Protein AF-0000000085049942 (afdb_homodimer)

Nearest PDB structures (foldseek):
  6frl-assembly1_B  TM=9.026E-01  e=1.831E-40  Brevundimonas sp. BAL3
  6frl-assembly1_A  TM=8.964E-01  e=8.020E-40  Brevundimonas sp. BAL3
  6sls-assembly1_B  TM=8.868E-01  e=2.332E-31  Streptomyces albogriseolus
  5hy5-assembly1_A  TM=8.655E-01  e=4.880E-31  Streptomyces toxytricini
  8fox-assembly3_C  TM=8.756E-01  e=3.773E-30  uncultured bacterium

Secondary structure (DSSP, 8-state):
-PPPPEEEEEE-SSHHHHHHHHHHHHT--TTEEEEEE-----TTGGGGGTTEE-TTHHHHHHHTT--HHHHHHHS--EEESEEEEEEETTTTEEEEEE-BPPPPEETTEEHHHHHHHTT---SGGG-HHHHHHHTTB--PPPS-TTSGGGGB--EEE--HHHHHHHHHHHHHHTTPEEE---EEEEEEETTEEEEEEETTS-EE--SEEEE-SGGG-TTGGGT---EEEEEEEEEEEEEE-S--SS-SSEEEEEETTEEEEEEE-SS-EEEEEEE-TT--S---TTSEEEEEEEEEES-SEETTEEE-GGGTEE--TTSSHHHHHHHHHHHHHHHT--SSS--HHHHHHHHHHHHHHHHHHHHHHHHHHHS---TT-HHHHHHT-SPPPHHHHHHHHHHHHH------TT-SS-HHHHHHHHHHTT---SS--GGGGGS-HHHHHHHHHHHHHHHHHHHHHSPBHHHHHHHHHHHHHHHHHHH-/-PPPPEEEEEE-SSHHHHHHHHHHHHT--TTEEEEEE-----TTGGGGGTTEE-TTHHHHHHHTT--HHHHHHHS--EEESEEEEEEETTTTEEEEEE-BPPPPEETTEEHHHHHHHTT---SGGG-HHHHHHHTTB--PPPS-TTSGGGGB--EEE--HHHHHHHHHHHHHHTTPEEE---EEEEEEETTEEEEEEETTS-EE--SEEEE-SGGG-TTGGGT---EEEEEEEEEEEEEE-S--SS-SSEEEEEETTEEEEEEE-SS-EEEEEEE-TT--S---TTSEEEEEEEEEES-SEETTEEE-GGGTEE--TTSSHHHHHHHHHHHHHHHT--SSS--HHHHHHHHHHHHHHHHHHHHHHHHHHHS---TT-HHHHHHT-SPPPHHHHHHHHHHHHH------TT-SS-HHHHHHHHHHTT---SS--GGGGGS-HHHHHHHHHHHHHHHHHHHHHSPBHHHHHHHHHHHHHHHHHHH-

Foldseek 3Di:
DAFAAFEEEEEAQFLLLLLLLLLQLLLLDPSYAYAYANAQDPVQQNPQLPFWAFLCVQVSCVSSVNHPLNCLQQFLKFKAQFEWEALFFPVGFTATLGAFAQADADPNFGLVQLCVVLVNQFDQLLGLSRLLQVQLFDDDQDPDPVASSVGGGMIMGHDRVRVSVSSNVSSVVSPHHYDHWAFDDFDDDPFATQWTATPVGDIDGGLAYEQAHAQPSVHCCVRFVDKAFFAKKKKWKDKAQDQPSRHRYWYWYDDLFWIKIWDRTLRIIMIMTIGHPPDPPDPPPPIDMDMDTFIATPFQDIHRYGYAQRSGGGDHNPGSLSNLRRSVLSVLCSVLPDSDSDCVVSRVVSRVLSVVARVLSLLLQLLSLPLRQRPDYPRSCVSPVDDRDPVSVVQQCVCQAANFGDDDPSYSDDSVSRSSSCSSSPGHHPHYDPSVVVDDSVVSVVVVVVSSVSSSVVSVPGDRRNVNSVVSNVVSVVVVVVVD/DAFAAFEEEEEEQFLLLLLLLLLQLLLLDPSYAYAYANAQDPVQQNCQLPFWAFLCVQVSCVSSVNHPLNCLQQFLKFKAQFEWEALFFPVGFTFTLGAFAQADADPNFGLVQLCVVLVNQFPQLLGLSRLLQVQLFDDDQDPDPVASSVGGGMIMGHDRVRVSVSSNVSSVVSPHHYDHWAFPDFDDDPFATQWTATPVGDIDGGLAYEQAHAQPSVHCCVRFVDKAFFAKKKKWKDKAQPQPSRHRYWYWYDDLFWIKIWDRTLRIIMIMTIGHPPDPPDPPPPIDMDMDTFIATPFQDIHRYGYAQRSGGGDHNPGSLSNLRRSVLSVLCSVLPDSDSDCVVSRVVSRVLSVVARVLSLLLQLLSLPLRQRPDYPRSCVSPVDDRDPVSVVQQCVCQAANFHDDDPSYSDDS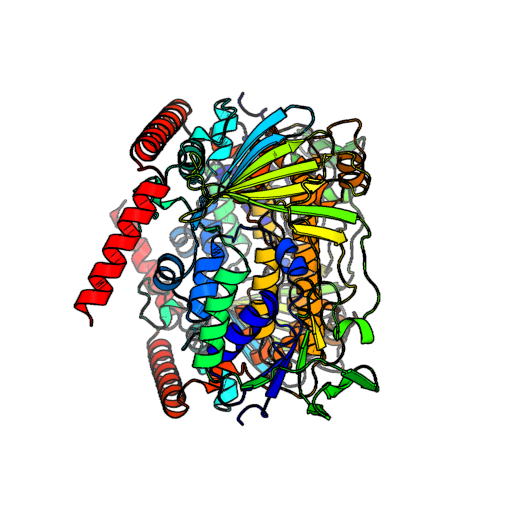VSRSSSCSSSPGHHPHYDPVSVVDDSVVSVVVVVVSSVSSSVVSVPGHRRNVNSVVSNVVSVVVVVVVD

Sequence (968 aa):
MTSANLHVVVCGGGLAGQMAAAALGAYACPTLTVTWLSEGKDPDTDLFYGHLAPPDAYRFNLGCRVAEPDLILHSQTGLSFGTHYRLWGAQGLDWVQAFHQPLPVLEGVPFHHYLTQQRQAALEPYLVSALAARRGAFAHPPEERNHPLSRAEYGYHFEAADYG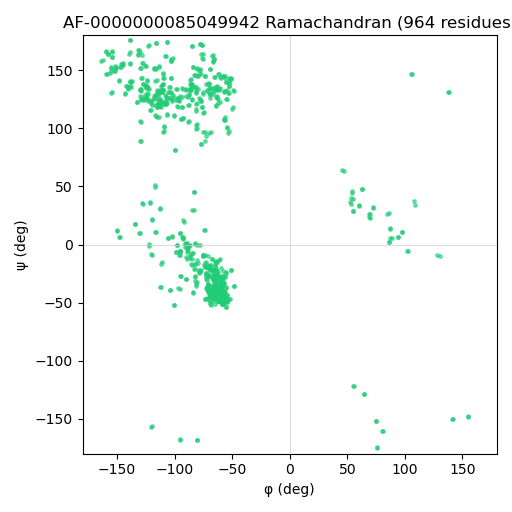QRFERAALSAGVRRIEAFIAAVDVADGHIRAVQLSDGQSLTANLWIDASGPHATLLSHLVPETRGQRRLTVQQTRSDAPPHTGGVTVVTGMSDGWQAQTPLRASLLTLTVTDPDSAATADASARTATLAVWQRRAAWAGNCVGIGQAACVAEPLTPAPMILLQRDIERLLALLPVTPDLSVERREFNRQAEADYAHAGLFMRALFTTAPRDGSAYWQGATAEPEEARLRLKIEQFESRGLPVAFDLEPFSREDWLILHYGMGRRPARYDRTADRADPARVEAYLAAQRRDIDGVARALPPHHQYLDGLTGYLRQQQGQTAMTSANLHVVVCGGGLAGQMAAAALGAYACPTLTVTWLSEGKDPDTDLFYGHLAPPDAYRFNLGCRVAEPDLILHSQTGLSFGTHYRLWGAQGLDWVQAFHQPLPVLEGVPFHHYLTQQRQAALEPYLVSALAARRGAFAHPPEERNHPLSRAEYGYHFEAADYGQRFERAALSAGVRRIEAFIAAVDVADGHIRAVQLSDGQSLTANLWIDASGPHATLLSHLVPETRGQRRLTVQQTRSDAPPHTGGVTVVTGMSDGWQAQTPLRASLLTLTVTDPDSAATADASARTATLAVWQRRAAWAGNCVGIGQAACVAEPLTPAPMILLQRDIERLLALLPVTPDLSVERREFNRQAEADYAHAGLFMRALFTTAPRDGSAYWQGATAEPEEARLRLKIEQFESRGLPVAFDLEPFSREDWLILHYGMGRRPARYDRTADRADPARVEAYLAAQRRDIDGVARALPPHHQYLDGLTGYLRQQQGQTA

Radius of gyration: 30.57 Å; Cα contacts (8 Å, |Δi|>4): 2158; chains: 2; bounding box: 65×88×75 Å

Solvent-accessible surface area (backbone atoms only — not comparable to full-atom values): 48799 Å² total; per-residue (Å²): 115,80,61,64,74,38,38,35,35,34,33,16,36,38,45,53,17,20,46,46,42,7,39,59,23,49,58,57,31,87,46,54,44,51,36,33,30,44,34,72,60,53,76,60,58,47,58,46,40,40,45,40,38,44,49,67,44,58,60,53,34,44,60,27,65,41,48,66,69,54,39,54,72,71,23,52,35,23,56,20,19,37,38,34,37,32,44,35,36,60,77,42,35,70,35,50,52,40,31,52,52,75,71,59,64,55,95,87,32,60,45,68,36,52,31,49,56,67,70,44,88,73,65,55,68,71,32,41,25,32,50,14,25,76,65,8,16,36,73,83,55,54,86,54,78,88,42,69,52,36,42,32,37,47,27,32,19,43,48,52,69,50,53,25,49,52,26,41,52,30,10,50,74,47,65,37,42,74,41,85,44,44,80,65,44,77,44,70,55,97,66,25,67,62,34,38,33,31,66,83,68,50,75,46,72,53,69,33,36,35,19,15,43,30,76,71,10,79,57,41,42,79,72,46,70,54,65,46,68,73,54,59,32,29,38,33,38,46,78,40,74,54,76,51,89,54,16,18,28,31,41,33,36,45,48,78,41,35,36,36,33,41,36,35,33,62,67,25,26,37,35,40,36,40,27,30,69,83,48,78,67,81,76,58,84,85,33,54,69,38,78,44,62,32,29,33,38,78,52,35,42,48,66,39,30,34,32,30,29,37,29,20,40,33,51,71,49,86,49,40,52,34,39,48,49,29,54,47,41,48,50,52,46,66,76,45,55,74,58,53,92,73,45,64,63,47,37,52,52,50,32,55,51,48,52,46,29,54,52,43,47,47,45,57,58,44,54,69,45,68,73,25,60,34,85,87,21,72,32,49,47,60,66,58,61,62,75,79,47,70,68,51,52,48,36,50,50,38,20,37,54,38,54,43,57,64,59,62,77,69,40,80,57,51,39,50,51,46,45,42,45,40,49,44,61,66,49,62,43,74,38,36,56,63,63,56,65,57,51,57,64,69,58,50,52,50,49,53,52,50,48,34,50,52,28,48,51,52,31,69,67,41,43,45,20,64,59,40,51,50,51,50,48,53,52,53,51,51,54,51,56,67,76,96,114,81,61,64,74,39,38,37,36,35,33,14,34,37,44,53,16,20,46,45,42,6,39,58,22,49,58,57,32,86,45,53,44,51,35,32,30,44,34,72,60,53,77,60,58,46,58,45,40,38,45,42,38,44,49,67,44,56,61,52,32,45,59,26,66,41,46,66,70,55,40,54,71,72,25,52,36,23,58,21,19,36,37,33,38,30,43,34,36,60,76,43,36,72,36,50,53,42,32,54,52,73,71,59,63,54,93,86,31,60,45,68,36,53,31,49,56,68,69,43,87,72,64,56,67,71,32,40,25,32,50,14,27,77,67,11,16,37,72,83,55,53,86,53,78,87,43,68,52,35,43,34,37,46,27,32,20,43,46,50,68,49,53,25,48,53,27,41,52,30,10,49,73,47,64,35,42,75,40,87,44,43,80,66,43,78,42,71,55,97,66,26,66,64,34,37,34,30,67,83,69,50,72,46,72,52,69,32,37,34,21,16,43,30,77,70,10,76,56,41,42,80,74,46,70,54,64,47,70,74,53,59,31,29,39,33,38,46,78,40,72,55,78,53,88,54,18,17,30,32,38,32,36,44,48,77,41,35,38,37,34,41,36,33,34,64,69,26,24,37,36,42,37,40,27,30,68,83,48,76,66,80,76,56,84,84,33,52,71,39,79,45,62,33,29,32,39,78,51,34,41,49,66,38,31,34,33,29,31,37,29,20,40,34,49,71,50,88,50,42,54,34,39,48,49,30,52,49,41,46,51,52,46,64,76,45,56,74,60,54,91,74,46,64,64,45,37,53,50,51,32,55,52,48,53,45,30,54,53,41,47,48,45,58,57,44,55,70,42,68,72,24,60,34,86,87,22,71,32,49,48,59,67,58,61,61,74,79,47,70,67,51,53,48,36,50,50,38,20,36,52,38,54,43,58,65,58,62,76,67,40,80,56,51,40,49,51,46,44,42,46,40,48,46,60,67,48,62,43,75,37,36,56,63,64,57,66,58,52,56,65,68,57,50,53,50,49,52,51,49,47,34,50,52,28,49,52,54,33,68,66,42,44,45,21,67,59,40,51,50,51,50,48,52,51,53,51,52,53,52,56,66,76,94

Organism: Asticcacaulis excentricus (strain ATCC 15261 / DSM 4724 / KCTC 12464 / NCIMB 9791 / VKM B-1370 / CB 48) (NCBI:txid573065)

Structure (mmCIF, N/CA/C/O backbone):
data_AF-0000000085049942-model_v1
#
loop_
_entity.id
_entity.type
_entity.pdbx_description
1 polymer 'Tryptophan halogenase'
#
loop_
_atom_site.group_PDB
_atom_site.id
_atom_site.type_symbol
_atom_site.label_atom_id
_atom_site.label_alt_id
_atom_site.label_comp_id
_atom_site.label_asym_id
_atom_site.label_entity_id
_atom_site.label_seq_id
_atom_site.pdbx_PDB_ins_code
_atom_site.Cartn_x
_atom_site.Cartn_y
_atom_site.Cartn_z
_atom_site.occupancy
_atom_site.B_iso_or_equiv
_atom_site.auth_seq_id
_atom_site.auth_comp_id
_atom_site.auth_asym_id
_atom_site.auth_atom_id
_atom_site.pdbx_PDB_model_num
ATOM 1 N N . MET A 1 1 ? -32 -8.172 2.213 1 47.78 1 MET A N 1
ATOM 2 C CA . MET A 1 1 ? -32.281 -8.797 0.927 1 47.78 1 MET A CA 1
ATOM 3 C C . MET A 1 1 ? -31.078 -9.578 0.419 1 47.78 1 MET A C 1
ATOM 5 O O . MET A 1 1 ? -29.969 -9.047 0.374 1 47.78 1 MET A O 1
ATOM 9 N N . THR A 1 2 ? -31.172 -10.852 0.513 1 57.34 2 THR A N 1
ATOM 10 C CA . THR A 1 2 ? -30.141 -11.75 0.021 1 57.34 2 THR A CA 1
ATOM 11 C C . THR A 1 2 ? -29.797 -11.438 -1.433 1 57.34 2 THR A C 1
ATOM 13 O O . THR A 1 2 ? -30.625 -10.906 -2.172 1 57.34 2 THR A O 1
ATOM 16 N N . SER A 1 3 ? -28.531 -11.422 -1.755 1 64.19 3 SER A N 1
ATOM 17 C CA . SER A 1 3 ? -28.078 -11.219 -3.127 1 64.19 3 SER A CA 1
ATOM 18 C C . SER A 1 3 ? -28.75 -12.195 -4.082 1 64.19 3 SER A C 1
ATOM 20 O O . SER A 1 3 ? -29.188 -13.273 -3.674 1 64.19 3 SER A O 1
ATOM 22 N N . ALA A 1 4 ? -29.125 -11.703 -5.242 1 77.56 4 ALA A N 1
ATOM 23 C CA . ALA A 1 4 ? -29.641 -12.578 -6.289 1 77.56 4 ALA A CA 1
ATOM 24 C C . ALA A 1 4 ? -28.703 -13.758 -6.539 1 77.56 4 ALA A C 1
ATOM 26 O O . ALA A 1 4 ? -27.5 -13.641 -6.363 1 77.56 4 ALA A O 1
ATOM 27 N N . ASN A 1 5 ? -29.281 -14.859 -6.785 1 87.44 5 ASN A N 1
ATOM 28 C CA . ASN A 1 5 ? -28.5 -16.047 -7.094 1 87.44 5 ASN A CA 1
ATOM 29 C C . ASN A 1 5 ? -27.531 -15.797 -8.258 1 87.44 5 ASN A C 1
ATOM 31 O O . ASN A 1 5 ? -27.906 -15.148 -9.234 1 87.44 5 ASN A O 1
ATOM 35 N N . LEU A 1 6 ? -26.328 -16.188 -8.094 1 93.06 6 LEU A N 1
ATOM 36 C CA . LEU A 1 6 ? -25.281 -16.047 -9.102 1 93.06 6 LEU A CA 1
ATOM 37 C C . LEU A 1 6 ? -24.812 -17.422 -9.578 1 93.06 6 LEU A C 1
ATOM 39 O O . LEU A 1 6 ? -24.281 -18.219 -8.789 1 93.06 6 LEU A O 1
ATOM 43 N N . HIS A 1 7 ? -25.125 -17.734 -10.75 1 96.12 7 HIS A N 1
ATOM 44 C CA . HIS A 1 7 ? -24.594 -18.953 -11.359 1 96.12 7 HIS A CA 1
ATOM 45 C C . HIS A 1 7 ? -23.328 -18.672 -12.156 1 96.12 7 HIS A C 1
ATOM 47 O O . HIS A 1 7 ? -23.344 -17.906 -13.125 1 96.12 7 HIS A O 1
ATOM 53 N N . VAL A 1 8 ? -22.219 -19.297 -11.742 1 97.44 8 VAL A N 1
ATOM 54 C CA . VAL A 1 8 ? -20.922 -19.109 -12.367 1 97.44 8 VAL A CA 1
ATOM 55 C C . VAL A 1 8 ? -20.5 -20.406 -13.055 1 97.44 8 VAL A C 1
ATOM 57 O O . VAL A 1 8 ? -20.594 -21.484 -12.469 1 97.44 8 VAL A O 1
ATOM 60 N N . VAL A 1 9 ? -20.047 -20.297 -14.258 1 98.12 9 VAL A N 1
ATOM 61 C CA . VAL A 1 9 ? -19.5 -21.453 -14.977 1 98.12 9 VAL A CA 1
ATOM 62 C C . VAL A 1 9 ? -18.016 -21.25 -15.203 1 98.12 9 VAL A C 1
ATOM 64 O O . VAL A 1 9 ? -17.594 -20.25 -15.797 1 98.12 9 VAL A O 1
ATOM 67 N N . VAL A 1 10 ? -17.203 -22.156 -14.719 1 98.19 10 VAL A N 1
ATOM 68 C CA . VAL A 1 10 ? -15.758 -22.156 -14.93 1 98.19 10 VAL A CA 1
ATOM 69 C C . VAL A 1 10 ? -15.414 -23.078 -16.109 1 98.19 10 VAL A C 1
ATOM 71 O O . VAL A 1 10 ? -15.766 -24.25 -16.109 1 98.19 10 VAL A O 1
ATOM 74 N N . CYS A 1 11 ? -14.734 -22.469 -17.047 1 96.88 11 CYS A N 1
ATOM 75 C CA . CYS A 1 11 ? -14.352 -23.234 -18.234 1 96.88 11 CYS A CA 1
ATOM 76 C C . CYS A 1 11 ? -12.852 -23.5 -18.25 1 96.88 11 CYS A C 1
ATOM 78 O O . CYS A 1 11 ? -12.055 -22.562 -18.312 1 96.88 11 CYS A O 1
ATOM 80 N N . GLY A 1 12 ? -12.477 -24.781 -18.281 1 94.94 12 GLY A N 1
ATOM 81 C CA . GLY A 1 12 ? -11.086 -25.188 -18.344 1 94.94 12 GLY A CA 1
ATOM 82 C C . GLY A 1 12 ? -10.758 -26.359 -17.438 1 94.94 12 GLY A C 1
ATOM 83 O O . GLY A 1 12 ? -11.062 -26.312 -16.25 1 94.94 12 GLY A O 1
ATOM 84 N N . GLY A 1 13 ? -10.109 -27.328 -17.953 1 93.19 13 GLY A N 1
ATOM 85 C CA . GLY A 1 13 ? -9.812 -28.516 -17.188 1 93.19 13 GLY A CA 1
ATOM 86 C C . GLY A 1 13 ? -8.406 -28.531 -16.609 1 93.19 13 GLY A C 1
ATOM 87 O O . GLY A 1 13 ? -8.031 -29.438 -15.875 1 93.19 13 GLY A O 1
ATOM 88 N N . GLY A 1 14 ? -7.609 -27.547 -16.969 1 93.06 14 GLY A N 1
ATOM 89 C CA . GLY A 1 14 ? -6.246 -27.453 -16.484 1 93.06 14 GLY A CA 1
ATOM 90 C C . GLY A 1 14 ? -6.152 -26.859 -15.086 1 93.06 14 GLY A C 1
ATOM 91 O O . GLY A 1 14 ? -7.156 -26.75 -14.391 1 93.06 14 GLY A O 1
ATOM 92 N N . LEU A 1 15 ? -4.953 -26.531 -14.711 1 94.38 15 LEU A N 1
ATOM 93 C CA . LEU A 1 15 ? -4.656 -26.062 -13.359 1 94.38 15 LEU A CA 1
ATOM 94 C C . LEU A 1 15 ? -5.5 -24.844 -13.016 1 94.38 15 LEU A C 1
ATOM 96 O O . LEU A 1 15 ? -6.07 -24.766 -11.93 1 94.38 15 LEU A O 1
ATOM 100 N N . ALA A 1 16 ? -5.605 -23.875 -13.93 1 96.06 16 ALA A N 1
ATOM 101 C CA . ALA A 1 16 ? -6.352 -22.641 -13.68 1 96.06 16 ALA A CA 1
ATOM 102 C C . ALA A 1 16 ? -7.82 -22.938 -13.391 1 96.06 16 ALA A C 1
ATOM 104 O O . ALA A 1 16 ? -8.406 -22.359 -12.477 1 96.06 16 ALA A O 1
ATOM 105 N N . GLY A 1 17 ? -8.422 -23.812 -14.203 1 96.38 17 GLY A N 1
ATOM 106 C CA . GLY A 1 17 ? -9.805 -24.203 -13.977 1 96.38 17 GLY A CA 1
ATOM 107 C C . GLY A 1 17 ? -10.016 -24.922 -12.656 1 96.38 17 GLY A C 1
ATOM 108 O O . GLY A 1 17 ? -10.977 -24.641 -11.938 1 96.38 17 GLY A O 1
ATOM 109 N N . GLN A 1 18 ? -9.125 -25.828 -12.375 1 96.69 18 GLN A N 1
ATOM 110 C CA . GLN A 1 18 ? -9.195 -26.562 -11.125 1 96.69 18 GLN A CA 1
ATOM 111 C C . GLN A 1 18 ? -9.102 -25.641 -9.922 1 96.69 18 GLN A C 1
ATOM 113 O O . GLN A 1 18 ? -9.914 -25.734 -8.992 1 96.69 18 GLN A O 1
ATOM 118 N N . MET A 1 19 ? -8.156 -24.734 -9.961 1 97.44 19 MET A N 1
ATOM 119 C CA . MET A 1 19 ? -7.945 -23.812 -8.859 1 97.44 19 MET A CA 1
ATOM 120 C C . MET A 1 19 ? -9.117 -22.828 -8.727 1 97.44 19 MET A C 1
ATOM 122 O O . MET A 1 19 ? -9.57 -22.547 -7.617 1 97.44 19 MET A O 1
ATOM 126 N N . ALA A 1 20 ? -9.609 -22.312 -9.836 1 98.06 20 ALA A N 1
ATOM 127 C CA . ALA A 1 20 ? -10.742 -21.391 -9.812 1 98.06 20 ALA A CA 1
ATOM 128 C C . ALA A 1 20 ? -11.992 -22.078 -9.266 1 98.06 20 ALA A C 1
ATOM 130 O O . ALA A 1 20 ? -12.695 -21.516 -8.422 1 98.06 20 ALA A O 1
ATOM 131 N N . ALA A 1 21 ? -12.25 -23.328 -9.742 1 98.19 21 ALA A N 1
ATOM 132 C CA . ALA A 1 21 ? -13.406 -24.078 -9.266 1 98.19 21 ALA A CA 1
ATOM 133 C C . ALA A 1 21 ? -13.312 -24.344 -7.77 1 98.19 21 ALA A C 1
ATOM 135 O O . ALA A 1 21 ? -14.297 -24.172 -7.043 1 98.19 21 ALA A O 1
ATOM 136 N N . ALA A 1 22 ? -12.141 -24.734 -7.391 1 98.31 22 ALA A N 1
ATOM 137 C CA . ALA A 1 22 ? -11.938 -25.016 -5.973 1 98.31 22 ALA A CA 1
ATOM 138 C C . ALA A 1 22 ? -12.148 -23.766 -5.125 1 98.31 22 ALA A C 1
ATOM 140 O O . ALA A 1 22 ? -12.797 -23.812 -4.078 1 98.31 22 ALA A O 1
ATOM 141 N N . ALA A 1 23 ? -11.578 -22.672 -5.555 1 97.62 23 ALA A N 1
ATOM 142 C CA . ALA A 1 23 ? -11.688 -21.422 -4.812 1 97.62 23 ALA A CA 1
ATOM 143 C C . ALA A 1 23 ? -13.141 -20.969 -4.711 1 97.62 23 ALA A C 1
ATOM 145 O O . ALA A 1 23 ? -13.602 -20.578 -3.639 1 97.62 23 ALA A O 1
ATOM 146 N N . LEU A 1 24 ? -13.859 -21.062 -5.797 1 96.75 24 LEU A N 1
ATOM 147 C CA . LEU A 1 24 ? -15.266 -20.672 -5.816 1 96.75 24 LEU A CA 1
ATOM 148 C C . LEU A 1 24 ? -16.109 -21.609 -4.953 1 96.75 24 LEU A C 1
ATOM 150 O O . LEU A 1 24 ? -17.031 -21.172 -4.27 1 96.75 24 LEU A O 1
ATOM 154 N N . GLY A 1 25 ? -15.766 -22.844 -5.02 1 95.62 25 GLY A N 1
ATOM 155 C CA . GLY A 1 25 ? -16.453 -23.797 -4.164 1 95.62 25 GLY A CA 1
ATOM 156 C C . GLY A 1 25 ? -16.25 -23.531 -2.686 1 95.62 25 GLY A C 1
ATOM 157 O O . GLY A 1 25 ? -17.203 -23.578 -1.903 1 95.62 25 GLY A O 1
ATOM 158 N N . ALA A 1 26 ? -15.023 -23.281 -2.383 1 93.06 26 ALA A N 1
ATOM 159 C CA . ALA A 1 26 ? -14.664 -23.047 -0.986 1 93.06 26 ALA A CA 1
ATOM 160 C C . ALA A 1 26 ? -15.289 -21.75 -0.472 1 93.06 26 ALA A C 1
ATOM 162 O O . ALA A 1 26 ? -15.43 -21.562 0.738 1 93.06 26 ALA A O 1
ATOM 163 N N . TYR A 1 27 ? -15.562 -20.875 -1.386 1 84.56 27 TYR A N 1
ATOM 164 C CA . TYR A 1 27 ? -16.188 -19.609 -1.021 1 84.56 27 TYR A CA 1
ATOM 165 C C . TYR A 1 27 ? -17.484 -19.844 -0.271 1 84.56 27 TYR A C 1
ATOM 167 O O . TYR A 1 27 ? -17.875 -19.031 0.578 1 84.56 27 TYR A O 1
ATOM 175 N N . ALA A 1 28 ? -18.203 -20.875 -0.431 1 73.94 28 ALA A N 1
ATOM 176 C CA . ALA A 1 28 ? -19.312 -21.422 0.34 1 73.94 28 ALA A CA 1
ATOM 177 C C . ALA A 1 28 ? -20.406 -20.375 0.532 1 73.94 28 ALA A C 1
ATOM 179 O O . ALA A 1 28 ? -20.906 -20.188 1.646 1 73.94 28 ALA A O 1
ATOM 180 N N . CYS A 1 29 ? -20.734 -19.734 -0.454 1 82.38 29 CYS A N 1
ATOM 181 C CA . CYS A 1 29 ? -21.828 -18.781 -0.431 1 82.38 29 CYS A CA 1
ATOM 182 C C . CYS A 1 29 ? -23.125 -19.438 -0.914 1 82.38 29 CYS A C 1
ATOM 184 O O . CYS A 1 29 ? -23.141 -20.047 -1.977 1 82.38 29 CYS A O 1
ATOM 186 N N . PRO A 1 30 ? -24.25 -19.328 -0.09 1 83.88 30 PRO A N 1
ATOM 187 C CA . PRO A 1 30 ? -25.484 -20.016 -0.456 1 83.88 30 PRO A CA 1
ATOM 188 C C . PRO A 1 30 ? -26.078 -19.5 -1.762 1 83.88 30 PRO A C 1
ATOM 190 O O . PRO A 1 30 ? -26.828 -20.219 -2.434 1 83.88 30 PRO A O 1
ATOM 193 N N . THR A 1 31 ? -25.734 -18.312 -2.107 1 87.94 31 THR A N 1
ATOM 194 C CA . THR A 1 31 ? -26.328 -17.719 -3.297 1 87.94 31 THR A CA 1
ATOM 195 C C . THR A 1 31 ? -25.438 -17.922 -4.512 1 87.94 31 THR A C 1
ATOM 197 O O . THR A 1 31 ? -25.672 -17.328 -5.57 1 87.94 31 THR A O 1
ATOM 200 N N . LEU A 1 32 ? -24.438 -18.734 -4.363 1 92.31 32 LEU A N 1
ATOM 201 C CA . LEU A 1 32 ? -23.5 -19 -5.441 1 92.31 32 LEU A CA 1
ATOM 202 C C . LEU A 1 32 ? -23.578 -20.453 -5.898 1 92.31 32 LEU A C 1
ATOM 204 O O . LEU A 1 32 ? -23.484 -21.359 -5.078 1 92.31 32 LEU A O 1
ATOM 208 N N . THR A 1 33 ? -23.906 -20.594 -7.105 1 94.75 33 THR A N 1
ATOM 209 C CA . THR A 1 33 ? -23.828 -21.922 -7.727 1 94.75 33 THR A CA 1
ATOM 210 C C . THR A 1 33 ? -22.703 -21.969 -8.75 1 94.75 33 THR A C 1
ATOM 212 O O . THR A 1 33 ? -22.562 -21.078 -9.594 1 94.75 33 THR A O 1
ATOM 215 N N . VAL A 1 34 ? -21.875 -23.062 -8.68 1 97.44 34 VAL A N 1
ATOM 216 C CA . VAL A 1 34 ? -20.703 -23.156 -9.531 1 97.44 34 VAL A CA 1
ATOM 217 C C . VAL A 1 34 ? -20.781 -24.438 -10.375 1 97.44 34 VAL A C 1
ATOM 219 O O . VAL A 1 34 ? -20.984 -25.531 -9.836 1 97.44 34 VAL A O 1
ATOM 222 N N . THR A 1 35 ? -20.703 -24.281 -11.633 1 98 35 THR A N 1
ATOM 223 C CA . THR A 1 35 ? -20.531 -25.375 -12.586 1 98 35 THR A CA 1
ATOM 224 C C . THR A 1 35 ? -19.141 -25.328 -13.227 1 98 35 THR A C 1
ATOM 226 O O . THR A 1 35 ? -18.672 -24.25 -13.633 1 98 35 THR A O 1
ATOM 229 N N . TRP A 1 36 ? -18.469 -26.484 -13.273 1 98 36 TRP A N 1
ATOM 230 C CA . TRP A 1 36 ? -17.109 -26.562 -13.805 1 98 36 TRP A CA 1
ATOM 231 C C . TRP A 1 36 ? -17.062 -27.453 -15.047 1 98 36 TRP A C 1
ATOM 233 O O . TRP A 1 36 ? -17.344 -28.656 -14.969 1 98 36 TRP A O 1
ATOM 243 N N . LEU A 1 37 ? -16.812 -26.812 -16.188 1 97 37 LEU A N 1
ATOM 244 C CA . LEU A 1 37 ? -16.547 -27.547 -17.422 1 97 37 LEU A CA 1
ATOM 245 C C . LEU A 1 37 ? -15.086 -28 -17.469 1 97 37 LEU A C 1
ATOM 247 O O . LEU A 1 37 ? -14.195 -27.219 -17.797 1 97 37 LEU A O 1
ATOM 251 N N . SER A 1 38 ? -14.875 -29.234 -17.203 1 91.5 38 SER A N 1
ATOM 252 C CA . SER A 1 38 ? -13.523 -29.719 -16.922 1 91.5 38 SER A CA 1
ATOM 253 C C . SER A 1 38 ? -12.859 -30.297 -18.172 1 91.5 38 SER A C 1
ATOM 255 O O . SER A 1 38 ? -11.695 -30.688 -18.141 1 91.5 38 SER A O 1
ATOM 257 N N . GLU A 1 39 ? -13.734 -30.422 -19.234 1 75.62 39 GLU A N 1
ATOM 258 C CA . GLU A 1 39 ? -13.141 -31.016 -20.422 1 75.62 39 GLU A CA 1
ATOM 259 C C . GLU A 1 39 ? -12.273 -30.016 -21.188 1 75.62 39 GLU A C 1
ATOM 261 O O . GLU A 1 39 ? -12.477 -28.812 -21.062 1 75.62 39 GLU A O 1
ATOM 266 N N . GLY A 1 40 ? -11.164 -30.516 -21.844 1 63.94 40 GLY A N 1
ATOM 267 C CA . GLY A 1 40 ? -10.297 -29.688 -22.656 1 63.94 40 GLY A CA 1
ATOM 268 C C . GLY A 1 40 ? -8.945 -29.438 -22 1 63.94 40 GLY A C 1
ATOM 269 O O . GLY A 1 40 ? -8.367 -28.359 -22.172 1 63.94 40 GLY A O 1
ATOM 270 N N . LYS A 1 41 ? -8.492 -30.484 -21.344 1 63.69 41 LYS A N 1
ATOM 271 C CA . LYS A 1 41 ? -7.145 -30.375 -20.797 1 63.69 41 LYS A CA 1
ATOM 272 C C . LYS A 1 41 ? -6.086 -30.516 -21.875 1 63.69 41 LYS A C 1
ATOM 274 O O . LYS A 1 41 ? -6.043 -31.531 -22.578 1 63.69 41 LYS A O 1
ATOM 279 N N . ASP A 1 42 ? -5.648 -29.359 -22.312 1 66.19 42 ASP A N 1
ATOM 280 C CA . ASP A 1 42 ? -4.43 -29.422 -23.125 1 66.19 42 ASP A CA 1
ATOM 281 C C . ASP A 1 42 ? -3.191 -29.531 -22.234 1 66.19 42 ASP A C 1
ATOM 283 O O . ASP A 1 42 ? -2.799 -28.547 -21.594 1 66.19 42 ASP A O 1
ATOM 287 N N . PRO A 1 43 ? -2.715 -30.797 -22.141 1 63.69 43 PRO A N 1
ATOM 288 C CA . PRO A 1 43 ? -1.576 -31.016 -21.25 1 63.69 43 PRO A CA 1
ATOM 289 C C . PRO A 1 43 ? -0.428 -30.047 -21.516 1 63.69 43 PRO A C 1
ATOM 291 O O . PRO A 1 43 ? 0.357 -29.75 -20.609 1 63.69 43 PRO A O 1
ATOM 294 N N . ASP A 1 44 ? -0.43 -29.547 -22.641 1 70.56 44 ASP A N 1
ATOM 295 C CA . ASP A 1 44 ? 0.713 -28.719 -23 1 70.56 44 ASP A CA 1
ATOM 296 C C . ASP A 1 44 ? 0.602 -27.328 -22.359 1 70.56 44 ASP A C 1
ATOM 298 O O . ASP A 1 44 ? 1.614 -26.719 -22.016 1 70.56 44 ASP A O 1
ATOM 302 N N . THR A 1 45 ? -0.549 -27.016 -22.062 1 70.5 45 THR A N 1
ATOM 303 C CA . THR A 1 45 ? -0.694 -25.625 -21.625 1 70.5 45 THR A CA 1
ATOM 304 C C . THR A 1 45 ? -0.389 -25.5 -20.125 1 70.5 45 THR A C 1
ATOM 306 O O . THR A 1 45 ? -0.025 -24.422 -19.656 1 70.5 45 THR A O 1
ATOM 309 N N . ASP A 1 46 ? -0.397 -26.531 -19.422 1 79.5 46 ASP A N 1
ATOM 310 C CA . ASP A 1 46 ? -0.065 -26.469 -18 1 79.5 46 ASP A CA 1
ATOM 311 C C . ASP A 1 46 ? 1.432 -26.25 -17.797 1 79.5 46 ASP A C 1
ATOM 313 O O . ASP A 1 46 ? 1.859 -25.812 -16.734 1 79.5 46 ASP A O 1
ATOM 317 N N . LEU A 1 47 ? 2.168 -26.469 -18.875 1 79.5 47 LEU A N 1
ATOM 318 C CA . LEU A 1 47 ? 3.615 -26.297 -18.844 1 79.5 47 LEU A CA 1
ATOM 319 C C . LEU A 1 47 ? 3.973 -24.828 -18.609 1 79.5 47 LEU A C 1
ATOM 321 O O . LEU A 1 47 ? 5.031 -24.531 -18.062 1 79.5 47 LEU A O 1
ATOM 325 N N . PHE A 1 48 ? 3.059 -24.016 -18.922 1 85.69 48 PHE A N 1
ATOM 326 C CA . PHE A 1 48 ? 3.387 -22.594 -18.953 1 85.69 48 PHE A CA 1
ATOM 327 C C . PHE A 1 48 ? 3.291 -21.969 -17.578 1 85.69 48 PHE A C 1
ATOM 329 O O . PHE A 1 48 ? 3.76 -20.844 -17.359 1 85.69 48 PHE A O 1
ATOM 336 N N . TYR A 1 49 ? 2.797 -22.734 -16.609 1 88.06 49 TYR A N 1
ATOM 337 C CA . TYR A 1 49 ? 2.781 -22.234 -15.242 1 88.06 49 TYR A CA 1
ATOM 338 C C . TYR A 1 49 ? 4.102 -22.531 -14.539 1 88.06 49 TYR A C 1
ATOM 340 O O . TYR A 1 49 ? 4.344 -22.047 -13.43 1 88.06 49 TYR A O 1
ATOM 348 N N . GLY A 1 50 ? 4.934 -23.312 -15.156 1 89.94 50 GLY A N 1
ATOM 349 C CA . GLY A 1 50 ? 6.195 -23.703 -14.531 1 89.94 50 GLY A CA 1
ATOM 350 C C . GLY A 1 50 ? 6.031 -24.734 -13.438 1 89.94 50 GLY A C 1
ATOM 351 O O . GLY A 1 50 ? 5.195 -25.625 -13.539 1 89.94 50 GLY A O 1
ATOM 352 N N . HIS A 1 51 ? 7.055 -24.641 -12.469 1 92.88 51 HIS A N 1
ATOM 353 C CA . HIS A 1 51 ? 7.07 -25.656 -11.422 1 92.88 51 HIS A CA 1
ATOM 354 C C . HIS A 1 51 ? 7.277 -25.031 -10.047 1 92.88 51 HIS A C 1
ATOM 356 O O . HIS A 1 51 ? 7.699 -25.719 -9.109 1 92.88 51 HIS A O 1
ATOM 362 N N . LEU A 1 52 ? 7.031 -23.734 -9.992 1 96 52 LEU A N 1
ATOM 363 C CA . LEU A 1 52 ? 7.309 -23.047 -8.734 1 96 52 LEU A CA 1
ATOM 364 C C . LEU A 1 52 ? 6.137 -22.156 -8.336 1 96 52 LEU A C 1
ATOM 366 O O . LEU A 1 52 ? 5.723 -21.281 -9.109 1 96 52 LEU A O 1
ATOM 370 N N . ALA A 1 53 ? 5.605 -22.406 -7.141 1 96.75 53 ALA A N 1
ATOM 371 C CA . ALA A 1 53 ? 4.582 -21.547 -6.551 1 96.75 53 ALA A CA 1
ATOM 372 C C . ALA A 1 53 ? 5.18 -20.656 -5.469 1 96.75 53 ALA A C 1
ATOM 374 O O . ALA A 1 53 ? 6.039 -21.078 -4.695 1 96.75 53 ALA A O 1
ATOM 375 N N . PRO A 1 54 ? 4.699 -19.453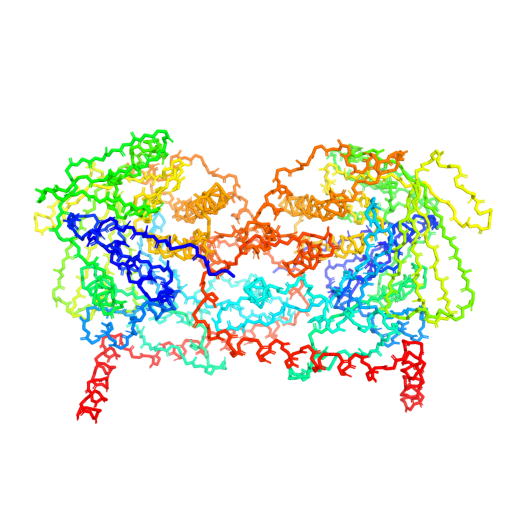 -5.391 1 97.12 54 PRO A N 1
ATOM 376 C CA . PRO A 1 54 ? 5.258 -18.484 -4.445 1 97.12 54 PRO A CA 1
ATOM 377 C C . PRO A 1 54 ? 4.824 -18.734 -3.006 1 97.12 54 PRO A C 1
ATOM 379 O O . PRO A 1 54 ? 3.961 -19.578 -2.762 1 97.12 54 PRO A O 1
ATOM 382 N N . PRO A 1 55 ? 5.406 -18.031 -2.055 1 97.25 55 PRO A N 1
ATOM 383 C CA . PRO A 1 55 ? 5.062 -18.219 -0.642 1 97.25 55 PRO A CA 1
ATOM 384 C C . PRO A 1 55 ? 3.576 -18.016 -0.364 1 97.25 55 PRO A C 1
ATOM 386 O O . PRO A 1 55 ? 2.994 -18.734 0.453 1 97.25 55 PRO A O 1
ATOM 389 N N . ASP A 1 56 ? 2.926 -17.156 -1.056 1 96.62 56 ASP A N 1
ATOM 390 C CA . ASP A 1 56 ? 1.513 -16.875 -0.833 1 96.62 56 ASP A CA 1
ATOM 391 C C . ASP A 1 56 ? 0.644 -18.078 -1.216 1 96.62 56 ASP A C 1
ATOM 393 O O . ASP A 1 56 ? -0.542 -18.109 -0.885 1 96.62 56 ASP A O 1
ATOM 397 N N . ALA A 1 57 ? 1.219 -19.016 -1.888 1 97.75 57 ALA A N 1
ATOM 398 C CA . ALA A 1 57 ? 0.472 -20.219 -2.279 1 97.75 57 ALA A CA 1
ATOM 399 C C . ALA A 1 57 ? -0.058 -20.953 -1.057 1 97.75 57 ALA A C 1
ATOM 401 O O . ALA A 1 57 ? -1.123 -21.578 -1.112 1 97.75 57 ALA A O 1
ATOM 402 N N . TYR A 1 58 ? 0.662 -20.891 0.004 1 97.06 58 TYR A N 1
ATOM 403 C CA . TYR A 1 58 ? 0.221 -21.562 1.221 1 97.06 58 TYR A CA 1
ATOM 404 C C . TYR A 1 58 ? -1.175 -21.094 1.623 1 97.06 58 TYR A C 1
ATOM 406 O O . TYR A 1 58 ? -2.082 -21.906 1.793 1 97.06 58 TYR A O 1
ATOM 414 N N . ARG A 1 59 ? -1.333 -19.828 1.74 1 95.94 59 ARG A N 1
ATOM 415 C CA . ARG A 1 59 ? -2.613 -19.281 2.162 1 95.94 59 ARG A CA 1
ATOM 416 C C . ARG A 1 59 ? -3.691 -19.531 1.113 1 95.94 59 ARG A C 1
ATOM 418 O O . ARG A 1 59 ? -4.844 -19.797 1.454 1 95.94 59 ARG A O 1
ATOM 425 N N . PHE A 1 60 ? -3.369 -19.359 -0.058 1 97.44 60 PHE A N 1
ATOM 426 C CA . PHE A 1 60 ? -4.332 -19.625 -1.124 1 97.44 60 PHE A CA 1
ATOM 427 C C . PHE A 1 60 ? -4.832 -21.062 -1.075 1 97.44 60 PHE A C 1
ATOM 429 O O . PHE A 1 60 ? -6.039 -21.297 -1.129 1 97.44 60 PHE A O 1
ATOM 436 N N . ASN A 1 61 ? -3.791 -21.969 -1.02 1 97.94 61 ASN A N 1
ATOM 437 C CA . ASN A 1 61 ? -4.137 -23.391 -0.941 1 97.94 61 ASN A CA 1
ATOM 438 C C . ASN A 1 61 ? -5.082 -23.672 0.224 1 97.94 61 ASN A C 1
ATOM 440 O O . ASN A 1 61 ? -6.105 -24.328 0.054 1 97.94 61 ASN A O 1
ATOM 444 N N . LEU A 1 62 ? -4.73 -23.188 1.312 1 96.06 62 LEU A N 1
ATOM 445 C CA . LEU A 1 62 ? -5.555 -23.391 2.498 1 96.06 62 LEU A CA 1
ATOM 446 C C . LEU A 1 62 ? -6.957 -22.828 2.289 1 96.06 62 LEU A C 1
ATOM 448 O O . LEU A 1 62 ? -7.941 -23.438 2.723 1 96.06 62 LEU A O 1
ATOM 452 N N . GLY A 1 63 ? -7.035 -21.703 1.649 1 94.31 63 GLY A N 1
ATOM 453 C CA . GLY A 1 63 ? -8.328 -21.109 1.334 1 94.31 63 GLY A CA 1
ATOM 454 C C . GLY A 1 63 ? -9.188 -21.984 0.443 1 94.31 63 GLY A C 1
ATOM 455 O O . GLY A 1 63 ? -10.414 -21.922 0.504 1 94.31 63 GLY A O 1
ATOM 456 N N . CYS A 1 64 ? -8.586 -22.797 -0.336 1 96.94 64 CYS A N 1
ATOM 457 C CA . CYS A 1 64 ? -9.281 -23.719 -1.225 1 96.94 64 CYS A CA 1
ATOM 458 C C . CYS A 1 64 ? -9.516 -25.062 -0.543 1 96.94 64 CYS A C 1
ATOM 460 O O . CYS A 1 64 ? -9.977 -26.016 -1.176 1 96.94 64 CYS A O 1
ATOM 462 N N . ARG A 1 65 ? -9.055 -25.141 0.717 1 95.62 65 ARG A N 1
ATOM 463 C CA . ARG A 1 65 ? -9.156 -26.359 1.512 1 95.62 65 ARG A CA 1
ATOM 464 C C . ARG A 1 65 ? -8.188 -27.422 1.012 1 95.62 65 ARG A C 1
ATOM 466 O O . ARG A 1 65 ? -8.516 -28.609 1 1 95.62 65 ARG A O 1
ATOM 473 N N . VAL A 1 66 ? -7.117 -26.969 0.541 1 97.31 66 VAL A N 1
ATOM 474 C CA . VAL A 1 66 ? -5.996 -27.844 0.193 1 97.31 66 VAL A CA 1
ATOM 475 C C . VAL A 1 66 ? -4.848 -27.625 1.175 1 97.31 66 VAL A C 1
ATOM 477 O O . VAL A 1 66 ? -4.012 -26.734 0.97 1 97.31 66 VAL A O 1
ATOM 480 N N . ALA A 1 67 ? -4.793 -28.453 2.121 1 96.12 67 ALA A N 1
ATOM 481 C CA . ALA A 1 67 ? -3.797 -28.297 3.18 1 96.12 67 ALA A CA 1
ATOM 482 C C . ALA A 1 67 ? -2.438 -28.828 2.738 1 96.12 67 ALA A C 1
ATOM 484 O O . ALA A 1 67 ? -2.359 -29.766 1.936 1 96.12 67 ALA A O 1
ATOM 485 N N . GLU A 1 68 ? -1.407 -28.266 3.285 1 95.81 68 GLU A N 1
ATOM 486 C CA . GLU A 1 68 ? -0.047 -28.641 2.912 1 95.81 68 GLU A CA 1
ATOM 487 C C . GLU A 1 68 ? 0.21 -30.125 3.188 1 95.81 68 GLU A C 1
ATOM 489 O O . GLU A 1 68 ? 0.815 -30.812 2.367 1 95.81 68 GLU A O 1
ATOM 494 N N . PRO A 1 69 ? -0.214 -30.672 4.312 1 94.56 69 PRO A N 1
ATOM 495 C CA . PRO A 1 69 ? -0.003 -32.125 4.523 1 94.56 69 PRO A CA 1
ATOM 496 C C . PRO A 1 69 ? -0.596 -32.969 3.404 1 94.56 69 PRO A C 1
ATOM 498 O O . PRO A 1 69 ? -0.004 -33.969 3.016 1 94.56 69 PRO A O 1
ATOM 501 N N . ASP A 1 70 ? -1.726 -32.531 2.91 1 93.75 70 ASP A N 1
ATOM 502 C CA . ASP A 1 70 ? -2.355 -33.25 1.806 1 93.75 70 ASP A CA 1
ATOM 503 C C . ASP A 1 70 ? -1.502 -33.188 0.542 1 93.75 70 ASP A C 1
ATOM 505 O O . ASP A 1 70 ? -1.376 -34.156 -0.19 1 93.75 70 ASP A O 1
ATOM 509 N N . LEU A 1 71 ? -0.949 -32.062 0.279 1 94.06 71 LEU A N 1
ATOM 510 C CA . LEU A 1 71 ? -0.07 -31.906 -0.873 1 94.06 71 LEU A CA 1
ATOM 511 C C . LEU A 1 71 ? 1.17 -32.781 -0.749 1 94.06 71 LEU A C 1
ATOM 513 O O . LEU A 1 71 ? 1.542 -33.469 -1.698 1 94.06 71 LEU A O 1
ATOM 517 N N . ILE A 1 72 ? 1.758 -32.781 0.403 1 91.62 72 ILE A N 1
ATOM 518 C CA . ILE A 1 72 ? 2.998 -33.5 0.648 1 91.62 72 ILE A CA 1
ATOM 519 C C . ILE A 1 72 ? 2.742 -35 0.534 1 91.62 72 ILE A C 1
ATOM 521 O O . ILE A 1 72 ? 3.551 -35.75 -0.046 1 91.62 72 ILE A O 1
ATOM 525 N N . LEU A 1 73 ? 1.621 -35.438 1.003 1 92.31 73 LEU A N 1
ATOM 526 C CA . LEU A 1 73 ? 1.328 -36.875 1.071 1 92.31 73 LEU A CA 1
ATOM 527 C C . LEU A 1 73 ? 0.83 -37.375 -0.274 1 92.31 73 LEU A C 1
ATOM 529 O O . LEU A 1 73 ? 1.087 -38.531 -0.635 1 92.31 73 LEU A O 1
ATOM 533 N N . HIS A 1 74 ? 0.146 -36.5 -0.991 1 92.25 74 HIS A N 1
ATOM 534 C CA . HIS A 1 74 ? -0.626 -37.062 -2.096 1 92.25 74 HIS A CA 1
ATOM 535 C C . HIS A 1 74 ? -0.225 -36.438 -3.424 1 92.25 74 HIS A C 1
ATOM 537 O O . HIS A 1 74 ? -0.799 -36.75 -4.469 1 92.25 74 HIS A O 1
ATOM 543 N N . SER A 1 75 ? 0.625 -35.594 -3.352 1 90.06 75 SER A N 1
ATOM 544 C CA . SER A 1 75 ? 1.171 -35 -4.57 1 90.06 75 SER A CA 1
ATOM 545 C C . SER A 1 75 ? 2.695 -35.062 -4.57 1 90.06 75 SER A C 1
ATOM 547 O O . SER A 1 75 ? 3.311 -35.438 -3.574 1 90.06 75 SER A O 1
ATOM 549 N N . GLN A 1 76 ? 3.402 -34.906 -5.617 1 86.06 76 GLN A N 1
ATOM 550 C CA . GLN A 1 76 ? 4.859 -34.906 -5.719 1 86.06 76 GLN A CA 1
ATOM 551 C C . GLN A 1 76 ? 5.422 -33.531 -5.363 1 86.06 76 GLN A C 1
ATOM 553 O O . GLN A 1 76 ? 6.484 -33.125 -5.852 1 86.06 76 GLN A O 1
ATOM 558 N N . THR A 1 77 ? 4.668 -32.875 -4.488 1 91.81 77 THR A N 1
ATOM 559 C CA . THR A 1 77 ? 4.992 -31.484 -4.176 1 91.81 77 THR A CA 1
ATOM 560 C C . THR A 1 77 ? 6.258 -31.391 -3.326 1 91.81 77 THR A C 1
ATOM 562 O O . THR A 1 77 ? 6.445 -32.188 -2.406 1 91.81 77 THR A O 1
ATOM 565 N N . GLY A 1 78 ? 7.152 -30.547 -3.672 1 92.75 78 GLY A N 1
ATOM 566 C CA . GLY A 1 78 ? 8.312 -30.172 -2.873 1 92.75 78 GLY A CA 1
ATOM 567 C C . GLY A 1 78 ? 8.203 -28.797 -2.262 1 92.75 78 GLY A C 1
ATOM 568 O O . GLY A 1 78 ? 7.207 -28.094 -2.465 1 92.75 78 GLY A O 1
ATOM 569 N N . LEU A 1 79 ? 9.203 -28.484 -1.418 1 95.62 79 LEU A N 1
ATOM 570 C CA . LEU A 1 79 ? 9.281 -27.172 -0.768 1 95.62 79 LEU A CA 1
ATOM 571 C C . LEU A 1 79 ? 10.438 -26.359 -1.324 1 95.62 79 LEU A C 1
ATOM 573 O O . LEU A 1 79 ? 11.461 -26.922 -1.725 1 95.62 79 LEU A O 1
ATOM 577 N N . SER A 1 80 ? 10.242 -25.062 -1.366 1 96.56 80 SER A N 1
ATOM 578 C CA . SER A 1 80 ? 11.242 -24.266 -2.068 1 96.56 80 SER A CA 1
ATOM 579 C C . SER A 1 80 ? 11.547 -22.969 -1.313 1 96.56 80 SER A C 1
ATOM 581 O O . SER A 1 80 ? 10.641 -22.328 -0.782 1 96.56 80 SER A O 1
ATOM 583 N N . PHE A 1 81 ? 12.836 -22.609 -1.295 1 97.75 81 PHE A N 1
ATOM 584 C CA . PHE A 1 81 ? 13.266 -21.328 -0.764 1 97.75 81 PHE A CA 1
ATOM 585 C C . PHE A 1 81 ? 13.461 -20.312 -1.888 1 97.75 81 PHE A C 1
ATOM 587 O O . PHE A 1 81 ? 13.836 -19.156 -1.639 1 97.75 81 PHE A O 1
ATOM 594 N N . GLY A 1 82 ? 13.242 -20.719 -3.111 1 96.75 82 GLY A N 1
ATOM 595 C CA . GLY A 1 82 ? 13.336 -19.734 -4.188 1 96.75 82 GLY A CA 1
ATOM 596 C C . GLY A 1 82 ? 13.977 -20.297 -5.441 1 96.75 82 GLY A C 1
ATOM 597 O O . GLY A 1 82 ? 13.773 -21.469 -5.781 1 96.75 82 GLY A O 1
ATOM 598 N N . THR A 1 83 ? 14.664 -19.438 -6.207 1 96.94 83 THR A N 1
ATOM 599 C CA . THR A 1 83 ? 15.289 -19.781 -7.477 1 96.94 83 THR A CA 1
ATOM 600 C C . THR A 1 83 ? 16.781 -19.453 -7.457 1 96.94 83 THR A C 1
ATOM 602 O O . THR A 1 83 ? 17.172 -18.344 -7.051 1 96.94 83 THR A O 1
ATOM 605 N N . HIS A 1 84 ? 17.594 -20.375 -7.836 1 96.44 84 HIS A N 1
ATOM 606 C CA . HIS A 1 84 ? 19.031 -20.188 -8 1 96.44 84 HIS A CA 1
ATOM 607 C C . HIS A 1 84 ? 19.406 -20 -9.469 1 96.44 84 HIS A C 1
ATOM 609 O O . HIS A 1 84 ? 19.297 -20.922 -10.266 1 96.44 84 HIS A O 1
ATOM 615 N N . TYR A 1 85 ? 19.828 -18.781 -9.836 1 95.25 85 TYR A N 1
ATOM 616 C CA . TYR A 1 85 ? 20.281 -18.484 -11.188 1 95.25 85 TYR A CA 1
ATOM 617 C C . TYR A 1 85 ? 21.766 -18.75 -11.336 1 95.25 85 TYR A C 1
ATOM 619 O O . TYR A 1 85 ? 22.578 -18.234 -10.555 1 95.25 85 TYR A O 1
ATOM 627 N N . ARG A 1 86 ? 22.062 -19.531 -12.336 1 94.06 86 ARG A N 1
ATOM 628 C CA . ARG A 1 86 ? 23.453 -19.859 -12.656 1 94.06 86 ARG A CA 1
ATOM 629 C C . ARG A 1 86 ? 23.781 -19.5 -14.102 1 94.06 86 ARG A C 1
ATOM 631 O O . ARG A 1 86 ? 22.953 -19.688 -15 1 94.06 86 ARG A O 1
ATOM 638 N N . LEU A 1 87 ? 25 -18.969 -14.297 1 92.19 87 LEU A N 1
ATOM 639 C CA . LEU A 1 87 ? 25.5 -18.609 -15.625 1 92.19 87 LEU A CA 1
ATOM 640 C C . LEU A 1 87 ? 24.531 -17.656 -16.328 1 92.19 87 LEU A C 1
ATOM 642 O O . LEU A 1 87 ? 24.234 -17.844 -17.516 1 92.19 87 LEU A O 1
ATOM 646 N N . TRP A 1 88 ? 24.031 -16.797 -15.508 1 91.38 88 TRP A N 1
ATOM 647 C CA . TRP A 1 88 ? 23 -15.945 -16.078 1 91.38 88 TRP A CA 1
ATOM 648 C C . TRP A 1 88 ? 23.609 -14.719 -16.734 1 91.38 88 TRP A C 1
ATOM 650 O O . TRP A 1 88 ? 24.406 -14 -16.125 1 91.38 88 TRP A O 1
ATOM 660 N N . GLY A 1 89 ? 23.219 -14.5 -17.891 1 78.06 89 GLY A N 1
ATOM 661 C CA . GLY A 1 89 ? 23.688 -13.336 -18.625 1 78.06 89 GLY A CA 1
ATOM 662 C C . GLY A 1 89 ? 25.094 -13.477 -19.141 1 78.06 89 GLY A C 1
ATOM 663 O O . GLY A 1 89 ? 25.688 -14.562 -19.078 1 78.06 89 GLY A O 1
ATOM 664 N N . ALA A 1 90 ? 25.562 -12.422 -19.703 1 71.44 90 ALA A N 1
ATOM 665 C CA . ALA A 1 90 ? 26.891 -12.43 -20.297 1 71.44 90 ALA A CA 1
ATOM 666 C C . ALA A 1 90 ? 27.984 -12.531 -19.219 1 71.44 90 ALA A C 1
ATOM 668 O O . ALA A 1 90 ? 29.047 -13.086 -19.453 1 71.44 90 ALA A O 1
ATOM 669 N N . GLN A 1 91 ? 27.594 -12.227 -18.109 1 75.69 91 GLN A N 1
ATOM 670 C CA . GLN A 1 91 ? 28.562 -12.18 -17.031 1 75.69 91 GLN A CA 1
ATOM 671 C C . GLN A 1 91 ? 28.594 -13.5 -16.25 1 75.69 91 GLN A C 1
ATOM 673 O O . GLN A 1 91 ? 29.453 -13.703 -15.398 1 75.69 91 GLN A O 1
ATOM 678 N N . GLY A 1 92 ? 27.656 -14.328 -16.641 1 85.88 92 GLY A N 1
ATOM 679 C CA . GLY A 1 92 ? 27.609 -15.594 -15.922 1 85.88 92 GLY A CA 1
ATOM 680 C C . GLY A 1 92 ? 27.297 -15.43 -14.445 1 85.88 92 GLY A C 1
ATOM 681 O O . GLY A 1 92 ? 27.969 -15.992 -13.586 1 85.88 92 GLY A O 1
ATOM 682 N N . LEU A 1 93 ? 26.312 -14.664 -14.148 1 89.19 93 LEU A N 1
ATOM 683 C CA . LEU A 1 93 ? 25.938 -14.352 -12.773 1 89.19 93 LEU A CA 1
ATOM 684 C C . LEU A 1 93 ? 25.453 -15.594 -12.039 1 89.19 93 LEU A C 1
ATOM 686 O O . LEU A 1 93 ? 24.891 -16.5 -12.648 1 89.19 93 LEU A O 1
ATOM 690 N N . ASP A 1 94 ? 25.766 -15.68 -10.789 1 94.81 94 ASP A N 1
ATOM 691 C CA . ASP A 1 94 ? 25.391 -16.734 -9.859 1 94.81 94 ASP A CA 1
ATOM 692 C C . ASP A 1 94 ? 24.797 -16.172 -8.578 1 94.81 94 ASP A C 1
ATOM 694 O O . ASP A 1 94 ? 25.516 -15.609 -7.746 1 94.81 94 ASP A O 1
ATOM 698 N N . TRP A 1 95 ? 23.453 -16.312 -8.477 1 94.62 95 TRP A N 1
ATOM 699 C CA . TRP A 1 95 ? 22.797 -15.703 -7.32 1 94.62 95 TRP A CA 1
ATOM 700 C C . TRP A 1 95 ? 21.453 -16.375 -7.043 1 94.62 95 TRP A C 1
ATOM 702 O O . TRP A 1 95 ? 20.953 -17.141 -7.871 1 94.62 95 TRP A O 1
ATOM 712 N N . VAL A 1 96 ? 20.906 -16.172 -5.863 1 96.88 96 VAL A N 1
ATOM 713 C CA . VAL A 1 96 ? 19.656 -16.797 -5.449 1 96.88 96 VAL A CA 1
ATOM 714 C C . VAL A 1 96 ? 18.594 -15.734 -5.242 1 96.88 96 VAL A C 1
ATOM 716 O O . VAL A 1 96 ? 18.781 -14.797 -4.461 1 96.88 96 VAL A O 1
ATOM 719 N N . GLN A 1 97 ? 17.547 -15.805 -6 1 97.38 97 GLN A N 1
ATOM 720 C CA . GLN A 1 97 ? 16.328 -15.078 -5.691 1 97.38 97 GLN A CA 1
ATOM 721 C C . GLN A 1 97 ? 15.547 -15.758 -4.574 1 97.38 97 GLN A C 1
ATOM 723 O O . GLN A 1 97 ? 14.594 -16.5 -4.836 1 97.38 97 GLN A O 1
ATOM 728 N N . ALA A 1 98 ? 15.867 -15.438 -3.361 1 97.81 98 ALA A N 1
ATOM 729 C CA . ALA A 1 98 ? 15.328 -16.141 -2.199 1 97.81 98 ALA A CA 1
ATOM 730 C C . ALA A 1 98 ? 13.992 -15.547 -1.771 1 97.81 98 ALA A C 1
ATOM 732 O O . ALA A 1 98 ? 13.773 -14.336 -1.876 1 97.81 98 ALA A O 1
ATOM 733 N N . PHE A 1 99 ? 13.109 -16.422 -1.365 1 97.94 99 PHE A N 1
ATOM 734 C CA . PHE A 1 99 ? 11.938 -15.961 -0.635 1 97.94 99 PHE A CA 1
ATOM 735 C C . PHE A 1 99 ? 12.305 -15.578 0.795 1 97.94 99 PHE A C 1
ATOM 737 O O . PHE A 1 99 ? 12.695 -16.438 1.588 1 97.94 99 PHE A O 1
ATOM 744 N N . HIS A 1 100 ? 12.188 -14.383 1.07 1 97.19 100 HIS A N 1
ATOM 745 C CA . HIS A 1 100 ? 12.68 -13.891 2.352 1 97.19 100 HIS A CA 1
ATOM 746 C C . HIS A 1 100 ? 11.836 -12.719 2.852 1 97.19 100 HIS A C 1
ATOM 748 O O . HIS A 1 100 ? 11.422 -11.867 2.062 1 97.19 100 HIS A O 1
ATOM 754 N N . GLN A 1 101 ? 11.602 -12.703 4.125 1 95.12 101 GLN A N 1
ATOM 755 C CA . GLN A 1 101 ? 10.953 -11.555 4.75 1 95.12 101 GLN A CA 1
ATOM 756 C C . GLN A 1 101 ? 11.844 -10.32 4.703 1 95.12 101 GLN A C 1
ATOM 758 O O . GLN A 1 101 ? 13.055 -10.438 4.48 1 95.12 101 GLN A O 1
ATOM 763 N N . PRO A 1 102 ? 11.273 -9.164 4.91 1 92.5 102 PRO A N 1
ATOM 764 C CA . PRO A 1 102 ? 12.109 -7.961 4.934 1 92.5 102 PRO A CA 1
ATOM 765 C C . PRO A 1 102 ? 13.242 -8.047 5.949 1 92.5 102 PRO A C 1
ATOM 767 O O . PRO A 1 102 ? 13.055 -8.578 7.051 1 92.5 102 PRO A O 1
ATOM 770 N N . LEU A 1 103 ? 14.312 -7.574 5.551 1 93 103 LEU A N 1
ATOM 771 C CA . LEU A 1 103 ? 15.477 -7.539 6.43 1 93 103 LEU A CA 1
ATOM 772 C C . LEU A 1 103 ? 15.234 -6.605 7.613 1 93 103 LEU A C 1
ATOM 774 O O . LEU A 1 103 ? 14.344 -5.754 7.562 1 93 103 LEU A O 1
ATOM 778 N N . PRO A 1 104 ? 15.992 -6.801 8.641 1 89.81 104 PRO A N 1
ATOM 779 C CA . PRO A 1 104 ? 15.758 -5.988 9.836 1 89.81 104 PRO A CA 1
ATOM 780 C C . PRO A 1 104 ? 16.078 -4.516 9.625 1 89.81 104 PRO A C 1
ATOM 782 O O . PRO A 1 104 ? 16.797 -4.168 8.68 1 89.81 104 PRO A O 1
ATOM 785 N N . VAL A 1 105 ? 15.484 -3.756 10.438 1 89.56 105 VAL A N 1
ATOM 786 C CA . VAL A 1 105 ? 15.789 -2.332 10.531 1 89.56 105 VAL A CA 1
ATOM 787 C C . VAL A 1 105 ? 16.672 -2.068 11.75 1 89.56 105 VAL A C 1
ATOM 789 O O . VAL A 1 105 ? 16.391 -2.57 12.844 1 89.56 105 VAL A O 1
ATOM 792 N N . LEU A 1 106 ? 17.75 -1.485 11.539 1 87.81 106 LEU A N 1
ATOM 793 C CA . LEU A 1 106 ? 18.656 -1.108 12.625 1 87.81 106 LEU A CA 1
ATOM 794 C C . LEU A 1 106 ? 18.656 0.403 12.828 1 87.81 106 LEU A C 1
ATOM 796 O O . LEU A 1 106 ? 18.938 1.16 11.898 1 87.81 106 LEU A O 1
ATOM 800 N N . GLU A 1 107 ? 18.297 0.795 14.008 1 80.69 107 GLU A N 1
ATOM 801 C CA . GLU A 1 107 ? 18.25 2.213 14.359 1 80.69 107 GLU A CA 1
ATOM 802 C C . GLU A 1 107 ? 17.406 2.998 13.352 1 80.69 107 GLU A C 1
ATOM 804 O O . GLU A 1 107 ? 17.844 4.047 12.867 1 80.69 107 GLU A O 1
ATOM 809 N N . GLY A 1 108 ? 16.359 2.369 12.859 1 82 108 GLY A N 1
ATOM 810 C CA . GLY A 1 108 ? 15.391 3.023 11.992 1 82 108 GLY A CA 1
ATOM 811 C C . GLY A 1 108 ? 15.789 2.996 10.523 1 82 108 GLY A C 1
ATOM 812 O O . GLY A 1 108 ? 15.117 3.584 9.68 1 82 108 GLY A O 1
ATOM 813 N N . VAL A 1 109 ? 16.906 2.355 10.242 1 88.75 109 VAL A N 1
ATOM 814 C CA . VAL A 1 109 ? 17.406 2.307 8.875 1 88.75 109 VAL A CA 1
ATOM 815 C C . VAL A 1 109 ? 17.391 0.866 8.367 1 88.75 109 VAL A C 1
ATOM 817 O O . VAL A 1 109 ? 17.844 -0.049 9.062 1 88.75 109 VAL A O 1
ATOM 820 N N . PRO A 1 110 ? 16.859 0.706 7.145 1 91.56 110 PRO A N 1
ATOM 821 C CA . PRO A 1 110 ? 16.875 -0.647 6.582 1 91.56 110 PRO A CA 1
ATOM 822 C C . PRO A 1 110 ? 18.281 -1.233 6.516 1 91.56 110 PRO A C 1
ATOM 824 O O . PRO A 1 110 ? 19.25 -0.521 6.191 1 91.56 110 PRO A O 1
ATOM 827 N N . PHE A 1 111 ? 18.406 -2.42 6.73 1 92.75 111 PHE A N 1
ATOM 828 C CA . PHE A 1 111 ? 19.609 -3.207 6.938 1 92.75 111 PHE A CA 1
ATOM 829 C C . PHE A 1 111 ? 20.594 -3.012 5.785 1 92.75 111 PHE A C 1
ATOM 831 O O . PHE A 1 111 ? 21.781 -2.834 6.008 1 92.75 111 PHE A O 1
ATOM 838 N N . HIS A 1 112 ? 20.156 -3.006 4.578 1 94.31 112 HIS A N 1
ATOM 839 C CA . HIS A 1 112 ? 21.031 -3.064 3.414 1 94.31 112 HIS A CA 1
ATOM 840 C C . HIS A 1 112 ? 21.797 -1.763 3.24 1 94.31 112 HIS A C 1
ATOM 842 O O . HIS A 1 112 ? 22.844 -1.738 2.582 1 94.31 112 HIS A O 1
ATOM 848 N N . HIS A 1 113 ? 21.344 -0.701 3.809 1 93.25 113 HIS A N 1
ATOM 849 C CA . HIS A 1 113 ? 22.094 0.545 3.771 1 93.25 113 HIS A CA 1
ATOM 850 C C . HIS A 1 113 ? 23.422 0.409 4.52 1 93.25 113 HIS A C 1
ATOM 852 O O . HIS A 1 113 ? 24.422 1.004 4.125 1 93.25 113 HIS A O 1
ATOM 858 N N . TYR A 1 114 ? 23.422 -0.358 5.539 1 94 114 TYR A N 1
ATOM 859 C CA . TYR A 1 114 ? 24.641 -0.571 6.328 1 94 114 TYR A CA 1
ATOM 860 C C . TYR A 1 114 ? 25.641 -1.438 5.578 1 94 114 TYR A C 1
ATOM 862 O O . TYR A 1 114 ? 26.844 -1.337 5.797 1 94 114 TYR A O 1
ATOM 870 N N . LEU A 1 115 ? 25.156 -2.26 4.703 1 94.81 115 LEU A N 1
ATOM 871 C CA . LEU A 1 115 ? 26.078 -3.006 3.842 1 94.81 115 LEU A CA 1
ATOM 872 C C . LEU A 1 115 ? 26.891 -2.062 2.961 1 94.81 115 LEU A C 1
ATOM 874 O O . LEU A 1 115 ? 28.094 -2.227 2.82 1 94.81 115 LEU A O 1
ATOM 878 N N . THR A 1 116 ? 26.141 -1.171 2.404 1 92.44 116 THR A N 1
ATOM 879 C CA . THR A 1 116 ? 26.812 -0.18 1.571 1 92.44 116 THR A CA 1
ATOM 880 C C . THR A 1 116 ? 27.75 0.682 2.408 1 92.44 116 THR A C 1
ATOM 882 O O . THR A 1 116 ? 28.875 0.972 1.99 1 92.44 116 THR A O 1
ATOM 885 N N . GLN A 1 117 ? 27.297 1.018 3.568 1 90.12 117 GLN A N 1
ATOM 886 C CA . GLN A 1 117 ? 28.109 1.838 4.469 1 90.12 117 GLN A CA 1
ATOM 887 C C . GLN A 1 117 ? 29.391 1.125 4.852 1 90.12 117 GLN A C 1
ATOM 889 O O . GLN A 1 117 ? 30.453 1.751 4.93 1 90.12 117 GLN A O 1
ATOM 894 N N . GLN A 1 118 ? 29.312 -0.149 5.059 1 92.06 118 GLN A N 1
ATOM 895 C CA . GLN A 1 118 ? 30.453 -0.956 5.492 1 92.06 118 GLN A CA 1
ATOM 896 C C . GLN A 1 118 ? 31.188 -1.557 4.301 1 92.06 118 GLN A C 1
ATOM 898 O O . GLN A 1 118 ? 32.062 -2.426 4.465 1 92.06 118 GLN A O 1
ATOM 903 N N . ARG A 1 119 ? 30.797 -1.167 3.109 1 89.56 119 ARG A N 1
ATOM 904 C CA . ARG A 1 119 ? 31.438 -1.594 1.868 1 89.56 119 ARG A CA 1
ATOM 905 C C . ARG A 1 119 ? 31.359 -3.109 1.712 1 89.56 119 ARG A C 1
ATOM 907 O O . ARG A 1 119 ? 32.344 -3.742 1.328 1 89.56 119 ARG A O 1
ATOM 914 N N . GLN A 1 120 ? 30.25 -3.531 2.24 1 84.81 120 GLN A N 1
ATOM 915 C CA . GLN A 1 120 ? 29.953 -4.938 1.979 1 84.81 120 GLN A CA 1
ATOM 916 C C . GLN A 1 120 ? 29.234 -5.113 0.643 1 84.81 120 GLN A C 1
ATOM 918 O O . GLN A 1 120 ? 28.203 -4.484 0.399 1 84.81 120 GLN A O 1
ATOM 923 N N . ALA A 1 121 ? 29.656 -6 -0.097 1 78.75 121 ALA A N 1
ATOM 924 C CA . ALA A 1 121 ? 29.188 -6.082 -1.477 1 78.75 121 ALA A CA 1
ATOM 925 C C . ALA A 1 121 ? 28.031 -7.066 -1.6 1 78.75 121 ALA A C 1
ATOM 927 O O . ALA A 1 121 ? 27.156 -6.906 -2.463 1 78.75 121 ALA A O 1
ATOM 928 N N . ALA A 1 122 ? 28 -8.016 -0.714 1 91.69 122 ALA A N 1
ATOM 929 C CA . ALA A 1 122 ? 27.047 -9.086 -0.965 1 91.69 122 ALA A CA 1
ATOM 930 C C . ALA A 1 122 ? 25.906 -9.047 0.039 1 91.69 122 ALA A C 1
ATOM 932 O O . ALA A 1 122 ? 26.109 -8.773 1.223 1 91.69 122 ALA A O 1
ATOM 933 N N . LEU A 1 123 ? 24.719 -9.258 -0.423 1 96.62 123 LEU A N 1
ATOM 934 C CA . LEU A 1 123 ? 23.516 -9.359 0.4 1 96.62 123 LEU A CA 1
ATOM 935 C C . LEU A 1 123 ? 23.266 -10.805 0.826 1 96.62 123 LEU A C 1
ATOM 937 O O . LEU A 1 123 ? 22.75 -11.055 1.916 1 96.62 123 LEU A O 1
ATOM 941 N N . GLU A 1 124 ? 23.672 -11.758 0.037 1 96.25 124 GLU A N 1
ATOM 942 C CA . GLU A 1 124 ? 23.266 -13.156 0.124 1 96.25 124 GLU A CA 1
ATOM 943 C C . GLU A 1 124 ? 23.656 -13.758 1.47 1 96.25 124 GLU A C 1
ATOM 945 O O . GLU A 1 124 ? 22.891 -14.523 2.059 1 96.25 124 GLU A O 1
ATOM 950 N N . PRO A 1 125 ? 24.844 -13.406 2.035 1 96.44 125 PRO A N 1
ATOM 951 C CA . PRO A 1 125 ? 25.219 -13.984 3.324 1 96.44 125 PRO A CA 1
ATOM 952 C C . PRO A 1 125 ? 24.234 -13.641 4.441 1 96.44 125 PRO A C 1
ATOM 954 O O . PRO A 1 125 ? 24.297 -14.234 5.52 1 96.44 125 PRO A O 1
ATOM 957 N N . TYR A 1 126 ? 23.391 -12.727 4.188 1 96.56 126 TYR A N 1
ATOM 958 C CA . TYR A 1 126 ? 22.469 -12.281 5.219 1 96.56 126 TYR A CA 1
ATOM 959 C C . TYR A 1 126 ? 21.062 -12.805 4.949 1 96.56 126 TYR A C 1
ATOM 961 O O . TYR A 1 126 ? 20.109 -12.414 5.629 1 96.56 126 TYR A O 1
ATOM 969 N N . LEU A 1 127 ? 20.875 -13.617 3.986 1 97.62 127 LEU A N 1
ATOM 970 C CA . LEU A 1 127 ? 19.625 -14.258 3.635 1 97.62 127 LEU A CA 1
ATOM 971 C C . LEU A 1 127 ? 19.656 -15.75 3.963 1 97.62 127 LEU A C 1
ATOM 973 O O . LEU A 1 127 ? 20.172 -16.547 3.172 1 97.62 127 LEU A O 1
ATOM 977 N N . VAL A 1 128 ? 19.062 -16.094 5.02 1 97.56 128 VAL A N 1
ATOM 978 C CA . VAL A 1 128 ? 19.156 -17.469 5.492 1 97.56 128 VAL A CA 1
ATOM 979 C C . VAL A 1 128 ? 18.531 -18.406 4.453 1 97.56 128 VAL A C 1
ATOM 981 O O . VAL A 1 128 ? 19.031 -19.516 4.234 1 97.56 128 VAL A O 1
ATOM 984 N N . SER A 1 129 ? 17.469 -17.984 3.826 1 97.38 129 SER A N 1
ATOM 985 C CA . SER A 1 129 ? 16.828 -18.812 2.803 1 97.38 129 SER A CA 1
ATOM 986 C C . SER A 1 129 ? 17.75 -19.016 1.605 1 97.38 129 SER A C 1
ATOM 988 O O . SER A 1 129 ? 17.781 -20.094 1.013 1 97.38 129 SER A O 1
ATOM 990 N N . ALA A 1 130 ? 18.531 -18 1.253 1 97.69 130 ALA A N 1
ATOM 991 C CA . ALA A 1 130 ? 19.453 -18.125 0.132 1 97.69 130 ALA A CA 1
ATOM 992 C C . ALA A 1 130 ? 20.578 -19.094 0.453 1 97.69 130 ALA A C 1
ATOM 994 O O . ALA A 1 130 ? 20.953 -19.922 -0.384 1 97.69 130 ALA A O 1
ATOM 995 N N . LEU A 1 131 ? 21.109 -19 1.612 1 97.19 131 LEU A N 1
ATOM 996 C CA . LEU A 1 131 ? 22.188 -19.891 2.01 1 97.19 131 LEU A CA 1
ATOM 997 C C . LEU A 1 131 ? 21.703 -21.328 2.102 1 97.19 131 LEU A C 1
ATOM 999 O O . LEU A 1 131 ? 22.406 -22.25 1.68 1 97.19 131 LEU A O 1
ATOM 1003 N N . ALA A 1 132 ? 20.562 -21.469 2.65 1 96.25 132 ALA A N 1
ATOM 1004 C CA . ALA A 1 132 ? 19.969 -22.797 2.713 1 96.25 132 ALA A CA 1
ATOM 1005 C C . ALA A 1 132 ? 19.734 -23.359 1.312 1 96.25 132 ALA A C 1
ATOM 1007 O O . ALA A 1 132 ? 20.031 -24.531 1.047 1 96.25 132 ALA A O 1
ATOM 1008 N N . ALA A 1 133 ? 19.234 -22.531 0.484 1 94.88 133 ALA A N 1
ATOM 1009 C CA . ALA A 1 133 ? 18.953 -22.938 -0.894 1 94.88 133 ALA A CA 1
ATOM 1010 C C . ALA A 1 133 ? 20.234 -23.391 -1.6 1 94.88 133 ALA A C 1
ATOM 1012 O O . ALA A 1 133 ? 20.219 -24.406 -2.301 1 94.88 133 ALA A O 1
ATOM 1013 N N . ARG A 1 134 ? 21.297 -22.703 -1.425 1 93.44 134 ARG A N 1
ATOM 1014 C CA . ARG A 1 134 ? 22.578 -23.062 -2.039 1 93.44 134 ARG A CA 1
ATOM 1015 C C . ARG A 1 134 ? 23.031 -24.438 -1.592 1 93.44 134 ARG A C 1
ATOM 1017 O O . ARG A 1 134 ? 23.672 -25.172 -2.359 1 93.44 134 ARG A O 1
ATOM 1024 N N . ARG A 1 135 ? 22.625 -24.781 -0.47 1 92.5 135 ARG A N 1
ATOM 1025 C CA . ARG A 1 135 ? 23.078 -26.031 0.115 1 92.5 135 ARG A CA 1
ATOM 1026 C C . ARG A 1 135 ? 22.078 -27.156 -0.165 1 92.5 135 ARG A C 1
ATOM 1028 O O . ARG A 1 135 ? 22.281 -28.297 0.238 1 92.5 135 ARG A O 1
ATOM 1035 N N . GLY A 1 136 ? 20.984 -26.812 -0.754 1 92 136 GLY A N 1
ATOM 1036 C CA . GLY A 1 136 ? 19.938 -27.797 -0.986 1 92 136 GLY A CA 1
ATOM 1037 C C . GLY A 1 136 ? 19.266 -28.25 0.289 1 92 136 GLY A C 1
ATOM 1038 O O . GLY A 1 136 ? 18.844 -29.406 0.395 1 92 136 GLY A O 1
ATOM 1039 N N . ALA A 1 137 ? 19.297 -27.391 1.242 1 94.06 137 ALA A N 1
ATOM 1040 C CA . ALA A 1 137 ? 18.75 -27.719 2.559 1 94.06 137 ALA A CA 1
ATOM 1041 C C . ALA A 1 137 ? 17.391 -27.062 2.775 1 94.06 137 ALA A C 1
ATOM 1043 O O . ALA A 1 137 ? 17.031 -26.109 2.086 1 94.06 137 ALA A O 1
ATOM 1044 N N . PHE A 1 138 ? 16.656 -27.688 3.732 1 95.81 138 PHE A N 1
ATOM 1045 C CA . PHE A 1 138 ? 15.344 -27.094 4 1 95.81 138 PHE A CA 1
ATOM 1046 C C . PHE A 1 138 ? 14.836 -27.516 5.375 1 95.81 138 PHE A C 1
ATOM 1048 O O . PHE A 1 138 ? 15.094 -28.641 5.82 1 95.81 138 PHE A O 1
ATOM 1055 N N . ALA A 1 139 ? 14.156 -26.656 5.945 1 96.38 139 ALA A N 1
ATOM 1056 C CA . ALA A 1 139 ? 13.234 -26.875 7.059 1 96.38 139 ALA A CA 1
ATOM 1057 C C . ALA A 1 139 ? 12.164 -25.781 7.109 1 96.38 139 ALA A C 1
ATOM 1059 O O . ALA A 1 139 ? 12.391 -24.672 6.637 1 96.38 139 ALA A O 1
ATOM 1060 N N . HIS A 1 140 ? 11.031 -26.156 7.645 1 96.69 140 HIS A N 1
ATOM 1061 C CA . HIS A 1 140 ? 10.008 -25.125 7.812 1 96.69 140 HIS A CA 1
ATOM 1062 C C . HIS A 1 140 ? 10.492 -24.016 8.75 1 96.69 140 HIS A C 1
ATOM 1064 O O . HIS A 1 140 ? 11.047 -24.297 9.812 1 96.69 140 HIS A O 1
ATOM 1070 N N . PRO A 1 141 ? 10.281 -22.75 8.32 1 96.12 141 PRO A N 1
ATOM 1071 C CA . PRO A 1 141 ? 10.602 -21.672 9.258 1 96.12 141 PRO A CA 1
ATOM 1072 C C . PRO A 1 141 ? 9.781 -21.734 10.539 1 96.12 141 PRO A C 1
ATOM 1074 O O . PRO A 1 141 ? 8.562 -21.938 10.492 1 96.12 141 PRO A O 1
ATOM 1077 N N . PRO A 1 142 ? 10.43 -21.578 11.656 1 93.88 142 PRO A N 1
ATOM 1078 C CA . PRO A 1 142 ? 9.703 -21.609 12.93 1 93.88 142 PRO A CA 1
ATOM 1079 C C . PRO A 1 142 ? 8.922 -20.328 13.195 1 93.88 142 PRO A C 1
ATOM 1081 O O . PRO A 1 142 ? 9.195 -19.297 12.578 1 93.88 142 PRO A O 1
ATOM 1084 N N . GLU A 1 143 ? 7.98 -20.375 14.141 1 87.38 143 GLU A N 1
ATOM 1085 C CA . GLU A 1 143 ? 7.176 -19.219 14.516 1 87.38 143 GLU A CA 1
ATOM 1086 C C . GLU A 1 143 ? 7.957 -18.281 15.422 1 87.38 143 GLU A C 1
ATOM 1088 O O . GLU A 1 143 ? 7.676 -17.078 15.461 1 87.38 143 GLU A O 1
ATOM 1093 N N . GLU A 1 144 ? 8.852 -18.75 16.047 1 84.75 144 GLU A N 1
ATOM 1094 C CA . GLU A 1 144 ? 9.648 -17.953 16.969 1 84.75 144 GLU A CA 1
ATOM 1095 C C . GLU A 1 144 ? 10.406 -16.844 16.234 1 84.75 144 GLU A C 1
ATOM 1097 O O . GLU A 1 144 ? 11.289 -17.125 15.43 1 84.75 144 GLU A O 1
ATOM 1102 N N . ARG A 1 145 ? 10.281 -15.719 16.641 1 78.31 145 ARG A N 1
ATOM 1103 C CA . ARG A 1 145 ? 10.766 -14.555 15.906 1 78.31 145 ARG A CA 1
ATOM 1104 C C . ARG A 1 145 ? 12.273 -14.383 16.078 1 78.31 145 ARG A C 1
ATOM 1106 O O . ARG A 1 145 ? 12.945 -13.805 15.227 1 78.31 145 ARG A O 1
ATOM 1113 N N . ASN A 1 146 ? 12.844 -14.891 17.094 1 83.88 146 ASN A N 1
ATOM 1114 C CA . ASN A 1 146 ? 14.25 -14.625 17.359 1 83.88 146 ASN A CA 1
ATOM 1115 C C . ASN A 1 146 ? 15.156 -15.641 16.656 1 83.88 146 ASN A C 1
ATOM 1117 O O . ASN A 1 146 ? 16.375 -15.484 16.656 1 83.88 146 ASN A O 1
ATOM 1121 N N . HIS A 1 147 ? 14.602 -16.562 16.016 1 89.38 147 HIS A N 1
ATOM 1122 C CA . HIS A 1 147 ? 15.367 -17.531 15.25 1 89.38 147 HIS A CA 1
ATOM 1123 C C . HIS A 1 147 ? 15.656 -17.016 13.844 1 89.38 147 HIS A C 1
ATOM 1125 O O . HIS A 1 147 ? 14.758 -16.531 13.156 1 89.38 147 HIS A O 1
ATOM 1131 N N . PRO A 1 148 ? 16.891 -17.156 13.367 1 91.56 148 PRO A N 1
ATOM 1132 C CA . PRO A 1 148 ? 17.234 -16.594 12.047 1 91.56 148 PRO A CA 1
ATOM 1133 C C . PRO A 1 148 ? 16.391 -17.203 10.922 1 91.56 148 PRO A C 1
ATOM 1135 O O . PRO A 1 148 ? 16.047 -16.5 9.961 1 91.56 148 PRO A O 1
ATOM 1138 N N . LEU A 1 149 ? 16.031 -18.438 11.023 1 95.12 149 LEU A N 1
ATOM 1139 C CA . LEU A 1 149 ? 15.289 -19.109 9.969 1 95.12 149 LEU A CA 1
ATOM 1140 C C . LEU A 1 149 ? 13.867 -18.562 9.875 1 95.12 149 LEU A C 1
ATOM 1142 O O . LEU A 1 149 ? 13.172 -18.797 8.875 1 95.12 149 LEU A O 1
ATOM 1146 N N . SER A 1 150 ? 13.398 -17.875 10.93 1 94.94 150 SER A N 1
ATOM 1147 C CA . SER A 1 150 ? 12.039 -17.344 10.945 1 94.94 150 SER A CA 1
ATOM 1148 C C . SER A 1 150 ? 11.828 -16.297 9.859 1 94.94 150 SER A C 1
ATOM 1150 O O . SER A 1 150 ? 10.695 -15.984 9.5 1 94.94 150 SER A O 1
ATOM 1152 N N . ARG A 1 151 ? 12.859 -15.797 9.289 1 94.12 151 ARG A N 1
ATOM 1153 C CA . ARG A 1 151 ? 12.75 -14.766 8.258 1 94.12 151 ARG A CA 1
ATOM 1154 C C . ARG A 1 151 ? 12.648 -15.391 6.871 1 94.12 151 ARG A C 1
ATOM 1156 O O . ARG A 1 151 ? 12.352 -14.695 5.895 1 94.12 151 ARG A O 1
ATOM 1163 N N . ALA A 1 152 ? 12.891 -16.656 6.82 1 96.94 152 ALA A N 1
ATOM 1164 C CA . ALA A 1 152 ? 12.719 -17.344 5.543 1 96.94 152 ALA A CA 1
ATOM 1165 C C . ALA A 1 152 ? 11.242 -17.5 5.199 1 96.94 152 ALA A C 1
ATOM 1167 O O . ALA A 1 152 ? 10.414 -17.734 6.078 1 96.94 152 ALA A O 1
ATOM 1168 N N . GLU A 1 153 ? 10.953 -17.281 3.996 1 97.19 153 GLU A N 1
ATOM 1169 C CA . GLU A 1 153 ? 9.68 -17.703 3.412 1 97.19 153 GLU A CA 1
ATOM 1170 C C . GLU A 1 153 ? 9.875 -18.875 2.459 1 97.19 153 GLU A C 1
ATOM 1172 O O . GLU A 1 153 ? 11 -19.188 2.072 1 97.19 153 GLU A O 1
ATOM 1177 N N . TYR A 1 154 ? 8.797 -19.5 2.209 1 97.62 154 TYR A N 1
ATOM 1178 C CA . TYR A 1 154 ? 8.953 -20.641 1.312 1 97.62 154 TYR A CA 1
ATOM 1179 C C . TYR A 1 154 ? 7.715 -20.828 0.44 1 97.62 154 TYR A C 1
ATOM 1181 O O . TYR A 1 154 ? 6.633 -20.328 0.777 1 97.62 154 TYR A O 1
ATOM 1189 N N . GLY A 1 155 ? 7.938 -21.406 -0.735 1 97.69 155 GLY A N 1
ATOM 1190 C CA . GLY A 1 155 ? 6.887 -21.812 -1.657 1 97.69 155 GLY A CA 1
ATOM 1191 C C . GLY A 1 155 ? 6.887 -23.297 -1.951 1 97.69 155 GLY A C 1
ATOM 1192 O O . GLY A 1 155 ? 7.367 -24.094 -1.146 1 97.69 155 GLY A O 1
ATOM 1193 N N . TYR A 1 156 ? 6.305 -23.656 -3.121 1 97.19 156 TYR A N 1
ATOM 1194 C CA . TYR A 1 156 ? 6.148 -25.062 -3.445 1 97.19 156 TYR A CA 1
ATOM 1195 C C . TYR A 1 156 ? 6.723 -25.375 -4.824 1 97.19 156 TYR A C 1
ATOM 1197 O O . TYR A 1 156 ? 6.562 -24.594 -5.762 1 97.19 156 TYR A O 1
ATOM 1205 N N . HIS A 1 157 ? 7.395 -26.484 -4.895 1 95.19 157 HIS A N 1
ATOM 1206 C CA . HIS A 1 157 ? 7.621 -27.141 -6.176 1 95.19 157 HIS A CA 1
ATOM 1207 C C . HIS A 1 157 ? 6.461 -28.062 -6.543 1 95.19 157 HIS A C 1
ATOM 1209 O O . HIS A 1 157 ? 5.969 -28.812 -5.699 1 95.19 157 HIS A O 1
ATOM 1215 N N . PHE A 1 158 ? 6.039 -27.922 -7.789 1 93.25 158 PHE A N 1
ATOM 1216 C CA . PHE A 1 158 ? 4.867 -28.719 -8.125 1 93.25 158 PHE A CA 1
ATOM 1217 C C . PHE A 1 158 ? 4.926 -29.188 -9.578 1 93.25 158 PHE A C 1
ATOM 1219 O O . PHE A 1 158 ? 5.664 -28.625 -10.391 1 93.25 158 PHE A O 1
ATOM 1226 N N . GLU A 1 159 ? 4.266 -30.219 -9.812 1 90.31 159 GLU A N 1
ATOM 1227 C CA . GLU A 1 159 ? 3.842 -30.609 -11.156 1 90.31 159 GLU A CA 1
ATOM 1228 C C . GLU A 1 159 ? 2.35 -30.359 -11.359 1 90.31 159 GLU A C 1
ATOM 1230 O O . GLU A 1 159 ? 1.53 -30.75 -10.523 1 90.31 159 GLU A O 1
ATOM 1235 N N . ALA A 1 160 ? 2.004 -29.734 -12.422 1 90.5 160 ALA A N 1
ATOM 1236 C CA . ALA A 1 160 ? 0.667 -29.172 -12.602 1 90.5 160 ALA A CA 1
ATOM 1237 C C . ALA A 1 160 ? -0.405 -30.25 -12.453 1 90.5 160 ALA A C 1
ATOM 1239 O O . ALA A 1 160 ? -1.441 -30.016 -11.82 1 90.5 160 ALA A O 1
ATOM 1240 N N . ALA A 1 161 ? -0.159 -31.406 -12.984 1 88.12 161 ALA A N 1
ATOM 1241 C CA . ALA A 1 161 ? -1.174 -32.469 -12.969 1 88.12 161 ALA A CA 1
ATOM 1242 C C . ALA A 1 161 ? -1.462 -32.906 -11.547 1 88.12 161 ALA A C 1
ATOM 1244 O O . ALA A 1 161 ? -2.621 -33 -11.133 1 88.12 161 ALA A O 1
ATOM 1245 N N . ASP A 1 162 ? -0.384 -33.219 -10.836 1 90.25 162 ASP A N 1
ATOM 1246 C CA . ASP A 1 162 ? -0.539 -33.688 -9.469 1 90.25 162 ASP A CA 1
ATOM 1247 C C . ASP A 1 162 ? -1.072 -32.594 -8.555 1 90.25 162 ASP A C 1
ATOM 1249 O O . ASP A 1 162 ? -1.923 -32.875 -7.699 1 90.25 162 ASP A O 1
ATOM 1253 N N . TYR A 1 163 ? -0.538 -31.5 -8.688 1 93.81 163 TYR A N 1
ATOM 1254 C CA . TYR A 1 163 ? -0.968 -30.344 -7.918 1 93.81 163 TYR A CA 1
ATOM 1255 C C . TYR A 1 163 ? -2.436 -30.016 -8.18 1 93.81 163 TYR A C 1
ATOM 1257 O O . TYR A 1 163 ? -3.211 -29.828 -7.242 1 93.81 163 TYR A O 1
ATOM 1265 N N . GLY A 1 164 ? -2.863 -30 -9.414 1 94 164 GLY A N 1
ATOM 1266 C CA . GLY A 1 164 ? -4.227 -29.703 -9.828 1 94 164 GLY A CA 1
ATOM 1267 C C . GLY A 1 164 ? -5.238 -30.719 -9.32 1 94 164 GLY A C 1
ATOM 1268 O O . GLY A 1 164 ? -6.371 -30.359 -8.992 1 94 164 GLY A O 1
ATOM 1269 N N . GLN A 1 165 ? -4.844 -31.938 -9.242 1 94.69 165 GLN A N 1
ATOM 1270 C CA . GLN A 1 165 ? -5.734 -33 -8.773 1 94.69 165 GLN A CA 1
ATOM 1271 C C . GLN A 1 165 ? -6.23 -32.719 -7.359 1 94.69 165 GLN A C 1
ATOM 1273 O O . GLN A 1 165 ? -7.367 -33.031 -7.016 1 94.69 165 GLN A O 1
ATOM 1278 N N . ARG A 1 166 ? -5.355 -32.094 -6.578 1 96.88 166 ARG A N 1
ATOM 1279 C CA . ARG A 1 166 ? -5.773 -31.766 -5.223 1 96.88 166 ARG A CA 1
ATOM 1280 C C . ARG A 1 166 ? -6.871 -30.703 -5.238 1 96.88 166 ARG A C 1
ATOM 1282 O O . ARG A 1 166 ? -7.805 -30.766 -4.438 1 96.88 166 ARG A O 1
ATOM 1289 N N . PHE A 1 167 ? -6.746 -29.797 -6.133 1 97.12 167 PHE A N 1
ATOM 1290 C CA . PHE A 1 167 ? -7.754 -28.766 -6.254 1 97.12 167 PHE A CA 1
ATOM 1291 C C . PHE A 1 167 ? -9.047 -29.312 -6.836 1 97.12 167 PHE A C 1
ATOM 1293 O O . PHE A 1 167 ? -10.141 -28.906 -6.441 1 97.12 167 PHE A O 1
ATOM 1300 N N . GLU A 1 168 ? -8.914 -30.219 -7.77 1 96.44 168 GLU A N 1
ATOM 1301 C CA . GLU A 1 168 ? -10.094 -30.891 -8.32 1 96.44 168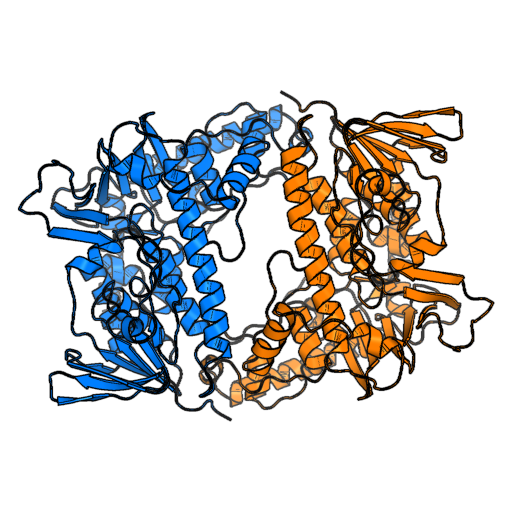 GLU A CA 1
ATOM 1302 C C . GLU A 1 168 ? -10.898 -31.578 -7.219 1 96.44 168 GLU A C 1
ATOM 1304 O O . GLU A 1 168 ? -12.117 -31.422 -7.137 1 96.44 168 GLU A O 1
ATOM 1309 N N . ARG A 1 169 ? -10.234 -32.312 -6.418 1 97.31 169 ARG A N 1
ATOM 1310 C CA . ARG A 1 169 ? -10.898 -33 -5.32 1 97.31 169 ARG A CA 1
ATOM 1311 C C . ARG A 1 169 ? -11.586 -32 -4.383 1 97.31 169 ARG A C 1
ATOM 1313 O O . ARG A 1 169 ? -12.711 -32.25 -3.938 1 97.31 169 ARG A O 1
ATOM 1320 N N . ALA A 1 170 ? -10.859 -30.969 -4.109 1 97.75 170 ALA A N 1
ATOM 1321 C CA . ALA A 1 170 ? -11.414 -29.938 -3.236 1 97.75 170 ALA A CA 1
ATOM 1322 C C . ALA A 1 170 ? -12.672 -29.328 -3.842 1 97.75 170 ALA A C 1
ATOM 1324 O O . ALA A 1 170 ? -13.664 -29.109 -3.141 1 97.75 170 ALA A O 1
ATOM 1325 N N . ALA A 1 171 ? -12.656 -29.031 -5.094 1 97.94 171 ALA A N 1
ATOM 1326 C CA . ALA A 1 171 ? -13.805 -28.453 -5.785 1 97.94 171 ALA A CA 1
ATOM 1327 C C . ALA A 1 171 ? -15.016 -29.375 -5.695 1 97.94 171 ALA A C 1
ATOM 1329 O O . ALA A 1 171 ? -16.109 -28.922 -5.348 1 97.94 171 ALA A O 1
ATOM 1330 N N . LEU A 1 172 ? -14.82 -30.625 -5.953 1 97.62 172 LEU A N 1
ATOM 1331 C CA . LEU A 1 172 ? -15.914 -31.609 -5.941 1 97.62 172 LEU A CA 1
ATOM 1332 C C . LEU A 1 172 ? -16.453 -31.797 -4.531 1 97.62 172 LEU A C 1
ATOM 1334 O O . LEU A 1 172 ? -17.672 -31.859 -4.336 1 97.62 172 LEU A O 1
ATOM 1338 N N . SER A 1 173 ? -15.547 -31.812 -3.611 1 96.88 173 SER A N 1
ATOM 1339 C CA . SER A 1 173 ? -15.953 -31.953 -2.219 1 96.88 173 SER A CA 1
ATOM 1340 C C . SER A 1 173 ? -16.766 -30.75 -1.751 1 96.88 173 SER A C 1
ATOM 1342 O O . SER A 1 173 ? -17.578 -30.875 -0.836 1 96.88 173 SER A O 1
ATOM 1344 N N . ALA A 1 174 ? -16.547 -29.641 -2.375 1 95.75 174 ALA A N 1
ATOM 1345 C CA . ALA A 1 174 ? -17.219 -28.406 -1.981 1 95.75 174 ALA A CA 1
ATOM 1346 C C . ALA A 1 174 ? -18.562 -28.266 -2.684 1 95.75 174 ALA A C 1
ATOM 1348 O O . ALA A 1 174 ? -19.281 -27.281 -2.494 1 95.75 174 ALA A O 1
ATOM 1349 N N . GLY A 1 175 ? -18.906 -29.219 -3.535 1 95.56 175 GLY A N 1
ATOM 1350 C CA . GLY A 1 175 ? -20.234 -29.25 -4.141 1 95.56 175 GLY A CA 1
ATOM 1351 C C . GLY A 1 175 ? -20.266 -28.641 -5.531 1 95.56 175 GLY A C 1
ATOM 1352 O O . GLY A 1 175 ? -21.344 -28.422 -6.09 1 95.56 175 GLY A O 1
ATOM 1353 N N . VAL A 1 176 ? -19.125 -28.359 -6.137 1 97.81 176 VAL A N 1
ATOM 1354 C CA . VAL A 1 176 ? -19.078 -27.859 -7.508 1 97.81 176 VAL A CA 1
ATOM 1355 C C . VAL A 1 176 ? -19.562 -28.938 -8.469 1 97.81 176 VAL A C 1
ATOM 1357 O O . VAL A 1 176 ? -19.141 -30.094 -8.383 1 97.81 176 VAL A O 1
ATOM 1360 N N . ARG A 1 177 ? -20.453 -28.516 -9.32 1 97.5 177 ARG A N 1
ATOM 1361 C CA . ARG A 1 177 ? -20.953 -29.453 -10.328 1 97.5 177 ARG A CA 1
ATOM 1362 C C . ARG A 1 177 ? -19.984 -29.562 -11.5 1 97.5 177 ARG A C 1
ATOM 1364 O O . ARG A 1 177 ? -19.672 -28.562 -12.148 1 97.5 177 ARG A O 1
ATOM 1371 N N . ARG A 1 178 ? -19.516 -30.75 -11.75 1 97.56 178 ARG A N 1
ATOM 1372 C CA . ARG A 1 178 ? -18.594 -30.969 -12.852 1 97.56 178 ARG A CA 1
ATOM 1373 C C . ARG A 1 178 ? -19.328 -31.5 -14.078 1 97.56 178 ARG A C 1
ATOM 1375 O O . ARG A 1 178 ? -20.203 -32.344 -13.961 1 97.56 178 ARG A O 1
ATOM 1382 N N . ILE A 1 179 ? -19.031 -30.922 -15.211 1 97.06 179 ILE A N 1
ATOM 1383 C CA . ILE A 1 179 ? -19.516 -31.422 -16.5 1 97.06 179 ILE A CA 1
ATOM 1384 C C . ILE A 1 179 ? -18.312 -31.766 -17.391 1 97.06 179 ILE A C 1
ATOM 1386 O O . ILE A 1 179 ? -17.422 -30.938 -17.578 1 97.06 179 ILE A O 1
ATOM 1390 N N . GLU A 1 180 ? -18.281 -32.969 -17.828 1 94.44 180 GLU A N 1
ATOM 1391 C CA . GLU A 1 180 ? -17.219 -33.406 -18.734 1 94.44 180 GLU A CA 1
ATOM 1392 C C . GLU A 1 180 ? -17.688 -33.406 -20.188 1 94.44 180 GLU A C 1
ATOM 1394 O O . GLU A 1 180 ? -18.094 -34.438 -20.703 1 94.44 180 GLU A O 1
ATOM 1399 N N . ALA A 1 181 ? -17.656 -32.25 -20.781 1 92.75 181 ALA A N 1
ATOM 1400 C CA . ALA A 1 181 ? -18.016 -32.062 -22.172 1 92.75 181 ALA A CA 1
ATOM 1401 C C . ALA A 1 181 ? -17.266 -30.875 -22.781 1 92.75 181 ALA A C 1
ATOM 1403 O O . ALA A 1 181 ? -16.891 -29.938 -22.062 1 92.75 181 ALA A O 1
ATOM 1404 N N . PHE A 1 182 ? -17.031 -30.953 -24.062 1 92 182 PHE A N 1
ATOM 1405 C CA . PHE A 1 182 ? -16.344 -29.875 -24.766 1 92 182 PHE A CA 1
ATOM 1406 C C . PHE A 1 182 ? -17.312 -28.781 -25.172 1 92 182 PHE A C 1
ATOM 1408 O O . PHE A 1 182 ? -18.516 -29.047 -25.344 1 92 182 PHE A O 1
ATOM 1415 N N . ILE A 1 183 ? -16.781 -27.641 -25.281 1 93.94 183 ILE A N 1
ATOM 1416 C CA . ILE A 1 183 ? -17.578 -26.547 -25.812 1 93.94 183 ILE A CA 1
ATOM 1417 C C . ILE A 1 183 ? -17.688 -26.672 -27.328 1 93.94 183 ILE A C 1
ATOM 1419 O O . ILE A 1 183 ? -16.672 -26.703 -28.031 1 93.94 183 ILE A O 1
ATOM 1423 N N . ALA A 1 184 ? -18.844 -26.719 -27.828 1 94.88 184 ALA A N 1
ATOM 1424 C CA . ALA A 1 184 ? -19.078 -26.859 -29.25 1 94.88 184 ALA A CA 1
ATOM 1425 C C . ALA A 1 184 ? -19.297 -25.516 -29.922 1 94.88 184 ALA A C 1
ATOM 1427 O O . ALA A 1 184 ? -18.875 -25.297 -31.062 1 94.88 184 ALA A O 1
ATOM 1428 N N . ALA A 1 185 ? -20 -24.656 -29.219 1 96.25 185 ALA A N 1
ATOM 1429 C CA . ALA A 1 185 ? -20.281 -23.328 -29.766 1 96.25 185 ALA A CA 1
ATOM 1430 C C . ALA A 1 185 ? -20.547 -22.328 -28.641 1 96.25 185 ALA A C 1
ATOM 1432 O O . ALA A 1 185 ? -21.016 -22.703 -27.562 1 96.25 185 ALA A O 1
ATOM 1433 N N . VAL A 1 186 ? -20.172 -21.094 -28.953 1 97.69 186 VAL A N 1
ATOM 1434 C CA . VAL A 1 186 ? -20.406 -19.984 -28.016 1 97.69 186 VAL A CA 1
ATOM 1435 C C . VAL A 1 186 ? -21.359 -18.969 -28.641 1 97.69 186 VAL A C 1
ATOM 1437 O O . VAL A 1 186 ? -21.078 -18.453 -29.719 1 97.69 186 VAL A O 1
ATOM 1440 N N . ASP A 1 187 ? -22.484 -18.719 -28.031 1 97.88 187 ASP A N 1
ATOM 1441 C CA . ASP A 1 187 ? -23.453 -17.734 -28.484 1 97.88 187 ASP A CA 1
ATOM 1442 C C . ASP A 1 187 ? -23.219 -16.375 -27.828 1 97.88 187 ASP A C 1
ATOM 1444 O O . ASP A 1 187 ? -23.453 -16.219 -26.625 1 97.88 187 ASP A O 1
ATOM 1448 N N . VAL A 1 188 ? -22.75 -15.422 -28.609 1 97.69 188 VAL A N 1
ATOM 1449 C CA . VAL A 1 188 ? -22.469 -14.086 -28.109 1 97.69 188 VAL A CA 1
ATOM 1450 C C . VAL A 1 188 ? -23.469 -13.086 -28.688 1 97.69 188 VAL A C 1
ATOM 1452 O O . VAL A 1 188 ? -23.781 -13.133 -29.875 1 97.69 188 VAL A O 1
ATOM 1455 N N . ALA A 1 189 ? -24.062 -12.266 -27.828 1 95.44 189 ALA A N 1
ATOM 1456 C CA . ALA A 1 189 ? -24.953 -11.188 -28.25 1 95.44 189 ALA A CA 1
ATOM 1457 C C . ALA A 1 189 ? -24.766 -9.953 -27.375 1 95.44 189 ALA A C 1
ATOM 1459 O O . ALA A 1 189 ? -24.703 -10.055 -26.141 1 95.44 189 ALA A O 1
ATOM 1460 N N . ASP A 1 190 ? -24.719 -8.789 -27.953 1 94.38 190 ASP A N 1
ATOM 1461 C CA . ASP A 1 190 ? -24.641 -7.496 -27.266 1 94.38 190 ASP A CA 1
ATOM 1462 C C . ASP A 1 190 ? -23.453 -7.461 -26.312 1 94.38 190 ASP A C 1
ATOM 1464 O O . ASP A 1 190 ? -23.594 -7.016 -25.172 1 94.38 190 ASP A O 1
ATOM 1468 N N . GLY A 1 191 ? -22.391 -8.227 -26.641 1 94.88 191 GLY A N 1
ATOM 1469 C CA . GLY A 1 191 ? -21.156 -8.156 -25.875 1 94.88 191 GLY A CA 1
ATOM 1470 C C . GLY A 1 191 ? -21.156 -9.094 -24.672 1 94.88 191 GLY A C 1
ATOM 1471 O O . GLY A 1 191 ? -20.328 -8.961 -23.781 1 94.88 191 GLY A O 1
ATOM 1472 N N . HIS A 1 192 ? -22.141 -10.016 -24.672 1 97.25 192 HIS A N 1
ATOM 1473 C CA . HIS A 1 192 ? -22.234 -10.992 -23.594 1 97.25 192 HIS A CA 1
ATOM 1474 C C . HIS A 1 192 ? -22.359 -12.414 -24.156 1 97.25 192 HIS A C 1
ATOM 1476 O O . HIS A 1 192 ? -22.828 -12.609 -25.266 1 97.25 192 HIS A O 1
ATOM 1482 N N . ILE A 1 193 ? -21.891 -13.312 -23.375 1 98.19 193 ILE A N 1
ATOM 1483 C CA . ILE A 1 193 ? -22.141 -14.711 -23.703 1 98.19 193 ILE A CA 1
ATOM 1484 C C . ILE A 1 193 ? -23.531 -15.117 -23.234 1 98.19 193 ILE A C 1
ATOM 1486 O O . ILE A 1 193 ? -23.812 -15.156 -22.031 1 98.19 193 ILE A O 1
ATOM 1490 N N . ARG A 1 194 ? -24.375 -15.461 -24.172 1 97.88 194 ARG A N 1
ATOM 1491 C CA . ARG A 1 194 ? -25.766 -15.812 -23.875 1 97.88 194 ARG A CA 1
ATOM 1492 C C . ARG A 1 194 ? -25.875 -17.281 -23.469 1 97.88 194 ARG A C 1
ATOM 1494 O O . ARG A 1 194 ? -26.625 -17.625 -22.562 1 97.88 194 ARG A O 1
ATOM 1501 N N . ALA A 1 195 ? -25.141 -18.062 -24.188 1 98.12 195 ALA A N 1
ATOM 1502 C CA . ALA A 1 195 ? -25.156 -19.5 -23.922 1 98.12 195 ALA A CA 1
ATOM 1503 C C . ALA A 1 195 ? -23.953 -20.203 -24.547 1 98.12 195 ALA A C 1
ATOM 1505 O O . ALA A 1 195 ? -23.328 -19.656 -25.469 1 98.12 195 ALA A O 1
ATOM 1506 N N . VAL A 1 196 ? -23.641 -21.375 -24.016 1 97.75 196 VAL A N 1
ATOM 1507 C CA . VAL A 1 196 ? -22.594 -22.234 -24.547 1 97.75 196 VAL A CA 1
ATOM 1508 C C . VAL A 1 196 ? -23.172 -23.625 -24.859 1 97.75 196 VAL A C 1
ATOM 1510 O O . VAL A 1 196 ? -23.828 -24.219 -24 1 97.75 196 VAL A O 1
ATOM 1513 N N . GLN A 1 197 ? -22.969 -24 -26.062 1 97.56 197 GLN A N 1
ATOM 1514 C CA . GLN A 1 197 ? -23.391 -25.344 -26.469 1 97.56 197 GLN A CA 1
ATOM 1515 C C . GLN A 1 197 ? -22.266 -26.359 -26.25 1 97.56 197 GLN A C 1
ATOM 1517 O O . GLN A 1 197 ? -21.109 -26.094 -26.594 1 97.56 197 GLN A O 1
ATOM 1522 N N . LEU A 1 198 ? -22.625 -27.484 -25.672 1 96.5 198 LEU A N 1
ATOM 1523 C CA . LEU A 1 198 ? -21.641 -28.516 -25.375 1 96.5 198 LEU A CA 1
ATOM 1524 C C . LEU A 1 198 ? -21.719 -29.656 -26.375 1 96.5 198 LEU A C 1
ATOM 1526 O O . LEU A 1 198 ? -22.719 -29.797 -27.094 1 96.5 198 LEU A O 1
ATOM 1530 N N . SER A 1 199 ? -20.688 -30.406 -26.469 1 94.06 199 SER A N 1
ATOM 1531 C CA . SER A 1 199 ? -20.562 -31.5 -27.438 1 94.06 199 SER A CA 1
ATOM 1532 C C . SER A 1 199 ? -21.562 -32.625 -27.141 1 94.06 199 SER A C 1
ATOM 1534 O O . SER A 1 199 ? -21.906 -33.406 -28.031 1 94.06 199 SER A O 1
ATOM 1536 N N . ASP A 1 200 ? -22.047 -32.719 -25.922 1 94.31 200 ASP A N 1
ATOM 1537 C CA . ASP A 1 200 ? -22.984 -33.75 -25.562 1 94.31 200 ASP A CA 1
ATOM 1538 C C . ASP A 1 200 ? -24.438 -33.312 -25.797 1 94.31 200 ASP A C 1
ATOM 1540 O O . ASP A 1 200 ? -25.375 -34.031 -25.406 1 94.31 200 ASP A O 1
ATOM 1544 N N . GLY A 1 201 ? -24.594 -32.188 -26.266 1 94.44 201 GLY A N 1
ATOM 1545 C CA . GLY A 1 201 ? -25.906 -31.703 -26.641 1 94.44 201 GLY A CA 1
ATOM 1546 C C . GLY A 1 201 ? -26.516 -30.734 -25.641 1 94.44 201 GLY A C 1
ATOM 1547 O O . GLY A 1 201 ? -27.516 -30.078 -25.938 1 94.44 201 GLY A O 1
ATOM 1548 N N . GLN A 1 202 ? -25.906 -30.516 -24.531 1 96 202 GLN A N 1
ATOM 1549 C CA . GLN A 1 202 ? -26.422 -29.609 -23.516 1 96 202 GLN A CA 1
ATOM 1550 C C . GLN A 1 202 ? -26.156 -28.156 -23.875 1 96 202 GLN A C 1
ATOM 1552 O O . GLN A 1 202 ? -25.203 -27.859 -24.609 1 96 202 GLN A O 1
ATOM 1557 N N . SER A 1 203 ? -27.016 -27.312 -23.422 1 97.19 203 SER A N 1
ATOM 1558 C CA . SER A 1 203 ? -26.828 -25.859 -23.484 1 97.19 203 SER A CA 1
ATOM 1559 C C . SER A 1 203 ? -26.766 -25.25 -22.094 1 97.19 203 SER A C 1
ATOM 1561 O O . SER A 1 203 ? -27.625 -25.5 -21.25 1 97.19 203 SER A O 1
ATOM 1563 N N . LEU A 1 204 ? -25.688 -24.484 -21.859 1 97.31 204 LEU A N 1
ATOM 1564 C CA . LEU A 1 204 ? -25.5 -23.891 -20.547 1 97.31 204 LEU A CA 1
ATOM 1565 C C . LEU A 1 204 ? -25.672 -22.375 -20.609 1 97.31 204 LEU A C 1
ATOM 1567 O O . LEU A 1 204 ? -25.234 -21.734 -21.562 1 97.31 204 LEU A O 1
ATOM 1571 N N . THR A 1 205 ? -26.375 -21.828 -19.625 1 97.44 205 THR A N 1
ATOM 1572 C CA . THR A 1 205 ? -26.422 -20.391 -19.359 1 97.44 205 THR A CA 1
ATOM 1573 C C . THR A 1 205 ? -25.828 -20.062 -18 1 97.44 205 THR A C 1
ATOM 1575 O O . THR A 1 205 ? -25.766 -20.922 -17.125 1 97.44 205 THR A O 1
ATOM 1578 N N . ALA A 1 206 ? -25.281 -18.891 -17.891 1 97.19 206 ALA A N 1
ATOM 1579 C CA . ALA A 1 206 ? -24.688 -18.453 -16.625 1 97.19 206 ALA A CA 1
ATOM 1580 C C . ALA A 1 206 ? -24.766 -16.938 -16.469 1 97.19 206 ALA A C 1
ATOM 1582 O O . ALA A 1 206 ? -24.953 -16.219 -17.438 1 97.19 206 ALA A O 1
ATOM 1583 N N . ASN A 1 207 ? -24.797 -16.516 -15.211 1 96.38 207 ASN A N 1
ATOM 1584 C CA . ASN A 1 207 ? -24.688 -15.086 -14.938 1 96.38 207 ASN A CA 1
ATOM 1585 C C . ASN A 1 207 ? -23.266 -14.57 -15.219 1 96.38 207 ASN A C 1
ATOM 1587 O O . ASN A 1 207 ? -23.094 -13.453 -15.703 1 96.38 207 ASN A O 1
ATOM 1591 N N . LEU A 1 208 ? -22.25 -15.398 -14.953 1 97.56 208 LEU A N 1
ATOM 1592 C CA . LEU A 1 208 ? -20.844 -15.07 -15.125 1 97.56 208 LEU A CA 1
ATOM 1593 C C . LEU A 1 208 ? -20.047 -16.281 -15.633 1 97.56 208 LEU A C 1
ATOM 1595 O O . LEU A 1 208 ? -20.203 -17.391 -15.109 1 97.56 208 LEU A O 1
ATOM 1599 N N . TRP A 1 209 ? -19.297 -16.016 -16.656 1 98.38 209 TRP A N 1
ATOM 1600 C CA . TRP A 1 209 ? -18.422 -17.031 -17.234 1 98.38 209 TRP A CA 1
ATOM 1601 C C . TRP A 1 209 ? -16.969 -16.781 -16.812 1 98.38 209 TRP A C 1
ATOM 1603 O O . TRP A 1 209 ? -16.469 -15.664 -16.953 1 98.38 209 TRP A O 1
ATOM 1613 N N . ILE A 1 210 ? -16.312 -17.812 -16.328 1 98.44 210 ILE A N 1
ATOM 1614 C CA . ILE A 1 210 ? -14.875 -17.766 -16.047 1 98.44 210 ILE A CA 1
ATOM 1615 C C . ILE A 1 210 ? -14.109 -18.562 -17.094 1 98.44 210 ILE A C 1
ATOM 1617 O O . ILE A 1 210 ? -14.258 -19.781 -17.188 1 98.44 210 ILE A O 1
ATOM 1621 N N . ASP A 1 211 ? -13.383 -17.859 -17.844 1 98 211 ASP A N 1
ATOM 1622 C CA . ASP A 1 211 ? -12.547 -18.516 -18.844 1 98 211 ASP A CA 1
ATOM 1623 C C . ASP A 1 211 ? -11.18 -18.891 -18.266 1 98 211 ASP A C 1
ATOM 1625 O O . ASP A 1 211 ? -10.328 -18.016 -18.078 1 98 211 ASP A O 1
ATOM 1629 N N . ALA A 1 212 ? -10.961 -20.094 -18 1 96.5 212 ALA A N 1
ATOM 1630 C CA . ALA A 1 212 ? -9.695 -20.641 -17.547 1 96.5 212 ALA A CA 1
ATOM 1631 C C . ALA A 1 212 ? -9.188 -21.719 -18.5 1 96.5 212 ALA A C 1
ATOM 1633 O O . ALA A 1 212 ? -8.617 -22.734 -18.078 1 96.5 212 ALA A O 1
ATOM 1634 N N . SER A 1 213 ? -9.43 -21.5 -19.75 1 93.81 213 SER A N 1
ATOM 1635 C CA . SER A 1 213 ? -9.164 -22.516 -20.766 1 93.81 213 SER A CA 1
ATOM 1636 C C . SER A 1 213 ? -7.766 -22.344 -21.359 1 93.81 213 SER A C 1
ATOM 1638 O O . SER A 1 213 ? -7.52 -22.734 -22.5 1 93.81 213 SER A O 1
ATOM 1640 N N . GLY A 1 214 ? -6.883 -21.672 -20.641 1 92.38 214 GLY A N 1
ATOM 1641 C CA . GLY A 1 214 ? -5.512 -21.531 -21.094 1 92.38 214 GLY A CA 1
ATOM 1642 C C . GLY A 1 214 ? -5.336 -20.453 -22.141 1 92.38 214 GLY A C 1
ATOM 1643 O O . GLY A 1 214 ? -6.172 -19.547 -22.266 1 92.38 214 GLY A O 1
ATOM 1644 N N . PRO A 1 215 ? -4.242 -20.516 -22.891 1 90.5 215 PRO A N 1
ATOM 1645 C CA . PRO A 1 215 ? -3.912 -19.469 -23.859 1 90.5 215 PRO A CA 1
ATOM 1646 C C . PRO A 1 215 ? -4.938 -19.375 -24.984 1 90.5 215 PRO A C 1
ATOM 1648 O O . PRO A 1 215 ? -5.008 -18.344 -25.672 1 90.5 215 PRO A O 1
ATOM 1651 N N . HIS A 1 216 ? -5.656 -20.391 -25.219 1 88.88 216 HIS A N 1
ATOM 1652 C CA . HIS A 1 216 ? -6.676 -20.344 -26.25 1 88.88 216 HIS A CA 1
ATOM 1653 C C . HIS A 1 216 ? -7.809 -19.406 -25.875 1 88.88 216 HIS A C 1
ATOM 1655 O O . HIS A 1 216 ? -8.477 -18.844 -26.75 1 88.88 216 HIS A O 1
ATOM 1661 N N . ALA A 1 217 ? -8.055 -19.25 -24.562 1 93.19 217 ALA A N 1
ATOM 1662 C CA . ALA A 1 217 ? -9.125 -18.391 -24.078 1 93.19 217 ALA A CA 1
ATOM 1663 C C . ALA A 1 217 ? -10.422 -18.641 -24.828 1 93.19 217 ALA A C 1
ATOM 1665 O O . ALA A 1 217 ? -11.023 -17.703 -25.375 1 93.19 217 ALA A O 1
ATOM 1666 N N . THR A 1 218 ? -10.914 -19.781 -24.703 1 94.19 218 THR A N 1
ATOM 1667 C CA . THR A 1 218 ? -11.984 -20.312 -25.562 1 94.19 218 THR A CA 1
ATOM 1668 C C . THR A 1 218 ? -13.219 -19.438 -25.5 1 94.19 218 THR A C 1
ATOM 1670 O O . THR A 1 218 ? -13.945 -19.297 -26.484 1 94.19 218 THR A O 1
ATOM 1673 N N . LEU A 1 219 ? -13.461 -18.766 -24.391 1 97.38 219 LEU A N 1
ATOM 1674 C CA . LEU A 1 219 ? -14.633 -17.922 -24.234 1 97.38 219 LEU A CA 1
ATOM 1675 C C . LEU A 1 219 ? -14.273 -16.453 -24.438 1 97.38 219 LEU A C 1
ATOM 1677 O O . LEU A 1 219 ? -14.836 -15.789 -25.312 1 97.38 219 LEU A O 1
ATOM 1681 N N . LEU A 1 220 ? -13.281 -15.992 -23.75 1 97.62 220 LEU A N 1
ATOM 1682 C CA . LEU A 1 220 ? -12.969 -14.57 -23.688 1 97.62 220 LEU A CA 1
ATOM 1683 C C . LEU A 1 220 ? -12.5 -14.055 -25.047 1 97.62 220 LEU A C 1
ATOM 1685 O O . LEU A 1 220 ? -12.695 -12.883 -25.375 1 97.62 220 LEU A O 1
ATOM 1689 N N . SER A 1 221 ? -11.922 -14.906 -25.875 1 96.12 221 SER A N 1
ATOM 1690 C CA . SER A 1 221 ? -11.422 -14.492 -27.188 1 96.12 221 SER A CA 1
ATOM 1691 C C . SER A 1 221 ? -12.562 -14.023 -28.094 1 96.12 221 SER A C 1
ATOM 1693 O O . SER A 1 221 ? -12.336 -13.266 -29.031 1 96.12 221 SER A O 1
ATOM 1695 N N . HIS A 1 222 ? -13.82 -14.453 -27.812 1 96.88 222 HIS A N 1
ATOM 1696 C CA . HIS A 1 222 ? -14.984 -14.016 -28.578 1 96.88 222 HIS A CA 1
ATOM 1697 C C . HIS A 1 222 ? -15.344 -12.57 -28.266 1 96.88 222 HIS A C 1
ATOM 1699 O O . HIS A 1 222 ? -16 -11.898 -29.062 1 96.88 222 HIS A O 1
ATOM 1705 N N . LEU A 1 223 ? -14.945 -12.156 -27.109 1 97.5 223 LEU A N 1
ATOM 1706 C CA . LEU A 1 223 ? -15.32 -10.82 -26.641 1 97.5 223 LEU A CA 1
ATOM 1707 C C . LEU A 1 223 ? -14.141 -9.859 -26.766 1 97.5 223 LEU A C 1
ATOM 1709 O O . LEU A 1 223 ? -14.336 -8.672 -27.047 1 97.5 223 LEU A O 1
ATOM 1713 N N . VAL A 1 224 ? -12.922 -10.383 -26.453 1 96.88 224 VAL A N 1
ATOM 1714 C CA . VAL A 1 224 ? -11.703 -9.586 -26.5 1 96.88 224 VAL A CA 1
ATOM 1715 C C . VAL A 1 224 ? -10.641 -10.336 -27.297 1 96.88 224 VAL A C 1
ATOM 1717 O O . VAL A 1 224 ? -9.734 -10.945 -26.734 1 96.88 224 VAL A O 1
ATOM 1720 N N . PRO A 1 225 ? -10.586 -10.148 -28.562 1 92.19 225 PRO A N 1
ATOM 1721 C CA . PRO A 1 225 ? -9.602 -10.867 -29.375 1 92.19 225 PRO A CA 1
ATOM 1722 C C . PRO A 1 225 ? -8.227 -10.211 -29.359 1 92.19 225 PRO A C 1
ATOM 1724 O O . PRO A 1 225 ? -7.223 -10.867 -29.656 1 92.19 225 PRO A O 1
ATOM 1727 N N . GLU A 1 226 ? -8.102 -9.031 -28.969 1 92.38 226 GLU A N 1
ATOM 1728 C CA . GLU A 1 226 ? -6.863 -8.266 -29.062 1 92.38 226 GLU A CA 1
ATOM 1729 C C . GLU A 1 226 ? -5.918 -8.609 -27.906 1 92.38 226 GLU A C 1
ATOM 1731 O O . GLU A 1 226 ? -6.344 -8.695 -26.766 1 92.38 226 GLU A O 1
ATOM 1736 N N . THR A 1 227 ? -4.656 -8.906 -28.266 1 91.44 227 THR A N 1
ATOM 1737 C CA . THR A 1 227 ? -3.605 -9.164 -27.297 1 91.44 227 THR A CA 1
ATOM 1738 C C . THR A 1 227 ? -2.41 -8.25 -27.531 1 91.44 227 THR A C 1
ATOM 1740 O O . THR A 1 227 ? -2.256 -7.691 -28.625 1 91.44 227 THR A O 1
ATOM 1743 N N . ARG A 1 228 ? -1.72 -8.016 -26.5 1 89.44 228 ARG A N 1
ATOM 1744 C CA . ARG A 1 228 ? -0.45 -7.301 -26.578 1 89.44 228 ARG A CA 1
ATOM 1745 C C . ARG A 1 228 ? 0.718 -8.219 -26.234 1 89.44 228 ARG A C 1
ATOM 1747 O O . ARG A 1 228 ? 0.683 -8.938 -25.234 1 89.44 228 ARG A O 1
ATOM 1754 N N . GLY A 1 229 ? 1.748 -8.18 -27.125 1 85.62 229 GLY A N 1
ATOM 1755 C CA . GLY A 1 229 ? 2.895 -9.07 -27 1 85.62 229 GLY A CA 1
ATOM 1756 C C . GLY A 1 229 ? 2.902 -10.18 -28.031 1 85.62 229 GLY A C 1
ATOM 1757 O O . GLY A 1 229 ? 1.843 -10.641 -28.453 1 85.62 229 GLY A O 1
ATOM 1758 N N . GLN A 1 230 ? 4.129 -10.578 -28.469 1 79.38 230 GLN A N 1
ATOM 1759 C CA . GLN A 1 230 ? 4.164 -11.57 -29.547 1 79.38 230 GLN A CA 1
ATOM 1760 C C . GLN A 1 230 ? 5.41 -12.445 -29.438 1 79.38 230 GLN A C 1
ATOM 1762 O O . GLN A 1 230 ? 5.695 -13.242 -30.344 1 79.38 230 GLN A O 1
ATOM 1767 N N . ARG A 1 231 ? 6.012 -12.32 -28.391 1 88.31 231 ARG A N 1
ATOM 1768 C CA . ARG A 1 231 ? 7.223 -13.125 -28.297 1 88.31 231 ARG A CA 1
ATOM 1769 C C . ARG A 1 231 ? 6.887 -14.609 -28.188 1 88.31 231 ARG A C 1
ATOM 1771 O O . ARG A 1 231 ? 6.09 -15.016 -27.344 1 88.31 231 ARG A O 1
ATOM 1778 N N . ARG A 1 232 ? 7.535 -15.383 -29.031 1 91.88 232 ARG A N 1
ATOM 1779 C CA . ARG A 1 232 ? 7.297 -16.828 -29.047 1 91.88 232 ARG A CA 1
ATOM 1780 C C . ARG A 1 232 ? 8.5 -17.578 -28.516 1 91.88 232 ARG A C 1
ATOM 1782 O O . ARG A 1 232 ? 9.648 -17.219 -28.797 1 91.88 232 ARG A O 1
ATOM 1789 N N . LEU A 1 233 ? 8.227 -18.656 -27.797 1 93.06 233 LEU A N 1
ATOM 1790 C CA . LEU A 1 233 ? 9.258 -19.5 -27.203 1 93.06 233 LEU A CA 1
ATOM 1791 C C . LEU A 1 233 ? 8.906 -20.969 -27.344 1 93.06 233 LEU A C 1
ATOM 1793 O O . LEU A 1 233 ? 7.738 -21.312 -27.547 1 93.06 233 LEU A O 1
ATOM 1797 N N . THR A 1 234 ? 9.883 -21.781 -27.312 1 92.19 234 THR A N 1
ATOM 1798 C CA . THR A 1 234 ? 9.695 -23.219 -27.203 1 92.19 234 THR A CA 1
ATOM 1799 C C . THR A 1 234 ? 9.938 -23.688 -25.766 1 92.19 234 THR A C 1
ATOM 1801 O O . THR A 1 234 ? 10.969 -23.359 -25.172 1 92.19 234 THR A O 1
ATOM 1804 N N . VAL A 1 235 ? 9 -24.422 -25.25 1 92.25 235 VAL A N 1
ATOM 1805 C CA . VAL A 1 235 ? 9.109 -24.953 -23.891 1 92.25 235 VAL A CA 1
ATOM 1806 C C . VAL A 1 235 ? 9.141 -26.469 -23.938 1 92.25 235 VAL A C 1
ATOM 1808 O O . VAL A 1 235 ? 8.273 -27.109 -24.531 1 92.25 235 VAL A O 1
ATOM 1811 N N . GLN A 1 236 ? 10.148 -27.109 -23.281 1 91.31 236 GLN A N 1
ATOM 1812 C CA . GLN A 1 236 ? 10.281 -28.547 -23.188 1 91.31 236 GLN A CA 1
ATOM 1813 C C . GLN A 1 236 ? 10.383 -29 -21.734 1 91.31 236 GLN A C 1
ATOM 1815 O O . GLN A 1 236 ? 11.102 -28.391 -20.938 1 91.31 236 GLN A O 1
ATOM 1820 N N . GLN A 1 237 ? 9.641 -30.031 -21.438 1 92 237 GLN A N 1
ATOM 1821 C CA . GLN A 1 237 ? 9.688 -30.578 -20.078 1 92 237 GLN A CA 1
ATOM 1822 C C . GLN A 1 237 ? 10.086 -32.031 -20.078 1 92 237 GLN A C 1
ATOM 1824 O O . GLN A 1 237 ? 9.609 -32.812 -20.906 1 92 237 GLN A O 1
ATOM 1829 N N . THR A 1 238 ? 10.984 -32.375 -19.219 1 90.19 238 THR A N 1
ATOM 1830 C CA . THR A 1 238 ? 11.328 -33.781 -18.938 1 90.19 238 THR A CA 1
ATOM 1831 C C . THR A 1 238 ? 11.258 -34.062 -17.438 1 90.19 238 THR A C 1
ATOM 1833 O O . THR A 1 238 ? 11.281 -33.156 -16.625 1 90.19 238 THR A O 1
ATOM 1836 N N . ARG A 1 239 ? 11.062 -35.344 -17.156 1 88.81 239 ARG A N 1
ATOM 1837 C CA . ARG A 1 239 ? 11.039 -35.812 -15.773 1 88.81 239 ARG A CA 1
ATOM 1838 C C . ARG A 1 239 ? 12.016 -36.969 -15.578 1 88.81 239 ARG A C 1
ATOM 1840 O O . ARG A 1 239 ? 12.047 -37.906 -16.375 1 88.81 239 ARG A O 1
ATOM 1847 N N . SER A 1 240 ? 12.898 -36.75 -14.609 1 86.88 240 SER A N 1
ATOM 1848 C CA . SER A 1 240 ? 13.836 -37.812 -14.289 1 86.88 240 SER A CA 1
ATOM 1849 C C . SER A 1 240 ? 13.609 -38.344 -12.875 1 86.88 240 SER A C 1
ATOM 1851 O O . SER A 1 240 ? 13.203 -37.625 -11.984 1 86.88 240 SER A O 1
ATOM 1853 N N . ASP A 1 241 ? 13.742 -39.75 -12.672 1 75.81 241 ASP A N 1
ATOM 1854 C CA . ASP A 1 241 ? 13.57 -40.406 -11.375 1 75.81 241 ASP A CA 1
ATOM 1855 C C . ASP A 1 241 ? 14.82 -40.219 -10.508 1 75.81 241 ASP A C 1
ATOM 1857 O O . ASP A 1 241 ? 14.875 -40.719 -9.383 1 75.81 241 ASP A O 1
ATOM 1861 N N . ALA A 1 242 ? 15.852 -39.562 -10.938 1 63.12 242 ALA A N 1
ATOM 1862 C CA . ALA A 1 242 ? 17.062 -39.406 -10.148 1 63.12 242 ALA A CA 1
ATOM 1863 C C . ALA A 1 242 ? 16.828 -38.5 -8.953 1 63.12 242 ALA A C 1
ATOM 1865 O O . ALA A 1 242 ? 16.125 -37.469 -9.062 1 63.12 242 ALA A O 1
ATOM 1866 N N . PRO A 1 243 ? 17.219 -39.125 -7.707 1 57.44 243 PRO A N 1
ATOM 1867 C CA . PRO A 1 243 ? 17.078 -38.25 -6.539 1 57.44 243 PRO A CA 1
ATOM 1868 C C . PRO A 1 243 ? 17.734 -36.875 -6.738 1 57.44 243 PRO A C 1
ATOM 1870 O O . PRO A 1 243 ? 18.875 -36.812 -7.207 1 57.44 243 PRO A O 1
ATOM 1873 N N . PRO A 1 244 ? 16.938 -35.812 -6.727 1 58.47 244 PRO A N 1
ATOM 1874 C CA . PRO A 1 244 ? 17.578 -34.5 -6.949 1 58.47 244 PRO A CA 1
ATOM 1875 C C . PRO A 1 244 ? 18.688 -34.219 -5.957 1 58.47 244 PRO A C 1
ATOM 1877 O O . PRO A 1 244 ? 18.578 -34.531 -4.77 1 58.47 244 PRO A O 1
ATOM 1880 N N . HIS A 1 245 ? 20.047 -34.219 -6.383 1 55.53 245 HIS A N 1
ATOM 1881 C CA . HIS A 1 245 ? 21.125 -33.75 -5.516 1 55.53 245 HIS A CA 1
ATOM 1882 C C . HIS A 1 245 ? 20.859 -32.344 -5.027 1 55.53 245 HIS A C 1
ATOM 1884 O O . HIS A 1 245 ? 21.516 -31.859 -4.09 1 55.53 245 HIS A O 1
ATOM 1890 N N . THR A 1 246 ? 20.031 -31.641 -5.824 1 62.06 246 THR A N 1
ATOM 1891 C CA . THR A 1 246 ? 19.672 -30.266 -5.465 1 62.06 246 THR A CA 1
ATOM 1892 C C . THR A 1 246 ? 18.328 -30.234 -4.754 1 62.06 246 THR A C 1
ATOM 1894 O O . THR A 1 246 ? 17.516 -31.156 -4.902 1 62.06 246 THR A O 1
ATOM 1897 N N . GLY A 1 247 ? 18.266 -29.641 -3.473 1 78.25 247 GLY A N 1
ATOM 1898 C CA . GLY A 1 247 ? 16.984 -29.594 -2.777 1 78.25 247 GLY A CA 1
ATOM 1899 C C . GLY A 1 247 ? 16.625 -28.219 -2.262 1 78.25 247 GLY A C 1
ATOM 1900 O O . GLY A 1 247 ? 17.5 -27.359 -2.135 1 78.25 247 GLY A O 1
ATOM 1901 N N . GLY A 1 248 ? 15.398 -27.891 -2.312 1 89.69 248 GLY A N 1
ATOM 1902 C CA . GLY A 1 248 ? 14.805 -26.734 -1.667 1 89.69 248 GLY A CA 1
ATOM 1903 C C . GLY A 1 248 ? 14.836 -25.484 -2.531 1 89.69 248 GLY A C 1
ATOM 1904 O O . GLY A 1 248 ? 14.703 -24.375 -2.023 1 89.69 248 GLY A O 1
ATOM 1905 N N . VAL A 1 249 ? 15.312 -25.656 -3.848 1 94.5 249 VAL A N 1
ATOM 1906 C CA . VAL A 1 249 ? 15.398 -24.5 -4.738 1 94.5 249 VAL A CA 1
ATOM 1907 C C . VAL A 1 249 ? 15.258 -24.953 -6.191 1 94.5 249 VAL A C 1
ATOM 1909 O O . VAL A 1 249 ? 15.586 -26.109 -6.52 1 94.5 249 VAL A O 1
ATOM 1912 N N . THR A 1 250 ? 14.719 -24.141 -7.039 1 95.31 250 THR A N 1
ATOM 1913 C CA . THR A 1 250 ? 14.797 -24.328 -8.484 1 95.31 250 THR A CA 1
ATOM 1914 C C . THR A 1 250 ? 16.094 -23.75 -9.039 1 95.31 250 THR A C 1
ATOM 1916 O O . THR A 1 250 ? 16.391 -22.578 -8.82 1 95.31 250 THR A O 1
ATOM 1919 N N . VAL A 1 251 ? 16.875 -24.547 -9.734 1 95.12 251 VAL A N 1
ATOM 1920 C CA . VAL A 1 251 ? 18.109 -24.047 -10.328 1 95.12 251 VAL A CA 1
ATOM 1921 C C . VAL A 1 251 ? 17.875 -23.688 -11.789 1 95.12 251 VAL A C 1
ATOM 1923 O O . VAL A 1 251 ? 17.484 -24.531 -12.594 1 95.12 251 VAL A O 1
ATOM 1926 N N . VAL A 1 252 ? 18.062 -22.469 -12.102 1 95.5 252 VAL A N 1
ATOM 1927 C CA . VAL A 1 252 ? 17.922 -21.969 -13.461 1 95.5 252 VAL A CA 1
ATOM 1928 C C . VAL A 1 252 ? 19.297 -21.672 -14.055 1 95.5 252 VAL A C 1
ATOM 1930 O O . VAL A 1 252 ? 20.047 -20.859 -13.523 1 95.5 252 VAL A O 1
ATOM 1933 N N . THR A 1 253 ? 19.609 -22.281 -15.125 1 94.75 253 THR A N 1
ATOM 1934 C CA . THR A 1 253 ? 20.906 -22.094 -15.781 1 94.75 253 THR A CA 1
ATOM 1935 C C . THR A 1 253 ? 20.734 -21.391 -17.125 1 94.75 253 THR A C 1
ATOM 1937 O O . THR A 1 253 ? 19.984 -21.844 -17.984 1 94.75 253 THR A O 1
ATOM 1940 N N . GLY A 1 254 ? 21.453 -20.281 -17.281 1 92.5 254 GLY A N 1
ATOM 1941 C CA . GLY A 1 254 ? 21.453 -19.594 -18.562 1 92.5 254 GLY A CA 1
ATOM 1942 C C . GLY A 1 254 ? 22.188 -20.359 -19.656 1 92.5 254 GLY A C 1
ATOM 1943 O O . GLY A 1 254 ? 23.219 -20.969 -19.391 1 92.5 254 GLY A O 1
ATOM 1944 N N . MET A 1 255 ? 21.531 -20.391 -20.766 1 90.5 255 MET A N 1
ATOM 1945 C CA . MET A 1 255 ? 22.125 -21 -21.953 1 90.5 255 MET A CA 1
ATOM 1946 C C . MET A 1 255 ? 22.328 -19.953 -23.047 1 90.5 255 MET A C 1
ATOM 1948 O O . MET A 1 255 ? 21.938 -18.797 -22.891 1 90.5 255 MET A O 1
ATOM 1952 N N . SER A 1 256 ? 22.969 -20.312 -24.141 1 85.81 256 SER A N 1
ATOM 1953 C CA . SER A 1 256 ? 23.219 -19.375 -25.234 1 85.81 256 SER A CA 1
ATOM 1954 C C . SER A 1 256 ? 21.906 -18.906 -25.859 1 85.81 256 SER A C 1
ATOM 1956 O O . SER A 1 256 ? 21.781 -17.734 -26.219 1 85.81 256 SER A O 1
ATOM 1958 N N . ASP A 1 257 ? 20.922 -19.812 -25.953 1 89.31 257 ASP A N 1
ATOM 1959 C CA . ASP A 1 257 ? 19.688 -19.453 -26.641 1 89.31 257 ASP A CA 1
ATOM 1960 C C . ASP A 1 257 ? 18.469 -19.734 -25.766 1 89.31 257 ASP A C 1
ATOM 1962 O O . ASP A 1 257 ? 17.453 -20.25 -26.25 1 89.31 257 ASP A O 1
ATOM 1966 N N . GLY A 1 258 ? 18.625 -19.547 -24.484 1 91.88 258 GLY A N 1
ATOM 1967 C CA . GLY A 1 258 ? 17.531 -19.781 -23.562 1 91.88 258 GLY A CA 1
ATOM 1968 C C . GLY A 1 258 ? 17.984 -20.109 -22.156 1 91.88 258 GLY A C 1
ATOM 1969 O O . GLY A 1 258 ? 19 -19.562 -21.688 1 91.88 258 GLY A O 1
ATOM 1970 N N . TRP A 1 259 ? 17.234 -20.906 -21.484 1 93 259 TRP A N 1
ATOM 1971 C CA . TRP A 1 259 ? 17.562 -21.312 -20.125 1 93 259 TRP A CA 1
ATOM 1972 C C . TRP A 1 259 ? 16.938 -22.656 -19.797 1 93 259 TRP A C 1
ATOM 1974 O O . TRP A 1 259 ? 16.047 -23.125 -20.5 1 93 259 TRP A O 1
ATOM 1984 N N . GLN A 1 260 ? 17.453 -23.297 -18.781 1 94.31 260 GLN A N 1
ATOM 1985 C CA . GLN A 1 260 ? 16.938 -24.562 -18.281 1 94.31 260 GLN A CA 1
ATOM 1986 C C . GLN A 1 260 ? 16.734 -24.516 -16.766 1 94.31 260 GLN A C 1
ATOM 1988 O O . GLN A 1 260 ? 17.609 -24.031 -16.031 1 94.31 260 GLN A O 1
ATOM 1993 N N . ALA A 1 261 ? 15.586 -24.984 -16.375 1 94.81 261 ALA A N 1
ATOM 1994 C CA . ALA A 1 261 ? 15.281 -25.031 -14.945 1 94.81 261 ALA A CA 1
ATOM 1995 C C . ALA A 1 261 ? 15.172 -26.469 -14.453 1 94.81 261 ALA A C 1
ATOM 1997 O O . ALA A 1 261 ? 14.523 -27.297 -15.094 1 94.81 261 ALA A O 1
ATOM 1998 N N . GLN A 1 262 ? 15.812 -26.75 -13.383 1 93.38 262 GLN A N 1
ATOM 1999 C CA . GLN A 1 262 ? 15.695 -28.016 -12.695 1 93.38 262 GLN A CA 1
ATOM 2000 C C . GLN A 1 262 ? 15.016 -27.844 -11.336 1 93.38 262 GLN A C 1
ATOM 2002 O O . GLN A 1 262 ? 15.516 -27.125 -10.477 1 93.38 262 GLN A O 1
ATOM 2007 N N . THR A 1 263 ? 13.914 -28.484 -11.188 1 93.62 263 THR A N 1
ATOM 2008 C CA . THR A 1 263 ? 13.07 -28.344 -10.008 1 93.62 263 THR A CA 1
ATOM 2009 C C . THR A 1 263 ? 12.875 -29.688 -9.32 1 93.62 263 THR A C 1
ATOM 2011 O O . THR A 1 263 ? 12.242 -30.594 -9.875 1 93.62 263 THR A O 1
ATOM 2014 N N . PRO A 1 264 ? 13.383 -29.797 -8.094 1 92.25 264 PRO A N 1
ATOM 2015 C CA . PRO A 1 264 ? 13.211 -31.062 -7.383 1 92.25 264 PRO A CA 1
ATOM 2016 C C . PRO A 1 264 ? 11.812 -31.219 -6.793 1 92.25 264 PRO A C 1
ATOM 2018 O O . PRO A 1 264 ? 11.344 -30.359 -6.055 1 92.25 264 PRO A O 1
ATOM 2021 N N . LEU A 1 265 ? 11.18 -32.312 -7.141 1 90.12 265 LEU A N 1
ATOM 2022 C CA . LEU A 1 265 ? 9.938 -32.719 -6.484 1 90.12 265 LEU A CA 1
ATOM 2023 C C . LEU A 1 265 ? 10.219 -33.719 -5.367 1 90.12 265 LEU A C 1
ATOM 2025 O O . LEU A 1 265 ? 11.352 -33.812 -4.879 1 90.12 265 LEU A O 1
ATOM 2029 N N . ARG A 1 266 ? 9.273 -34.344 -4.875 1 83.62 266 ARG A N 1
ATOM 2030 C CA . ARG A 1 266 ? 9.453 -35.281 -3.783 1 83.62 266 ARG A CA 1
ATOM 2031 C C . ARG A 1 266 ? 10.289 -36.469 -4.23 1 83.62 266 ARG A C 1
ATOM 2033 O O . ARG A 1 266 ? 11.211 -36.906 -3.531 1 83.62 266 ARG A O 1
ATOM 2040 N N . ALA A 1 267 ? 9.953 -36.969 -5.414 1 80.81 267 ALA A N 1
ATOM 2041 C CA . ALA A 1 267 ? 10.586 -38.219 -5.832 1 80.81 267 ALA A CA 1
ATOM 2042 C C . ALA A 1 267 ? 11.164 -38.094 -7.238 1 80.81 267 ALA A C 1
ATOM 2044 O O . ALA A 1 267 ? 11.531 -39.125 -7.855 1 80.81 267 ALA A O 1
ATOM 2045 N N . SER A 1 268 ? 11.203 -36.938 -7.746 1 87.56 268 SER A N 1
ATOM 2046 C CA . SER A 1 268 ? 11.656 -36.75 -9.125 1 87.56 268 SER A CA 1
ATOM 2047 C C . SER A 1 268 ? 12.203 -35.375 -9.352 1 87.56 268 SER A C 1
ATOM 2049 O O . SER A 1 268 ? 12.109 -34.5 -8.477 1 87.56 268 SER A O 1
ATOM 2051 N N . LEU A 1 269 ? 12.891 -35.281 -10.484 1 90.62 269 LEU A N 1
ATOM 2052 C CA . LEU A 1 269 ? 13.406 -33.969 -10.938 1 90.62 269 LEU A CA 1
ATOM 2053 C C . LEU A 1 269 ? 12.719 -33.531 -12.227 1 90.62 269 LEU A C 1
ATOM 2055 O O . LEU A 1 269 ? 12.711 -34.281 -13.211 1 90.62 269 LEU A O 1
ATOM 2059 N N . LEU A 1 270 ? 12.125 -32.406 -12.141 1 91.5 270 LEU A N 1
ATOM 2060 C CA . LEU A 1 270 ? 11.547 -31.828 -13.344 1 91.5 270 LEU A CA 1
ATOM 2061 C C . LEU A 1 270 ? 12.539 -30.875 -14.016 1 91.5 270 LEU A C 1
ATOM 2063 O O . LEU A 1 270 ? 13.203 -30.094 -13.336 1 91.5 270 LEU A O 1
ATOM 2067 N N . THR A 1 271 ? 12.664 -31 -15.305 1 92.12 271 THR A N 1
ATOM 2068 C CA . THR A 1 271 ? 13.508 -30.094 -16.078 1 92.12 271 THR A CA 1
ATOM 2069 C C . THR A 1 271 ? 12.688 -29.359 -17.125 1 92.12 271 THR A C 1
ATOM 2071 O O . THR A 1 271 ? 11.992 -29.984 -17.922 1 92.12 271 THR A O 1
ATOM 2074 N N . LEU A 1 272 ? 12.68 -28.109 -17.078 1 93.56 272 LEU A N 1
ATOM 2075 C CA . LEU A 1 272 ? 12.039 -27.25 -18.047 1 93.56 272 LEU A CA 1
ATOM 2076 C C . LEU A 1 272 ? 13.078 -26.484 -18.859 1 93.56 272 LEU A C 1
ATOM 2078 O O . LEU A 1 272 ? 13.945 -25.812 -18.297 1 93.56 272 LEU A O 1
ATOM 2082 N N . THR A 1 273 ? 13.047 -26.625 -20.156 1 93.44 273 THR A N 1
ATOM 2083 C CA . THR A 1 273 ? 13.945 -25.891 -21.062 1 93.44 273 THR A CA 1
ATOM 2084 C C . THR A 1 273 ? 13.156 -24.938 -21.938 1 93.44 273 THR A C 1
ATOM 2086 O O . THR A 1 273 ? 12.211 -25.328 -22.609 1 93.44 273 THR A O 1
ATOM 2089 N N . VAL A 1 274 ? 13.516 -23.672 -21.906 1 93.94 274 VAL A N 1
ATOM 2090 C CA . VAL A 1 274 ? 12.867 -22.641 -22.719 1 93.94 274 VAL A CA 1
ATOM 2091 C C . VAL A 1 274 ? 13.875 -22.031 -23.672 1 93.94 274 VAL A C 1
ATOM 2093 O O . VAL A 1 274 ? 14.945 -21.578 -23.266 1 93.94 274 VAL A O 1
ATOM 2096 N N . THR A 1 275 ? 13.594 -22.016 -24.953 1 92.81 275 THR A N 1
ATOM 2097 C CA . THR A 1 275 ? 14.492 -21.516 -25.984 1 92.81 275 THR A CA 1
ATOM 2098 C C . THR A 1 275 ? 13.727 -20.719 -27.031 1 92.81 275 THR A C 1
ATOM 2100 O O . THR A 1 275 ? 12.492 -20.719 -27.047 1 92.81 275 THR A O 1
ATOM 2103 N N . ASP A 1 276 ? 14.523 -20.016 -27.734 1 91.06 276 ASP A N 1
ATOM 2104 C CA . ASP A 1 276 ? 13.945 -19.438 -28.953 1 91.06 276 ASP A CA 1
ATOM 2105 C C . ASP A 1 276 ? 13.414 -20.531 -29.891 1 91.06 276 ASP A C 1
ATOM 2107 O O . ASP A 1 276 ? 14.023 -21.594 -30 1 91.06 276 ASP A O 1
ATOM 2111 N N . PRO A 1 277 ? 12.266 -20.203 -30.562 1 87.25 277 PRO A N 1
ATOM 2112 C CA . PRO A 1 277 ? 11.695 -21.234 -31.422 1 87.25 277 PRO A CA 1
ATOM 2113 C C . PRO A 1 277 ? 12.664 -21.703 -32.5 1 87.25 277 PRO A C 1
ATOM 2115 O O . PRO A 1 277 ? 12.578 -22.859 -32.969 1 87.25 277 PRO A O 1
ATOM 2118 N N . ASP A 1 278 ? 13.539 -20.891 -32.875 1 80.88 278 ASP A N 1
ATOM 2119 C CA . ASP A 1 278 ? 14.461 -21.219 -33.969 1 80.88 278 ASP A CA 1
ATOM 2120 C C . ASP A 1 278 ? 15.75 -21.844 -33.438 1 80.88 278 ASP A C 1
ATOM 2122 O O . ASP A 1 278 ? 16.688 -22.094 -34.188 1 80.88 278 ASP A O 1
ATOM 2126 N N . SER A 1 279 ? 15.719 -22.047 -32.156 1 79.94 279 SER A N 1
ATOM 2127 C CA . SER A 1 279 ? 16.938 -22.562 -31.547 1 79.94 279 SER A CA 1
ATOM 2128 C C . SER A 1 279 ? 17.219 -24 -32 1 79.94 279 SER A C 1
ATOM 2130 O O . SER A 1 279 ? 16.297 -24.797 -32.188 1 79.94 279 SER A O 1
ATOM 2132 N N . ALA A 1 280 ? 18.516 -24.234 -32.375 1 64.06 280 ALA A N 1
ATOM 2133 C CA . ALA A 1 280 ? 19 -25.562 -32.781 1 64.06 280 ALA A CA 1
ATOM 2134 C C . ALA A 1 280 ? 19.094 -26.516 -31.609 1 64.06 280 ALA A C 1
ATOM 2136 O O . ALA A 1 280 ? 19.391 -27.688 -31.766 1 64.06 280 ALA A O 1
ATOM 2137 N N . ALA A 1 281 ? 18.922 -25.906 -30.531 1 61.19 281 ALA A N 1
ATOM 2138 C CA . ALA A 1 281 ? 19.094 -26.781 -29.375 1 61.19 281 ALA A CA 1
ATOM 2139 C C . ALA A 1 281 ? 18.297 -28.078 -29.531 1 61.19 281 ALA A C 1
ATOM 2141 O O . ALA A 1 281 ? 17.234 -28.078 -30.156 1 61.19 281 ALA A O 1
ATOM 2142 N N . THR A 1 282 ? 18.984 -29.219 -29.25 1 58.38 282 THR A N 1
ATOM 2143 C CA . THR A 1 282 ? 18.578 -30.609 -29.438 1 58.38 282 THR A CA 1
ATOM 2144 C C . THR A 1 282 ? 17.234 -30.875 -28.766 1 58.38 282 THR A C 1
ATOM 2146 O O . THR A 1 282 ? 17.062 -30.594 -27.578 1 58.38 282 THR A O 1
ATOM 2149 N N . ALA A 1 283 ? 16.203 -30.781 -29.641 1 63.06 283 ALA A N 1
ATOM 2150 C CA . ALA A 1 283 ? 14.891 -31.219 -29.188 1 63.06 283 ALA A CA 1
ATOM 2151 C C . ALA A 1 283 ? 14.922 -32.656 -28.656 1 63.06 283 ALA A C 1
ATOM 2153 O O . ALA A 1 283 ? 15.484 -33.531 -29.312 1 63.06 283 ALA A O 1
ATOM 2154 N N . ASP A 1 284 ? 14.969 -32.781 -27.328 1 70.31 284 ASP A N 1
ATOM 2155 C CA . ASP A 1 284 ? 14.742 -34.094 -26.75 1 70.31 284 ASP A CA 1
ATOM 2156 C C . ASP A 1 284 ? 13.398 -34.656 -27.203 1 70.31 284 ASP A C 1
ATOM 2158 O O . ASP A 1 284 ? 12.344 -34.156 -26.797 1 70.31 284 ASP A O 1
ATOM 2162 N N . ALA A 1 285 ? 13.461 -35.594 -28.031 1 69.94 285 ALA A N 1
ATOM 2163 C CA . ALA A 1 285 ? 12.258 -36.188 -28.594 1 69.94 285 ALA A CA 1
ATOM 2164 C C . ALA A 1 285 ? 11.367 -36.781 -27.5 1 69.94 285 ALA A C 1
ATOM 2166 O O . ALA A 1 285 ? 10.148 -36.906 -27.672 1 69.94 285 ALA A O 1
ATOM 2167 N N . SER A 1 286 ? 11.945 -37.031 -26.391 1 77.94 286 SER A N 1
ATOM 2168 C CA . SER A 1 286 ? 11.164 -37.625 -25.297 1 77.94 286 SER A CA 1
ATOM 2169 C C . SER A 1 286 ? 10.531 -36.562 -24.438 1 77.94 286 SER A C 1
ATOM 2171 O O . SER A 1 286 ? 9.656 -36.844 -23.609 1 77.94 286 SER A O 1
ATOM 2173 N N . ALA A 1 287 ? 10.898 -35.406 -24.75 1 86 287 ALA A N 1
ATOM 2174 C CA . ALA A 1 287 ? 10.398 -34.312 -23.938 1 86 287 ALA A CA 1
ATOM 2175 C C . ALA A 1 287 ? 9.023 -33.844 -24.406 1 86 287 ALA A C 1
ATOM 2177 O O . ALA A 1 287 ? 8.742 -33.812 -25.594 1 86 287 ALA A O 1
ATOM 2178 N N . ARG A 1 288 ? 8.172 -33.594 -23.438 1 88.12 288 ARG A N 1
ATOM 2179 C CA . ARG A 1 288 ? 6.961 -32.875 -23.781 1 88.12 288 ARG A CA 1
ATOM 2180 C C . ARG A 1 288 ? 7.301 -31.469 -24.281 1 88.12 288 ARG A C 1
ATOM 2182 O O . ARG A 1 288 ? 8.008 -30.703 -23.609 1 88.12 288 ARG A O 1
ATOM 2189 N N . THR A 1 289 ? 6.82 -31.078 -25.5 1 88.12 289 THR A N 1
ATOM 2190 C CA . THR A 1 289 ? 7.211 -29.812 -26.125 1 88.12 289 THR A CA 1
ATOM 2191 C C . THR A 1 289 ? 5.977 -29 -26.484 1 88.12 289 THR A C 1
ATOM 2193 O O . THR A 1 289 ? 4.977 -29.531 -26.969 1 88.12 289 THR A O 1
ATOM 2196 N N . ALA A 1 290 ? 6.059 -27.719 -26.203 1 89.19 290 ALA A N 1
ATOM 2197 C CA . ALA A 1 290 ? 4.988 -26.781 -26.578 1 89.19 290 ALA A CA 1
ATOM 2198 C C . ALA A 1 290 ? 5.551 -25.422 -26.969 1 89.19 290 ALA A C 1
ATOM 2200 O O . ALA A 1 290 ? 6.664 -25.062 -26.578 1 89.19 290 ALA A O 1
ATOM 2201 N N . THR A 1 291 ? 4.773 -24.734 -27.781 1 89.5 291 THR A N 1
ATOM 2202 C CA . THR A 1 291 ? 5.125 -23.359 -28.141 1 89.5 291 THR A CA 1
ATOM 2203 C C . THR A 1 291 ? 4.367 -22.375 -27.266 1 89.5 291 THR A C 1
ATOM 2205 O O . THR A 1 291 ? 3.139 -22.422 -27.188 1 89.5 291 THR A O 1
ATOM 2208 N N . LEU A 1 292 ? 5.102 -21.531 -26.672 1 90.5 292 LEU A N 1
ATOM 2209 C CA . LEU A 1 292 ? 4.547 -20.516 -25.797 1 90.5 292 LEU A CA 1
ATOM 2210 C C . LEU A 1 292 ? 4.605 -19.141 -26.453 1 90.5 292 LEU A C 1
ATOM 2212 O O . LEU A 1 292 ? 5.656 -18.734 -26.953 1 90.5 292 LEU A O 1
ATOM 2216 N N . ALA A 1 293 ? 3.527 -18.469 -26.547 1 90.88 293 ALA A N 1
ATOM 2217 C CA . ALA A 1 293 ? 3.496 -17.062 -26.891 1 90.88 293 ALA A CA 1
ATOM 2218 C C . ALA A 1 293 ? 3.227 -16.203 -25.656 1 90.88 293 ALA A C 1
ATOM 2220 O O . ALA A 1 293 ? 2.262 -16.438 -24.922 1 90.88 293 ALA A O 1
ATOM 2221 N N . VAL A 1 294 ? 4.094 -15.242 -25.422 1 91.94 294 VAL A N 1
ATOM 2222 C CA . VAL A 1 294 ? 3.928 -14.344 -24.281 1 91.94 294 VAL A CA 1
ATOM 2223 C C . VAL A 1 294 ? 3.055 -13.156 -24.688 1 91.94 294 VAL A C 1
ATOM 2225 O O . VAL A 1 294 ? 3.385 -12.422 -25.609 1 91.94 294 VAL A O 1
ATOM 2228 N N . TRP A 1 295 ? 1.916 -13 -23.984 1 92.75 295 TRP A N 1
ATOM 2229 C CA . TRP A 1 295 ? 1.021 -11.898 -24.328 1 92.75 295 TRP A CA 1
ATOM 2230 C C . TRP A 1 295 ? 0.082 -11.578 -23.172 1 92.75 295 TRP A C 1
ATOM 2232 O O . TRP A 1 295 ? -0.022 -12.352 -22.203 1 92.75 295 TRP A O 1
ATOM 2242 N N . GLN A 1 296 ? -0.558 -10.469 -23.25 1 93.44 296 GLN A N 1
ATOM 2243 C CA . GLN A 1 296 ? -1.619 -10.023 -22.344 1 93.44 296 GLN A CA 1
ATOM 2244 C C . GLN A 1 296 ? -2.844 -9.562 -23.125 1 93.44 296 GLN A C 1
ATOM 2246 O O . GLN A 1 296 ? -2.717 -8.883 -24.156 1 93.44 296 GLN A O 1
ATOM 2251 N N . ARG A 1 297 ? -3.994 -10.023 -22.688 1 94.56 297 ARG A N 1
ATOM 2252 C CA . ARG A 1 297 ? -5.223 -9.57 -23.328 1 94.56 297 ARG A CA 1
ATOM 2253 C C . ARG A 1 297 ? -5.5 -8.102 -23.016 1 94.56 297 ARG A C 1
ATOM 2255 O O . ARG A 1 297 ? -5.137 -7.613 -21.938 1 94.56 297 ARG A O 1
ATOM 2262 N N . ARG A 1 298 ? -6.145 -7.469 -23.922 1 95.12 298 ARG A N 1
ATOM 2263 C CA . ARG A 1 298 ? -6.441 -6.051 -23.734 1 95.12 298 ARG A CA 1
ATOM 2264 C C . ARG A 1 298 ? -7.309 -5.832 -22.5 1 95.12 298 ARG A C 1
ATOM 2266 O O . ARG A 1 298 ? -7.195 -4.805 -21.828 1 95.12 298 ARG A O 1
ATOM 2273 N N . ALA A 1 299 ? -8.203 -6.77 -22.312 1 97.25 299 ALA A N 1
ATOM 2274 C CA . ALA A 1 299 ? -9.039 -6.762 -21.125 1 97.25 299 ALA A CA 1
ATOM 2275 C C . ALA A 1 299 ? -9.234 -8.172 -20.578 1 97.25 299 ALA A C 1
ATOM 2277 O O . ALA A 1 299 ? -9.523 -9.102 -21.328 1 97.25 299 ALA A O 1
ATOM 2278 N N . ALA A 1 300 ? -9.078 -8.297 -19.281 1 98.19 300 ALA A N 1
ATOM 2279 C CA . ALA A 1 300 ? -9.203 -9.609 -18.656 1 98.19 300 ALA A CA 1
ATOM 2280 C C . ALA A 1 300 ? -10.664 -9.945 -18.391 1 98.19 300 ALA A C 1
ATOM 2282 O O . ALA A 1 300 ? -11.008 -11.109 -18.156 1 98.19 300 ALA A O 1
ATOM 2283 N N . TRP A 1 301 ? -11.484 -8.938 -18.344 1 98.5 301 TRP A N 1
ATOM 2284 C CA . TRP A 1 301 ? -12.922 -9.102 -18.156 1 98.5 301 TRP A CA 1
ATOM 2285 C C . TRP A 1 301 ? -13.695 -8.328 -19.203 1 98.5 301 TRP A C 1
ATOM 2287 O O . TRP A 1 301 ? -13.469 -7.133 -19.406 1 98.5 301 TRP A O 1
ATOM 2297 N N . ALA A 1 302 ? -14.578 -8.961 -19.953 1 98.31 302 ALA A N 1
ATOM 2298 C CA . ALA A 1 302 ? -15.484 -8.344 -20.922 1 98.31 302 ALA A CA 1
ATOM 2299 C C . ALA A 1 302 ? -16.875 -8.961 -20.844 1 98.31 302 ALA A C 1
ATOM 2301 O O . ALA A 1 302 ? -17.016 -10.188 -20.766 1 98.31 302 ALA A O 1
ATOM 2302 N N . GLY A 1 303 ? -17.938 -8.062 -20.891 1 97.56 303 GLY A N 1
ATOM 2303 C CA . GLY A 1 303 ? -19.281 -8.57 -20.719 1 97.56 303 GLY A CA 1
ATOM 2304 C C . GLY A 1 303 ? -19.469 -9.359 -19.438 1 97.56 303 GLY A C 1
ATOM 2305 O O . GLY A 1 303 ? -19.219 -8.852 -18.344 1 97.56 303 GLY A O 1
ATOM 2306 N N . ASN A 1 304 ? -19.875 -10.586 -19.609 1 98 304 ASN A N 1
ATOM 2307 C CA . ASN A 1 304 ? -20.047 -11.461 -18.453 1 98 304 ASN A CA 1
ATOM 2308 C C . ASN A 1 304 ? -19.031 -12.594 -18.438 1 98 304 ASN A C 1
ATOM 2310 O O . ASN A 1 304 ? -19.312 -13.688 -17.938 1 98 304 ASN A O 1
ATOM 2314 N N . CYS A 1 305 ? -17.828 -12.273 -19 1 98.62 305 CYS A N 1
ATOM 2315 C CA . CYS A 1 305 ? -16.766 -13.273 -19.062 1 98.62 305 CYS A CA 1
ATOM 2316 C C . CYS A 1 305 ? -15.461 -12.734 -18.5 1 98.62 305 CYS A C 1
ATOM 2318 O O . CYS A 1 305 ? -14.992 -11.68 -18.922 1 98.62 305 CYS A O 1
ATOM 2320 N N . VAL A 1 306 ? -14.883 -13.438 -17.578 1 98.62 306 VAL A N 1
ATOM 2321 C CA . VAL A 1 306 ? -13.617 -13.086 -16.969 1 98.62 306 VAL A CA 1
ATOM 2322 C C . VAL A 1 306 ? -12.562 -14.125 -17.312 1 98.62 306 VAL A C 1
ATOM 2324 O O . VAL A 1 306 ? -12.789 -15.328 -17.156 1 98.62 306 VAL A O 1
ATOM 2327 N N . GLY A 1 307 ? -11.453 -13.617 -17.781 1 98.19 307 GLY A N 1
ATOM 2328 C CA . GLY A 1 307 ? -10.312 -14.5 -18 1 98.19 307 GLY A CA 1
ATOM 2329 C C . GLY A 1 307 ? -9.461 -14.672 -16.75 1 98.19 307 GLY A C 1
ATOM 2330 O O . GLY A 1 307 ? -9.148 -13.703 -16.062 1 98.19 307 GLY A O 1
ATOM 2331 N N . ILE A 1 308 ? -9.039 -15.906 -16.516 1 97.19 308 ILE A N 1
ATOM 2332 C CA . ILE A 1 308 ? -8.203 -16.266 -15.383 1 97.19 308 ILE A CA 1
ATOM 2333 C C . ILE A 1 308 ? -6.934 -16.953 -15.883 1 97.19 308 ILE A C 1
ATOM 2335 O O . ILE A 1 308 ? -6.996 -17.844 -16.734 1 97.19 308 ILE A O 1
ATOM 2339 N N . GLY A 1 309 ? -5.848 -16.531 -15.289 1 94.81 309 GLY A N 1
ATOM 2340 C CA . GLY A 1 309 ? -4.59 -17.141 -15.68 1 94.81 309 GLY A CA 1
ATOM 2341 C C . GLY A 1 309 ? -4.219 -16.859 -17.125 1 94.81 309 GLY A C 1
ATOM 2342 O O . GLY A 1 309 ? -4.234 -15.703 -17.562 1 94.81 309 GLY A O 1
ATOM 2343 N N . GLN A 1 310 ? -3.918 -17.906 -17.828 1 94.69 310 GLN A N 1
ATOM 2344 C CA . GLN A 1 310 ? -3.355 -17.781 -19.172 1 94.69 310 GLN A CA 1
ATOM 2345 C C . GLN A 1 310 ? -4.426 -17.375 -20.188 1 94.69 310 GLN A C 1
ATOM 2347 O O . GLN A 1 310 ? -4.109 -17.016 -21.312 1 94.69 310 GLN A O 1
ATOM 2352 N N . ALA A 1 311 ? -5.664 -17.375 -19.781 1 95.56 311 ALA A N 1
ATOM 2353 C CA . ALA A 1 311 ? -6.719 -16.844 -20.641 1 95.56 311 ALA A CA 1
ATOM 2354 C C . ALA A 1 311 ? -6.664 -15.328 -20.719 1 95.56 311 ALA A C 1
ATOM 2356 O O . ALA A 1 311 ? -7.223 -14.727 -21.641 1 95.56 311 ALA A O 1
ATOM 2357 N N . ALA A 1 312 ? -5.992 -14.773 -19.734 1 96.38 312 ALA A N 1
ATOM 2358 C CA . ALA A 1 312 ? -5.918 -13.32 -19.656 1 96.38 312 ALA A CA 1
ATOM 2359 C C . ALA A 1 312 ? -4.496 -12.828 -19.922 1 96.38 312 ALA A C 1
ATOM 2361 O O . ALA A 1 312 ? -4.297 -11.758 -20.5 1 96.38 312 ALA A O 1
ATOM 2362 N N . CYS A 1 313 ? -3.561 -13.578 -19.453 1 95.31 313 CYS A N 1
ATOM 2363 C CA . CYS A 1 313 ? -2.166 -13.164 -19.547 1 95.31 313 CYS A CA 1
ATOM 2364 C C . CYS A 1 313 ? -1.236 -14.375 -19.516 1 95.31 313 CYS A C 1
ATOM 2366 O O . CYS A 1 313 ? -1.342 -15.227 -18.641 1 95.31 313 CYS A O 1
ATOM 2368 N N . VAL A 1 314 ? -0.335 -14.406 -20.469 1 94.12 314 VAL A N 1
ATOM 2369 C CA . VAL A 1 314 ? 0.652 -15.477 -20.547 1 94.12 314 VAL A CA 1
ATOM 2370 C C . VAL A 1 314 ? 2.047 -14.914 -20.281 1 94.12 314 VAL A C 1
ATOM 2372 O O . VAL A 1 314 ? 2.506 -14.023 -21 1 94.12 314 VAL A O 1
ATOM 2375 N N . ALA A 1 315 ? 2.684 -15.438 -19.281 1 92.69 315 ALA A N 1
ATOM 2376 C CA . ALA A 1 315 ? 4.039 -15.008 -18.938 1 92.69 315 ALA A CA 1
ATOM 2377 C C . ALA A 1 315 ? 5.027 -16.156 -19.062 1 92.69 315 ALA A C 1
ATOM 2379 O O . ALA A 1 315 ? 4.645 -17.328 -18.938 1 92.69 315 ALA A O 1
ATOM 2380 N N . GLU A 1 316 ? 6.285 -15.805 -19.359 1 93 316 GLU A N 1
ATOM 2381 C CA . GLU A 1 316 ? 7.355 -16.797 -19.359 1 93 316 GLU A CA 1
ATOM 2382 C C . GLU A 1 316 ? 7.574 -17.391 -17.969 1 93 316 GLU A C 1
ATOM 2384 O O . GLU A 1 316 ? 7.617 -16.656 -16.984 1 93 316 GLU A O 1
ATOM 2389 N N . PRO A 1 317 ? 7.668 -18.656 -17.844 1 94.12 317 PRO A N 1
ATOM 2390 C CA . PRO A 1 317 ? 7.766 -19.281 -16.531 1 94.12 317 PRO A CA 1
ATOM 2391 C C . PRO A 1 317 ? 9.188 -19.297 -15.977 1 94.12 317 PRO A C 1
ATOM 2393 O O . PRO A 1 317 ? 9.656 -20.312 -15.469 1 94.12 317 PRO A O 1
ATOM 2396 N N . LEU A 1 318 ? 9.875 -18.172 -16.078 1 93.31 318 LEU A N 1
ATOM 2397 C CA . LEU A 1 318 ? 11.211 -17.969 -15.531 1 93.31 318 LEU A CA 1
ATOM 2398 C C . LEU A 1 318 ? 11.141 -17.609 -14.047 1 93.31 318 LEU A C 1
ATOM 2400 O O . LEU A 1 318 ? 12.086 -17.891 -13.297 1 93.31 318 LEU A O 1
ATOM 2404 N N . THR A 1 319 ? 10.07 -17.031 -13.633 1 89.62 319 THR A N 1
ATOM 2405 C CA . THR A 1 319 ? 9.742 -16.656 -12.266 1 89.62 319 THR A CA 1
ATOM 2406 C C . THR A 1 319 ? 8.43 -17.297 -11.836 1 89.62 319 THR A C 1
ATOM 2408 O O . THR A 1 319 ? 7.742 -17.922 -12.641 1 89.62 319 THR A O 1
ATOM 2411 N N . PRO A 1 320 ? 8.156 -17.156 -10.547 1 94.19 320 PRO A N 1
ATOM 2412 C CA . PRO A 1 320 ? 6.852 -17.672 -10.125 1 94.19 320 PRO A CA 1
ATOM 2413 C C . PRO A 1 320 ? 5.691 -16.797 -10.562 1 94.19 320 PRO A C 1
ATOM 2415 O O . PRO A 1 320 ? 4.566 -16.953 -10.094 1 94.19 320 PRO A O 1
ATOM 2418 N N . ALA A 1 321 ? 5.922 -15.859 -11.445 1 93.81 321 ALA A N 1
ATOM 2419 C CA . ALA A 1 321 ? 4.949 -14.852 -11.852 1 93.81 321 ALA A CA 1
ATOM 2420 C C . ALA A 1 321 ? 3.686 -15.508 -12.406 1 93.81 321 ALA A C 1
ATOM 2422 O O . ALA A 1 321 ? 2.57 -15.094 -12.078 1 93.81 321 ALA A O 1
ATOM 2423 N N . PRO A 1 322 ? 3.793 -16.562 -13.273 1 95.19 322 PRO A N 1
ATOM 2424 C CA . PRO A 1 322 ? 2.551 -17.141 -13.789 1 95.19 322 PRO A CA 1
ATOM 2425 C C . PRO A 1 322 ? 1.621 -17.625 -12.68 1 95.19 322 PRO A C 1
ATOM 2427 O O . PRO A 1 322 ? 0.414 -17.375 -12.727 1 95.19 322 PRO A O 1
ATOM 2430 N N . MET A 1 323 ? 2.197 -18.25 -11.695 1 96.38 323 MET A N 1
ATOM 2431 C CA . MET A 1 323 ? 1.388 -18.75 -10.586 1 96.38 323 MET A CA 1
ATOM 2432 C C . MET A 1 323 ? 0.872 -17.609 -9.727 1 96.38 323 MET A C 1
ATOM 2434 O O . MET A 1 323 ? -0.258 -17.641 -9.242 1 96.38 323 MET A O 1
ATOM 2438 N N . ILE A 1 324 ? 1.708 -16.641 -9.539 1 96.94 324 ILE A N 1
ATOM 2439 C CA . ILE A 1 324 ? 1.296 -15.469 -8.773 1 96.94 324 ILE A CA 1
ATOM 2440 C C . ILE A 1 324 ? 0.095 -14.812 -9.453 1 96.94 324 ILE A C 1
ATOM 2442 O O . ILE A 1 324 ? -0.91 -14.523 -8.797 1 96.94 324 ILE A O 1
ATOM 2446 N N . LEU A 1 325 ? 0.188 -14.609 -10.719 1 96.62 325 LEU A N 1
ATOM 2447 C CA . LEU A 1 325 ? -0.868 -13.938 -11.469 1 96.62 325 LEU A CA 1
ATOM 2448 C C . LEU A 1 325 ? -2.15 -14.766 -11.461 1 96.62 325 LEU A C 1
ATOM 2450 O O . LEU A 1 325 ? -3.246 -14.219 -11.312 1 96.62 325 LEU A O 1
ATOM 2454 N N . LEU A 1 326 ? -2.02 -16.047 -11.602 1 97.12 326 LEU A N 1
ATOM 2455 C CA . LEU A 1 326 ? -3.178 -16.938 -11.555 1 97.12 326 LEU A CA 1
ATOM 2456 C C . LEU A 1 326 ? -3.91 -16.797 -10.227 1 97.12 326 LEU A C 1
ATOM 2458 O O . LEU A 1 326 ? -5.121 -16.562 -10.195 1 97.12 326 LEU A O 1
ATOM 2462 N N . GLN A 1 327 ? -3.16 -16.906 -9.188 1 97.69 327 GLN A N 1
ATOM 2463 C CA . GLN A 1 327 ? -3.75 -16.812 -7.855 1 97.69 327 GLN A CA 1
ATOM 2464 C C . GLN A 1 327 ? -4.398 -15.453 -7.637 1 97.69 327 GLN A C 1
ATOM 2466 O O . GLN A 1 327 ? -5.516 -15.367 -7.129 1 97.69 327 GLN A O 1
ATOM 2471 N N . ARG A 1 328 ? -3.732 -14.477 -8.055 1 97.38 328 ARG A N 1
ATOM 2472 C CA . ARG A 1 328 ? -4.234 -13.117 -7.859 1 97.38 328 ARG A CA 1
ATOM 2473 C C . ARG A 1 328 ? -5.484 -12.867 -8.695 1 97.38 328 ARG A C 1
ATOM 2475 O O . ARG A 1 328 ? -6.391 -12.148 -8.266 1 97.38 328 ARG A O 1
ATOM 2482 N N . ASP A 1 329 ? -5.52 -13.375 -9.867 1 98.12 329 ASP A N 1
ATOM 2483 C CA . ASP A 1 329 ? -6.73 -13.281 -10.672 1 98.12 329 ASP A CA 1
ATOM 2484 C C . ASP A 1 329 ? -7.934 -13.859 -9.93 1 98.12 329 ASP A C 1
ATOM 2486 O O . ASP A 1 329 ? -9 -13.25 -9.898 1 98.12 329 ASP A O 1
ATOM 2490 N N . ILE A 1 330 ? -7.723 -15 -9.383 1 98.19 330 ILE A N 1
ATOM 2491 C CA . ILE A 1 330 ? -8.805 -15.695 -8.695 1 98.19 330 ILE A CA 1
ATOM 2492 C C . ILE A 1 330 ? -9.219 -14.906 -7.457 1 98.19 330 ILE A C 1
ATOM 2494 O O . ILE A 1 330 ? -10.414 -14.711 -7.215 1 98.19 330 ILE A O 1
ATOM 2498 N N . GLU A 1 331 ? -8.266 -14.477 -6.742 1 95.75 331 GLU A N 1
ATOM 2499 C CA . GLU A 1 331 ? -8.57 -13.703 -5.543 1 95.75 331 GLU A CA 1
ATOM 2500 C C . GLU A 1 331 ? -9.312 -12.414 -5.887 1 95.75 331 GLU A C 1
ATOM 2502 O O . GLU A 1 331 ? -10.25 -12.023 -5.191 1 95.75 331 GLU A O 1
ATOM 2507 N N . ARG A 1 332 ? -8.836 -11.758 -6.867 1 95 332 ARG A N 1
ATOM 2508 C CA . ARG A 1 332 ? -9.492 -10.547 -7.34 1 95 332 ARG A CA 1
ATOM 2509 C C . ARG A 1 332 ? -10.938 -10.82 -7.738 1 95 332 ARG A C 1
ATOM 2511 O O . ARG A 1 332 ? -11.836 -10.031 -7.426 1 95 332 ARG A O 1
ATOM 2518 N N . LEU A 1 333 ? -11.133 -11.891 -8.422 1 96.25 333 LEU A N 1
ATOM 2519 C CA . LEU A 1 333 ? -12.484 -12.289 -8.812 1 96.25 333 LEU A CA 1
ATOM 2520 C C . LEU A 1 333 ? -13.367 -12.5 -7.59 1 96.25 333 LEU A C 1
ATOM 2522 O O . LEU A 1 333 ? -14.484 -11.984 -7.535 1 96.25 333 LEU A O 1
ATOM 2526 N N . LEU A 1 334 ? -12.867 -13.234 -6.645 1 92.81 334 LEU A N 1
ATOM 2527 C CA . LEU A 1 334 ? -13.641 -13.523 -5.445 1 92.81 334 LEU A CA 1
ATOM 2528 C C . LEU A 1 334 ? -14 -12.234 -4.711 1 92.81 334 LEU A C 1
ATOM 2530 O O . LEU A 1 334 ? -15.125 -12.086 -4.219 1 92.81 334 LEU A O 1
ATOM 2534 N N . ALA A 1 335 ? -13.094 -11.336 -4.699 1 87.56 335 ALA A N 1
ATOM 2535 C CA . ALA A 1 335 ? -13.32 -10.07 -4.004 1 87.56 335 ALA A CA 1
ATOM 2536 C C . ALA A 1 335 ? -14.367 -9.227 -4.727 1 87.56 335 ALA A C 1
ATOM 2538 O O . ALA A 1 335 ? -15.023 -8.383 -4.113 1 87.56 335 ALA A O 1
ATOM 2539 N N . LEU A 1 336 ? -14.562 -9.508 -6.02 1 89.81 336 LEU A N 1
ATOM 2540 C CA . LEU A 1 336 ? -15.438 -8.672 -6.836 1 89.81 336 LEU A CA 1
ATOM 2541 C C . LEU A 1 336 ? -16.594 -9.484 -7.395 1 89.81 336 LEU A C 1
ATOM 2543 O O . LEU A 1 336 ? -17.156 -9.148 -8.445 1 89.81 336 LEU A O 1
ATOM 2547 N N . LEU A 1 337 ? -16.891 -10.562 -6.785 1 91.12 337 LEU A N 1
ATOM 2548 C CA . LEU A 1 337 ? -18.031 -11.336 -7.258 1 91.12 337 LEU A CA 1
ATOM 2549 C C . LEU A 1 337 ? -19.281 -10.461 -7.34 1 91.12 337 LEU A C 1
ATOM 2551 O O . LEU A 1 337 ? -19.609 -9.758 -6.383 1 91.12 337 LEU A O 1
ATOM 2555 N N . PRO A 1 338 ? -19.891 -10.539 -8.422 1 87.56 338 PRO A N 1
ATOM 2556 C CA . PRO A 1 338 ? -21.031 -9.648 -8.641 1 87.56 338 PRO A CA 1
ATOM 2557 C C . PRO A 1 338 ? -22.156 -9.867 -7.629 1 87.56 338 PRO A C 1
ATOM 2559 O O . PRO A 1 338 ? -22.422 -11 -7.242 1 87.56 338 PRO A O 1
ATOM 2562 N N . VAL A 1 339 ? -22.766 -8.812 -7.344 1 83.06 339 VAL A N 1
ATOM 2563 C CA . VAL A 1 339 ? -23.891 -8.852 -6.414 1 83.06 339 VAL A CA 1
ATOM 2564 C C . VAL A 1 339 ? -25.141 -8.352 -7.109 1 83.06 339 VAL A C 1
ATOM 2566 O O . VAL A 1 339 ? -26.25 -8.477 -6.566 1 83.06 339 VAL A O 1
ATOM 2569 N N . THR A 1 340 ? -24.922 -7.797 -8.336 1 82.38 340 THR A N 1
ATOM 2570 C CA . THR A 1 340 ? -26.031 -7.34 -9.172 1 82.38 340 THR A CA 1
ATOM 2571 C C . THR A 1 340 ? -25.875 -7.859 -10.602 1 82.38 340 THR A C 1
ATOM 2573 O O . THR A 1 340 ? -24.812 -8.344 -10.977 1 82.38 340 THR A O 1
ATOM 2576 N N . PRO A 1 341 ? -26.938 -7.793 -11.328 1 84.31 341 PRO A N 1
ATOM 2577 C CA . PRO A 1 341 ? -26.828 -8.203 -12.734 1 84.31 341 PRO A CA 1
ATOM 2578 C C . PRO A 1 341 ? -25.938 -7.277 -13.555 1 84.31 341 PRO A C 1
ATOM 2580 O O . PRO A 1 341 ? -25.344 -7.711 -14.539 1 84.31 341 PRO A O 1
ATOM 2583 N N . ASP A 1 342 ? -25.938 -6.043 -13.156 1 87.44 342 ASP A N 1
ATOM 2584 C CA . ASP A 1 342 ? -25.016 -5.121 -13.812 1 87.44 342 ASP A CA 1
ATOM 2585 C C . ASP A 1 342 ? -23.594 -5.328 -13.328 1 87.44 342 ASP A C 1
ATOM 2587 O O . ASP A 1 342 ? -23.281 -5.09 -12.156 1 87.44 342 ASP A O 1
ATOM 2591 N N . LEU A 1 343 ? -22.719 -5.691 -14.258 1 90.69 343 LEU A N 1
ATOM 2592 C CA . LEU A 1 343 ? -21.359 -6.105 -13.922 1 90.69 343 LEU A CA 1
ATOM 2593 C C . LEU A 1 343 ? -20.375 -4.984 -14.203 1 90.69 343 LEU A C 1
ATOM 2595 O O . LEU A 1 343 ? -19.156 -5.176 -14.078 1 90.69 343 LEU A O 1
ATOM 2599 N N . SER A 1 344 ? -20.828 -3.812 -14.547 1 91 344 SER A N 1
ATOM 2600 C CA . SER A 1 344 ? -19.969 -2.77 -15.109 1 91 344 SER A CA 1
ATOM 2601 C C . SER A 1 344 ? -18.953 -2.275 -14.086 1 91 344 SER A C 1
ATOM 2603 O O . SER A 1 344 ? -17.781 -2.045 -14.422 1 91 344 SER A O 1
ATOM 2605 N N . VAL A 1 345 ? -19.391 -2.178 -12.875 1 88.69 345 VAL A N 1
ATOM 2606 C CA . VAL A 1 345 ? -18.5 -1.633 -11.844 1 88.69 345 VAL A CA 1
ATOM 2607 C C . VAL A 1 345 ? -17.406 -2.641 -11.516 1 88.69 345 VAL A C 1
ATOM 2609 O O . VAL A 1 345 ? -16.219 -2.299 -11.516 1 88.69 345 VAL A O 1
ATOM 2612 N N . GLU A 1 346 ? -17.781 -3.883 -11.328 1 91.19 346 GLU A N 1
ATOM 2613 C CA . GLU A 1 346 ? -16.812 -4.938 -11.016 1 91.19 346 GLU A CA 1
ATOM 2614 C C . GLU A 1 346 ? -15.852 -5.172 -12.172 1 91.19 346 GLU A C 1
ATOM 2616 O O . GLU A 1 346 ? -14.648 -5.363 -11.953 1 91.19 346 GLU A O 1
ATOM 2621 N N . ARG A 1 347 ? -16.406 -5.094 -13.32 1 94.56 347 ARG A N 1
ATOM 2622 C CA . ARG A 1 347 ? -15.594 -5.297 -14.523 1 94.56 347 ARG A CA 1
ATOM 2623 C C . ARG A 1 347 ? -14.523 -4.223 -14.648 1 94.56 347 ARG A C 1
ATOM 2625 O O . ARG A 1 347 ? -13.352 -4.527 -14.906 1 94.56 347 ARG A O 1
ATOM 2632 N N . ARG A 1 348 ? -14.891 -3.053 -14.484 1 91.75 348 ARG A N 1
ATOM 2633 C CA . ARG A 1 348 ? -13.945 -1.949 -14.586 1 91.75 348 ARG A CA 1
ATOM 2634 C C . ARG A 1 348 ? -12.852 -2.066 -13.531 1 91.75 348 ARG A C 1
ATOM 2636 O O . ARG A 1 348 ? -11.672 -1.863 -13.828 1 91.75 348 ARG A O 1
ATOM 2643 N N . GLU A 1 349 ? -13.258 -2.416 -12.367 1 90.25 349 GLU A N 1
ATOM 2644 C CA . GLU A 1 349 ? -12.289 -2.531 -11.281 1 90.25 349 GLU A CA 1
ATOM 2645 C C . GLU A 1 349 ? -11.367 -3.727 -11.492 1 90.25 349 GLU A C 1
ATOM 2647 O O . GLU A 1 349 ? -10.148 -3.625 -11.289 1 90.25 349 GLU A O 1
ATOM 2652 N N . PHE A 1 350 ? -11.93 -4.805 -11.891 1 95.25 350 PHE A N 1
ATOM 2653 C CA . PHE A 1 350 ? -11.125 -5.984 -12.18 1 95.25 350 PHE A CA 1
ATOM 2654 C C . PHE A 1 350 ? -10.07 -5.672 -13.242 1 95.25 350 PHE A C 1
ATOM 2656 O O . PHE A 1 350 ? -8.891 -5.984 -13.062 1 95.25 350 PHE A O 1
ATOM 2663 N N . ASN A 1 351 ? -10.508 -5.043 -14.266 1 96.25 351 ASN A N 1
ATOM 2664 C CA . ASN A 1 351 ? -9.609 -4.738 -15.367 1 96.25 351 ASN A CA 1
ATOM 2665 C C . ASN A 1 351 ? -8.523 -3.752 -14.945 1 96.25 351 ASN A C 1
ATOM 2667 O O . ASN A 1 351 ? -7.359 -3.895 -15.336 1 96.25 351 ASN A O 1
ATOM 2671 N N . ARG A 1 352 ? -8.867 -2.791 -14.211 1 91.06 352 ARG A N 1
ATOM 2672 C CA . ARG A 1 352 ? -7.875 -1.838 -13.719 1 91.06 352 ARG A CA 1
ATOM 2673 C C . ARG A 1 352 ? -6.789 -2.541 -12.914 1 91.06 352 ARG A C 1
ATOM 2675 O O . ARG A 1 352 ? -5.598 -2.324 -13.148 1 91.06 352 ARG A O 1
ATOM 2682 N N . GLN A 1 353 ? -7.176 -3.357 -12.055 1 93.25 353 GLN A N 1
ATOM 2683 C CA . GLN A 1 353 ? -6.23 -4.059 -11.195 1 93.25 353 GLN A CA 1
ATOM 2684 C C . GLN A 1 353 ? -5.406 -5.07 -11.992 1 93.25 353 GLN A C 1
ATOM 2686 O O . GLN A 1 353 ? -4.195 -5.176 -11.805 1 93.25 353 GLN A O 1
ATOM 2691 N N . ALA A 1 354 ? -6.078 -5.773 -12.836 1 95.88 354 ALA A N 1
ATOM 2692 C CA . ALA A 1 354 ? -5.398 -6.789 -13.633 1 95.88 354 ALA A CA 1
ATOM 2693 C C . ALA A 1 354 ? -4.332 -6.164 -14.531 1 95.88 354 ALA A C 1
ATOM 2695 O O . ALA A 1 354 ? -3.217 -6.68 -14.633 1 95.88 354 ALA A O 1
ATOM 2696 N N . GLU A 1 355 ? -4.715 -5.141 -15.125 1 93.5 355 GLU A N 1
ATOM 2697 C CA . GLU A 1 355 ? -3.768 -4.457 -16 1 93.5 355 GLU A CA 1
ATOM 2698 C C . GLU A 1 355 ? -2.51 -4.051 -15.234 1 93.5 355 GLU A C 1
ATOM 2700 O O . GLU A 1 355 ? -1.394 -4.25 -15.719 1 93.5 355 GLU A O 1
ATOM 2705 N N . ALA A 1 356 ? -2.682 -3.486 -14.102 1 91.25 356 ALA A N 1
ATOM 2706 C CA . ALA A 1 356 ? -1.545 -3.078 -13.281 1 91.25 356 ALA A CA 1
ATOM 2707 C C . ALA A 1 356 ? -0.725 -4.289 -12.836 1 91.25 356 ALA A C 1
ATOM 2709 O O . ALA A 1 356 ? 0.506 -4.266 -12.898 1 91.25 356 ALA A O 1
ATOM 2710 N N . ASP A 1 357 ? -1.365 -5.285 -12.508 1 93.69 357 ASP A N 1
ATOM 2711 C CA . ASP A 1 357 ? -0.732 -6.512 -12.039 1 93.69 357 ASP A CA 1
ATOM 2712 C C . ASP A 1 357 ? 0.161 -7.117 -13.117 1 93.69 357 ASP A C 1
ATOM 2714 O O . ASP A 1 357 ? 1.315 -7.461 -12.859 1 93.69 357 ASP A O 1
ATOM 2718 N N . TYR A 1 358 ? -0.388 -7.215 -14.266 1 93.75 358 TYR A N 1
ATOM 2719 C CA . TYR A 1 358 ? 0.336 -7.809 -15.383 1 93.75 358 TYR A CA 1
ATOM 2720 C C . TYR A 1 358 ? 1.531 -6.949 -15.773 1 93.75 358 TYR A C 1
ATOM 2722 O O . TYR A 1 358 ? 2.625 -7.469 -16.016 1 93.75 358 TYR A O 1
ATOM 2730 N N . ALA A 1 359 ? 1.324 -5.703 -15.742 1 91.06 359 ALA A N 1
ATOM 2731 C CA . ALA A 1 359 ? 2.396 -4.777 -16.109 1 91.06 359 ALA A CA 1
ATOM 2732 C C . ALA A 1 359 ? 3.559 -4.875 -15.125 1 91.06 359 ALA A C 1
ATOM 2734 O O . ALA A 1 359 ? 4.723 -4.914 -15.531 1 91.06 359 ALA A O 1
ATOM 2735 N N . HIS A 1 360 ? 3.242 -4.945 -13.914 1 92.69 360 HIS A N 1
ATOM 2736 C CA . HIS A 1 360 ? 4.281 -4.977 -12.891 1 92.69 360 HIS A CA 1
ATOM 2737 C C . HIS A 1 360 ? 5.016 -6.312 -12.891 1 92.69 360 HIS A C 1
ATOM 2739 O O . HIS A 1 360 ? 6.219 -6.363 -12.625 1 92.69 360 HIS A O 1
ATOM 2745 N N . ALA A 1 361 ? 4.312 -7.359 -13.133 1 92.56 361 ALA A N 1
ATOM 2746 C CA . ALA A 1 361 ? 4.977 -8.648 -13.289 1 92.56 361 ALA A CA 1
ATOM 2747 C C . ALA A 1 361 ? 5.969 -8.617 -14.453 1 92.56 361 ALA A C 1
ATOM 2749 O O . ALA A 1 361 ? 7.059 -9.188 -14.359 1 92.56 361 ALA A O 1
ATOM 2750 N N . GLY A 1 362 ? 5.578 -7.938 -15.445 1 91.12 362 GLY A N 1
ATOM 2751 C CA . GLY A 1 362 ? 6.453 -7.781 -16.594 1 91.12 362 GLY A CA 1
ATOM 2752 C C . GLY A 1 362 ? 7.719 -7.004 -16.297 1 91.12 362 GLY A C 1
ATOM 2753 O O . GLY A 1 362 ? 8.781 -7.289 -16.844 1 91.12 362 GLY A O 1
ATOM 2754 N N . LEU A 1 363 ? 7.645 -6.008 -15.422 1 91.31 363 LEU A N 1
ATOM 2755 C CA . LEU A 1 363 ? 8.82 -5.234 -15.039 1 91.31 363 LEU A CA 1
ATOM 2756 C C . LEU A 1 363 ? 9.859 -6.121 -14.352 1 91.31 363 LEU A C 1
ATOM 2758 O O . LEU A 1 363 ? 11.055 -5.988 -14.609 1 91.31 363 LEU A O 1
ATOM 2762 N N . PHE A 1 364 ? 9.43 -6.961 -13.531 1 92.94 364 PHE A N 1
ATOM 2763 C CA . PHE A 1 364 ? 10.336 -7.848 -12.812 1 92.94 364 PHE A CA 1
ATOM 2764 C C . PHE A 1 364 ? 11.047 -8.789 -13.773 1 92.94 364 PHE A C 1
ATOM 2766 O O . PHE A 1 364 ? 12.258 -8.984 -13.68 1 92.94 364 PHE A O 1
ATOM 2773 N N . MET A 1 365 ? 10.266 -9.297 -14.672 1 91.12 365 MET A N 1
ATOM 2774 C CA . MET A 1 365 ? 10.836 -10.18 -15.688 1 91.12 365 MET A CA 1
ATOM 2775 C C . MET A 1 365 ? 11.875 -9.453 -16.531 1 91.12 365 MET A C 1
ATOM 2777 O O . MET A 1 365 ? 12.961 -9.984 -16.766 1 91.12 365 MET A O 1
ATOM 2781 N N . ARG A 1 366 ? 11.57 -8.32 -16.938 1 90.5 366 ARG A N 1
ATOM 2782 C CA . ARG A 1 366 ? 12.484 -7.539 -17.766 1 90.5 366 ARG A CA 1
ATOM 2783 C C . ARG A 1 366 ? 13.766 -7.211 -17.016 1 90.5 366 ARG A C 1
ATOM 2785 O O . ARG A 1 366 ? 14.844 -7.164 -17.609 1 90.5 366 ARG A O 1
ATOM 2792 N N . ALA A 1 367 ? 13.602 -6.98 -15.789 1 91.81 367 ALA A N 1
ATOM 2793 C CA . ALA A 1 367 ? 14.758 -6.629 -14.969 1 91.81 367 ALA A CA 1
ATOM 2794 C C . ALA A 1 367 ? 15.789 -7.754 -14.961 1 91.81 367 ALA A C 1
ATOM 2796 O O . ALA A 1 367 ? 16.984 -7.504 -14.852 1 91.81 367 ALA A O 1
ATOM 2797 N N . LEU A 1 368 ? 15.367 -8.945 -15.07 1 91.19 368 LEU A N 1
ATOM 2798 C CA . LEU A 1 368 ? 16.25 -10.109 -15.07 1 91.19 368 LEU A CA 1
ATOM 2799 C C . LEU A 1 368 ? 17.172 -10.094 -16.281 1 91.19 368 LEU A C 1
ATOM 2801 O O . LEU A 1 368 ? 18.188 -10.781 -16.297 1 91.19 368 LEU A O 1
ATOM 2805 N N . PHE A 1 369 ? 16.797 -9.25 -17.25 1 87.88 369 PHE A N 1
ATOM 2806 C CA . PHE A 1 369 ? 17.562 -9.281 -18.5 1 87.88 369 PHE A CA 1
ATOM 2807 C C . PHE A 1 369 ? 18.375 -8.008 -18.672 1 87.88 369 PHE A C 1
ATOM 2809 O O . PHE A 1 369 ? 19.203 -7.914 -19.578 1 87.88 369 PHE A O 1
ATOM 2816 N N . THR A 1 370 ? 18.125 -6.98 -17.953 1 78.19 370 THR A N 1
ATOM 2817 C CA . THR A 1 370 ? 18.75 -5.684 -18.172 1 78.19 370 THR A CA 1
ATOM 2818 C C . THR A 1 370 ? 20.25 -5.77 -17.938 1 78.19 370 THR A C 1
ATOM 2820 O O . THR A 1 370 ? 21.047 -5.156 -18.656 1 78.19 370 THR A O 1
ATOM 2823 N N . THR A 1 371 ? 20.672 -6.363 -16.891 1 65.56 371 THR A N 1
ATOM 2824 C CA . THR A 1 371 ? 22.109 -6.414 -16.594 1 65.56 371 THR A CA 1
ATOM 2825 C C . THR A 1 371 ? 22.75 -7.641 -17.234 1 65.56 371 THR A C 1
ATOM 2827 O O . THR A 1 371 ? 23.969 -7.832 -17.125 1 65.56 371 THR A O 1
ATOM 2830 N N . ALA A 1 372 ? 21.953 -8.398 -17.859 1 61.75 372 ALA A N 1
ATOM 2831 C CA . ALA A 1 372 ? 22.484 -9.68 -18.344 1 61.75 372 ALA A CA 1
ATOM 2832 C C . ALA A 1 372 ? 22.422 -9.742 -19.859 1 61.75 372 ALA A C 1
ATOM 2834 O O . ALA A 1 372 ? 21.844 -10.672 -20.438 1 61.75 372 ALA A O 1
ATOM 2835 N N . PRO A 1 373 ? 22.969 -8.68 -20.438 1 62.19 373 PRO A N 1
ATOM 2836 C CA . PRO A 1 373 ? 22.797 -8.828 -21.891 1 62.19 373 PRO A CA 1
ATOM 2837 C C . PRO A 1 373 ? 23.719 -9.891 -22.484 1 62.19 373 PRO A C 1
ATOM 2839 O O . PRO A 1 373 ? 24.922 -9.898 -22.203 1 62.19 373 PRO A O 1
ATOM 2842 N N . ARG A 1 374 ? 23.359 -11.172 -22.562 1 66.19 374 ARG A N 1
ATOM 2843 C CA . ARG A 1 374 ? 24.141 -12.117 -23.359 1 66.19 374 ARG A CA 1
ATOM 2844 C C . ARG A 1 374 ? 24.016 -11.805 -24.844 1 66.19 374 ARG A C 1
ATOM 2846 O O . ARG A 1 374 ? 22.922 -11.766 -25.391 1 66.19 374 ARG A O 1
ATOM 2853 N N . ASP A 1 375 ? 25.016 -11.07 -25.312 1 63.28 375 ASP A N 1
ATOM 2854 C CA . ASP A 1 375 ? 25.062 -10.688 -26.719 1 63.28 375 ASP A CA 1
ATOM 2855 C C . ASP A 1 375 ? 25.125 -11.922 -27.625 1 63.28 375 ASP A C 1
ATOM 2857 O O . ASP A 1 375 ? 25.703 -12.938 -27.266 1 63.28 375 ASP A O 1
ATOM 2861 N N . GLY A 1 376 ? 24.125 -12.055 -28.562 1 63.91 376 GLY A N 1
ATOM 2862 C CA . GLY A 1 376 ? 24.344 -12.883 -29.734 1 63.91 376 GLY A CA 1
ATOM 2863 C C . GLY A 1 376 ? 23.25 -13.914 -29.953 1 63.91 376 GLY A C 1
ATOM 2864 O O . GLY A 1 376 ? 23.359 -14.758 -30.844 1 63.91 376 GLY A O 1
ATOM 2865 N N . SER A 1 377 ? 22.359 -14.016 -28.922 1 78.31 377 SER A N 1
ATOM 2866 C CA . SER A 1 377 ? 21.344 -14.984 -29.297 1 78.31 377 SER A CA 1
ATOM 2867 C C . SER A 1 377 ? 19.984 -14.32 -29.469 1 78.31 377 SER A C 1
ATOM 2869 O O . SER A 1 377 ? 19.75 -13.234 -28.938 1 78.31 377 SER A O 1
ATOM 2871 N N . ALA A 1 378 ? 19.219 -14.969 -30.312 1 82.69 378 ALA A N 1
ATOM 2872 C CA . ALA A 1 378 ? 17.875 -14.469 -30.609 1 82.69 378 ALA A CA 1
ATOM 2873 C C . ALA A 1 378 ? 17.016 -14.391 -29.344 1 82.69 378 ALA A C 1
ATOM 2875 O O . ALA A 1 378 ? 16.219 -13.469 -29.188 1 82.69 378 ALA A O 1
ATOM 2876 N N . TYR A 1 379 ? 17.281 -15.258 -28.438 1 89.06 379 TYR A N 1
ATOM 2877 C CA . TYR A 1 379 ? 16.5 -15.297 -27.203 1 89.06 379 TYR A CA 1
ATOM 2878 C C . TYR A 1 379 ? 16.766 -14.062 -26.359 1 89.06 379 TYR A C 1
ATOM 2880 O O . TYR A 1 379 ? 15.844 -13.344 -25.969 1 89.06 379 TYR A O 1
ATOM 2888 N N . TRP A 1 380 ? 17.984 -13.812 -26.125 1 87.25 380 TRP A N 1
ATOM 2889 C CA . TRP A 1 380 ? 18.375 -12.742 -25.219 1 87.25 380 TRP A CA 1
ATOM 2890 C C . TRP A 1 380 ? 18.125 -11.375 -25.844 1 87.25 380 TRP A C 1
ATOM 2892 O O . TRP A 1 380 ? 17.734 -10.43 -25.156 1 87.25 380 TRP A O 1
ATOM 2902 N N . GLN A 1 381 ? 18.219 -11.297 -27.125 1 82.56 381 GLN A N 1
ATOM 2903 C CA . GLN A 1 381 ? 17.922 -10.055 -27.812 1 82.56 381 GLN A CA 1
ATOM 2904 C C . GLN A 1 381 ? 16.422 -9.758 -27.781 1 82.56 381 GLN A C 1
ATOM 2906 O O . GLN A 1 381 ? 16.016 -8.609 -27.609 1 82.56 381 GLN A O 1
ATOM 2911 N N . GLY A 1 382 ? 15.664 -10.805 -27.969 1 81.44 382 GLY A N 1
ATOM 2912 C CA . GLY A 1 382 ? 14.219 -10.641 -27.922 1 81.44 382 GLY A CA 1
ATOM 2913 C C . GLY A 1 382 ? 13.703 -10.227 -26.562 1 81.44 382 GLY A C 1
ATOM 2914 O O . GLY A 1 382 ? 12.734 -9.477 -26.453 1 81.44 382 GLY A O 1
ATOM 2915 N N . ALA A 1 383 ? 14.367 -10.641 -25.594 1 81.38 383 ALA A N 1
ATOM 2916 C CA . ALA A 1 383 ? 13.922 -10.367 -24.234 1 81.38 383 ALA A CA 1
ATOM 2917 C C . ALA A 1 383 ? 14.18 -8.914 -23.859 1 81.38 383 ALA A C 1
ATOM 2919 O O . ALA A 1 383 ? 13.547 -8.383 -22.938 1 81.38 383 ALA A O 1
ATOM 2920 N N . THR A 1 384 ? 15.031 -8.227 -24.578 1 74 384 THR A N 1
ATOM 2921 C CA . THR A 1 384 ? 15.391 -6.852 -24.25 1 74 384 THR A CA 1
ATOM 2922 C C . THR A 1 384 ? 14.961 -5.91 -25.375 1 74 384 THR A C 1
ATOM 2924 O O . THR A 1 384 ? 15.406 -4.762 -25.438 1 74 384 THR A O 1
ATOM 2927 N N . ALA A 1 385 ? 14.188 -6.453 -26.25 1 70.12 385 ALA A N 1
ATOM 2928 C CA .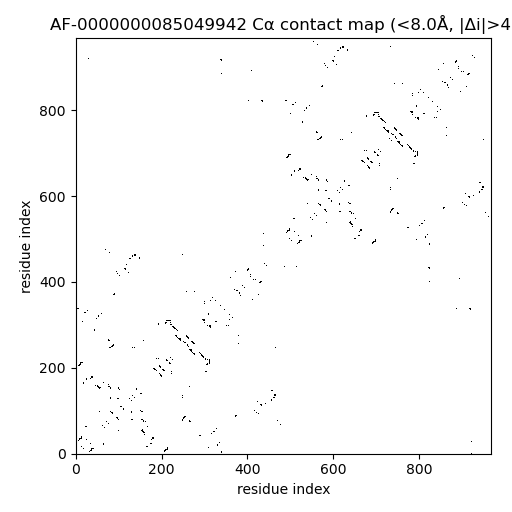 ALA A 1 385 ? 13.883 -5.715 -27.469 1 70.12 385 ALA A CA 1
ATOM 2929 C C . ALA A 1 385 ? 13.031 -4.48 -27.172 1 70.12 385 ALA A C 1
ATOM 2931 O O . ALA A 1 385 ? 13.18 -3.443 -27.812 1 70.12 385 ALA A O 1
ATOM 2932 N N . GLU A 1 386 ? 12.18 -4.578 -26.266 1 68.56 386 GLU A N 1
ATOM 2933 C CA . GLU A 1 386 ? 11.344 -3.426 -25.922 1 68.56 386 GLU A CA 1
ATOM 2934 C C . GLU A 1 386 ? 12.102 -2.445 -25.031 1 68.56 386 GLU A C 1
ATOM 2936 O O . GLU A 1 386 ? 12.859 -2.857 -24.156 1 68.56 386 GLU A O 1
ATOM 2941 N N . PRO A 1 387 ? 11.938 -1.213 -25.469 1 62.66 387 PRO A N 1
ATOM 2942 C CA . PRO A 1 387 ? 12.602 -0.22 -24.625 1 62.66 387 PRO A CA 1
ATOM 2943 C C . PRO A 1 387 ? 12.219 -0.352 -23.156 1 62.66 387 PRO A C 1
ATOM 2945 O O . PRO A 1 387 ? 11.094 -0.75 -22.844 1 62.66 387 PRO A O 1
ATOM 2948 N N . GLU A 1 388 ? 13.281 -0.088 -22.469 1 67.06 388 GLU A N 1
ATOM 2949 C CA . GLU A 1 388 ? 13.055 -0.14 -21.031 1 67.06 388 GLU A CA 1
ATOM 2950 C C . GLU A 1 388 ? 11.914 0.788 -20.609 1 67.06 388 GLU A C 1
ATOM 2952 O O . GLU A 1 388 ? 11.945 1.985 -20.906 1 67.06 388 GLU A O 1
ATOM 2957 N N . GLU A 1 389 ? 11.086 0.231 -20 1 81.06 389 GLU A N 1
ATOM 2958 C CA . GLU A 1 389 ? 9.938 0.968 -19.5 1 81.06 389 GLU A CA 1
ATOM 2959 C C . GLU A 1 389 ? 10.352 1.998 -18.453 1 81.06 389 GLU A C 1
ATOM 2961 O O . GLU A 1 389 ? 11.289 1.766 -17.688 1 81.06 389 GLU A O 1
ATOM 2966 N N . ALA A 1 390 ? 9.836 3.152 -18.547 1 83.94 390 ALA A N 1
ATOM 2967 C CA . ALA A 1 390 ? 10.156 4.262 -17.656 1 83.94 390 ALA A CA 1
ATOM 2968 C C . ALA A 1 390 ? 10.086 3.834 -16.188 1 83.94 390 ALA A C 1
ATOM 2970 O O . ALA A 1 390 ? 10.914 4.238 -15.367 1 83.94 390 ALA A O 1
ATOM 2971 N N . ARG A 1 391 ? 9.211 3.01 -15.844 1 88.44 391 ARG A N 1
ATOM 2972 C CA . ARG A 1 391 ? 9.047 2.545 -14.469 1 88.44 391 ARG A CA 1
ATOM 2973 C C . ARG A 1 391 ? 10.219 1.663 -14.047 1 88.44 391 ARG A C 1
ATOM 2975 O O . ARG A 1 391 ? 10.656 1.716 -12.891 1 88.44 391 ARG A O 1
ATOM 2982 N N . LEU A 1 392 ? 10.672 0.831 -14.961 1 91.81 392 LEU A N 1
ATOM 2983 C CA . LEU A 1 392 ? 11.812 -0.019 -14.633 1 91.81 392 LEU A CA 1
ATOM 2984 C C . LEU A 1 392 ? 13.078 0.812 -14.453 1 91.81 392 LEU A C 1
ATOM 2986 O O . LEU A 1 392 ? 13.844 0.591 -13.516 1 91.81 392 LEU A O 1
ATOM 2990 N N . ARG A 1 393 ? 13.266 1.752 -15.359 1 90.44 393 ARG A N 1
ATOM 2991 C CA . ARG A 1 393 ? 14.414 2.648 -15.234 1 90.44 393 ARG A CA 1
ATOM 2992 C C . ARG A 1 393 ? 14.406 3.373 -13.891 1 90.44 393 ARG A C 1
ATOM 2994 O O . ARG A 1 393 ? 15.445 3.52 -13.25 1 90.44 393 ARG A O 1
ATOM 3001 N N . LEU A 1 394 ? 13.242 3.75 -13.523 1 88.38 394 LEU A N 1
ATOM 3002 C CA . LEU A 1 394 ? 13.094 4.43 -12.242 1 88.38 394 LEU A CA 1
ATOM 3003 C C . LEU A 1 394 ? 13.516 3.52 -11.094 1 88.38 394 LEU A C 1
ATOM 3005 O O . LEU A 1 394 ? 14.25 3.941 -10.195 1 88.38 394 LEU A O 1
ATOM 3009 N N . LYS A 1 395 ? 13.109 2.355 -11.094 1 92.25 395 LYS A N 1
ATOM 3010 C CA . LYS A 1 395 ? 13.453 1.404 -10.039 1 92.25 395 LYS A CA 1
ATOM 3011 C C . LYS A 1 395 ? 14.961 1.193 -9.961 1 92.25 395 LYS A C 1
ATOM 3013 O O . LYS A 1 395 ? 15.539 1.188 -8.875 1 92.25 395 LYS A O 1
ATOM 3018 N N . ILE A 1 396 ? 15.539 1.064 -11.117 1 93.06 396 ILE A N 1
ATOM 3019 C CA . ILE A 1 396 ? 16.969 0.783 -11.188 1 93.06 396 ILE A CA 1
ATOM 3020 C C . ILE A 1 396 ? 17.75 2.002 -10.711 1 93.06 396 ILE A C 1
ATOM 3022 O O . ILE A 1 396 ? 18.656 1.881 -9.875 1 93.06 396 ILE A O 1
ATOM 3026 N N . GLU A 1 397 ? 17.375 3.131 -11.164 1 90.62 397 GLU A N 1
ATOM 3027 C CA . GLU A 1 397 ? 18.078 4.359 -10.82 1 90.62 397 GLU A CA 1
ATOM 3028 C C . GLU A 1 397 ? 17.969 4.66 -9.328 1 90.62 397 GLU A C 1
ATOM 3030 O O . GLU A 1 397 ? 18.953 5.066 -8.703 1 90.62 397 GLU A O 1
ATOM 3035 N N . GLN A 1 398 ? 16.828 4.453 -8.844 1 90.56 398 GLN A N 1
ATOM 3036 C CA . GLN A 1 398 ? 16.625 4.711 -7.418 1 90.56 398 GLN A CA 1
ATOM 3037 C C . GLN A 1 398 ? 17.484 3.777 -6.57 1 90.56 398 GLN A C 1
ATOM 3039 O O . GLN A 1 398 ? 18.062 4.199 -5.562 1 90.56 398 GLN A O 1
ATOM 3044 N N . PHE A 1 399 ? 17.578 2.621 -6.918 1 94.06 399 PHE A N 1
ATOM 3045 C CA . PHE A 1 399 ? 18.391 1.674 -6.16 1 94.06 399 PHE A CA 1
ATOM 3046 C C . PHE A 1 399 ? 19.875 1.993 -6.305 1 94.06 399 PHE A C 1
ATOM 3048 O O . PHE A 1 399 ? 20.609 2.039 -5.312 1 94.06 399 PHE A O 1
ATOM 3055 N N . GLU A 1 400 ? 20.281 2.186 -7.535 1 92 400 GL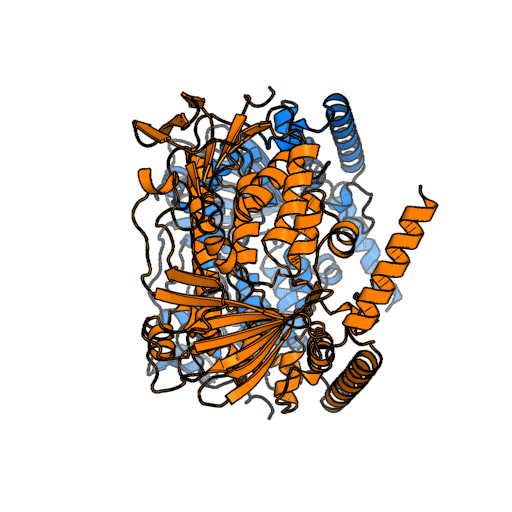U A N 1
ATOM 3056 C CA . GLU A 1 400 ? 21.703 2.404 -7.793 1 92 400 GLU A CA 1
ATOM 3057 C C . GLU A 1 400 ? 22.188 3.705 -7.156 1 92 400 GLU A C 1
ATOM 3059 O O . GLU A 1 400 ? 23.344 3.809 -6.742 1 92 400 GLU A O 1
ATOM 3064 N N . SER A 1 401 ? 21.344 4.621 -7.062 1 88.5 401 SER A N 1
ATOM 3065 C CA . SER A 1 401 ? 21.719 5.914 -6.5 1 88.5 401 SER A CA 1
ATOM 3066 C C . SER A 1 4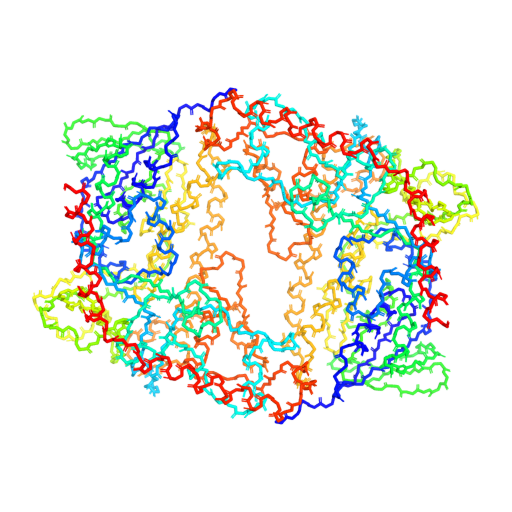01 ? 21.891 5.828 -4.984 1 88.5 401 SER A C 1
ATOM 3068 O O . SER A 1 401 ? 22.906 6.258 -4.445 1 88.5 401 SER A O 1
ATOM 3070 N N . ARG A 1 402 ? 20.875 5.168 -4.27 1 88.69 402 ARG A N 1
ATOM 3071 C CA . ARG A 1 402 ? 20.938 5.277 -2.814 1 88.69 402 ARG A CA 1
ATOM 3072 C C . ARG A 1 402 ? 20.391 4.012 -2.152 1 88.69 402 ARG A C 1
ATOM 3074 O O . ARG A 1 402 ? 20.109 4.004 -0.953 1 88.69 402 ARG A O 1
ATOM 3081 N N . GLY A 1 403 ? 20.109 3.066 -2.898 1 91 403 GLY A N 1
ATOM 3082 C CA . GLY A 1 403 ? 19.703 1.794 -2.324 1 91 403 GLY A CA 1
ATOM 3083 C C . GLY A 1 403 ? 18.219 1.733 -1.992 1 91 403 GLY A C 1
ATOM 3084 O O . GLY A 1 403 ? 17.812 1.011 -1.081 1 91 403 GLY A O 1
ATOM 3085 N N . LEU A 1 404 ? 17.406 2.492 -2.68 1 88.94 404 LEU A N 1
ATOM 3086 C CA . LEU A 1 404 ? 15.977 2.477 -2.414 1 88.94 404 LEU A CA 1
ATOM 3087 C C . LEU A 1 404 ? 15.258 1.504 -3.344 1 88.94 404 LEU A C 1
ATOM 3089 O O . LEU A 1 404 ? 15.094 1.785 -4.531 1 88.94 404 LEU A O 1
ATOM 3093 N N . PRO A 1 405 ? 14.82 0.407 -2.828 1 91.25 405 PRO A N 1
ATOM 3094 C CA . PRO A 1 405 ? 13.961 -0.456 -3.646 1 91.25 405 PRO A CA 1
ATOM 3095 C C . PRO A 1 405 ? 12.539 0.085 -3.789 1 91.25 405 PRO A C 1
ATOM 3097 O O . PRO A 1 405 ? 11.922 0.467 -2.793 1 91.25 405 PRO A O 1
ATOM 3100 N N . VAL A 1 406 ? 12.062 0.129 -5 1 88.06 406 VAL A N 1
ATOM 3101 C CA . VAL A 1 406 ? 10.742 0.677 -5.273 1 88.06 406 VAL A CA 1
ATOM 3102 C C . VAL A 1 406 ? 9.781 -0.452 -5.637 1 88.06 406 VAL A C 1
ATOM 3104 O O . VAL A 1 406 ? 10.117 -1.33 -6.434 1 88.06 406 VAL A O 1
ATOM 3107 N N . ALA A 1 407 ? 8.664 -0.492 -4.996 1 85.81 407 ALA A N 1
ATOM 3108 C CA . ALA A 1 407 ? 7.539 -1.337 -5.383 1 85.81 407 ALA A CA 1
ATOM 3109 C C . ALA A 1 407 ? 6.27 -0.511 -5.547 1 85.81 407 ALA A C 1
ATOM 3111 O O . ALA A 1 407 ? 5.887 0.243 -4.648 1 85.81 407 ALA A O 1
ATOM 3112 N N . PHE A 1 408 ? 5.609 -0.646 -6.645 1 85 408 PHE A N 1
ATOM 3113 C CA . PHE A 1 408 ? 4.398 0.11 -6.945 1 85 408 PHE A CA 1
ATOM 3114 C C . PHE A 1 408 ? 3.174 -0.574 -6.352 1 85 408 PHE A C 1
ATOM 3116 O O . PHE A 1 408 ? 3.25 -1.723 -5.91 1 85 408 PHE A O 1
ATOM 3123 N N . ASP A 1 409 ? 2.08 0.142 -6.414 1 81.38 409 ASP A N 1
ATOM 3124 C CA . ASP A 1 409 ? 0.803 -0.409 -5.973 1 81.38 409 ASP A CA 1
ATOM 3125 C C . ASP A 1 409 ? 0.392 -1.601 -6.836 1 81.38 409 ASP A C 1
ATOM 3127 O O . ASP A 1 409 ? 0.559 -1.576 -8.055 1 81.38 409 ASP A O 1
ATOM 3131 N N . LEU A 1 410 ? -0.075 -2.623 -6.191 1 81.62 410 LEU A N 1
ATOM 3132 C CA . LEU A 1 410 ? -0.601 -3.824 -6.832 1 81.62 410 LEU A CA 1
ATOM 3133 C C . LEU A 1 410 ? 0.518 -4.617 -7.496 1 81.62 410 LEU A C 1
ATOM 3135 O O . LEU A 1 410 ? 0.268 -5.391 -8.43 1 81.62 410 LEU A O 1
ATOM 3139 N N . GLU A 1 411 ? 1.716 -4.352 -6.961 1 89.12 411 GLU A N 1
ATOM 3140 C CA . GLU A 1 411 ? 2.832 -5.113 -7.512 1 89.12 411 GLU A CA 1
ATOM 3141 C C . GLU A 1 411 ? 2.912 -6.504 -6.879 1 89.12 411 GLU A C 1
ATOM 3143 O O . GLU A 1 411 ? 2.824 -6.641 -5.656 1 89.12 411 GLU A O 1
ATOM 3148 N N . PRO A 1 412 ? 3.117 -7.457 -7.773 1 91.81 412 PRO A N 1
ATOM 3149 C CA . PRO A 1 412 ? 3.193 -8.828 -7.258 1 91.81 412 PRO A CA 1
ATOM 3150 C C . PRO A 1 412 ? 4.477 -9.094 -6.473 1 91.81 412 PRO A C 1
ATOM 3152 O O . PRO A 1 412 ? 4.5 -9.961 -5.598 1 91.81 412 PRO A O 1
ATOM 3155 N N . PHE A 1 413 ? 5.539 -8.367 -6.754 1 95.06 413 PHE A N 1
ATOM 3156 C CA . PHE A 1 413 ? 6.824 -8.57 -6.098 1 95.06 413 PHE A CA 1
ATOM 3157 C C . PHE A 1 413 ? 7.086 -7.469 -5.074 1 95.06 413 PHE A C 1
ATOM 3159 O O . PHE A 1 413 ? 6.875 -6.289 -5.359 1 95.06 413 PHE A O 1
ATOM 3166 N N . SER A 1 414 ? 7.547 -7.895 -3.918 1 94.19 414 SER A N 1
ATOM 3167 C CA . SER A 1 414 ? 7.758 -6.98 -2.799 1 94.19 414 SER A CA 1
ATOM 3168 C C . SER A 1 414 ? 9.039 -6.168 -2.98 1 94.19 414 SER A C 1
ATOM 3170 O O . SER A 1 414 ? 9.82 -6.434 -3.898 1 94.19 414 SER A O 1
ATOM 3172 N N . ARG A 1 415 ? 9.234 -5.215 -2.105 1 94.19 415 ARG A N 1
ATOM 3173 C CA . ARG A 1 415 ? 10.477 -4.445 -2.084 1 94.19 415 ARG A CA 1
ATOM 3174 C C . ARG A 1 415 ? 11.672 -5.352 -1.808 1 94.19 415 ARG A C 1
ATOM 3176 O O . ARG A 1 415 ? 12.766 -5.121 -2.334 1 94.19 415 ARG A O 1
ATOM 3183 N N . GLU A 1 416 ? 11.445 -6.301 -0.972 1 95.5 416 GLU A N 1
ATOM 3184 C CA . GLU A 1 416 ? 12.516 -7.246 -0.663 1 95.5 416 GLU A CA 1
ATOM 3185 C C . GLU A 1 416 ? 12.883 -8.078 -1.887 1 95.5 416 GLU A C 1
ATOM 3187 O O . GLU A 1 416 ? 14.062 -8.352 -2.125 1 95.5 416 GLU A O 1
ATOM 3192 N N . ASP A 1 417 ? 11.891 -8.492 -2.635 1 96.38 417 ASP A N 1
ATOM 3193 C CA . ASP A 1 417 ? 12.164 -9.211 -3.875 1 96.38 417 ASP A CA 1
ATOM 3194 C C . ASP A 1 417 ? 13.039 -8.383 -4.812 1 96.38 417 ASP A C 1
ATOM 3196 O O . ASP A 1 417 ? 13.992 -8.898 -5.395 1 96.38 417 ASP A O 1
ATOM 3200 N N . TRP A 1 418 ? 12.695 -7.133 -4.926 1 96.56 418 TRP A N 1
ATOM 3201 C CA . TRP A 1 418 ? 13.445 -6.238 -5.801 1 96.56 418 TRP A CA 1
ATOM 3202 C C . TRP A 1 418 ? 14.859 -6.02 -5.27 1 96.56 418 TRP A C 1
ATOM 3204 O O . TRP A 1 418 ? 15.82 -5.98 -6.039 1 96.56 418 TRP A O 1
ATOM 3214 N N . LEU A 1 419 ? 14.969 -5.844 -3.951 1 96.88 419 LEU A N 1
ATOM 3215 C CA . LEU A 1 419 ? 16.281 -5.68 -3.338 1 96.88 419 LEU A CA 1
ATOM 3216 C C . LEU A 1 419 ? 17.188 -6.859 -3.678 1 96.88 419 LEU A C 1
ATOM 3218 O O . LEU A 1 419 ? 18.328 -6.668 -4.133 1 96.88 419 LEU A O 1
ATOM 3222 N N . ILE A 1 420 ? 16.719 -8.023 -3.521 1 97.12 420 ILE A N 1
ATOM 3223 C CA . ILE A 1 420 ? 17.484 -9.242 -3.777 1 97.12 420 ILE A CA 1
ATOM 3224 C C . ILE A 1 420 ? 17.828 -9.328 -5.262 1 97.12 420 ILE A C 1
ATOM 3226 O O . ILE A 1 420 ? 18.953 -9.68 -5.621 1 97.12 420 ILE A O 1
ATOM 3230 N N . LEU A 1 421 ? 16.875 -8.969 -6.102 1 96 421 LEU A N 1
ATOM 3231 C CA . LEU A 1 421 ? 17.109 -8.984 -7.543 1 96 421 LEU A CA 1
ATOM 3232 C C . LEU A 1 421 ? 18.219 -8.016 -7.918 1 96 421 LEU A C 1
ATOM 3234 O O . LEU A 1 421 ? 19.109 -8.359 -8.695 1 96 421 LEU A O 1
ATOM 3238 N N . HIS A 1 422 ? 18.172 -6.789 -7.391 1 95.38 422 HIS A N 1
ATOM 3239 C CA . HIS A 1 422 ? 19.203 -5.805 -7.715 1 95.38 422 HIS A CA 1
ATOM 3240 C C . HIS A 1 422 ? 20.594 -6.312 -7.336 1 95.38 422 HIS A C 1
ATOM 3242 O O . HIS A 1 422 ? 21.5 -6.297 -8.164 1 95.38 422 HIS A O 1
ATOM 3248 N N . TYR A 1 423 ? 20.734 -6.812 -6.168 1 94.94 423 TYR A N 1
ATOM 3249 C CA . TYR A 1 423 ? 22.016 -7.34 -5.727 1 94.94 423 TYR A CA 1
ATOM 3250 C C . TYR A 1 423 ? 22.438 -8.547 -6.566 1 94.94 423 TYR A C 1
ATOM 3252 O O . TYR A 1 423 ? 23.594 -8.672 -6.953 1 94.94 423 TYR A O 1
ATOM 3260 N N . GLY A 1 424 ? 21.453 -9.414 -6.797 1 93.5 424 GLY A N 1
ATOM 3261 C CA . GLY A 1 424 ? 21.719 -10.609 -7.578 1 93.5 424 GLY A CA 1
ATOM 3262 C C . GLY A 1 424 ? 22.203 -10.297 -8.984 1 93.5 424 GLY A C 1
ATOM 3263 O O . GLY A 1 424 ? 23.047 -11.008 -9.531 1 93.5 424 GLY A O 1
ATOM 3264 N N . MET A 1 425 ? 21.656 -9.25 -9.539 1 91.62 425 MET A N 1
ATOM 3265 C CA . MET A 1 425 ? 21.984 -8.867 -10.906 1 91.62 425 MET A CA 1
ATOM 3266 C C . MET A 1 425 ? 23.281 -8.062 -10.945 1 91.62 425 MET A C 1
ATOM 3268 O O . MET A 1 425 ? 23.656 -7.551 -12 1 91.62 425 MET A O 1
ATOM 3272 N N . GLY A 1 426 ? 23.844 -7.895 -9.812 1 90.12 426 GLY A N 1
ATOM 3273 C CA . GLY A 1 426 ? 25.156 -7.273 -9.75 1 90.12 426 GLY A CA 1
ATOM 3274 C C . GLY A 1 426 ? 25.094 -5.773 -9.523 1 90.12 426 GLY A C 1
ATOM 3275 O O . GLY A 1 426 ? 26.125 -5.094 -9.562 1 90.12 426 GLY A O 1
ATOM 3276 N N . ARG A 1 427 ? 23.938 -5.297 -9.297 1 91.81 427 ARG A N 1
ATOM 3277 C CA . ARG A 1 427 ? 23.812 -3.867 -9.023 1 91.81 427 ARG A CA 1
ATOM 3278 C C . ARG A 1 427 ? 24.125 -3.555 -7.566 1 91.81 427 ARG A C 1
ATOM 3280 O O . ARG A 1 427 ? 23.922 -4.391 -6.684 1 91.81 427 ARG A O 1
ATOM 3287 N N . ARG A 1 428 ? 24.703 -2.412 -7.379 1 93.19 428 ARG A N 1
ATOM 3288 C CA . ARG A 1 428 ? 25.031 -1.924 -6.043 1 93.19 428 ARG A CA 1
ATOM 3289 C C . ARG A 1 428 ? 24.703 -0.442 -5.906 1 93.19 428 ARG A C 1
ATOM 3291 O O . ARG A 1 428 ? 24.922 0.338 -6.832 1 93.19 428 ARG A O 1
ATOM 3298 N N . PRO A 1 429 ? 24.188 -0.124 -4.781 1 92.75 429 PRO A N 1
ATOM 3299 C CA . PRO A 1 429 ? 23.953 1.311 -4.59 1 92.75 429 PRO A CA 1
ATOM 3300 C C . PRO A 1 429 ? 25.25 2.098 -4.441 1 92.75 429 PRO A C 1
ATOM 3302 O O . PRO A 1 429 ? 26.203 1.615 -3.822 1 92.75 429 PRO A O 1
ATOM 3305 N N . ALA A 1 430 ? 25.25 3.209 -5.059 1 89 430 ALA A N 1
ATOM 3306 C CA . ALA A 1 430 ? 26.422 4.078 -4.969 1 89 430 ALA A CA 1
ATOM 3307 C C . ALA A 1 430 ? 26.547 4.699 -3.578 1 89 430 ALA A C 1
ATOM 3309 O O . ALA A 1 430 ? 27.656 4.961 -3.102 1 89 430 ALA A O 1
ATOM 3310 N N . ARG A 1 431 ? 25.469 4.957 -3.021 1 89.5 431 ARG A N 1
ATOM 3311 C CA . ARG A 1 431 ? 25.406 5.57 -1.697 1 89.5 431 ARG A CA 1
ATOM 3312 C C . ARG A 1 431 ? 24.312 4.926 -0.847 1 89.5 431 ARG A C 1
ATOM 3314 O O . ARG A 1 431 ? 23.766 3.883 -1.215 1 89.5 431 ARG A O 1
ATOM 3321 N N . TYR A 1 432 ? 24.234 5.352 0.385 1 90.12 432 TYR A N 1
ATOM 3322 C CA . TYR A 1 432 ? 23.266 4.828 1.339 1 90.12 432 TYR A CA 1
ATOM 3323 C C . TYR A 1 432 ? 22.531 5.961 2.049 1 90.12 432 TYR A C 1
ATOM 3325 O O . TYR A 1 432 ? 22.844 7.137 1.843 1 90.12 432 TYR A O 1
ATOM 3333 N N . ASP A 1 433 ? 21.516 5.605 2.703 1 86.25 433 ASP A N 1
ATOM 3334 C CA . ASP A 1 433 ? 20.75 6.566 3.502 1 86.25 433 ASP A CA 1
ATOM 3335 C C . ASP A 1 433 ? 21.656 7.254 4.531 1 86.25 433 ASP A C 1
ATOM 3337 O O . ASP A 1 433 ? 22.312 6.586 5.332 1 86.25 433 ASP A O 1
ATOM 3341 N N . ARG A 1 434 ? 21.594 8.516 4.602 1 84.81 434 ARG A N 1
ATOM 3342 C CA . ARG A 1 434 ? 22.438 9.32 5.469 1 84.81 434 ARG A CA 1
ATOM 3343 C C . ARG A 1 434 ? 22.188 8.992 6.938 1 84.81 434 ARG A C 1
ATOM 3345 O O . ARG A 1 434 ? 23.078 9.148 7.777 1 84.81 434 ARG A O 1
ATOM 3352 N N . THR A 1 435 ? 21.031 8.539 7.211 1 83.5 435 THR A N 1
ATOM 3353 C CA . THR A 1 435 ? 20.656 8.234 8.586 1 83.5 435 THR A CA 1
ATOM 3354 C C . THR A 1 435 ? 21.5 7.09 9.141 1 83.5 435 THR A C 1
ATOM 3356 O O . THR A 1 435 ? 21.641 6.953 10.352 1 83.5 435 THR A O 1
ATOM 3359 N N . ALA A 1 436 ? 22.094 6.367 8.258 1 88.38 436 ALA A N 1
ATOM 3360 C CA . ALA A 1 436 ? 22.922 5.242 8.68 1 88.38 436 ALA A CA 1
ATOM 3361 C C . ALA A 1 436 ? 24.188 5.727 9.367 1 88.38 436 ALA A C 1
ATOM 3363 O O . ALA A 1 436 ? 24.812 4.98 10.125 1 88.38 436 ALA A O 1
ATOM 3364 N N . ASP A 1 437 ? 24.531 6.945 9.125 1 86.56 437 ASP A N 1
ATOM 3365 C CA . ASP A 1 437 ? 25.766 7.492 9.68 1 86.56 437 ASP A CA 1
ATOM 3366 C C . ASP A 1 437 ? 25.609 7.797 11.172 1 86.56 437 ASP A C 1
ATOM 3368 O O . ASP A 1 437 ? 26.609 8.039 11.867 1 86.56 437 ASP A O 1
ATOM 3372 N N . ARG A 1 438 ? 24.391 7.719 11.641 1 84.38 438 ARG A N 1
ATOM 3373 C CA . ARG A 1 438 ? 24.141 7.961 13.062 1 84.38 438 ARG A CA 1
ATOM 3374 C C . ARG A 1 438 ? 24.672 6.809 13.914 1 84.38 438 ARG A C 1
ATOM 3376 O O . ARG A 1 438 ? 25 7 15.086 1 84.38 438 ARG A O 1
ATOM 3383 N N . ALA A 1 439 ? 24.703 5.68 13.328 1 87.25 439 ALA A N 1
ATOM 3384 C CA . ALA A 1 439 ? 25.109 4.492 14.07 1 87.25 439 ALA A CA 1
ATOM 3385 C C . ALA A 1 439 ? 26.641 4.414 14.188 1 87.25 439 ALA A C 1
ATOM 3387 O O . ALA A 1 439 ? 27.359 4.836 13.281 1 87.25 439 ALA A O 1
ATOM 3388 N N . ASP A 1 440 ? 27.078 3.92 15.281 1 88.62 440 ASP A N 1
ATOM 3389 C CA . ASP A 1 440 ? 28.5 3.641 15.461 1 88.62 440 ASP A CA 1
ATOM 3390 C C . ASP A 1 440 ? 28.984 2.566 14.484 1 88.62 440 ASP A C 1
ATOM 3392 O O . ASP A 1 440 ? 28.516 1.423 14.539 1 88.62 440 ASP A O 1
ATOM 3396 N N . PRO A 1 441 ? 29.922 2.961 13.664 1 87.25 441 PRO A N 1
ATOM 3397 C CA . PRO A 1 441 ? 30.359 2.014 12.641 1 87.25 441 PRO A CA 1
ATOM 3398 C C . PRO A 1 441 ? 30.875 0.704 13.234 1 87.25 441 PRO A C 1
ATOM 3400 O O . PRO A 1 441 ? 30.688 -0.36 12.633 1 87.25 441 PRO A O 1
ATOM 3403 N N . ALA A 1 442 ? 31.516 0.797 14.367 1 93.31 442 ALA A N 1
ATOM 3404 C CA . ALA A 1 442 ? 32.062 -0.41 14.984 1 93.31 442 ALA A CA 1
ATOM 3405 C C . ALA A 1 442 ? 30.938 -1.338 15.453 1 93.31 442 ALA A C 1
ATOM 3407 O O . ALA A 1 442 ? 31.047 -2.561 15.328 1 93.31 442 ALA A O 1
ATOM 3408 N N . ARG A 1 443 ? 29.953 -0.716 15.945 1 93.38 443 ARG A N 1
ATOM 3409 C CA . ARG A 1 443 ? 28.797 -1.495 16.391 1 93.38 443 ARG A CA 1
ATOM 3410 C C . ARG A 1 443 ? 28.078 -2.139 15.203 1 93.38 443 ARG A C 1
ATOM 3412 O O . ARG A 1 443 ? 27.641 -3.283 15.289 1 93.38 443 ARG A O 1
ATOM 3419 N N . VAL A 1 444 ? 28 -1.423 14.164 1 93.94 444 VAL A N 1
ATOM 3420 C CA . VAL A 1 444 ? 27.375 -1.929 12.953 1 93.94 444 VAL A CA 1
ATOM 3421 C C . VAL A 1 444 ? 28.172 -3.111 12.406 1 93.94 444 VAL A C 1
ATOM 3423 O O . VAL A 1 444 ? 27.594 -4.145 12.047 1 93.94 444 VAL A O 1
ATOM 3426 N N . GLU A 1 445 ? 29.438 -2.932 12.352 1 94.81 445 GLU A N 1
ATOM 3427 C CA . GLU A 1 445 ? 30.312 -3.994 11.859 1 94.81 445 GLU A CA 1
ATOM 3428 C C . GLU A 1 445 ? 30.156 -5.266 12.688 1 94.81 445 GLU A C 1
ATOM 3430 O O . GLU A 1 445 ? 30.047 -6.363 12.133 1 94.81 445 GLU A O 1
ATOM 3435 N N . ALA A 1 446 ? 30.109 -5.059 13.992 1 95.94 446 ALA A N 1
ATOM 3436 C CA . ALA A 1 446 ? 29.953 -6.199 14.891 1 95.94 446 ALA A CA 1
ATOM 3437 C C . ALA A 1 446 ? 28.609 -6.875 14.688 1 95.94 446 ALA A C 1
ATOM 3439 O O . ALA A 1 446 ? 28.5 -8.109 14.703 1 95.94 446 ALA A O 1
ATOM 3440 N N . TYR A 1 447 ? 27.641 -6.059 14.562 1 94.75 447 TYR A N 1
ATOM 3441 C CA . TYR A 1 447 ? 26.297 -6.57 14.344 1 94.75 447 TYR A CA 1
ATOM 3442 C C . TYR A 1 447 ? 26.219 -7.379 13.055 1 94.75 447 TYR A C 1
ATOM 3444 O O . TYR A 1 447 ? 25.672 -8.484 13.047 1 94.75 447 TYR A O 1
ATOM 3452 N N . LEU A 1 448 ? 26.75 -6.875 11.969 1 94.81 448 LEU A N 1
ATOM 3453 C CA . LEU A 1 448 ? 26.719 -7.555 10.68 1 94.81 448 LEU A CA 1
ATOM 3454 C C . LEU A 1 448 ? 27.484 -8.875 10.75 1 94.81 448 LEU A C 1
ATOM 3456 O O . LEU A 1 448 ? 27.047 -9.883 10.203 1 94.81 448 LEU A O 1
ATOM 3460 N N . ALA A 1 449 ? 28.594 -8.828 11.43 1 96.25 449 ALA A N 1
ATOM 3461 C CA . ALA A 1 449 ? 29.391 -10.039 11.57 1 96.25 449 ALA A CA 1
ATOM 3462 C C . ALA A 1 449 ? 28.641 -11.109 12.359 1 96.25 449 ALA A C 1
ATOM 3464 O O . ALA A 1 449 ? 28.688 -12.289 12 1 96.25 449 ALA A O 1
ATOM 3465 N N . ALA A 1 450 ? 28.031 -10.656 13.391 1 95.94 450 ALA A N 1
ATOM 3466 C CA . ALA A 1 450 ? 27.25 -11.586 14.203 1 95.94 450 ALA A CA 1
ATOM 3467 C C . ALA A 1 450 ? 26.094 -12.188 13.406 1 95.94 450 ALA A C 1
ATOM 3469 O O . ALA A 1 450 ? 25.844 -13.391 13.477 1 95.94 450 ALA A O 1
ATOM 3470 N N . GLN A 1 451 ? 25.406 -11.336 12.688 1 94.56 451 GLN A N 1
ATOM 3471 C CA . GLN A 1 451 ? 24.297 -11.797 11.852 1 94.56 451 GLN A CA 1
ATOM 3472 C C . GLN A 1 451 ? 24.781 -12.828 10.836 1 94.56 451 GLN A C 1
ATOM 3474 O O . GLN A 1 451 ? 24.141 -13.867 10.656 1 94.56 451 GLN A O 1
ATOM 3479 N N . ARG A 1 452 ? 25.859 -12.516 10.195 1 95.94 452 ARG A N 1
ATOM 3480 C CA . ARG A 1 452 ? 26.422 -13.406 9.188 1 95.94 452 ARG A CA 1
ATOM 3481 C C . ARG A 1 452 ? 26.766 -14.766 9.789 1 95.94 452 ARG A C 1
ATOM 3483 O O . ARG A 1 452 ? 26.453 -15.805 9.211 1 95.94 452 ARG A O 1
ATOM 3490 N N . ARG A 1 453 ? 27.344 -14.727 10.938 1 96.88 453 ARG A N 1
ATOM 3491 C CA . ARG A 1 453 ? 27.734 -15.953 11.617 1 96.88 453 ARG A CA 1
ATOM 3492 C C . ARG A 1 453 ? 26.516 -16.781 12.016 1 96.88 453 ARG A C 1
ATOM 3494 O O . ARG A 1 453 ? 26.484 -18 11.789 1 96.88 453 ARG A O 1
ATOM 3501 N N . ASP A 1 454 ? 25.562 -16.156 12.578 1 96.62 454 ASP A N 1
ATOM 3502 C CA . ASP A 1 454 ? 24.359 -16.844 13.039 1 96.62 454 ASP A CA 1
ATOM 3503 C C . ASP A 1 454 ? 23.594 -17.453 11.867 1 96.62 454 ASP A C 1
ATOM 3505 O O . ASP A 1 454 ? 23.156 -18.609 11.945 1 96.62 454 ASP A O 1
ATOM 3509 N N . ILE A 1 455 ? 23.453 -16.703 10.875 1 97.06 455 ILE A N 1
ATOM 3510 C CA . ILE A 1 455 ? 22.703 -17.141 9.703 1 97.06 455 ILE A CA 1
ATOM 3511 C C . ILE A 1 455 ? 23.422 -18.312 9.047 1 97.06 455 ILE A C 1
ATOM 3513 O O . ILE A 1 455 ? 22.797 -19.312 8.688 1 97.06 455 ILE A O 1
ATOM 3517 N N . ASP A 1 456 ? 24.719 -18.188 8.891 1 97.5 456 ASP A N 1
ATOM 3518 C CA . ASP A 1 456 ? 25.516 -19.266 8.32 1 97.5 456 ASP A CA 1
ATOM 3519 C C . ASP A 1 456 ? 25.406 -20.531 9.172 1 97.5 456 ASP A C 1
ATOM 3521 O O . ASP A 1 456 ? 25.281 -21.641 8.633 1 97.5 456 ASP A O 1
ATOM 3525 N N . GLY A 1 457 ? 25.484 -20.312 10.469 1 97.69 457 GLY A N 1
ATOM 3526 C CA . GLY A 1 457 ? 25.344 -21.453 11.367 1 97.69 457 GLY A CA 1
ATOM 3527 C C . GLY A 1 457 ? 24.031 -22.172 11.219 1 97.69 457 GLY A C 1
ATOM 3528 O O . GLY A 1 457 ? 23.984 -23.406 11.148 1 97.69 457 GLY A O 1
ATOM 3529 N N . VAL A 1 458 ? 22.984 -21.484 11.125 1 97.19 458 VAL A N 1
ATOM 3530 C CA . VAL A 1 458 ? 21.656 -22.062 10.984 1 97.19 458 VAL A CA 1
ATOM 3531 C C . VAL A 1 458 ? 21.531 -22.781 9.641 1 97.19 458 VAL A C 1
ATOM 3533 O O . VAL A 1 458 ? 21.016 -23.906 9.57 1 97.19 458 VAL A O 1
ATOM 3536 N N . ALA A 1 459 ? 21.969 -22.141 8.602 1 96.69 459 ALA A N 1
ATOM 3537 C CA . ALA A 1 459 ? 21.891 -22.734 7.266 1 96.69 459 ALA A CA 1
ATOM 3538 C C . ALA A 1 459 ? 22.656 -24.047 7.191 1 96.69 459 ALA A C 1
ATOM 3540 O O . ALA A 1 459 ? 22.203 -25 6.57 1 96.69 459 ALA A O 1
ATOM 3541 N N . ARG A 1 460 ? 23.781 -24.109 7.848 1 96.38 460 ARG A N 1
ATOM 3542 C CA . ARG A 1 460 ? 24.625 -25.297 7.836 1 96.38 460 ARG A CA 1
ATOM 3543 C C . ARG A 1 460 ? 23.969 -26.438 8.625 1 96.38 460 ARG A C 1
ATOM 3545 O O . ARG A 1 460 ? 24.219 -27.609 8.336 1 96.38 460 ARG A O 1
ATOM 3552 N N . ALA A 1 461 ? 23.188 -26.078 9.516 1 96.81 461 ALA A N 1
ATOM 3553 C CA . ALA A 1 461 ? 22.594 -27.062 10.406 1 96.81 461 ALA A CA 1
ATOM 3554 C C . ALA A 1 461 ? 21.344 -27.688 9.805 1 96.81 461 ALA A C 1
ATOM 3556 O O . ALA A 1 461 ? 20.844 -28.719 10.273 1 96.81 461 ALA A O 1
ATOM 3557 N N . LEU A 1 462 ? 20.797 -27.172 8.758 1 96.19 462 LEU A N 1
ATOM 3558 C CA . LEU A 1 462 ? 19.578 -27.672 8.156 1 96.19 462 LEU A CA 1
ATOM 3559 C C . LEU A 1 462 ? 19.828 -28.984 7.422 1 96.19 462 LEU A C 1
ATOM 3561 O O . LEU A 1 462 ? 20.875 -29.156 6.801 1 96.19 462 LEU A O 1
ATOM 3565 N N . PRO A 1 463 ? 18.891 -29.828 7.453 1 95.12 463 PRO A N 1
ATOM 3566 C CA . PRO A 1 463 ? 19.047 -31.078 6.699 1 95.12 463 PRO A CA 1
ATOM 3567 C C . PRO A 1 463 ? 18.844 -30.875 5.195 1 95.12 463 PRO A C 1
ATOM 3569 O O . PRO A 1 463 ? 18.219 -29.906 4.77 1 95.12 463 PRO A O 1
ATOM 3572 N N . PRO A 1 464 ? 19.359 -31.828 4.43 1 92.12 464 PRO A N 1
ATOM 3573 C CA . PRO A 1 464 ? 19.016 -31.812 3.006 1 92.12 464 PRO A CA 1
ATOM 3574 C C . PRO A 1 464 ? 17.516 -31.891 2.76 1 92.12 464 PRO A C 1
ATOM 3576 O O . PRO A 1 464 ? 16.797 -32.594 3.49 1 92.12 464 PRO A O 1
ATOM 3579 N N . HIS A 1 465 ? 17.078 -31.25 1.782 1 92.94 465 HIS A N 1
ATOM 3580 C CA . HIS A 1 465 ? 15.672 -31.125 1.454 1 92.94 465 HIS A CA 1
ATOM 3581 C C . HIS A 1 465 ? 14.992 -32.469 1.381 1 92.94 465 HIS A C 1
ATOM 3583 O O . HIS A 1 465 ? 13.922 -32.688 1.96 1 92.94 465 HIS A O 1
ATOM 3589 N N . HIS A 1 466 ? 15.578 -33.438 0.703 1 88.38 466 HIS A N 1
ATOM 3590 C CA . HIS A 1 466 ? 14.953 -34.75 0.518 1 88.38 466 HIS A CA 1
ATOM 3591 C C . HIS A 1 466 ? 14.789 -35.469 1.85 1 88.38 466 HIS A C 1
ATOM 3593 O O . HIS A 1 466 ? 13.781 -36.156 2.072 1 88.38 466 HIS A O 1
ATOM 3599 N N . GLN A 1 467 ? 15.781 -35.344 2.68 1 90.81 467 GLN A N 1
ATOM 3600 C CA . GLN A 1 467 ? 15.703 -35.969 3.994 1 90.81 467 GLN A CA 1
ATOM 3601 C C . GLN A 1 467 ? 14.617 -35.344 4.848 1 90.81 467 GLN A C 1
ATOM 3603 O O . GLN A 1 467 ? 13.891 -36.031 5.559 1 90.81 467 GLN A O 1
ATOM 3608 N N . TYR A 1 468 ? 14.617 -34.094 4.734 1 93.25 468 TYR A N 1
ATOM 3609 C CA . TYR A 1 468 ? 13.578 -33.406 5.477 1 93.25 468 TYR A CA 1
ATOM 3610 C C . TYR A 1 468 ? 12.188 -33.844 5.016 1 93.25 468 TYR A C 1
ATOM 3612 O O . TYR A 1 468 ? 11.312 -34.094 5.84 1 93.25 468 TYR A O 1
ATOM 3620 N N . LEU A 1 469 ? 11.93 -33.875 3.742 1 91.31 469 LEU A N 1
ATOM 3621 C CA . LEU A 1 469 ? 10.641 -34.219 3.18 1 91.31 469 LEU A CA 1
ATOM 3622 C C . LEU A 1 469 ? 10.281 -35.688 3.539 1 91.31 469 LEU A C 1
ATOM 3624 O O . LEU A 1 469 ? 9.117 -36 3.797 1 91.31 469 LEU A O 1
ATOM 3628 N N . ASP A 1 470 ? 11.266 -36.5 3.539 1 89.62 470 ASP A N 1
ATOM 3629 C CA . ASP A 1 470 ? 11.047 -37.875 3.93 1 89.62 470 ASP A CA 1
ATOM 3630 C C . ASP A 1 470 ? 10.578 -37.969 5.383 1 89.62 470 ASP A C 1
ATOM 3632 O O . ASP A 1 470 ? 9.641 -38.719 5.691 1 89.62 470 ASP A O 1
ATOM 3636 N N . GLY A 1 471 ? 11.297 -37.281 6.18 1 91.81 471 GLY A N 1
ATOM 3637 C CA . GLY A 1 471 ? 10.906 -37.25 7.578 1 91.81 471 GLY A CA 1
ATOM 3638 C C . GLY A 1 471 ? 9.508 -36.719 7.793 1 91.81 471 GLY A C 1
ATOM 3639 O O . GLY A 1 471 ? 8.734 -37.281 8.578 1 91.81 471 GLY A O 1
ATOM 3640 N N . LEU A 1 472 ? 9.242 -35.688 7.117 1 92.69 472 LEU A N 1
ATOM 3641 C CA . LEU A 1 472 ? 7.922 -35.062 7.211 1 92.69 472 LEU A CA 1
ATOM 3642 C C . LEU A 1 472 ? 6.84 -36.031 6.719 1 92.69 472 LEU A C 1
ATOM 3644 O O . LEU A 1 472 ? 5.773 -36.125 7.332 1 92.69 472 LEU A O 1
ATOM 3648 N N . THR A 1 473 ? 7.066 -36.656 5.656 1 91.31 473 THR A N 1
ATOM 3649 C CA . THR A 1 473 ? 6.121 -37.625 5.105 1 91.31 473 THR A CA 1
ATOM 3650 C C . THR A 1 473 ? 5.871 -38.75 6.09 1 91.31 473 THR A C 1
ATOM 3652 O O . THR A 1 473 ? 4.727 -39.156 6.301 1 91.31 473 THR A O 1
ATOM 3655 N N . GLY A 1 474 ? 6.922 -39.25 6.645 1 92.5 474 GLY A N 1
ATOM 3656 C CA . GLY A 1 474 ? 6.785 -40.281 7.656 1 92.5 474 GLY A CA 1
ATOM 3657 C C . GLY A 1 474 ? 5.965 -39.844 8.852 1 92.5 474 GLY A C 1
ATOM 3658 O O . GLY A 1 474 ? 5.09 -40.562 9.32 1 92.5 474 GLY A O 1
ATOM 3659 N N . TYR A 1 475 ? 6.25 -38.719 9.25 1 94.25 475 TYR A N 1
ATOM 3660 C CA . TYR A 1 475 ? 5.531 -38.156 10.391 1 94.25 475 TYR A CA 1
ATOM 3661 C C . TYR A 1 475 ? 4.047 -38.031 10.086 1 94.25 475 TYR A C 1
ATOM 3663 O O . TYR A 1 475 ? 3.199 -38.406 10.898 1 94.25 475 TYR A O 1
ATOM 3671 N N . LEU A 1 476 ? 3.701 -37.469 8.93 1 93.81 476 LEU A N 1
ATOM 3672 C CA . LEU A 1 476 ? 2.314 -37.219 8.547 1 93.81 476 LEU A CA 1
ATOM 3673 C C . LEU A 1 476 ? 1.561 -38.531 8.375 1 93.81 476 LEU A C 1
ATOM 3675 O O . LEU A 1 476 ? 0.385 -38.625 8.734 1 93.81 476 LEU A O 1
ATOM 3679 N N . ARG A 1 477 ? 2.184 -39.531 7.91 1 93.31 477 ARG A N 1
ATOM 3680 C CA . ARG A 1 477 ? 1.564 -40.844 7.762 1 93.31 477 ARG A CA 1
ATOM 3681 C C . ARG A 1 477 ? 1.261 -41.469 9.117 1 93.31 477 ARG A C 1
ATOM 3683 O O . ARG A 1 477 ? 0.222 -42.094 9.297 1 93.31 477 ARG A O 1
ATOM 3690 N N . GLN A 1 478 ? 2.154 -41.25 10.008 1 92.25 478 GLN A N 1
ATOM 3691 C CA . GLN A 1 478 ? 1.943 -41.75 11.359 1 92.25 478 GLN A CA 1
ATOM 3692 C C . GLN A 1 478 ? 0.757 -41.062 12.023 1 92.25 478 GLN A C 1
ATOM 3694 O O . GLN A 1 478 ? -0.023 -41.688 12.734 1 92.25 478 GLN A O 1
ATOM 3699 N N . GLN A 1 479 ? 0.64 -39.812 11.805 1 89.44 479 GLN A N 1
ATOM 3700 C CA . GLN A 1 479 ? -0.469 -39.031 12.375 1 89.44 479 GLN A CA 1
ATOM 3701 C C . GLN A 1 479 ? -1.803 -39.5 11.781 1 89.44 479 GLN A C 1
ATOM 3703 O O . GLN A 1 479 ? -2.82 -39.5 12.477 1 89.44 479 GLN A O 1
ATOM 3708 N N . GLN A 1 480 ? -1.817 -39.75 10.508 1 83.5 480 GLN A N 1
ATOM 3709 C CA . GLN A 1 480 ? -3.037 -40.219 9.867 1 83.5 480 GLN A CA 1
ATOM 3710 C C . GLN A 1 480 ? -3.4 -41.625 10.344 1 83.5 480 GLN A C 1
ATOM 3712 O O . GLN A 1 480 ? -4.582 -41.938 10.469 1 83.5 480 GLN A O 1
ATOM 3717 N N . GLY A 1 481 ? -2.383 -42.469 10.508 1 73.88 481 GLY A N 1
ATOM 3718 C CA . GLY A 1 481 ? -2.623 -43.812 11.016 1 73.88 481 GLY A CA 1
ATOM 3719 C C . GLY A 1 481 ? -3.152 -43.812 12.438 1 73.88 481 GLY A C 1
ATOM 3720 O O . GLY A 1 481 ? -3.941 -44.688 12.805 1 73.88 481 GLY A O 1
ATOM 3721 N N . GLN A 1 482 ? -2.818 -42.812 13.18 1 69.12 482 GLN A N 1
ATOM 3722 C CA . GLN A 1 482 ? -3.291 -42.75 14.562 1 69.12 482 GLN A CA 1
ATOM 3723 C C . GLN A 1 482 ? -4.727 -42.219 14.625 1 69.12 482 GLN A C 1
ATOM 3725 O O . GLN A 1 482 ? -5.469 -42.562 15.547 1 69.12 482 GLN A O 1
ATOM 3730 N N . THR A 1 483 ? -5.012 -41.344 13.75 1 57.75 483 THR A N 1
ATOM 3731 C CA . THR A 1 483 ? -6.375 -40.844 13.742 1 57.75 483 THR A CA 1
ATOM 3732 C C . THR A 1 483 ? -7.32 -41.781 13.031 1 57.75 483 THR A C 1
ATOM 3734 O O . THR A 1 483 ? -8.539 -41.688 13.18 1 57.75 483 THR A O 1
ATOM 3737 N N . ALA A 1 484 ? -6.801 -42.812 12.25 1 46.28 484 ALA A N 1
ATOM 3738 C CA . ALA A 1 484 ? -7.641 -43.844 11.664 1 46.28 484 ALA A CA 1
ATOM 3739 C C . ALA A 1 484 ? -7.867 -44.969 12.664 1 46.28 484 ALA A C 1
ATOM 3741 O O . ALA A 1 484 ? -6.957 -45.344 13.398 1 46.28 484 ALA A O 1
ATOM 3742 N N . MET B 1 1 ? 32.688 5.105 3.072 1 47.44 1 MET B N 1
ATOM 3743 C CA . MET B 1 1 ? 32.844 6.508 2.688 1 47.44 1 MET B CA 1
ATOM 3744 C C . MET B 1 1 ? 31.625 7.316 3.139 1 47.44 1 MET B C 1
ATOM 3746 O O . MET B 1 1 ? 30.484 6.941 2.861 1 47.44 1 MET B O 1
ATOM 3750 N N . THR B 1 2 ? 31.812 8.055 4.164 1 57.31 2 THR B N 1
ATOM 3751 C CA . THR B 1 2 ? 30.781 8.945 4.691 1 57.31 2 THR B CA 1
ATOM 3752 C C . THR B 1 2 ? 30.234 9.844 3.586 1 57.31 2 THR B C 1
ATOM 3754 O O . THR B 1 2 ? 30.922 10.133 2.607 1 57.31 2 THR B O 1
ATOM 3757 N N . SER B 1 3 ? 28.938 10.008 3.537 1 63.94 3 SER B N 1
ATOM 3758 C CA . SER B 1 3 ? 28.297 10.898 2.582 1 63.94 3 SER B CA 1
ATOM 3759 C C . SER B 1 3 ? 28.891 12.297 2.635 1 63.94 3 SER B C 1
ATOM 3761 O O . SER B 1 3 ? 29.438 12.703 3.658 1 63.94 3 SER B O 1
ATOM 3763 N N . ALA B 1 4 ? 29.062 12.898 1.487 1 76.94 4 ALA B N 1
ATOM 3764 C CA . ALA B 1 4 ? 29.469 14.297 1.431 1 76.94 4 ALA B CA 1
ATOM 3765 C C . ALA B 1 4 ? 28.578 15.172 2.303 1 76.94 4 ALA B C 1
ATOM 3767 O O . ALA B 1 4 ? 27.391 14.875 2.486 1 76.94 4 ALA B O 1
ATOM 3768 N N . ASN B 1 5 ? 29.172 16.109 2.898 1 87.19 5 ASN B N 1
ATOM 3769 C CA . ASN B 1 5 ? 28.422 17.047 3.725 1 87.19 5 ASN B CA 1
ATOM 3770 C C . ASN B 1 5 ? 27.297 17.719 2.934 1 87.19 5 ASN B C 1
ATOM 3772 O O . ASN B 1 5 ? 27.484 18.078 1.774 1 87.19 5 ASN B O 1
ATOM 3776 N N . LEU B 1 6 ? 26.156 17.75 3.48 1 92.94 6 LEU B N 1
ATOM 3777 C CA . LEU B 1 6 ? 24.969 18.359 2.895 1 92.94 6 LEU B CA 1
ATOM 3778 C C . LEU B 1 6 ? 24.531 19.578 3.713 1 92.94 6 LEU B C 1
ATOM 3780 O O . LEU B 1 6 ? 24.156 19.438 4.883 1 92.94 6 LEU B O 1
ATOM 3784 N N . HIS B 1 7 ? 24.703 20.703 3.166 1 96.12 7 HIS B N 1
ATOM 3785 C CA . HIS B 1 7 ? 24.172 21.922 3.791 1 96.12 7 HIS B CA 1
ATOM 3786 C C . HIS B 1 7 ? 22.797 22.266 3.252 1 96.12 7 HIS B C 1
ATOM 3788 O O . HIS B 1 7 ? 22.641 22.531 2.061 1 96.12 7 HIS B O 1
ATOM 3794 N N . VAL B 1 8 ? 21.797 22.266 4.137 1 97.38 8 VAL B N 1
ATOM 3795 C CA . VAL B 1 8 ? 20.406 22.547 3.789 1 97.38 8 VAL B CA 1
ATOM 3796 C C . VAL B 1 8 ? 19.984 23.875 4.41 1 97.38 8 VAL B C 1
ATOM 3798 O O . VAL B 1 8 ? 20.234 24.125 5.594 1 97.38 8 VAL B O 1
ATOM 3801 N N . VAL B 1 9 ? 19.375 24.719 3.637 1 98.12 9 VAL B N 1
ATOM 3802 C CA . VAL B 1 9 ? 18.812 25.953 4.148 1 98.12 9 VAL B CA 1
ATOM 3803 C C . VAL B 1 9 ? 17.297 25.906 4.059 1 98.12 9 VAL B C 1
ATOM 3805 O O . VAL B 1 9 ? 16.734 25.703 2.977 1 98.12 9 VAL B O 1
ATOM 3808 N N . VAL B 1 10 ? 16.625 26.062 5.164 1 98.19 10 VAL B N 1
ATOM 3809 C CA . VAL B 1 10 ? 15.164 26.141 5.234 1 98.19 10 VAL B CA 1
ATOM 3810 C C . VAL B 1 10 ? 14.727 27.609 5.25 1 98.19 10 VAL B C 1
ATOM 3812 O O . VAL B 1 10 ? 15.148 28.375 6.109 1 98.19 10 VAL B O 1
ATOM 3815 N N . CYS B 1 11 ? 13.883 27.906 4.281 1 96.88 11 CYS B N 1
ATOM 3816 C CA . CYS B 1 11 ? 13.406 29.281 4.188 1 96.88 11 CYS B CA 1
ATOM 3817 C C . CYS B 1 11 ? 11.938 29.375 4.582 1 96.88 11 CYS B C 1
ATOM 3819 O O . CYS B 1 11 ? 11.078 28.75 3.945 1 96.88 11 CYS B O 1
ATOM 3821 N N . GLY B 1 12 ? 11.648 30.172 5.582 1 94.88 12 GLY B N 1
ATOM 3822 C CA . GLY B 1 12 ? 10.289 30.391 6.051 1 94.88 12 GLY B CA 1
ATOM 3823 C C . GLY B 1 12 ? 10.172 30.406 7.562 1 94.88 12 GLY B C 1
ATOM 3824 O O . GLY B 1 12 ? 10.625 29.484 8.234 1 94.88 12 GLY B O 1
ATOM 3825 N N . GLY B 1 13 ? 9.516 31.391 8.078 1 93.19 13 GLY B N 1
ATOM 3826 C CA . GLY B 1 13 ? 9.414 31.547 9.523 1 93.19 13 GLY B CA 1
ATOM 3827 C C . GLY B 1 13 ? 8.102 31.016 10.078 1 93.19 13 GLY B C 1
ATOM 3828 O O . GLY B 1 13 ? 7.902 31 11.297 1 93.19 13 GLY B O 1
ATOM 3829 N N . GLY B 1 14 ? 7.191 30.625 9.211 1 93.19 14 GLY B N 1
ATOM 3830 C CA . GLY B 1 14 ? 5.906 30.109 9.641 1 93.19 14 GLY B CA 1
ATOM 3831 C C . GLY B 1 14 ? 5.965 28.656 10.07 1 93.19 14 GLY B C 1
ATOM 3832 O O . GLY B 1 14 ? 7.047 28.094 10.273 1 93.19 14 GLY B O 1
ATOM 3833 N N . LEU B 1 15 ? 4.809 28.078 10.227 1 94.44 15 LEU B N 1
ATOM 3834 C CA . LEU B 1 15 ? 4.668 26.719 10.742 1 94.44 15 LEU B CA 1
ATOM 3835 C C . LEU B 1 15 ? 5.469 25.734 9.906 1 94.44 15 LEU B C 1
ATOM 3837 O O . LEU B 1 15 ? 6.176 24.891 10.445 1 94.44 15 LEU B O 1
ATOM 3841 N N . ALA B 1 16 ? 5.383 25.812 8.57 1 96.12 16 ALA B N 1
ATOM 3842 C CA . ALA B 1 16 ? 6.07 24.891 7.68 1 96.12 16 ALA B CA 1
ATOM 3843 C C . ALA B 1 16 ? 7.582 24.953 7.883 1 96.12 16 ALA B C 1
ATOM 3845 O O . ALA B 1 16 ? 8.25 23.906 7.926 1 96.12 16 ALA B O 1
ATOM 3846 N N . GLY B 1 17 ? 8.125 26.172 7.965 1 96.38 17 GLY B N 1
ATOM 3847 C CA . GLY B 1 17 ? 9.547 26.328 8.211 1 96.38 17 GLY B CA 1
ATOM 3848 C C . GLY B 1 17 ? 9.984 25.797 9.555 1 96.38 17 GLY B C 1
ATOM 3849 O O . GLY B 1 17 ? 11.016 25.125 9.656 1 96.38 17 GLY B O 1
ATOM 3850 N N . GLN B 1 18 ? 9.195 26.094 10.555 1 96.69 18 GLN B N 1
ATOM 3851 C CA . GLN B 1 18 ? 9.484 25.609 11.898 1 96.69 18 GLN B CA 1
ATOM 3852 C C . GLN B 1 18 ? 9.5 24.078 11.945 1 96.69 18 GLN B C 1
ATOM 3854 O O . GLN B 1 18 ? 10.438 23.484 12.492 1 96.69 18 GLN B O 1
ATOM 3859 N N . MET B 1 19 ? 8.508 23.484 11.359 1 97.44 19 MET B N 1
ATOM 3860 C CA . MET B 1 19 ? 8.391 22.031 11.367 1 97.44 19 MET B CA 1
ATOM 3861 C C . MET B 1 19 ? 9.5 21.391 10.539 1 97.44 19 MET B C 1
ATOM 3863 O O . MET B 1 19 ? 10.078 20.375 10.945 1 97.44 19 MET B O 1
ATOM 3867 N N . ALA B 1 20 ? 9.797 21.938 9.367 1 98 20 ALA B N 1
ATOM 3868 C CA . ALA B 1 20 ? 10.859 21.406 8.523 1 98 20 ALA B CA 1
ATOM 3869 C C . ALA B 1 20 ? 12.219 21.5 9.219 1 98 20 ALA B C 1
ATOM 3871 O O . ALA B 1 20 ? 12.992 20.547 9.227 1 98 20 ALA B O 1
ATOM 3872 N N . ALA B 1 21 ? 12.484 22.688 9.844 1 98.19 21 ALA B N 1
ATOM 3873 C CA . ALA B 1 21 ? 13.742 22.875 10.562 1 98.19 21 ALA B CA 1
ATOM 3874 C C . ALA B 1 21 ? 13.875 21.875 11.711 1 98.19 21 ALA B C 1
ATOM 3876 O O . ALA B 1 21 ? 14.938 21.281 11.906 1 98.19 21 ALA B O 1
ATOM 3877 N N . ALA B 1 22 ? 12.789 21.75 12.414 1 98.25 22 ALA B N 1
ATOM 3878 C CA . ALA B 1 22 ? 12.812 20.828 13.547 1 98.25 22 ALA B CA 1
ATOM 3879 C C . ALA B 1 22 ? 13.047 19.391 13.086 1 98.25 22 ALA B C 1
ATOM 3881 O O . ALA B 1 22 ? 13.836 18.672 13.695 1 98.25 22 ALA B O 1
ATOM 3882 N N . ALA B 1 23 ? 12.352 19 12.062 1 97.62 23 ALA B N 1
ATOM 3883 C CA . ALA B 1 23 ? 12.484 17.641 11.547 1 97.62 23 ALA B CA 1
ATOM 3884 C C . ALA B 1 23 ? 13.906 17.375 11.062 1 97.62 23 ALA B C 1
ATOM 3886 O O . ALA B 1 23 ? 14.484 16.328 11.359 1 97.62 23 ALA B O 1
ATOM 3887 N N . LEU B 1 24 ? 14.469 18.312 10.352 1 96.69 24 LEU B N 1
ATOM 3888 C CA . LEU B 1 24 ? 15.828 18.172 9.844 1 96.69 24 LEU B CA 1
ATOM 3889 C C . LEU B 1 24 ? 16.844 18.156 10.984 1 96.69 24 LEU B C 1
ATOM 3891 O O . LEU B 1 24 ? 17.828 17.406 10.945 1 96.69 24 LEU B O 1
ATOM 3895 N N . GLY B 1 25 ? 16.578 18.969 11.938 1 95.56 25 GLY B N 1
ATOM 3896 C CA . GLY B 1 25 ? 17.438 18.969 13.117 1 95.56 25 GLY B CA 1
ATOM 3897 C C . GLY B 1 25 ? 17.422 17.641 13.859 1 95.56 25 GLY B C 1
ATOM 3898 O O . GLY B 1 25 ? 18.469 17.141 14.258 1 95.56 25 GLY B O 1
ATOM 3899 N N . ALA B 1 26 ? 16.234 17.172 14.031 1 93.06 26 ALA B N 1
ATOM 3900 C CA . ALA B 1 26 ? 16.047 15.93 14.773 1 93.06 26 ALA B CA 1
ATOM 3901 C C . ALA B 1 26 ? 16.656 14.75 14.016 1 93.06 26 ALA B C 1
ATOM 3903 O O . ALA B 1 26 ? 16.953 13.711 14.609 1 93.06 26 ALA B O 1
ATOM 3904 N N . TYR B 1 27 ? 16.75 14.906 12.75 1 84.44 27 TYR B N 1
ATOM 3905 C CA . TYR B 1 27 ? 17.328 13.859 11.922 1 84.44 27 TYR B CA 1
ATOM 3906 C C . TYR B 1 27 ? 18.734 13.516 12.391 1 84.44 27 TYR B C 1
ATOM 3908 O O . TYR B 1 27 ? 19.172 12.367 12.258 1 84.44 27 TYR B O 1
ATOM 3916 N N . ALA B 1 28 ? 19.484 14.344 12.992 1 73.62 28 ALA B N 1
ATOM 3917 C CA . ALA B 1 28 ? 20.719 14.172 13.75 1 73.62 28 ALA B CA 1
ATOM 3918 C C . ALA B 1 28 ? 21.766 13.43 12.922 1 73.62 28 ALA B C 1
ATOM 3920 O O . ALA B 1 28 ? 22.391 12.484 13.406 1 73.62 28 ALA B O 1
ATOM 3921 N N . CYS B 1 29 ? 21.891 13.789 11.766 1 82.12 29 CYS B N 1
ATOM 3922 C CA . CYS B 1 29 ? 22.922 13.234 10.898 1 82.12 29 CYS B CA 1
ATOM 3923 C C . CYS B 1 29 ? 24.188 14.102 10.914 1 82.12 29 CYS B C 1
ATOM 3925 O O . CYS B 1 29 ? 24.094 15.32 10.719 1 82.12 29 CYS B O 1
ATOM 3927 N N . PRO B 1 30 ? 25.391 13.492 11.203 1 83.69 30 PRO B N 1
ATOM 3928 C CA . PRO B 1 30 ? 26.625 14.289 11.32 1 83.69 30 PRO B CA 1
ATOM 3929 C C . PRO B 1 30 ? 27 14.992 10.023 1 83.69 30 PRO B C 1
ATOM 3931 O O . PRO B 1 30 ? 27.688 16.016 10.047 1 83.69 30 PRO B O 1
ATOM 3934 N N . THR B 1 31 ? 26.531 14.469 8.945 1 87.88 31 THR B N 1
ATOM 3935 C CA . THR B 1 31 ? 26.922 15.031 7.652 1 87.88 31 THR B CA 1
ATOM 3936 C C . THR B 1 31 ? 25.875 16.031 7.168 1 87.88 31 THR B C 1
ATOM 3938 O O . THR B 1 31 ? 25.906 16.469 6.012 1 87.88 31 THR B O 1
ATOM 3941 N N . LEU B 1 32 ? 24.953 16.375 8.023 1 92.19 32 LEU B N 1
ATOM 3942 C CA . LEU B 1 32 ? 23.891 17.312 7.68 1 92.19 32 LEU B CA 1
ATOM 3943 C C . LEU B 1 32 ? 24.016 18.594 8.5 1 92.19 32 LEU B C 1
ATOM 3945 O O . LEU B 1 32 ? 24.094 18.547 9.727 1 92.19 32 LEU B O 1
ATOM 3949 N N . THR B 1 33 ? 24.172 19.641 7.805 1 94.69 33 THR B N 1
ATOM 3950 C CA . THR B 1 33 ? 24.109 20.953 8.438 1 94.69 33 THR B CA 1
ATOM 3951 C C . THR B 1 33 ? 22.859 21.703 8 1 94.69 33 THR B C 1
ATOM 3953 O O . THR B 1 33 ? 22.562 21.781 6.812 1 94.69 33 THR B O 1
ATOM 3956 N N . VAL B 1 34 ? 22.125 22.297 9 1 97.38 34 VAL B N 1
ATOM 3957 C CA . VAL B 1 34 ? 20.844 22.938 8.703 1 97.38 34 VAL B CA 1
ATOM 3958 C C . VAL B 1 34 ? 20.891 24.391 9.148 1 97.38 34 VAL B C 1
ATOM 3960 O O . VAL B 1 34 ? 21.25 24.688 10.289 1 97.38 34 VAL B O 1
ATOM 3963 N N . THR B 1 35 ? 20.641 25.281 8.25 1 97.94 35 THR B N 1
ATOM 3964 C CA . THR B 1 35 ? 20.422 26.688 8.516 1 97.94 35 THR B CA 1
ATOM 3965 C C . THR B 1 35 ? 18.953 27.062 8.266 1 97.94 35 THR B C 1
ATOM 3967 O O . THR B 1 35 ? 18.375 26.656 7.25 1 97.94 35 THR B O 1
ATOM 3970 N N . TRP B 1 36 ? 18.359 27.781 9.211 1 98 36 TRP B N 1
ATOM 3971 C CA . TRP B 1 36 ? 16.953 28.172 9.125 1 98 36 TRP B CA 1
ATOM 3972 C C . TRP B 1 36 ? 16.797 29.672 9.039 1 98 36 TRP B C 1
ATOM 3974 O O . TRP B 1 36 ? 17.156 30.406 9.977 1 98 36 TRP B O 1
ATOM 3984 N N . LEU B 1 37 ? 16.359 30.141 7.863 1 96.94 37 LEU B N 1
ATOM 3985 C CA . LEU B 1 37 ? 15.961 31.531 7.703 1 96.94 37 LEU B CA 1
ATOM 3986 C C . LEU B 1 37 ? 14.547 31.766 8.227 1 96.94 37 LEU B C 1
ATOM 3988 O O . LEU B 1 37 ? 13.57 31.469 7.531 1 96.94 37 LEU B O 1
ATOM 3992 N N . SER B 1 38 ? 14.453 32.344 9.367 1 91.38 38 SER B N 1
ATOM 3993 C CA . SER B 1 38 ? 13.188 32.344 10.086 1 91.38 38 SER B CA 1
ATOM 3994 C C . SER B 1 38 ? 12.398 33.625 9.828 1 91.38 38 SER B C 1
ATOM 3996 O O . SER B 1 38 ? 11.273 33.781 10.305 1 91.38 38 SER B O 1
ATOM 3998 N N . GLU B 1 39 ? 13.125 34.562 9.148 1 75.25 39 GLU B N 1
ATOM 3999 C CA . GLU B 1 39 ? 12.406 35.812 8.945 1 75.25 39 GLU B CA 1
ATOM 4000 C C . GLU B 1 39 ? 11.398 35.719 7.801 1 75.25 39 GLU B C 1
ATOM 4002 O O . GLU B 1 39 ? 11.531 34.844 6.938 1 75.25 39 GLU B O 1
ATOM 4007 N N . GLY B 1 40 ? 10.234 36.469 7.898 1 63.88 40 GLY B N 1
ATOM 4008 C CA . GLY B 1 40 ? 9.203 36.469 6.875 1 63.88 40 GLY B CA 1
ATOM 4009 C C . GLY B 1 40 ? 7.941 35.75 7.281 1 63.88 40 GLY B C 1
ATOM 4010 O O . GLY B 1 40 ? 7.277 35.125 6.441 1 63.88 40 GLY B O 1
ATOM 4011 N N . LYS B 1 41 ? 7.68 35.875 8.586 1 63.5 41 LYS B N 1
ATOM 4012 C CA . LYS B 1 41 ? 6.418 35.312 9.039 1 63.5 41 LYS B CA 1
ATOM 4013 C C . LYS B 1 41 ? 5.234 36.156 8.617 1 63.5 41 LYS B C 1
ATOM 4015 O O . LYS B 1 41 ? 5.176 37.375 8.945 1 63.5 41 LYS B O 1
ATOM 4020 N N . ASP B 1 42 ? 4.66 35.719 7.52 1 65.62 42 ASP B N 1
ATOM 4021 C CA . ASP B 1 42 ? 3.354 36.312 7.246 1 65.62 42 ASP B CA 1
ATOM 4022 C C . ASP B 1 42 ? 2.258 35.625 8.047 1 65.62 42 ASP B C 1
ATOM 4024 O O . ASP B 1 42 ? 1.886 34.5 7.742 1 65.62 42 ASP B O 1
ATOM 4028 N N . PRO B 1 43 ? 1.903 36.312 9.164 1 63.12 43 PRO B N 1
ATOM 4029 C CA . PRO B 1 43 ? 0.92 35.688 10.047 1 63.12 43 PRO B CA 1
ATOM 4030 C C . PRO B 1 43 ? -0.322 35.219 9.305 1 63.12 43 PRO B C 1
ATOM 4032 O O . PRO B 1 43 ? -0.993 34.281 9.75 1 63.12 43 PRO B O 1
ATOM 4035 N N . ASP B 1 44 ? -0.521 35.781 8.219 1 70.56 44 ASP B N 1
ATOM 4036 C CA . ASP B 1 44 ? -1.763 35.469 7.527 1 70.56 44 ASP B CA 1
ATOM 4037 C C . ASP B 1 44 ? -1.668 34.094 6.836 1 70.56 44 ASP B C 1
ATOM 4039 O O . ASP B 1 44 ? -2.666 33.375 6.719 1 70.56 44 ASP B O 1
ATOM 4043 N N . THR B 1 45 ? -0.506 33.719 6.617 1 71.12 45 THR B N 1
ATOM 4044 C CA . THR B 1 45 ? -0.407 32.531 5.797 1 71.12 45 THR B CA 1
ATOM 4045 C C . THR B 1 45 ? -0.507 31.266 6.664 1 71.12 45 THR B C 1
ATOM 4047 O O . THR B 1 45 ? -0.877 30.203 6.176 1 71.12 45 THR B O 1
ATOM 4050 N N . ASP B 1 46 ? -0.334 31.375 7.898 1 80.19 46 ASP B N 1
ATOM 4051 C CA . ASP B 1 46 ? -0.468 30.219 8.781 1 80.19 46 ASP B CA 1
ATOM 4052 C C . ASP B 1 46 ? -1.933 29.828 8.953 1 80.19 46 ASP B C 1
ATOM 4054 O O . ASP B 1 46 ? -2.236 28.703 9.336 1 80.19 46 ASP B O 1
ATOM 4058 N N . LEU B 1 47 ? -2.791 30.766 8.57 1 80.12 47 LEU B N 1
ATOM 4059 C CA . LEU B 1 47 ? -4.227 30.531 8.648 1 80.12 47 LEU B CA 1
ATOM 4060 C C . LEU B 1 47 ? -4.648 29.406 7.715 1 80.12 47 LEU B C 1
ATOM 4062 O O . LEU B 1 47 ? -5.645 28.719 7.969 1 80.12 47 LEU B O 1
ATOM 4066 N N . PHE B 1 48 ? -3.846 29.172 6.773 1 86.31 48 PHE B N 1
ATOM 4067 C CA . PHE B 1 48 ? -4.27 28.281 5.699 1 86.31 48 PHE B CA 1
ATOM 4068 C C . PHE B 1 48 ? -4.027 26.828 6.074 1 86.31 48 PHE B C 1
ATOM 4070 O O . PHE B 1 48 ? -4.535 25.922 5.414 1 86.31 48 PHE B O 1
ATOM 4077 N N . TYR B 1 49 ? -3.354 26.609 7.191 1 88.62 49 TYR B N 1
ATOM 4078 C CA . TYR B 1 49 ? -3.182 25.234 7.664 1 88.62 49 TYR B CA 1
ATOM 4079 C C . TYR B 1 49 ? -4.371 24.797 8.516 1 88.62 49 TYR B C 1
ATOM 4081 O O . TYR B 1 49 ? -4.484 23.625 8.875 1 88.62 49 TYR B O 1
ATOM 4089 N N . GLY B 1 50 ? -5.234 25.734 8.852 1 90.31 50 GLY B N 1
ATOM 4090 C CA . GLY B 1 50 ? -6.371 25.422 9.703 1 90.31 50 GLY B CA 1
ATOM 4091 C C . GLY B 1 50 ? -5.992 25.234 11.156 1 90.31 50 GLY B C 1
ATOM 4092 O O . GLY B 1 50 ? -5.125 25.953 11.672 1 90.31 50 GLY B O 1
ATOM 4093 N N . HIS B 1 51 ? -6.879 24.359 11.828 1 93.06 51 HIS B N 1
ATOM 4094 C CA . HIS B 1 51 ? -6.691 24.219 13.273 1 93.06 51 HIS B CA 1
ATOM 4095 C C . HIS B 1 51 ? -6.742 22.75 13.68 1 93.06 51 HIS B C 1
ATOM 4097 O O . HIS B 1 51 ? -6.973 22.438 14.852 1 93.06 51 HIS B O 1
ATOM 4103 N N . LEU B 1 52 ? -6.578 21.891 12.68 1 96.12 52 LEU B N 1
ATOM 4104 C CA . LEU B 1 52 ? -6.723 20.469 12.969 1 96.12 52 LEU B CA 1
ATOM 4105 C C . LEU B 1 52 ? -5.57 19.672 12.367 1 96.12 52 LEU B C 1
ATOM 4107 O O . LEU B 1 52 ? -5.324 19.75 11.164 1 96.12 52 LEU B O 1
ATOM 4111 N N . ALA B 1 53 ? -4.859 18.938 13.242 1 96.81 53 ALA B N 1
ATOM 4112 C CA . ALA B 1 53 ? -3.822 18.016 12.805 1 96.81 53 ALA B CA 1
ATOM 4113 C C . ALA B 1 53 ? -4.32 16.562 12.867 1 96.81 53 ALA B C 1
ATOM 4115 O O . ALA B 1 53 ? -5.031 16.188 13.805 1 96.81 53 ALA B O 1
ATOM 4116 N N . PRO B 1 54 ? -3.912 15.773 11.93 1 97.12 54 PRO B N 1
ATOM 4117 C CA . PRO B 1 54 ? -4.395 14.398 11.852 1 97.12 54 PRO B CA 1
ATOM 4118 C C . PRO B 1 54 ? -3.748 13.484 12.891 1 97.12 54 PRO B C 1
ATOM 4120 O O . PRO B 1 54 ? -2.807 13.891 13.57 1 97.12 54 PRO B O 1
ATOM 4123 N N . PRO B 1 55 ? -4.238 12.266 13.023 1 97.25 55 PRO B N 1
ATOM 4124 C CA . PRO B 1 55 ? -3.695 11.32 14 1 97.25 55 PRO B CA 1
ATOM 4125 C C . PRO B 1 55 ? -2.199 11.078 13.812 1 97.25 55 PRO B C 1
ATOM 4127 O O . PRO B 1 55 ? -1.465 10.945 14.797 1 97.25 55 PRO B O 1
ATOM 4130 N N . ASP B 1 56 ? -1.706 11.109 12.633 1 96.62 56 ASP B N 1
ATOM 4131 C CA . ASP B 1 56 ? -0.296 10.852 12.359 1 96.62 56 ASP B CA 1
ATOM 4132 C C . ASP B 1 56 ? 0.587 11.961 12.922 1 96.62 56 ASP B C 1
ATOM 4134 O O . ASP B 1 56 ? 1.809 11.812 12.992 1 96.62 56 ASP B O 1
ATOM 4138 N N . ALA B 1 57 ? -0.015 13.039 13.312 1 97.75 57 ALA B N 1
ATOM 4139 C CA . ALA B 1 57 ? 0.745 14.148 13.883 1 97.75 57 ALA B CA 1
ATOM 4140 C C . ALA B 1 57 ? 1.487 13.719 15.141 1 97.75 57 ALA B C 1
ATOM 4142 O O . ALA B 1 57 ? 2.572 14.227 15.438 1 97.75 57 ALA B O 1
ATOM 4143 N N . TYR B 1 58 ? 0.919 12.812 15.852 1 97.12 58 TYR B N 1
ATOM 4144 C CA . TYR B 1 58 ? 1.567 12.328 17.062 1 97.12 58 TYR B CA 1
ATOM 4145 C C . TYR B 1 58 ? 2.971 11.82 16.766 1 97.12 58 TYR B C 1
ATOM 4147 O O . TYR B 1 58 ? 3.945 12.266 17.375 1 97.12 58 TYR B O 1
ATOM 4155 N N . ARG B 1 59 ? 3.059 10.938 15.852 1 95.94 59 ARG B N 1
ATOM 4156 C CA . ARG B 1 59 ? 4.344 10.336 15.5 1 95.94 59 ARG B CA 1
ATOM 4157 C C . ARG B 1 59 ? 5.281 11.375 14.891 1 95.94 59 ARG B C 1
ATOM 4159 O O . ARG B 1 59 ? 6.488 11.359 15.156 1 95.94 59 ARG B O 1
ATOM 4166 N N . PHE B 1 60 ? 4.789 12.148 14.094 1 97.44 60 PHE B N 1
ATOM 4167 C CA . PHE B 1 60 ? 5.609 13.195 13.484 1 97.44 60 PHE B CA 1
ATOM 4168 C C . PHE B 1 60 ? 6.203 14.102 14.555 1 97.44 60 PHE B C 1
ATOM 4170 O O . PHE B 1 60 ? 7.402 14.383 14.539 1 97.44 60 PHE B O 1
ATOM 4177 N N . ASN B 1 61 ? 5.246 14.57 15.43 1 98 61 ASN B N 1
ATOM 4178 C CA . ASN B 1 61 ? 5.695 15.43 16.516 1 98 61 ASN B CA 1
ATOM 4179 C C . ASN B 1 61 ? 6.809 14.773 17.328 1 98 61 ASN B C 1
ATOM 4181 O O . ASN B 1 61 ? 7.84 15.398 17.594 1 98 61 ASN B O 1
ATOM 4185 N N . LEU B 1 62 ? 6.578 13.609 17.688 1 96.06 62 LEU B N 1
ATOM 4186 C CA . LEU B 1 62 ? 7.57 12.883 18.469 1 96.06 62 LEU B CA 1
ATOM 4187 C C . LEU B 1 62 ? 8.891 12.773 17.719 1 96.06 62 LEU B C 1
ATOM 4189 O O . LEU B 1 62 ? 9.961 12.883 18.312 1 96.06 62 LEU B O 1
ATOM 4193 N N . GLY B 1 63 ? 8.805 12.555 16.438 1 94.38 63 GLY B N 1
ATOM 4194 C CA . GLY B 1 63 ? 9.992 12.5 15.602 1 94.38 63 GLY B CA 1
ATOM 4195 C C . GLY B 1 63 ? 10.781 13.797 15.602 1 94.38 63 GLY B C 1
ATOM 4196 O O . GLY B 1 63 ? 12 13.789 15.422 1 94.38 63 GLY B O 1
ATOM 4197 N N . CYS B 1 64 ? 10.133 14.875 15.82 1 96.94 64 CYS B N 1
ATOM 4198 C CA . CYS B 1 64 ? 10.758 16.188 15.883 1 96.94 64 CYS B CA 1
ATOM 4199 C C . CYS B 1 64 ? 11.172 16.531 17.312 1 96.94 64 CYS B C 1
ATOM 4201 O O . CYS B 1 64 ? 11.602 17.656 17.578 1 96.94 64 CYS B O 1
ATOM 4203 N N . ARG B 1 65 ? 10.898 15.586 18.219 1 95.62 65 ARG B N 1
ATOM 4204 C CA . ARG B 1 65 ? 11.195 15.758 19.641 1 95.62 65 ARG B CA 1
ATOM 4205 C C . ARG B 1 65 ? 10.234 16.75 20.281 1 95.62 65 ARG B C 1
ATOM 4207 O O . ARG B 1 65 ? 10.633 17.531 21.141 1 95.62 65 ARG B O 1
ATOM 4214 N N . VAL B 1 66 ? 9.078 16.766 19.781 1 97.31 66 VAL B N 1
ATOM 4215 C CA . VAL B 1 66 ? 7.98 17.5 20.391 1 97.31 66 VAL B CA 1
ATOM 4216 C C . VAL B 1 66 ? 6.969 16.531 21 1 97.31 66 VAL B C 1
ATOM 4218 O O . VAL B 1 66 ? 6.051 16.078 20.312 1 97.31 66 VAL B O 1
ATOM 4221 N N . ALA B 1 67 ? 7.109 16.344 22.234 1 96.19 67 ALA B N 1
ATOM 4222 C CA . ALA B 1 67 ? 6.262 15.367 22.922 1 96.19 67 ALA B CA 1
ATOM 4223 C C . ALA B 1 67 ? 4.891 15.961 23.234 1 96.19 67 ALA B C 1
ATOM 4225 O O . ALA B 1 67 ? 4.766 17.172 23.469 1 96.19 67 ALA B O 1
ATOM 4226 N N . GLU B 1 68 ? 3.9 15.117 23.297 1 95.88 68 GLU B N 1
ATOM 4227 C CA . GLU B 1 68 ? 2.531 15.562 23.531 1 95.88 68 GLU B CA 1
ATOM 4228 C C . GLU B 1 68 ? 2.41 16.281 24.875 1 95.88 68 GLU B C 1
ATOM 4230 O O . GLU B 1 68 ? 1.744 17.312 24.984 1 95.88 68 GLU B O 1
ATOM 4235 N N . PRO B 1 69 ? 3.021 15.789 25.953 1 94.62 69 PRO B N 1
ATOM 4236 C CA . PRO B 1 69 ? 2.938 16.531 27.219 1 94.62 69 PRO B CA 1
ATOM 4237 C C . PRO B 1 69 ? 3.428 17.969 27.078 1 94.62 69 PRO B C 1
ATOM 4239 O O . PRO B 1 69 ? 2.857 18.875 27.703 1 94.62 69 PRO B O 1
ATOM 4242 N N . ASP B 1 70 ? 4.449 18.156 26.297 1 93.81 70 ASP B N 1
ATOM 4243 C CA . ASP B 1 70 ? 4.969 19.5 26.062 1 93.81 70 ASP B CA 1
ATOM 4244 C C . ASP B 1 70 ? 3.947 20.359 25.328 1 93.81 70 ASP B C 1
ATOM 4246 O O . ASP B 1 70 ? 3.791 21.547 25.641 1 93.81 70 ASP B O 1
ATOM 4250 N N . LEU B 1 71 ? 3.291 19.812 24.391 1 94.12 71 LEU B N 1
ATOM 4251 C CA . LEU B 1 71 ? 2.254 20.531 23.656 1 94.12 71 LEU B CA 1
ATOM 4252 C C . LEU B 1 71 ? 1.104 20.922 24.578 1 94.12 71 LEU B C 1
ATOM 4254 O O . LEU B 1 71 ? 0.651 22.062 24.578 1 94.12 71 LEU B O 1
ATOM 4258 N N . ILE B 1 72 ? 0.68 20 25.391 1 91.62 72 ILE B N 1
ATOM 4259 C CA . ILE B 1 72 ? -0.462 20.203 26.266 1 91.62 72 ILE B CA 1
ATOM 4260 C C . ILE B 1 72 ? -0.124 21.266 27.312 1 91.62 72 ILE B C 1
ATOM 4262 O O . ILE B 1 72 ? -0.951 22.125 27.625 1 91.62 72 ILE B O 1
ATOM 4266 N N . LEU B 1 73 ? 1.078 21.234 27.797 1 92.38 73 LEU B N 1
ATOM 4267 C CA . LEU B 1 73 ? 1.475 22.109 28.891 1 92.38 73 LEU B CA 1
ATOM 4268 C C . LEU B 1 73 ? 1.817 23.5 28.375 1 92.38 73 LEU B C 1
ATOM 4270 O O . LEU B 1 73 ? 1.59 24.5 29.078 1 92.38 73 LEU B O 1
ATOM 4274 N N . HIS B 1 74 ? 2.342 23.562 27.172 1 92.31 74 HIS B N 1
ATOM 4275 C CA . HIS B 1 74 ? 2.988 24.812 26.797 1 92.31 74 HIS B CA 1
ATOM 4276 C C . HIS B 1 74 ? 2.365 25.406 25.531 1 92.31 74 HIS B C 1
ATOM 4278 O O . HIS B 1 74 ? 2.82 26.438 25.047 1 92.31 74 HIS B O 1
ATOM 4284 N N . SER B 1 75 ? 1.455 24.766 25.062 1 90.19 75 SER B N 1
ATOM 4285 C CA . SER B 1 75 ? 0.701 25.297 23.938 1 90.19 75 SER B CA 1
ATOM 4286 C C . SER B 1 75 ? -0.801 25.219 24.188 1 90.19 75 SER B C 1
ATOM 4288 O O . SER B 1 75 ? -1.239 24.656 25.188 1 90.19 75 SER B O 1
ATOM 4290 N N . GLN B 1 76 ? -1.644 25.875 23.453 1 86.19 76 GLN B N 1
ATOM 4291 C CA . GLN B 1 76 ? -3.096 25.844 23.594 1 86.19 76 GLN B CA 1
ATOM 4292 C C . GLN B 1 76 ? -3.691 24.656 22.844 1 86.19 76 GLN B C 1
ATOM 4294 O O . GLN B 1 76 ? -4.844 24.703 22.422 1 86.19 76 GLN B O 1
ATOM 4299 N N . THR B 1 77 ? -2.865 23.625 22.781 1 91.88 77 THR B N 1
ATOM 4300 C CA . THR B 1 77 ? -3.23 22.469 21.969 1 91.88 77 THR B CA 1
ATOM 4301 C C . THR B 1 77 ? -4.363 21.672 22.609 1 91.88 77 THR B C 1
ATOM 4303 O O . THR B 1 77 ? -4.359 21.453 23.828 1 91.88 77 THR B O 1
ATOM 4306 N N . GLY B 1 78 ? -5.352 21.344 21.875 1 92.81 78 GLY B N 1
ATOM 4307 C CA . GLY B 1 78 ? -6.41 20.422 22.25 1 92.81 78 GLY B CA 1
ATOM 4308 C C . GLY B 1 78 ? -6.312 19.078 21.547 1 92.81 78 GLY B C 1
ATOM 4309 O O . GLY B 1 78 ? -5.398 18.859 20.75 1 92.81 78 GLY B O 1
ATOM 4310 N N . LEU B 1 79 ? -7.211 18.172 21.984 1 95.69 79 LEU B N 1
ATOM 4311 C CA . LEU B 1 79 ? -7.285 16.828 21.391 1 95.69 79 LEU B CA 1
ATOM 4312 C C . LEU B 1 79 ? -8.562 16.656 20.578 1 95.69 79 LEU B C 1
ATOM 4314 O O . LEU B 1 79 ? -9.594 17.25 20.906 1 95.69 79 LEU B O 1
ATOM 4318 N N . SER B 1 80 ? -8.453 15.891 19.531 1 96.56 80 SER B N 1
ATOM 4319 C CA . SER B 1 80 ? -9.594 15.859 18.625 1 96.56 80 SER B CA 1
ATOM 4320 C C . SER B 1 80 ? -9.875 14.438 18.141 1 96.56 80 SER B C 1
ATOM 4322 O O . SER B 1 80 ? -8.945 13.68 17.844 1 96.56 80 SER B O 1
ATOM 4324 N N . PHE B 1 81 ? -11.172 14.117 18.047 1 97.75 81 PHE B N 1
ATOM 4325 C CA . PHE B 1 81 ? -11.609 12.859 17.453 1 97.75 81 PHE B CA 1
ATOM 4326 C C . PHE B 1 81 ? -12.023 13.07 16 1 97.75 81 PHE B C 1
ATOM 4328 O O . PHE B 1 81 ? -12.43 12.125 15.32 1 97.75 81 PHE B O 1
ATOM 4335 N N . GLY B 1 82 ? -11.945 14.281 15.516 1 96.69 82 GLY B N 1
ATOM 4336 C CA . GLY B 1 82 ? -12.258 14.484 14.109 1 96.69 82 GLY B CA 1
ATOM 4337 C C . GLY B 1 82 ? -13.031 15.758 13.844 1 96.69 82 GLY B C 1
ATOM 4338 O O . GLY B 1 82 ? -12.812 16.781 14.508 1 96.69 82 GLY B O 1
ATOM 4339 N N . THR B 1 83 ? -13.867 15.758 12.797 1 96.88 83 THR B N 1
ATOM 4340 C CA . THR B 1 83 ? -14.641 16.906 12.352 1 96.88 83 THR B CA 1
ATOM 4341 C C . THR B 1 83 ? -16.125 16.594 12.312 1 96.88 83 THR B C 1
ATOM 4343 O O . THR B 1 83 ? -16.531 15.555 11.773 1 96.88 83 THR B O 1
ATOM 4346 N N . HIS B 1 84 ? -16.922 17.422 12.906 1 96.44 84 HIS B N 1
ATOM 4347 C CA . HIS B 1 84 ? -18.375 17.328 12.859 1 96.44 84 HIS B CA 1
ATOM 4348 C C . HIS B 1 84 ? -18.953 18.312 11.844 1 96.44 84 HIS B C 1
ATOM 4350 O O . HIS B 1 84 ? -18.906 19.531 12.039 1 96.44 84 HIS B O 1
ATOM 4356 N N . TYR B 1 85 ? -19.516 17.797 10.75 1 95.38 85 TYR B N 1
ATOM 4357 C CA . TYR B 1 85 ? -20.172 18.625 9.742 1 95.38 85 TYR B CA 1
ATOM 4358 C C . TYR B 1 85 ? -21.641 18.797 10.055 1 95.38 85 TYR B C 1
ATOM 4360 O O . TYR B 1 85 ? -22.375 17.828 10.266 1 95.38 85 TYR B O 1
ATOM 4368 N N . ARG B 1 86 ? -22.031 20.047 10.07 1 94.06 86 ARG B N 1
ATOM 4369 C CA . ARG B 1 86 ? -23.422 20.406 10.312 1 94.06 86 ARG B CA 1
ATOM 4370 C C . ARG B 1 86 ? -23.969 21.266 9.172 1 94.06 86 ARG B C 1
ATOM 4372 O O . ARG B 1 86 ? -23.266 22.125 8.641 1 94.06 86 ARG B O 1
ATOM 4379 N N . LEU B 1 87 ? -25.25 21 8.82 1 92.38 87 LEU B N 1
ATOM 4380 C CA . LEU B 1 87 ? -25.938 21.75 7.785 1 92.38 87 LEU B CA 1
ATOM 4381 C C . LEU B 1 87 ? -25.141 21.766 6.484 1 92.38 87 LEU B C 1
ATOM 4383 O O . LEU B 1 87 ? -25 22.797 5.836 1 92.38 87 LEU B O 1
ATOM 4387 N N . TRP B 1 88 ? -24.594 20.609 6.266 1 91.56 88 TRP B N 1
ATOM 4388 C CA . TRP B 1 88 ? -23.703 20.578 5.113 1 91.56 88 TRP B CA 1
ATOM 4389 C C . TRP B 1 88 ? -24.469 20.266 3.836 1 91.56 88 TRP B C 1
ATOM 4391 O O . TRP B 1 88 ? -25.219 19.297 3.775 1 91.56 88 TRP B O 1
ATOM 4401 N N . GLY B 1 89 ? -24.266 21.047 2.908 1 78.69 89 GLY B N 1
ATOM 4402 C CA . GLY B 1 89 ? -24.906 20.844 1.614 1 78.69 89 GLY B CA 1
ATOM 4403 C C . GLY B 1 89 ? -26.359 21.234 1.595 1 78.69 89 GLY B C 1
ATOM 4404 O O . GLY B 1 89 ? -26.859 21.828 2.551 1 78.69 89 GLY B O 1
ATOM 4405 N N . ALA B 1 90 ? -26.969 20.953 0.502 1 72.5 90 ALA B N 1
ATOM 4406 C CA . ALA B 1 90 ? -28.359 21.328 0.316 1 72.5 90 ALA B CA 1
ATOM 4407 C C . ALA B 1 90 ? -29.281 20.484 1.215 1 72.5 90 ALA B C 1
ATOM 4409 O O . ALA B 1 90 ? -30.328 20.953 1.642 1 72.5 90 ALA B O 1
ATOM 4410 N N . GLN B 1 91 ? -28.766 19.469 1.615 1 76.5 91 GLN B N 1
ATOM 4411 C CA . GLN B 1 91 ? -29.578 18.547 2.393 1 76.5 91 GLN B CA 1
ATOM 4412 C C . GLN B 1 91 ? -29.406 18.781 3.891 1 76.5 91 GLN B C 1
ATOM 4414 O O . GLN B 1 91 ? -30.109 18.188 4.703 1 76.5 91 GLN B O 1
ATOM 4419 N N . GLY B 1 92 ? -28.484 19.672 4.172 1 86.25 92 GLY B N 1
ATOM 4420 C CA . GLY B 1 92 ? -28.25 19.922 5.586 1 86.25 92 GLY B CA 1
ATOM 4421 C C . GLY B 1 92 ? -27.75 18.703 6.332 1 86.25 92 GLY B C 1
ATOM 4422 O O . GLY B 1 92 ? -28.266 18.359 7.395 1 86.25 92 GLY B O 1
ATOM 4423 N N . LEU B 1 93 ? -26.781 18.062 5.789 1 89.62 93 LEU B N 1
ATOM 4424 C CA . LEU B 1 93 ? -26.25 16.828 6.352 1 89.62 93 LEU B CA 1
ATOM 4425 C C . LEU B 1 93 ? -25.594 17.078 7.703 1 89.62 93 LEU B C 1
ATOM 4427 O O . LEU B 1 93 ? -25.047 18.172 7.938 1 89.62 93 LEU B O 1
ATOM 4431 N N . ASP B 1 94 ? -25.719 16.156 8.586 1 94.94 94 ASP B N 1
ATOM 4432 C CA . ASP B 1 94 ? -25.141 16.141 9.93 1 94.94 94 ASP B CA 1
ATOM 4433 C C . ASP B 1 94 ? -24.422 14.828 10.211 1 94.94 94 ASP B C 1
ATOM 4435 O O . ASP B 1 94 ? -25.062 13.789 10.406 1 94.94 94 ASP B O 1
ATOM 4439 N N . TRP B 1 95 ? -23.062 14.922 10.203 1 94.75 95 TRP B N 1
ATOM 4440 C CA . TRP B 1 95 ? -22.297 13.695 10.367 1 94.75 95 TRP B CA 1
ATOM 4441 C C . TRP B 1 95 ? -20.891 14 10.875 1 94.75 95 TRP B C 1
ATOM 4443 O O . TRP B 1 95 ? -20.453 15.156 10.867 1 94.75 95 TRP B O 1
ATOM 4453 N N . VAL B 1 96 ? -20.203 13 11.375 1 96.94 96 VAL B N 1
ATOM 4454 C CA . VAL B 1 96 ? -18.859 13.164 11.945 1 96.94 96 VAL B CA 1
ATOM 4455 C C . VAL B 1 96 ? -17.844 12.398 11.102 1 96.94 96 VAL B C 1
ATOM 4457 O O . VAL B 1 96 ? -17.984 11.188 10.898 1 96.94 96 VAL B O 1
ATOM 4460 N N . GLN B 1 97 ? -16.922 13.094 10.539 1 97.38 97 GLN B N 1
ATOM 4461 C CA . GLN B 1 97 ? -15.719 12.469 10 1 97.38 97 GLN B CA 1
ATOM 4462 C C . GLN B 1 97 ? -14.742 12.094 11.109 1 97.38 97 GLN B C 1
ATOM 4464 O O . GLN B 1 97 ? -13.789 12.82 11.375 1 97.38 97 GLN B O 1
ATOM 4469 N N . ALA B 1 98 ? -14.922 10.945 11.664 1 97.75 98 ALA B N 1
ATOM 4470 C CA . ALA B 1 98 ? -14.18 10.531 12.852 1 97.75 98 ALA B CA 1
ATOM 4471 C C . ALA B 1 98 ? -12.836 9.914 12.484 1 97.75 98 ALA B C 1
ATOM 4473 O O . ALA B 1 98 ? -12.719 9.242 11.453 1 97.75 98 ALA B O 1
ATOM 4474 N N . PHE B 1 99 ? -11.859 10.211 13.289 1 97.88 99 PHE B N 1
ATOM 4475 C CA . PHE B 1 99 ? -10.625 9.43 13.227 1 97.88 99 PHE B CA 1
ATOM 4476 C C . PHE B 1 99 ? -10.812 8.07 13.883 1 97.88 99 PHE B C 1
ATOM 4478 O O . PHE B 1 99 ? -11.031 7.98 15.094 1 97.88 99 PHE B O 1
ATOM 4485 N N . HIS B 1 100 ? -10.75 7.109 13.117 1 97.19 100 HIS B N 1
ATOM 4486 C CA . HIS B 1 100 ? -11.086 5.777 13.602 1 97.19 100 HIS B CA 1
ATOM 4487 C C . HIS B 1 100 ? -10.266 4.707 12.891 1 97.19 100 HIS B C 1
ATOM 4489 O O . HIS B 1 100 ? -10.023 4.801 11.688 1 97.19 100 HIS B O 1
ATOM 4495 N N . GLN B 1 101 ? -9.859 3.713 13.633 1 95.06 101 GLN B N 1
ATOM 4496 C CA . GLN B 1 101 ? -9.203 2.547 13.047 1 95.06 101 GLN B CA 1
ATOM 4497 C C . GLN B 1 101 ? -10.172 1.742 12.195 1 95.06 101 GLN B C 1
ATOM 4499 O O . GLN B 1 101 ? -11.391 1.9 12.312 1 95.06 101 GLN B O 1
ATOM 4504 N N . PRO B 1 102 ? -9.656 0.895 11.344 1 92.44 102 PRO B N 1
ATOM 4505 C CA . PRO B 1 102 ? -10.555 0.053 10.555 1 92.44 102 PRO B CA 1
ATOM 4506 C C . PRO B 1 102 ? -11.523 -0.753 11.414 1 92.44 102 PRO B C 1
ATOM 4508 O O . PRO B 1 102 ? -11.141 -1.249 12.477 1 92.44 102 PRO B O 1
ATOM 4511 N N . LEU B 1 103 ? -12.664 -0.817 10.953 1 93 103 LEU B N 1
ATOM 4512 C CA . LEU B 1 103 ? -13.688 -1.599 11.641 1 93 103 LEU B CA 1
ATOM 4513 C C . LEU B 1 103 ? -13.344 -3.084 11.625 1 93 103 LEU B C 1
ATOM 4515 O O . LEU B 1 103 ? -12.523 -3.525 10.805 1 93 103 LEU B O 1
ATOM 4519 N N . PRO B 1 104 ? -13.93 -3.801 12.531 1 89.94 104 PRO B N 1
ATOM 4520 C CA . PRO B 1 104 ? -13.578 -5.219 12.617 1 89.94 104 PRO B CA 1
ATOM 4521 C C . PRO B 1 104 ? -14.031 -6.016 11.398 1 89.94 104 PRO B C 1
ATOM 4523 O O . PRO B 1 104 ? -14.898 -5.562 10.641 1 89.94 104 PRO B O 1
ATOM 4526 N N . VAL B 1 105 ? -13.367 -7.086 11.234 1 89.56 105 VAL B N 1
ATOM 4527 C CA . VAL B 1 105 ? -13.75 -8.078 10.242 1 89.56 105 VAL B CA 1
ATOM 4528 C C . VAL B 1 105 ? -14.461 -9.25 10.922 1 89.56 105 VAL B C 1
ATOM 4530 O O . VAL B 1 105 ? -13.992 -9.758 11.945 1 89.56 105 VAL B O 1
ATOM 4533 N N . LEU B 1 106 ? -15.617 -9.523 10.508 1 87.81 106 LEU B N 1
ATOM 4534 C CA . LEU B 1 106 ? -16.375 -10.656 11.023 1 87.81 106 LEU B CA 1
ATOM 4535 C C . LEU B 1 106 ? -16.453 -11.773 9.992 1 87.81 106 LEU B C 1
ATOM 4537 O O . LEU B 1 106 ? -16.922 -11.562 8.875 1 87.81 106 LEU B O 1
ATOM 4541 N N . GLU B 1 107 ? -15.953 -12.914 10.383 1 80.69 107 GLU B N 1
ATOM 4542 C CA . GLU B 1 107 ? -15.945 -14.078 9.5 1 80.69 107 GLU B CA 1
ATOM 4543 C C . GLU B 1 107 ? -15.32 -13.742 8.148 1 80.69 107 GLU B C 1
ATOM 4545 O O . GLU B 1 107 ? -15.883 -14.07 7.102 1 80.69 107 GLU B O 1
ATOM 4550 N N . GLY B 1 108 ? -14.305 -12.898 8.172 1 82.06 108 GLY B N 1
ATOM 4551 C CA . GLY B 1 108 ? -13.523 -12.578 6.992 1 82.06 108 GLY B CA 1
ATOM 4552 C C . GLY B 1 108 ? -14.117 -11.461 6.16 1 82.06 108 GLY B C 1
ATOM 4553 O O . GLY B 1 108 ? -13.609 -11.141 5.086 1 82.06 108 GLY B O 1
ATOM 4554 N N . VAL B 1 109 ? -15.211 -10.906 6.629 1 88.75 109 VAL B N 1
ATOM 4555 C CA . VAL B 1 109 ? -15.914 -9.859 5.891 1 88.75 109 VAL B CA 1
ATOM 4556 C C . VAL B 1 109 ? -15.867 -8.547 6.68 1 88.75 109 VAL B C 1
ATOM 4558 O O . VAL B 1 109 ? -16.156 -8.531 7.879 1 88.75 109 VAL B O 1
ATOM 4561 N N . PRO B 1 110 ? -15.492 -7.477 5.961 1 91.62 110 PRO B N 1
ATOM 4562 C CA . PRO B 1 110 ? -15.5 -6.188 6.66 1 91.62 110 PRO B CA 1
ATOM 4563 C C . PRO B 1 110 ? -16.859 -5.855 7.262 1 91.62 110 PRO B C 1
ATOM 4565 O O . PRO B 1 110 ? -17.906 -6.121 6.645 1 91.62 110 PRO B O 1
ATOM 4568 N N . PHE B 1 111 ? -16.875 -5.266 8.312 1 92.88 111 PHE B N 1
ATOM 4569 C CA . PHE B 1 111 ? -17.984 -5.004 9.219 1 92.88 111 PHE B CA 1
ATOM 4570 C C . PHE B 1 111 ? -19.125 -4.309 8.484 1 92.88 111 PHE B C 1
ATOM 4572 O O . PHE B 1 111 ? -20.297 -4.672 8.656 1 92.88 111 PHE B O 1
ATOM 4579 N N . HIS B 1 112 ? -18.859 -3.357 7.664 1 94.38 112 HIS B N 1
ATOM 4580 C CA . HIS B 1 112 ? -19.891 -2.484 7.105 1 94.38 112 HIS B CA 1
ATOM 4581 C C . HIS B 1 112 ? -20.766 -3.23 6.105 1 94.38 112 HIS B C 1
ATOM 4583 O O . HIS B 1 112 ? -21.891 -2.809 5.816 1 94.38 112 HIS B O 1
ATOM 4589 N N . HIS B 1 113 ? -20.297 -4.312 5.582 1 93.25 113 HIS B N 1
ATOM 4590 C CA . HIS B 1 113 ? -21.141 -5.129 4.707 1 93.25 113 HIS B CA 1
ATOM 4591 C C . HIS B 1 113 ? -22.328 -5.707 5.461 1 93.25 113 HIS B C 1
ATOM 4593 O O . HIS B 1 113 ? -23.422 -5.848 4.898 1 93.25 113 HIS B O 1
ATOM 4599 N N . TYR B 1 114 ? -22.141 -6 6.691 1 94.06 114 TYR B N 1
ATOM 4600 C CA . TYR B 1 114 ? -23.219 -6.555 7.516 1 94.06 114 TYR B CA 1
ATOM 4601 C C . TYR B 1 114 ? -24.25 -5.484 7.848 1 94.06 114 TYR B C 1
ATOM 4603 O O . TYR B 1 114 ? -25.422 -5.797 8.078 1 94.06 114 TYR B O 1
ATOM 4611 N N . LEU B 1 115 ? -23.844 -4.262 7.871 1 94.81 115 LEU B N 1
ATOM 4612 C CA . LEU B 1 115 ? -24.812 -3.184 8.039 1 94.81 115 LEU B CA 1
ATOM 4613 C C . LEU B 1 115 ? -25.797 -3.158 6.875 1 94.81 115 LEU B C 1
ATOM 4615 O O . LEU B 1 115 ? -27.016 -3.027 7.082 1 94.81 115 LEU B O 1
ATOM 4619 N N . THR B 1 116 ? -25.203 -3.244 5.734 1 92.5 116 THR B N 1
ATOM 4620 C CA . THR B 1 116 ? -26.047 -3.275 4.551 1 92.5 116 THR B CA 1
ATOM 4621 C C . THR B 1 116 ? -26.922 -4.527 4.539 1 92.5 116 THR B C 1
ATOM 4623 O O . THR B 1 116 ? -28.109 -4.461 4.215 1 92.5 116 THR B O 1
ATOM 4626 N N . GLN B 1 117 ? -26.328 -5.613 4.938 1 90.12 117 GLN B N 1
ATOM 4627 C CA . GLN B 1 117 ? -27.062 -6.879 4.98 1 90.12 117 GLN B CA 1
ATOM 4628 C C . GLN B 1 117 ? -28.234 -6.805 5.949 1 90.12 117 GLN B C 1
ATOM 4630 O O . GLN B 1 117 ? -29.312 -7.336 5.664 1 90.12 117 GLN B O 1
ATOM 4635 N N . GLN B 1 118 ? -28.047 -6.148 7.043 1 92 118 GLN B N 1
ATOM 4636 C CA . GLN B 1 118 ? -29.047 -6.043 8.094 1 92 118 GLN B CA 1
ATOM 4637 C C . GLN B 1 118 ? -29.906 -4.793 7.91 1 92 118 GLN B C 1
ATOM 4639 O O . GLN B 1 118 ? -30.672 -4.43 8.797 1 92 118 GLN B O 1
ATOM 4644 N N . ARG B 1 119 ? -29.703 -4.09 6.805 1 89.44 119 ARG B N 1
ATOM 4645 C CA . ARG B 1 119 ? -30.484 -2.906 6.445 1 89.44 119 ARG B CA 1
ATOM 4646 C C . ARG B 1 119 ? -30.344 -1.82 7.508 1 89.44 119 ARG B C 1
ATOM 4648 O O . ARG B 1 119 ? -31.328 -1.188 7.891 1 89.44 119 ARG B O 1
ATOM 4655 N N . GLN B 1 120 ? -29.141 -1.882 8.008 1 84.94 120 GLN B N 1
ATOM 4656 C CA . GLN B 1 120 ? -28.797 -0.768 8.891 1 84.94 120 GLN B CA 1
ATOM 4657 C C . GLN B 1 120 ? -28.25 0.417 8.094 1 84.94 120 GLN B C 1
ATOM 4659 O O . GLN B 1 120 ? -27.312 0.273 7.312 1 84.94 120 GLN B O 1
ATOM 4664 N N . ALA B 1 121 ? -28.719 1.526 8.367 1 79.12 121 ALA B N 1
ATOM 4665 C CA . ALA B 1 121 ? -28.438 2.674 7.508 1 79.12 121 ALA B CA 1
ATOM 4666 C C . ALA B 1 121 ? -27.234 3.469 8.023 1 79.12 121 ALA B C 1
ATOM 4668 O O . ALA B 1 121 ? -26.516 4.094 7.246 1 79.12 121 ALA B O 1
ATOM 4669 N N . ALA B 1 122 ? -27.031 3.381 9.297 1 91.75 122 ALA B N 1
ATOM 4670 C CA . ALA B 1 122 ? -26.062 4.32 9.836 1 91.75 122 ALA B CA 1
ATOM 4671 C C . ALA B 1 122 ? -24.781 3.602 10.273 1 91.75 122 ALA B C 1
ATOM 4673 O O . ALA B 1 122 ? -24.844 2.502 10.828 1 91.75 122 ALA B O 1
ATOM 4674 N N . LEU B 1 123 ? -23.656 4.164 9.984 1 96.62 123 LEU B N 1
ATOM 4675 C CA . LEU B 1 123 ? -22.344 3.674 10.406 1 96.62 123 LEU B CA 1
ATOM 4676 C C . LEU B 1 123 ? -21.953 4.281 11.75 1 96.62 123 LEU B C 1
ATOM 4678 O O . LEU B 1 123 ? -21.266 3.635 12.547 1 96.62 123 LEU B O 1
ATOM 4682 N N . GLU B 1 124 ? -22.406 5.473 12.047 1 96.31 124 GLU B N 1
ATOM 4683 C CA . GLU B 1 124 ? -21.891 6.324 13.125 1 96.31 124 GLU B CA 1
ATOM 4684 C C . GLU B 1 124 ? -22.062 5.648 14.484 1 96.31 124 GLU B C 1
ATOM 4686 O O . GLU B 1 124 ? -21.172 5.734 15.336 1 96.31 124 GLU B O 1
ATOM 4691 N N . PRO B 1 125 ? -23.172 4.906 14.727 1 96.44 125 PRO B N 1
ATOM 4692 C CA . PRO B 1 125 ? -23.328 4.254 16.031 1 96.44 125 PRO B CA 1
ATOM 4693 C C . PRO B 1 125 ? -22.219 3.24 16.328 1 96.44 125 PRO B C 1
ATOM 4695 O O . PRO B 1 125 ? -22.078 2.787 17.453 1 96.44 125 PRO B O 1
ATOM 4698 N N . TYR B 1 126 ? -21.484 2.91 15.344 1 96.56 126 TYR B N 1
ATOM 4699 C CA . TYR B 1 126 ? -20.453 1.896 15.516 1 96.56 126 TYR B CA 1
ATOM 4700 C C . TYR B 1 126 ? -19.062 2.529 15.555 1 96.56 126 TYR B C 1
ATOM 4702 O O . TYR B 1 126 ? -18.047 1.826 15.547 1 96.56 126 TYR B O 1
ATOM 4710 N N . LEU B 1 127 ? -18.984 3.799 15.555 1 97.69 127 LEU B N 1
ATOM 4711 C CA . LEU B 1 127 ? -17.734 4.566 15.656 1 97.69 127 LEU B CA 1
ATOM 4712 C C . LEU B 1 127 ? -17.641 5.258 17.016 1 97.69 127 LEU B C 1
ATOM 4714 O O . LEU B 1 127 ? -18.188 6.34 17.203 1 97.69 127 LEU B O 1
ATOM 4718 N N . VAL B 1 128 ? -16.891 4.703 17.859 1 97.62 128 VAL B N 1
ATOM 4719 C CA . VAL B 1 128 ? -16.812 5.219 19.219 1 97.62 128 VAL B CA 1
ATOM 4720 C C . VAL B 1 128 ? -16.281 6.652 19.203 1 97.62 128 VAL B C 1
ATOM 4722 O O . VAL B 1 128 ? -16.734 7.488 19.984 1 97.62 128 VAL B O 1
ATOM 4725 N N . SER B 1 129 ? -15.352 6.926 18.344 1 97.31 129 SER B N 1
ATOM 4726 C CA . SER B 1 129 ? -14.805 8.273 18.234 1 97.31 129 SER B CA 1
ATOM 4727 C C . SER B 1 129 ? -15.867 9.266 17.781 1 97.31 129 SER B C 1
ATOM 4729 O O . SER B 1 129 ? -15.898 10.414 18.25 1 97.31 129 SER B O 1
ATOM 4731 N N . ALA B 1 130 ? -16.75 8.852 16.891 1 97.69 130 ALA B N 1
ATOM 4732 C CA . ALA B 1 130 ? -17.812 9.727 16.406 1 97.69 130 ALA B CA 1
ATOM 4733 C C . ALA B 1 130 ? -18.812 10.031 17.516 1 97.69 130 ALA B C 1
ATOM 4735 O O . ALA B 1 130 ? -19.25 11.172 17.688 1 97.69 130 ALA B O 1
ATOM 4736 N N . LEU B 1 131 ? -19.188 9.039 18.25 1 97.19 131 LEU B N 1
ATOM 4737 C CA . LEU B 1 131 ? -20.141 9.234 19.328 1 97.19 131 LEU B CA 1
ATOM 4738 C C . LEU B 1 131 ? -19.547 10.109 20.422 1 97.19 131 LEU B C 1
ATOM 4740 O O . LEU B 1 131 ? -20.234 10.977 20.969 1 97.19 131 LEU B O 1
ATOM 4744 N N . ALA B 1 132 ? -18.328 9.844 20.703 1 96.25 132 ALA B N 1
ATOM 4745 C CA . ALA B 1 132 ? -17.641 10.688 21.688 1 96.25 132 ALA B CA 1
ATOM 4746 C C . ALA B 1 132 ? -17.578 12.141 21.219 1 96.25 132 ALA B C 1
ATOM 4748 O O . ALA B 1 132 ? -17.844 13.062 21.984 1 96.25 132 ALA B O 1
ATOM 4749 N N . ALA B 1 133 ? -17.25 12.281 20 1 94.81 133 ALA B N 1
ATOM 4750 C CA . ALA B 1 133 ? -17.141 13.609 19.406 1 94.81 133 ALA B CA 1
ATOM 4751 C C . ALA B 1 133 ? -18.469 14.359 19.484 1 94.81 133 ALA B C 1
ATOM 4753 O O . ALA B 1 133 ? -18.484 15.547 19.828 1 94.81 133 ALA B O 1
ATOM 4754 N N . ARG B 1 134 ? -19.547 13.719 19.219 1 93.38 134 ARG B N 1
ATOM 4755 C CA . ARG B 1 134 ? -20.875 14.336 19.281 1 93.38 134 ARG B CA 1
ATOM 4756 C C . ARG B 1 134 ? -21.172 14.844 20.688 1 93.38 134 ARG B C 1
ATOM 4758 O O . ARG B 1 134 ? -21.859 15.852 20.859 1 93.38 134 ARG B O 1
ATOM 4765 N N . ARG B 1 135 ? -20.594 14.219 21.594 1 92.44 135 ARG B N 1
ATOM 4766 C CA . ARG B 1 135 ? -20.875 14.539 22.984 1 92.44 135 ARG B CA 1
ATOM 4767 C C . ARG B 1 135 ? -19.844 15.531 23.531 1 92.44 135 ARG B C 1
ATOM 4769 O O . ARG B 1 135 ? -19.938 15.945 24.688 1 92.44 135 ARG B O 1
ATOM 4776 N N . GLY B 1 136 ? -18.875 15.828 22.75 1 91.94 136 GLY B N 1
ATOM 4777 C CA . GLY B 1 136 ? -17.812 16.703 23.219 1 91.94 136 GLY B CA 1
ATOM 4778 C C . GLY B 1 136 ? -16.938 16.062 24.266 1 91.94 136 GLY B C 1
ATOM 4779 O O . GLY B 1 136 ? -16.422 16.734 25.172 1 91.94 136 GLY B O 1
ATOM 4780 N N . ALA B 1 137 ? -16.891 14.781 24.203 1 94 137 ALA B N 1
ATOM 4781 C CA . ALA B 1 137 ? -16.156 14.016 25.203 1 94 137 ALA B CA 1
ATOM 4782 C C . ALA B 1 137 ? -14.82 13.523 24.656 1 94 137 ALA B C 1
ATOM 4784 O O . ALA B 1 137 ? -14.633 13.453 23.438 1 94 137 ALA B O 1
ATOM 4785 N N . PHE B 1 138 ? -13.914 13.234 25.625 1 95.75 138 PHE B N 1
ATOM 4786 C CA . PHE B 1 138 ? -12.625 12.742 25.156 1 95.75 138 PHE B CA 1
ATOM 4787 C C . PHE B 1 138 ? -11.898 11.977 26.266 1 95.75 138 PHE B C 1
ATOM 4789 O O . PHE B 1 138 ? -12.016 12.328 27.438 1 95.75 138 PHE B O 1
ATOM 4796 N N . ALA B 1 139 ? -11.203 11.039 25.875 1 96.38 139 ALA B N 1
ATOM 4797 C CA . ALA B 1 139 ? -10.125 10.383 26.594 1 96.38 139 ALA B CA 1
ATOM 4798 C C . ALA B 1 139 ? -9.133 9.719 25.641 1 96.38 139 ALA B C 1
ATOM 4800 O O . ALA B 1 139 ? -9.5 9.359 24.516 1 96.38 139 ALA B O 1
ATOM 4801 N N . HIS B 1 140 ? -7.918 9.609 26.094 1 96.75 140 HIS B N 1
ATOM 4802 C CA . HIS B 1 140 ? -6.953 8.891 25.266 1 96.75 140 HIS B CA 1
ATOM 4803 C C . HIS B 1 140 ? -7.371 7.434 25.078 1 96.75 140 HIS B C 1
ATOM 4805 O O . HIS B 1 140 ? -7.762 6.766 26.031 1 96.75 140 HIS B O 1
ATOM 4811 N N . PRO B 1 141 ? -7.297 6.98 23.797 1 96.12 141 PRO B N 1
ATOM 4812 C CA . PRO B 1 141 ? -7.555 5.551 23.594 1 96.12 141 PRO B CA 1
ATOM 4813 C C . PRO B 1 141 ? -6.562 4.664 24.344 1 96.12 141 PRO B C 1
ATOM 4815 O O . PRO B 1 141 ? -5.355 4.906 24.297 1 96.12 141 PRO B O 1
ATOM 4818 N N . PRO B 1 142 ? -7.062 3.658 25 1 93.88 142 PRO B N 1
ATOM 4819 C CA . PRO B 1 142 ? -6.168 2.752 25.734 1 93.88 142 PRO B CA 1
ATOM 4820 C C . PRO B 1 142 ? -5.441 1.78 24.812 1 93.88 142 PRO B C 1
ATOM 4822 O O . PRO B 1 142 ? -5.859 1.576 23.656 1 93.88 142 PRO B O 1
ATOM 4825 N N . GLU B 1 143 ? -4.375 1.146 25.312 1 87.44 143 GLU B N 1
ATOM 4826 C CA . GLU B 1 143 ? -3.598 0.175 24.547 1 87.44 143 GLU B CA 1
ATOM 4827 C C . GLU B 1 143 ? -4.305 -1.177 24.484 1 87.44 143 GLU B C 1
ATOM 4829 O O . GLU B 1 143 ? -4.098 -1.951 23.547 1 87.44 143 GLU B O 1
ATOM 4834 N N . GLU B 1 144 ? -5.078 -1.398 25.359 1 84.81 144 GLU B N 1
ATOM 4835 C CA . GLU B 1 144 ? -5.789 -2.67 25.438 1 84.81 144 GLU B CA 1
ATOM 4836 C C . GLU B 1 144 ? -6.707 -2.861 24.234 1 84.81 144 GLU B C 1
ATOM 4838 O O . GLU B 1 144 ? -7.684 -2.127 24.078 1 84.81 144 GLU B O 1
ATOM 4843 N N . ARG B 1 145 ? -6.598 -3.875 23.594 1 78.5 145 ARG B N 1
ATOM 4844 C CA . ARG B 1 145 ? -7.25 -4.082 22.297 1 78.5 145 ARG B CA 1
ATOM 4845 C C . ARG B 1 145 ? -8.719 -4.438 22.484 1 78.5 145 ARG B C 1
ATOM 4847 O O . ARG B 1 145 ? -9.539 -4.195 21.594 1 78.5 145 ARG B O 1
ATOM 4854 N N . ASN B 1 146 ? -9.117 -4.918 23.578 1 84 146 ASN B N 1
ATOM 4855 C CA . ASN B 1 146 ? -10.484 -5.391 23.734 1 84 146 ASN B CA 1
ATOM 4856 C C . ASN B 1 146 ? -11.414 -4.27 24.203 1 84 146 ASN B C 1
ATOM 4858 O O . ASN B 1 146 ? -12.633 -4.449 24.25 1 84 146 ASN B O 1
ATOM 4862 N N . HIS B 1 147 ? -10.898 -3.166 24.453 1 89.38 147 HIS B N 1
ATOM 4863 C CA . HIS B 1 147 ? -11.703 -2.012 24.828 1 89.38 147 HIS B CA 1
ATOM 4864 C C . HIS B 1 147 ? -12.227 -1.281 23.594 1 89.38 147 HIS B C 1
ATOM 4866 O O . HIS B 1 147 ? -11.461 -0.998 22.656 1 89.38 147 HIS B O 1
ATOM 4872 N N . PRO B 1 148 ? -13.477 -0.905 23.578 1 91.56 148 PRO B N 1
ATOM 4873 C CA . PRO B 1 148 ? -14.039 -0.269 22.375 1 91.56 148 PRO B CA 1
ATOM 4874 C C . PRO B 1 148 ? -13.328 1.033 22.016 1 91.56 148 PRO B C 1
ATOM 4876 O O . PRO B 1 148 ? -13.18 1.35 20.828 1 91.56 148 PRO B O 1
ATOM 4879 N N . LEU B 1 149 ? -12.898 1.767 22.984 1 95.19 149 LEU B N 1
ATOM 4880 C CA . LEU B 1 149 ? -12.258 3.057 22.734 1 95.19 149 LEU B CA 1
ATOM 4881 C C . LEU B 1 149 ? -10.906 2.877 22.062 1 95.19 149 LEU B C 1
ATOM 4883 O O . LEU B 1 149 ? -10.352 3.832 21.516 1 95.19 149 LEU B O 1
ATOM 4887 N N . SER B 1 150 ? -10.336 1.653 22.125 1 95.06 150 SER B N 1
ATOM 4888 C CA . SER B 1 150 ? -9.023 1.4 21.547 1 95.06 150 SER B CA 1
ATOM 4889 C C . SER B 1 150 ? -9.039 1.578 20.031 1 95.06 150 SER B C 1
ATOM 4891 O O . SER B 1 150 ? -7.988 1.737 19.406 1 95.06 150 SER B O 1
ATOM 4893 N N . ARG B 1 151 ? -10.164 1.631 19.422 1 94.12 151 ARG B N 1
ATOM 4894 C CA . ARG B 1 151 ? -10.273 1.774 17.984 1 94.12 151 ARG B CA 1
ATOM 4895 C C . ARG B 1 151 ? -10.312 3.244 17.578 1 94.12 151 ARG B C 1
ATOM 4897 O O . ARG B 1 151 ? -10.219 3.57 16.391 1 94.12 151 ARG B O 1
ATOM 4904 N N . ALA B 1 152 ? -10.492 4.082 18.547 1 97 152 ALA B N 1
ATOM 4905 C CA . ALA B 1 152 ? -10.445 5.512 18.25 1 97 152 ALA B CA 1
ATOM 4906 C C . ALA B 1 152 ? -9.023 5.969 17.938 1 97 152 ALA B C 1
ATOM 4908 O O . ALA B 1 152 ? -8.07 5.504 18.562 1 97 152 ALA B O 1
ATOM 4909 N N . GLU B 1 153 ? -8.922 6.766 16.984 1 97.19 153 GLU B N 1
ATOM 4910 C CA . GLU B 1 153 ? -7.719 7.566 16.766 1 97.19 153 GLU B CA 1
ATOM 4911 C C . GLU B 1 153 ? -7.965 9.031 17.109 1 97.19 153 GLU B C 1
ATOM 4913 O O . GLU B 1 153 ? -9.109 9.461 17.25 1 97.19 153 GLU B O 1
ATOM 4918 N N . TYR B 1 154 ? -6.902 9.703 17.281 1 97.62 154 TYR B N 1
ATOM 4919 C CA . TYR B 1 154 ? -7.102 11.109 17.625 1 97.62 154 TYR B CA 1
ATOM 4920 C C . TYR B 1 154 ? -5.988 11.977 17.047 1 97.62 154 TYR B C 1
ATOM 4922 O O . TYR B 1 154 ? -4.906 11.477 16.734 1 97.62 154 TYR B O 1
ATOM 4930 N N . GLY B 1 155 ? -6.336 13.234 16.797 1 97.69 155 GLY B N 1
ATOM 4931 C CA . GLY B 1 155 ? -5.398 14.266 16.375 1 97.69 155 GLY B CA 1
ATOM 4932 C C . GLY B 1 155 ? -5.34 15.438 17.344 1 97.69 155 GLY B C 1
ATOM 4933 O O . GLY B 1 155 ? -5.652 15.297 18.531 1 97.69 155 GLY B O 1
ATOM 4934 N N . TYR B 1 156 ? -4.902 16.609 16.812 1 97.19 156 TYR B N 1
ATOM 4935 C CA . TYR B 1 156 ? -4.699 17.766 17.672 1 97.19 156 TYR B CA 1
ATOM 4936 C C . TYR B 1 156 ? -5.438 18.984 17.125 1 97.19 156 TYR B C 1
ATOM 4938 O O . TYR B 1 156 ? -5.461 19.219 15.914 1 97.19 156 TYR B O 1
ATOM 4946 N N . HIS B 1 157 ? -6.043 19.703 18.031 1 95.25 157 HIS B N 1
ATOM 4947 C CA . HIS B 1 157 ? -6.402 21.094 17.766 1 95.25 157 HIS B CA 1
ATOM 4948 C C . HIS B 1 157 ? -5.242 22.031 18.078 1 95.25 157 HIS B C 1
ATOM 4950 O O . HIS B 1 157 ? -4.582 21.891 19.109 1 95.25 157 HIS B O 1
ATOM 4956 N N . PHE B 1 158 ? -5.016 22.938 17.141 1 93.44 158 PHE B N 1
ATOM 4957 C CA . PHE B 1 158 ? -3.848 23.781 17.375 1 93.44 158 PHE B CA 1
ATOM 4958 C C . PHE B 1 158 ? -4.074 25.188 16.844 1 93.44 158 PHE B C 1
ATOM 4960 O O . PHE B 1 158 ? -4.953 25.391 16 1 93.44 158 PHE B O 1
ATOM 4967 N N . GLU B 1 159 ? -3.389 26.062 17.406 1 90.62 159 GLU B N 1
ATOM 4968 C CA . GLU B 1 159 ? -3.127 27.359 16.812 1 90.62 159 GLU B CA 1
ATOM 4969 C C . GLU B 1 159 ? -1.698 27.453 16.281 1 90.62 159 GLU B C 1
ATOM 4971 O O . GLU B 1 159 ? -0.748 27.109 16.984 1 90.62 159 GLU B O 1
ATOM 4976 N N . ALA B 1 160 ? -1.547 27.891 15.086 1 90.69 160 ALA B N 1
ATOM 4977 C CA . ALA B 1 160 ? -0.29 27.766 14.352 1 90.69 160 ALA B CA 1
ATOM 4978 C C . ALA B 1 160 ? 0.864 28.406 15.125 1 90.69 160 ALA B C 1
ATOM 4980 O O . ALA B 1 160 ? 1.959 27.844 15.188 1 90.69 160 ALA B O 1
ATOM 4981 N N . ALA B 1 161 ? 0.622 29.531 15.711 1 88.31 161 ALA B N 1
ATOM 4982 C CA . ALA B 1 161 ? 1.696 30.25 16.375 1 88.31 161 ALA B CA 1
ATOM 4983 C C . ALA B 1 161 ? 2.213 29.484 17.594 1 88.31 161 ALA B C 1
ATOM 4985 O O . ALA B 1 161 ? 3.422 29.281 17.75 1 88.31 161 ALA B O 1
ATOM 4986 N N . ASP B 1 162 ? 1.262 29.047 18.406 1 90.44 162 ASP B N 1
ATOM 4987 C CA . ASP B 1 162 ? 1.639 28.312 19.609 1 90.44 162 ASP B CA 1
ATOM 4988 C C . ASP B 1 162 ? 2.219 26.953 19.266 1 90.44 162 ASP B C 1
ATOM 4990 O O . ASP B 1 162 ? 3.193 26.5 19.891 1 90.44 162 ASP B O 1
ATOM 4994 N N . TYR B 1 163 ? 1.597 26.312 18.406 1 93.88 163 TYR B N 1
ATOM 4995 C CA . TYR B 1 163 ? 2.049 25.016 17.938 1 93.88 163 TYR B CA 1
ATOM 4996 C C . TYR B 1 163 ? 3.443 25.109 17.328 1 93.88 163 TYR B C 1
ATOM 4998 O O . TYR B 1 163 ? 4.324 24.312 17.656 1 93.88 163 TYR B O 1
ATOM 5006 N N . GLY B 1 164 ? 3.697 26.062 16.484 1 94.12 164 GLY B N 1
ATOM 5007 C CA . GLY B 1 164 ? 4.965 26.281 15.812 1 94.12 164 GLY B CA 1
ATOM 5008 C C . GLY B 1 164 ? 6.105 26.594 16.766 1 94.12 164 GLY B C 1
ATOM 5009 O O . GLY B 1 164 ? 7.246 26.188 16.531 1 94.12 164 GLY B O 1
ATOM 5010 N N . GLN B 1 165 ? 5.805 27.297 17.812 1 94.81 165 GLN B N 1
ATOM 5011 C CA . GLN B 1 165 ? 6.82 27.656 18.797 1 94.81 165 GLN B CA 1
ATOM 5012 C C . GLN B 1 165 ? 7.484 26.422 19.391 1 94.81 165 GLN B C 1
ATOM 5014 O O . GLN B 1 165 ? 8.68 26.438 19.703 1 94.81 165 GLN B O 1
ATOM 5019 N N . ARG B 1 166 ? 6.688 25.375 19.531 1 96.88 166 ARG B N 1
ATOM 5020 C CA . ARG B 1 166 ? 7.262 24.156 20.062 1 96.88 166 ARG B CA 1
ATOM 5021 C C . ARG B 1 166 ? 8.273 23.562 19.078 1 96.88 166 ARG B C 1
ATOM 5023 O O . ARG B 1 166 ? 9.312 23.047 19.5 1 96.88 166 ARG B O 1
ATOM 5030 N N . PHE B 1 167 ? 7.969 23.672 17.844 1 97.12 167 PHE B N 1
ATOM 5031 C CA . PHE B 1 167 ? 8.883 23.156 16.828 1 97.12 167 PHE B CA 1
ATOM 5032 C C . PHE B 1 167 ? 10.117 24.047 16.719 1 97.12 167 PHE B C 1
ATOM 5034 O O . PHE B 1 167 ? 11.227 23.562 16.5 1 97.12 167 PHE B O 1
ATOM 5041 N N . GLU B 1 168 ? 9.914 25.328 16.844 1 96.44 168 GLU B N 1
ATOM 5042 C CA . GLU B 1 168 ? 11.047 26.266 16.859 1 96.44 168 GLU B CA 1
ATOM 5043 C C . GLU B 1 168 ? 12.031 25.906 17.953 1 96.44 168 GLU B C 1
ATOM 5045 O O . GLU B 1 168 ? 13.242 25.812 17.719 1 96.44 168 GLU B O 1
ATOM 5050 N N . ARG B 1 169 ? 11.555 25.703 19.109 1 97.31 169 ARG B N 1
ATOM 5051 C CA . ARG B 1 169 ? 12.406 25.344 20.234 1 97.31 169 ARG B CA 1
ATOM 5052 C C . ARG B 1 169 ? 13.148 24.031 19.953 1 97.31 169 ARG B C 1
ATOM 5054 O O . ARG B 1 169 ? 14.336 23.922 20.266 1 97.31 169 ARG B O 1
ATOM 5061 N N . ALA B 1 170 ? 12.391 23.109 19.438 1 97.75 170 ALA B N 1
ATOM 5062 C CA . ALA B 1 170 ? 12.992 21.828 19.109 1 97.75 170 ALA B CA 1
ATOM 5063 C C . ALA B 1 170 ? 14.109 21.984 18.094 1 97.75 170 ALA B C 1
ATOM 5065 O O . ALA B 1 170 ? 15.172 21.359 18.219 1 97.75 170 ALA B O 1
ATOM 5066 N N . ALA B 1 171 ? 13.898 22.75 17.094 1 97.88 171 ALA B N 1
ATOM 5067 C CA . ALA B 1 171 ? 14.898 22.984 16.047 1 97.88 171 ALA B CA 1
ATOM 5068 C C . ALA B 1 171 ? 16.172 23.578 16.641 1 97.88 171 ALA B C 1
ATOM 5070 O O . ALA B 1 171 ? 17.281 23.109 16.375 1 97.88 171 ALA B O 1
ATOM 5071 N N . LEU B 1 172 ? 16.047 24.562 17.469 1 97.62 172 LEU B N 1
ATOM 5072 C CA . LEU B 1 172 ? 17.188 25.25 18.078 1 97.62 172 LEU B CA 1
ATOM 5073 C C . LEU B 1 172 ? 17.922 24.312 19.031 1 97.62 172 LEU B C 1
ATOM 5075 O O . LEU B 1 172 ? 19.156 24.297 19.047 1 97.62 172 LEU B O 1
ATOM 5079 N N . SER B 1 173 ? 17.156 23.562 19.75 1 96.88 173 SER B N 1
ATOM 5080 C CA . SER B 1 173 ? 17.75 22.609 20.672 1 96.88 173 SER B CA 1
ATOM 5081 C C . SER B 1 173 ? 18.547 21.547 19.922 1 96.88 173 SER B C 1
ATOM 5083 O O . SER B 1 173 ? 19.484 20.969 20.469 1 96.88 173 SER B O 1
ATOM 5085 N N . ALA B 1 174 ? 18.156 21.297 18.719 1 95.81 174 ALA B N 1
ATOM 5086 C CA . ALA B 1 174 ? 18.797 20.25 17.922 1 95.81 174 ALA B CA 1
ATOM 5087 C C . ALA B 1 174 ? 20.016 20.797 17.188 1 95.81 174 ALA B C 1
ATOM 5089 O O . ALA B 1 174 ? 20.688 20.062 16.453 1 95.81 174 ALA B O 1
ATOM 5090 N N . GLY B 1 175 ? 20.312 22.078 17.344 1 95.56 175 GLY B N 1
ATOM 5091 C CA . GLY B 1 175 ? 21.531 22.641 16.797 1 95.56 175 GLY B CA 1
ATOM 5092 C C . GLY B 1 175 ? 21.344 23.328 15.461 1 95.56 175 GLY B C 1
ATOM 5093 O O . GLY B 1 175 ? 22.312 23.688 14.789 1 95.56 175 GLY B O 1
ATOM 5094 N N . VAL B 1 176 ? 20.109 23.547 15.031 1 97.75 176 VAL B N 1
ATOM 5095 C CA . VAL B 1 176 ? 19.828 24.281 13.805 1 97.75 176 VAL B CA 1
ATOM 5096 C C . VAL B 1 176 ? 20.25 25.734 13.961 1 97.75 176 VAL B C 1
ATOM 5098 O O . VAL B 1 176 ? 19.922 26.375 14.969 1 97.75 176 VAL B O 1
ATOM 5101 N N . ARG B 1 177 ? 21 26.172 12.977 1 97.5 177 ARG B N 1
ATOM 5102 C CA . ARG B 1 177 ? 21.422 27.578 13 1 97.5 177 ARG B CA 1
ATOM 5103 C C . ARG B 1 177 ? 20.312 28.484 12.484 1 97.5 177 ARG B C 1
ATOM 5105 O O . ARG B 1 177 ? 19.844 28.328 11.352 1 97.5 177 ARG B O 1
ATOM 5112 N N . ARG B 1 178 ? 19.891 29.406 13.305 1 97.5 178 ARG B N 1
ATOM 5113 C CA . ARG B 1 178 ? 18.844 30.328 12.906 1 97.5 178 ARG B CA 1
ATOM 5114 C C . ARG B 1 178 ? 19.438 31.656 12.445 1 97.5 178 ARG B C 1
ATOM 5116 O O . ARG B 1 178 ? 20.375 32.156 13.055 1 97.5 178 ARG B O 1
ATOM 5123 N N . ILE B 1 179 ? 18.953 32.156 11.328 1 97 179 ILE B N 1
ATOM 5124 C CA . ILE B 1 179 ? 19.281 33.469 10.844 1 97 179 ILE B CA 1
ATOM 5125 C C . ILE B 1 179 ? 18 34.312 10.719 1 97 179 ILE B C 1
ATOM 5127 O O . ILE B 1 179 ? 17.031 33.875 10.078 1 97 179 ILE B O 1
ATOM 5131 N N . GLU B 1 180 ? 17.969 35.406 11.359 1 94.31 180 GLU B N 1
ATOM 5132 C CA . GLU B 1 180 ? 16.828 36.312 11.297 1 94.31 180 GLU B CA 1
ATOM 5133 C C . GLU B 1 180 ? 17.094 37.469 10.32 1 94.31 180 GLU B C 1
ATOM 5135 O O . GLU B 1 180 ? 17.484 38.562 10.727 1 94.31 180 GLU B O 1
ATOM 5140 N N . ALA B 1 181 ? 16.906 37.188 9.062 1 92.62 181 ALA B N 1
ATOM 5141 C CA . ALA B 1 181 ? 17.062 38.156 7.984 1 92.62 181 ALA B CA 1
ATOM 5142 C C . ALA B 1 181 ? 16.156 37.812 6.809 1 92.62 181 ALA B C 1
ATOM 5144 O O . ALA B 1 181 ? 15.82 36.656 6.586 1 92.62 181 ALA B O 1
ATOM 5145 N N . PHE B 1 182 ? 15.766 38.812 6.086 1 92 182 PHE B N 1
ATOM 5146 C CA . PHE B 1 182 ? 14.914 38.656 4.91 1 92 182 PHE B CA 1
ATOM 5147 C C . PHE B 1 182 ? 15.758 38.312 3.682 1 92 182 PHE B C 1
ATOM 5149 O O . PHE B 1 182 ? 16.922 38.719 3.602 1 92 182 PHE B O 1
ATOM 5156 N N . ILE B 1 183 ? 15.133 37.656 2.82 1 93.81 183 ILE B N 1
ATOM 5157 C CA . ILE B 1 183 ? 15.758 37.406 1.526 1 93.81 183 ILE B CA 1
ATOM 5158 C C . ILE B 1 183 ? 15.664 38.688 0.667 1 93.81 183 ILE B C 1
ATOM 5160 O O . ILE B 1 183 ? 14.57 39.156 0.381 1 93.81 183 ILE B O 1
ATOM 5164 N N . ALA B 1 184 ? 16.766 39.156 0.231 1 94.81 184 ALA B N 1
ATOM 5165 C CA . ALA B 1 184 ? 16.797 40.375 -0.583 1 94.81 184 ALA B CA 1
ATOM 5166 C C . ALA B 1 184 ? 16.844 40.031 -2.07 1 94.81 184 ALA B C 1
ATOM 5168 O O . ALA B 1 184 ? 16.234 40.719 -2.891 1 94.81 184 ALA B O 1
ATOM 5169 N N . ALA B 1 185 ? 17.562 39 -2.385 1 96.19 185 ALA B N 1
ATOM 5170 C CA . ALA B 1 185 ? 17.688 38.562 -3.781 1 96.19 185 ALA B CA 1
ATOM 5171 C C . ALA B 1 185 ? 18.047 37.094 -3.889 1 96.19 185 ALA B C 1
ATOM 5173 O O . ALA B 1 185 ? 18.672 36.531 -2.992 1 96.19 185 ALA B O 1
ATOM 5174 N N . VAL B 1 186 ? 17.531 36.5 -4.969 1 97.69 186 VAL B N 1
ATOM 5175 C CA . VAL B 1 186 ? 17.812 35.094 -5.262 1 97.69 186 VAL B CA 1
ATOM 5176 C C . VAL B 1 186 ? 18.609 35 -6.566 1 97.69 186 VAL B C 1
ATOM 5178 O O . VAL B 1 186 ? 18.141 35.469 -7.613 1 97.69 186 VAL B O 1
ATOM 5181 N N . ASP B 1 187 ? 19.797 34.438 -6.527 1 97.88 187 ASP B N 1
ATOM 5182 C CA . ASP B 1 187 ? 20.625 34.219 -7.703 1 97.88 187 ASP B CA 1
ATOM 5183 C C . ASP B 1 187 ? 20.391 32.844 -8.305 1 97.88 187 ASP B C 1
ATOM 5185 O O . ASP B 1 187 ? 20.766 31.828 -7.707 1 97.88 187 ASP B O 1
ATOM 5189 N N . VAL B 1 188 ? 19.75 32.812 -9.469 1 97.62 188 VAL B N 1
ATOM 5190 C CA . VAL B 1 188 ? 19.453 31.547 -10.141 1 97.62 188 VAL B CA 1
ATOM 5191 C C . VAL B 1 188 ? 20.297 31.422 -11.406 1 97.62 188 VAL B C 1
ATOM 5193 O O . VAL B 1 188 ? 20.438 32.375 -12.156 1 97.62 188 VAL B O 1
ATOM 5196 N N . ALA B 1 189 ? 20.953 30.281 -11.578 1 95.44 189 ALA B N 1
ATOM 5197 C CA . ALA B 1 189 ? 21.719 29.969 -12.789 1 95.44 189 ALA B CA 1
ATOM 5198 C C . ALA B 1 189 ? 21.562 28.5 -13.172 1 95.44 189 ALA B C 1
ATOM 5200 O O . ALA B 1 189 ? 21.672 27.625 -12.312 1 95.44 189 ALA B O 1
ATOM 5201 N N . ASP B 1 190 ? 21.359 28.203 -14.43 1 94.31 190 ASP B N 1
ATOM 5202 C CA . ASP B 1 190 ? 21.297 26.859 -14.984 1 94.31 190 ASP B CA 1
ATOM 5203 C C . ASP B 1 190 ? 20.25 26.016 -14.25 1 94.31 190 ASP B C 1
ATOM 5205 O O . ASP B 1 190 ? 20.516 24.875 -13.891 1 94.31 190 ASP B O 1
ATOM 5209 N N . GLY B 1 191 ? 19.203 26.703 -13.719 1 94.81 191 GLY B N 1
ATOM 5210 C CA . GLY B 1 191 ? 18.078 25.984 -13.117 1 94.81 191 GLY B CA 1
ATOM 5211 C C . GLY B 1 191 ? 18.312 25.656 -11.648 1 94.81 191 GLY B C 1
ATOM 5212 O O . GLY B 1 191 ? 17.594 24.828 -11.078 1 94.81 191 GLY B O 1
ATOM 5213 N N . HIS B 1 192 ? 19.328 26.312 -11.078 1 97.25 192 HIS B N 1
ATOM 5214 C CA . HIS B 1 192 ? 19.656 26.109 -9.664 1 97.25 192 HIS B CA 1
ATOM 5215 C C . HIS B 1 192 ? 19.781 27.438 -8.938 1 97.25 192 HIS B C 1
ATOM 5217 O O . HIS B 1 192 ? 20.125 28.453 -9.555 1 97.25 192 HIS B O 1
ATOM 5223 N N . ILE B 1 193 ? 19.5 27.375 -7.703 1 98.19 193 ILE B N 1
ATOM 5224 C CA . ILE B 1 193 ? 19.781 28.531 -6.855 1 98.19 193 ILE B CA 1
ATOM 5225 C C . ILE B 1 193 ? 21.25 28.531 -6.445 1 98.19 193 ILE B C 1
ATOM 5227 O O . ILE B 1 193 ? 21.688 27.641 -5.703 1 98.19 193 ILE B O 1
ATOM 5231 N N . ARG B 1 194 ? 21.984 29.531 -6.891 1 97.81 194 ARG B N 1
ATOM 5232 C CA . ARG B 1 194 ? 23.422 29.609 -6.609 1 97.81 194 ARG B CA 1
ATOM 5233 C C . ARG B 1 194 ? 23.672 30.234 -5.25 1 97.81 194 ARG B C 1
ATOM 5235 O O . ARG B 1 194 ? 24.578 29.812 -4.52 1 97.81 194 ARG B O 1
ATOM 5242 N N . ALA B 1 195 ? 22.891 31.234 -5.004 1 98.12 195 ALA B N 1
ATOM 5243 C CA . ALA B 1 195 ? 23.047 31.938 -3.736 1 98.12 195 ALA B CA 1
ATOM 5244 C C . ALA B 1 195 ? 21.828 32.812 -3.428 1 98.12 195 ALA B C 1
ATOM 5246 O O . ALA B 1 195 ? 21.047 33.125 -4.324 1 98.12 195 ALA B O 1
ATOM 5247 N N . VAL B 1 196 ? 21.656 33.125 -2.139 1 97.75 196 VAL B N 1
ATOM 5248 C CA . VAL B 1 196 ? 20.609 34.031 -1.673 1 97.75 196 VAL B CA 1
ATOM 5249 C C . VAL B 1 196 ? 21.234 35.156 -0.883 1 97.75 196 VAL B C 1
ATOM 5251 O O . VAL B 1 196 ? 22.031 34.938 0.026 1 97.75 196 VAL B O 1
ATOM 5254 N N . GLN B 1 197 ? 20.891 36.344 -1.323 1 97.56 197 GLN B N 1
ATOM 5255 C CA . GLN B 1 197 ? 21.328 37.531 -0.605 1 97.56 197 GLN B CA 1
ATOM 5256 C C . GLN B 1 197 ? 20.328 37.938 0.466 1 97.56 197 GLN B C 1
ATOM 5258 O O . GLN B 1 197 ? 19.125 37.969 0.212 1 97.56 197 GLN B O 1
ATOM 5263 N N . LEU B 1 198 ? 20.828 38.219 1.648 1 96.44 198 LEU B N 1
ATOM 5264 C CA . LEU B 1 198 ? 19.969 38.594 2.766 1 96.44 198 LEU B CA 1
ATOM 5265 C C . LEU B 1 198 ? 19.984 40.094 2.994 1 96.44 198 LEU B C 1
ATOM 5267 O O . LEU B 1 198 ? 20.891 40.812 2.521 1 96.44 198 LEU B O 1
ATOM 5271 N N . SER B 1 199 ? 19.016 40.594 3.662 1 93.88 199 SER B N 1
ATOM 5272 C CA . SER B 1 199 ? 18.828 42 3.918 1 93.88 199 SER B CA 1
ATOM 5273 C C . SER B 1 199 ? 19.922 42.562 4.82 1 93.88 199 SER B C 1
ATOM 5275 O O . SER B 1 199 ? 20.188 43.781 4.824 1 93.88 199 SER B O 1
ATOM 5277 N N . ASP B 1 200 ? 20.578 41.719 5.574 1 94.19 200 ASP B N 1
ATOM 5278 C CA . ASP B 1 200 ? 21.625 42.156 6.48 1 94.19 200 ASP B CA 1
ATOM 5279 C C . ASP B 1 200 ? 23 42.156 5.797 1 94.19 200 ASP B C 1
ATOM 5281 O O . ASP B 1 200 ? 24.016 42.375 6.445 1 94.19 200 ASP B O 1
ATOM 5285 N N . GLY B 1 201 ? 23 41.812 4.598 1 94.31 201 GLY B N 1
ATOM 5286 C CA . GLY B 1 201 ? 24.219 41.875 3.814 1 94.31 201 GLY B CA 1
ATOM 5287 C C . GLY B 1 201 ? 24.891 40.531 3.619 1 94.31 201 GLY B C 1
ATOM 5288 O O . GLY B 1 201 ? 25.781 40.375 2.781 1 94.31 201 GLY B O 1
ATOM 5289 N N . GLN B 1 202 ? 24.422 39.5 4.223 1 95.88 202 GLN B N 1
ATOM 5290 C CA . GLN B 1 202 ? 25 38.156 4.105 1 95.88 202 GLN B CA 1
ATOM 5291 C C . GLN B 1 202 ? 24.594 37.5 2.793 1 95.88 202 GLN B C 1
ATOM 5293 O O . GLN B 1 202 ? 23.531 37.781 2.248 1 95.88 202 GLN B O 1
ATOM 5298 N N . SER B 1 203 ? 25.453 36.656 2.314 1 97.12 203 SER B N 1
ATOM 5299 C CA . SER B 1 203 ? 25.172 35.781 1.194 1 97.12 203 SER B CA 1
ATOM 5300 C C . SER B 1 203 ? 25.25 34.312 1.615 1 97.12 203 SER B C 1
ATOM 5302 O O . SER B 1 203 ? 26.25 33.906 2.215 1 97.12 203 SER B O 1
ATOM 5304 N N . LEU B 1 204 ? 24.188 33.594 1.306 1 97.25 204 LEU B N 1
ATOM 5305 C CA . LEU B 1 204 ? 24.141 32.188 1.702 1 97.25 204 LEU B CA 1
ATOM 5306 C C . LEU B 1 204 ? 24.203 31.266 0.481 1 97.25 204 LEU B C 1
ATOM 5308 O O . LEU B 1 204 ? 23.594 31.578 -0.552 1 97.25 204 LEU B O 1
ATOM 5312 N N . THR B 1 205 ? 24.984 30.219 0.574 1 97.38 205 THR B N 1
ATOM 5313 C CA . THR B 1 205 ? 24.969 29.109 -0.374 1 97.38 205 THR B CA 1
ATOM 5314 C C . THR B 1 205 ? 24.547 27.812 0.315 1 97.38 205 THR B C 1
ATOM 5316 O O . THR B 1 205 ? 24.672 27.688 1.535 1 97.38 205 THR B O 1
ATOM 5319 N N . ALA B 1 206 ? 23.953 26.938 -0.447 1 97.12 206 ALA B N 1
ATOM 5320 C CA . ALA B 1 206 ? 23.516 25.656 0.097 1 97.12 206 ALA B CA 1
ATOM 5321 C C . ALA B 1 206 ? 23.516 24.578 -0.978 1 97.12 206 ALA B C 1
ATOM 5323 O O . ALA B 1 206 ? 23.516 24.875 -2.174 1 97.12 206 ALA B O 1
ATOM 5324 N N . ASN B 1 207 ? 23.688 23.328 -0.515 1 96.31 207 ASN B N 1
ATOM 5325 C CA . ASN B 1 207 ? 23.516 22.203 -1.426 1 96.31 207 ASN B CA 1
ATOM 5326 C C . ASN B 1 207 ? 22.047 22 -1.802 1 96.31 207 ASN B C 1
ATOM 5328 O O . ASN B 1 207 ? 21.734 21.641 -2.938 1 96.31 207 ASN B O 1
ATOM 5332 N N . LEU B 1 208 ? 21.125 22.266 -0.865 1 97.56 208 LEU B N 1
ATOM 5333 C CA . LEU B 1 208 ? 19.688 22.094 -1.029 1 97.56 208 LEU B CA 1
ATOM 5334 C C . LEU B 1 208 ? 18.922 23.203 -0.312 1 97.56 208 LEU B C 1
ATOM 5336 O O . LEU B 1 208 ? 19.203 23.516 0.847 1 97.56 208 LEU B O 1
ATOM 5340 N N . TRP B 1 209 ? 18.031 23.781 -1.059 1 98.31 209 TRP B N 1
ATOM 5341 C CA . TRP B 1 209 ? 17.141 24.812 -0.51 1 98.31 209 TRP B CA 1
ATOM 5342 C C . TRP B 1 209 ? 15.75 24.234 -0.249 1 98.31 209 TRP B C 1
ATOM 5344 O O . TRP B 1 209 ? 15.164 23.594 -1.119 1 98.31 209 TRP B O 1
ATOM 5354 N N . ILE B 1 210 ? 15.227 24.484 0.944 1 98.44 210 ILE B N 1
ATOM 5355 C CA . ILE B 1 210 ? 13.852 24.141 1.283 1 98.44 210 ILE B CA 1
ATOM 5356 C C . ILE B 1 210 ? 13 25.406 1.345 1 98.44 210 ILE B C 1
ATOM 5358 O O . ILE B 1 210 ? 13.219 26.266 2.207 1 98.44 210 ILE B O 1
ATOM 5362 N N . ASP B 1 211 ? 12.141 25.5 0.425 1 98 211 ASP B N 1
ATOM 5363 C CA . ASP B 1 211 ? 11.219 26.625 0.424 1 98 211 ASP B CA 1
ATOM 5364 C C . ASP B 1 211 ? 9.977 26.312 1.259 1 98 211 ASP B C 1
ATOM 5366 O O . ASP B 1 211 ? 9.102 25.562 0.823 1 98 211 ASP B O 1
ATOM 5370 N N . ALA B 1 212 ? 9.875 26.875 2.375 1 96.5 212 ALA B N 1
ATOM 5371 C CA . ALA B 1 212 ? 8.719 26.797 3.268 1 96.5 212 ALA B CA 1
ATOM 5372 C C . ALA B 1 212 ? 8.156 28.188 3.562 1 96.5 212 ALA B C 1
ATOM 5374 O O . ALA B 1 212 ? 7.719 28.453 4.68 1 96.5 212 ALA B O 1
ATOM 5375 N N . SER B 1 213 ? 8.211 29.016 2.582 1 93.81 213 SER B N 1
ATOM 5376 C CA . SER B 1 213 ? 7.879 30.438 2.758 1 93.81 213 SER B CA 1
ATOM 5377 C C . SER B 1 213 ? 6.406 30.688 2.459 1 93.81 213 SER B C 1
ATOM 5379 O O . SER B 1 213 ? 6.027 31.812 2.109 1 93.81 213 SER B O 1
ATOM 5381 N N . GLY B 1 214 ? 5.578 29.641 2.496 1 92.38 214 GLY B N 1
ATOM 5382 C CA . GLY B 1 214 ? 4.152 29.812 2.295 1 92.38 214 GLY B CA 1
ATOM 5383 C C . GLY B 1 214 ? 3.762 29.922 0.832 1 92.38 214 GLY B C 1
ATOM 5384 O O . GLY B 1 214 ? 4.508 29.484 -0.047 1 92.38 214 GLY B O 1
ATOM 5385 N N . PRO B 1 215 ? 2.578 30.469 0.587 1 90.56 215 PRO B N 1
ATOM 5386 C CA . PRO B 1 215 ? 2.051 30.531 -0.778 1 90.56 215 PRO B CA 1
ATOM 5387 C C . PRO B 1 215 ? 2.9 31.406 -1.704 1 90.56 215 PRO B C 1
ATOM 5389 O O . PRO B 1 215 ? 2.811 31.281 -2.928 1 90.56 215 PRO B O 1
ATOM 5392 N N . HIS B 1 216 ? 3.658 32.281 -1.16 1 88.88 216 HIS B N 1
ATOM 5393 C CA . HIS B 1 216 ? 4.523 33.094 -1.982 1 88.88 216 HIS B CA 1
ATOM 5394 C C . HIS B 1 216 ? 5.633 32.281 -2.631 1 88.88 216 HIS B C 1
ATOM 5396 O O . HIS B 1 216 ? 6.133 32.656 -3.697 1 88.88 216 HIS B O 1
ATOM 5402 N N . ALA B 1 217 ? 6.031 31.188 -1.979 1 93.19 217 ALA B N 1
ATOM 5403 C CA . ALA B 1 217 ? 7.105 30.344 -2.48 1 93.19 217 ALA B CA 1
ATOM 5404 C C . ALA B 1 217 ? 8.297 31.172 -2.938 1 93.19 217 ALA B C 1
ATOM 5406 O O . ALA B 1 217 ? 8.758 31.031 -4.074 1 93.19 217 ALA B O 1
ATOM 5407 N N . THR B 1 218 ? 8.883 31.828 -2.049 1 94.12 218 THR B N 1
ATOM 5408 C CA . THR B 1 218 ? 9.859 32.875 -2.311 1 94.12 218 THR B CA 1
ATOM 5409 C C . THR B 1 218 ? 11.031 32.344 -3.127 1 94.12 218 THR B C 1
ATOM 5411 O O . THR B 1 218 ? 11.609 33.094 -3.939 1 94.12 218 THR B O 1
ATOM 5414 N N . LEU B 1 219 ? 11.367 31.094 -2.979 1 97.31 219 LEU B N 1
ATOM 5415 C CA . LEU B 1 219 ? 12.5 30.516 -3.699 1 97.31 219 LEU B CA 1
ATOM 5416 C C . LEU B 1 219 ? 12.016 29.719 -4.906 1 97.31 219 LEU B C 1
ATOM 5418 O O . LEU B 1 219 ? 12.406 30 -6.039 1 97.31 219 LEU B O 1
ATOM 5422 N N . LEU B 1 220 ? 11.102 28.828 -4.684 1 97.62 220 LEU B N 1
ATOM 5423 C CA . LEU B 1 220 ? 10.703 27.859 -5.688 1 97.62 220 LEU B CA 1
ATOM 5424 C C . LEU B 1 220 ? 10.023 28.531 -6.871 1 97.62 220 LEU B C 1
ATOM 5426 O O . LEU B 1 220 ? 10.094 28.047 -8 1 97.62 220 LEU B O 1
ATOM 5430 N N . SER B 1 221 ? 9.398 29.672 -6.652 1 96.12 221 SER B N 1
ATOM 5431 C CA . SER B 1 221 ? 8.695 30.391 -7.719 1 96.12 221 SER B CA 1
ATOM 5432 C C . SER B 1 221 ? 9.664 30.844 -8.805 1 96.12 221 SER B C 1
ATOM 5434 O O . SER B 1 221 ? 9.258 31.078 -9.945 1 96.12 221 SER B O 1
ATOM 5436 N N . HIS B 1 222 ? 10.977 31 -8.484 1 96.88 222 HIS B N 1
ATOM 5437 C CA . HIS B 1 222 ? 11.992 31.391 -9.461 1 96.88 222 HIS B CA 1
ATOM 5438 C C . HIS B 1 222 ? 12.297 30.25 -10.422 1 96.88 222 HIS B C 1
ATOM 5440 O O . HIS B 1 222 ? 12.789 30.469 -11.531 1 96.88 222 HIS B O 1
ATOM 5446 N N . LEU B 1 223 ? 12.031 29.062 -9.953 1 97.5 223 LEU B N 1
ATOM 5447 C CA . LEU B 1 223 ? 12.375 27.875 -10.742 1 97.5 223 LEU B CA 1
ATOM 5448 C C . LEU B 1 223 ? 11.133 27.281 -11.391 1 97.5 223 LEU B C 1
ATOM 5450 O O . LEU B 1 223 ? 11.203 26.75 -12.508 1 97.5 223 LEU B O 1
ATOM 5454 N N . VAL B 1 224 ? 10.016 27.297 -10.625 1 96.88 224 VAL B N 1
ATOM 5455 C CA . VAL B 1 224 ? 8.742 26.75 -11.102 1 96.88 224 VAL B CA 1
ATOM 5456 C C . VAL B 1 224 ? 7.633 27.781 -10.891 1 96.88 224 VAL B C 1
ATOM 5458 O O . VAL B 1 224 ? 6.852 27.672 -9.938 1 96.88 224 VAL B O 1
ATOM 5461 N N . PRO B 1 225 ? 7.395 28.625 -11.812 1 92.19 225 PRO B N 1
ATOM 5462 C CA . PRO B 1 225 ? 6.363 29.656 -11.641 1 92.19 225 PRO B CA 1
ATOM 5463 C C . PRO B 1 225 ? 4.961 29.125 -11.945 1 92.19 225 PRO B C 1
ATOM 5465 O O . PRO B 1 225 ? 3.971 29.719 -11.492 1 92.19 225 PRO B O 1
ATOM 5468 N N . GLU B 1 226 ? 4.824 28.062 -12.586 1 92.5 226 GLU B N 1
ATOM 5469 C CA . GLU B 1 226 ? 3.531 27.578 -13.055 1 92.5 226 GLU B CA 1
ATOM 5470 C C . GLU B 1 226 ? 2.777 26.859 -11.945 1 92.5 226 GLU B C 1
ATOM 5472 O O . GLU B 1 226 ? 3.363 26.047 -11.211 1 92.5 226 GLU B O 1
ATOM 5477 N N . THR B 1 227 ? 1.494 27.234 -11.766 1 91.44 227 THR B N 1
ATOM 5478 C CA . THR B 1 227 ? 0.605 26.578 -10.812 1 91.44 227 THR B CA 1
ATOM 5479 C C . THR B 1 227 ? -0.669 26.109 -11.5 1 91.44 227 THR B C 1
ATOM 5481 O O . THR B 1 227 ? -1.006 26.562 -12.594 1 91.44 227 THR B O 1
ATOM 5484 N N . ARG B 1 228 ? -1.22 25.109 -10.922 1 89.44 228 ARG B N 1
ATOM 5485 C CA . ARG B 1 228 ? -2.531 24.641 -11.344 1 89.44 228 ARG B CA 1
ATOM 5486 C C . ARG B 1 228 ? -3.58 24.891 -10.266 1 89.44 228 ARG B C 1
ATOM 5488 O O . ARG B 1 228 ? -3.363 24.578 -9.094 1 89.44 228 ARG B O 1
ATOM 5495 N N . GLY B 1 229 ? -4.715 25.469 -10.719 1 85.56 229 GLY B N 1
ATOM 5496 C CA . GLY B 1 229 ? -5.773 25.875 -9.805 1 85.56 229 GLY B CA 1
ATOM 5497 C C . GLY B 1 229 ? -5.848 27.375 -9.586 1 85.56 229 GLY B C 1
ATOM 5498 O O . GLY B 1 229 ? -4.832 28.062 -9.664 1 85.56 229 GLY B O 1
ATOM 5499 N N . GLN B 1 230 ? -7.102 27.906 -9.383 1 79.5 230 GLN B N 1
ATOM 5500 C CA . GLN B 1 230 ? -7.223 29.359 -9.289 1 79.5 230 GLN B CA 1
ATOM 5501 C C . GLN B 1 230 ? -8.383 29.75 -8.383 1 79.5 230 GLN B C 1
ATOM 5503 O O . GLN B 1 230 ? -8.734 30.938 -8.297 1 79.5 230 GLN B O 1
ATOM 5508 N N . ARG B 1 231 ? -8.828 28.812 -7.73 1 88.38 231 ARG B N 1
ATOM 5509 C CA . ARG B 1 231 ? -9.961 29.188 -6.883 1 88.38 231 ARG B CA 1
ATOM 5510 C C . ARG B 1 231 ? -9.516 30.078 -5.727 1 88.38 231 ARG B C 1
ATOM 5512 O O . ARG B 1 231 ? -8.578 29.734 -5 1 88.38 231 ARG B O 1
ATOM 5519 N N . ARG B 1 232 ? -10.219 31.172 -5.57 1 91.88 232 ARG B N 1
ATOM 5520 C CA . ARG B 1 232 ? -9.891 32.125 -4.508 1 91.88 232 ARG B CA 1
ATOM 5521 C C . ARG B 1 232 ? -10.961 32.094 -3.422 1 91.88 232 ARG B C 1
ATOM 5523 O O . ARG B 1 232 ? -12.156 32.031 -3.721 1 91.88 232 ARG B O 1
ATOM 5530 N N . LEU B 1 233 ? -10.523 32.25 -2.193 1 93.12 233 LEU B N 1
ATOM 5531 C CA . LEU B 1 233 ? -11.406 32.25 -1.031 1 93.12 233 LEU B CA 1
ATOM 5532 C C . LEU B 1 233 ? -10.977 33.344 -0.034 1 93.12 233 LEU B C 1
ATOM 5534 O O . LEU B 1 233 ? -9.828 33.781 -0.051 1 93.12 233 LEU B O 1
ATOM 5538 N N . THR B 1 234 ? -11.898 33.781 0.749 1 92.31 234 THR B N 1
ATOM 5539 C CA . THR B 1 234 ? -11.602 34.625 1.9 1 92.31 234 THR B CA 1
ATOM 5540 C C . THR B 1 234 ? -11.617 33.812 3.189 1 92.31 234 THR B C 1
ATOM 5542 O O . THR B 1 234 ? -12.57 33.062 3.453 1 92.31 234 THR B O 1
ATOM 5545 N N . VAL B 1 235 ? -10.555 33.906 3.943 1 92.31 235 VAL B N 1
ATOM 5546 C CA . VAL B 1 235 ? -10.445 33.219 5.215 1 92.31 235 VAL B CA 1
ATOM 5547 C C . VAL B 1 235 ? -10.383 34.219 6.363 1 92.31 235 VAL B C 1
ATOM 5549 O O . VAL B 1 235 ? -9.555 35.125 6.355 1 92.31 235 VAL B O 1
ATOM 5552 N N . GLN B 1 236 ? -11.25 34.062 7.391 1 91.44 236 GLN B N 1
ATOM 5553 C CA . GLN B 1 236 ? -11.266 34.906 8.586 1 91.44 236 GLN B CA 1
ATOM 5554 C C . GLN B 1 236 ? -11.148 34.062 9.852 1 91.44 236 GLN B C 1
ATOM 5556 O O . GLN B 1 236 ? -11.781 33 9.977 1 91.44 236 GLN B O 1
ATOM 5561 N N . GLN B 1 237 ? -10.312 34.531 10.734 1 92.12 237 GLN B N 1
ATOM 5562 C CA . GLN B 1 237 ? -10.141 33.812 12 1 92.12 237 GLN B CA 1
ATOM 5563 C C . GLN B 1 237 ? -10.438 34.75 13.188 1 92.12 237 GLN B C 1
ATOM 5565 O O . GLN B 1 237 ? -10.031 35.906 13.195 1 92.12 237 GLN B O 1
ATOM 5570 N N . THR B 1 238 ? -11.188 34.219 14.109 1 90.44 238 THR B N 1
ATOM 5571 C CA . THR B 1 238 ? -11.406 34.875 15.398 1 90.44 238 THR B CA 1
ATOM 5572 C C . THR B 1 238 ? -11.117 33.938 16.547 1 90.44 238 THR B C 1
ATOM 5574 O O . THR B 1 238 ? -11.078 32.719 16.359 1 90.44 238 THR B O 1
ATOM 5577 N N . ARG B 1 239 ? -10.805 34.531 17.688 1 89.06 239 ARG B N 1
ATOM 5578 C CA . ARG B 1 239 ? -10.555 33.781 18.906 1 89.06 239 ARG B CA 1
ATOM 5579 C C . ARG B 1 239 ? -11.43 34.281 20.047 1 89.06 239 ARG B C 1
ATOM 5581 O O . ARG B 1 239 ? -11.523 35.5 20.266 1 89.06 239 ARG B O 1
ATOM 5588 N N . SER B 1 240 ? -12.156 33.344 20.609 1 87.31 240 SER B N 1
ATOM 5589 C CA . SER B 1 240 ? -12.977 33.719 21.75 1 87.31 240 SER B CA 1
ATOM 5590 C C . SER B 1 240 ? -12.523 32.969 23.016 1 87.31 240 SER B C 1
ATOM 5592 O O . SER B 1 240 ? -12.062 31.844 22.953 1 87.31 240 SER B O 1
ATOM 5594 N N . ASP B 1 241 ? -12.539 33.719 24.234 1 76.12 241 ASP B N 1
ATOM 5595 C CA . ASP B 1 241 ? -12.141 33.125 25.5 1 76.12 241 ASP B CA 1
ATOM 5596 C C . ASP B 1 241 ? -13.273 32.281 26.109 1 76.12 241 ASP B C 1
ATOM 5598 O O . ASP B 1 241 ? -13.133 31.719 27.188 1 76.12 241 ASP B O 1
ATOM 5602 N N . ALA B 1 242 ? -14.414 32.188 25.469 1 63.16 242 ALA B N 1
ATOM 5603 C CA . ALA B 1 242 ? -15.531 31.422 26.031 1 63.16 242 ALA B CA 1
ATOM 5604 C C . ALA B 1 242 ? -15.227 29.922 26.031 1 63.16 242 ALA B C 1
ATOM 5606 O O . ALA B 1 242 ? -14.578 29.422 25.125 1 63.16 242 ALA B O 1
ATOM 5607 N N . PRO B 1 243 ? -15.461 29.344 27.344 1 57.53 243 PRO B N 1
ATOM 5608 C CA . PRO B 1 243 ? -15.219 27.891 27.406 1 57.53 243 PRO B CA 1
ATOM 5609 C C . PRO B 1 243 ? -15.922 27.141 26.281 1 57.53 243 PRO B C 1
ATOM 5611 O O . PRO B 1 243 ? -17.109 27.375 26.016 1 57.53 243 PRO B O 1
ATOM 5614 N N . PRO B 1 244 ? -15.133 26.469 25.422 1 58.84 244 PRO B N 1
ATOM 5615 C CA . PRO B 1 244 ? -15.805 25.75 24.328 1 58.84 244 PRO B CA 1
ATOM 5616 C C . PRO B 1 244 ? -16.828 24.75 24.844 1 58.84 244 PRO B C 1
ATOM 5618 O O . PRO B 1 244 ? -16.578 24.031 25.812 1 58.84 244 PRO B O 1
ATOM 5621 N N . HIS B 1 245 ? -18.234 25 24.703 1 55.22 245 HIS B N 1
ATOM 5622 C CA . HIS B 1 245 ? -19.25 23.984 25 1 55.22 245 HIS B CA 1
ATOM 5623 C C . HIS B 1 245 ? -19 22.719 24.203 1 55.22 245 HIS B C 1
ATOM 5625 O O . HIS B 1 245 ? -19.578 21.656 24.5 1 55.22 245 HIS B O 1
ATOM 5631 N N . THR B 1 246 ? -18.297 22.922 23.062 1 62.12 246 THR B N 1
ATOM 5632 C CA . THR B 1 246 ? -17.984 21.781 22.203 1 62.12 246 THR B CA 1
ATOM 5633 C C . THR B 1 246 ? -16.562 21.297 22.453 1 62.12 246 THR B C 1
ATOM 5635 O O . THR B 1 246 ? -15.727 22.031 22.969 1 62.12 246 THR B O 1
ATOM 5638 N N . GLY B 1 247 ? -16.391 19.906 22.812 1 78.69 247 GLY B N 1
ATOM 5639 C CA . GLY B 1 247 ? -15.039 19.422 23.062 1 78.69 247 GLY B CA 1
ATOM 5640 C C . GLY B 1 247 ? -14.695 18.172 22.266 1 78.69 247 GLY B C 1
ATOM 5641 O O . GLY B 1 247 ? -15.586 17.469 21.781 1 78.69 247 GLY B O 1
ATOM 5642 N N . GLY B 1 248 ? -13.516 18.078 21.844 1 89.69 248 GLY B N 1
ATOM 5643 C CA . GLY B 1 248 ? -12.906 16.891 21.266 1 89.69 248 GLY B CA 1
ATOM 5644 C C . GLY B 1 248 ? -13.133 16.766 19.766 1 89.69 248 GLY B C 1
ATOM 5645 O O . GLY B 1 248 ? -13 15.68 19.203 1 89.69 248 GLY B O 1
ATOM 5646 N N . VAL B 1 249 ? -13.781 17.859 19.141 1 94.38 249 VAL B N 1
ATOM 5647 C CA . VAL B 1 249 ? -14.062 17.812 17.703 1 94.38 249 VAL B CA 1
ATOM 5648 C C . VAL B 1 249 ? -14.094 19.219 17.141 1 94.38 249 VAL B C 1
ATOM 5650 O O . VAL B 1 249 ? -14.383 20.188 17.859 1 94.38 249 VAL B O 1
ATOM 5653 N N . THR B 1 250 ? -13.727 19.391 15.898 1 95.31 250 THR B N 1
ATOM 5654 C CA . THR B 1 250 ? -13.992 20.609 15.156 1 95.31 250 THR B CA 1
ATOM 5655 C C . THR B 1 250 ? -15.383 20.578 14.539 1 95.31 250 THR B C 1
ATOM 5657 O O . THR B 1 250 ? -15.727 19.656 13.805 1 95.31 250 THR B O 1
ATOM 5660 N N . VAL B 1 251 ? -16.203 21.578 14.82 1 95.06 251 VAL B N 1
ATOM 5661 C CA . VAL B 1 251 ? -17.531 21.625 14.242 1 95.06 251 VAL B CA 1
ATOM 5662 C C . VAL B 1 251 ? -17.531 22.547 13.016 1 95.06 251 VAL B C 1
ATOM 5664 O O . VAL B 1 251 ? -17.203 23.734 13.125 1 95.06 251 VAL B O 1
ATOM 5667 N N . VAL B 1 252 ? -17.844 21.984 11.914 1 95.5 252 VAL B N 1
ATOM 5668 C CA . VAL B 1 252 ? -17.922 22.734 10.656 1 95.5 252 VAL B CA 1
ATOM 5669 C C . VAL B 1 252 ? -19.375 22.906 10.258 1 95.5 252 VAL B C 1
ATOM 5671 O O . VAL B 1 252 ? -20.094 21.938 10.062 1 95.5 252 VAL B O 1
ATOM 5674 N N . THR B 1 253 ? -19.797 24.094 10.094 1 94.81 253 THR B N 1
ATOM 5675 C CA . THR B 1 253 ? -21.188 24.406 9.727 1 94.81 253 THR B CA 1
ATOM 5676 C C . THR B 1 253 ? -21.25 25 8.32 1 94.81 253 THR B C 1
ATOM 5678 O O . THR B 1 253 ? -20.594 26 8.031 1 94.81 253 THR B O 1
ATOM 5681 N N . GLY B 1 254 ? -22.062 24.359 7.465 1 92.56 254 GLY B N 1
ATOM 5682 C CA . GLY B 1 254 ? -22.281 24.906 6.137 1 92.56 254 GLY B CA 1
ATOM 5683 C C . GLY B 1 254 ? -23.094 26.188 6.145 1 92.56 254 GLY B C 1
ATOM 5684 O O . GLY B 1 254 ? -24.047 26.312 6.918 1 92.56 254 GLY B O 1
ATOM 5685 N N . MET B 1 255 ? -22.609 27.094 5.391 1 90.5 255 MET B N 1
ATOM 5686 C CA . MET B 1 255 ? -23.312 28.359 5.191 1 90.5 255 MET B CA 1
ATOM 5687 C C . MET B 1 255 ? -23.734 28.516 3.736 1 90.5 255 MET B C 1
ATOM 5689 O O . MET B 1 255 ? -23.406 27.688 2.893 1 90.5 255 MET B O 1
ATOM 5693 N N . SER B 1 256 ? -24.5 29.547 3.422 1 85.94 256 SER B N 1
ATOM 5694 C CA . SER B 1 256 ? -24.953 29.781 2.057 1 85.94 256 SER B CA 1
ATOM 5695 C C . SER B 1 256 ? -23.781 30.047 1.113 1 85.94 256 SER B C 1
ATOM 5697 O O . SER B 1 256 ? -23.781 29.578 -0.03 1 85.94 256 SER B O 1
ATOM 5699 N N . ASP B 1 257 ? -22.766 30.75 1.62 1 89.38 257 ASP B N 1
ATOM 5700 C CA . ASP B 1 257 ? -21.656 31.125 0.738 1 89.38 257 ASP B CA 1
ATOM 5701 C C . ASP B 1 257 ? -20.312 30.719 1.339 1 89.38 257 ASP B C 1
ATOM 5703 O O . ASP B 1 257 ? -19.359 31.484 1.29 1 89.38 257 ASP B O 1
ATOM 5707 N N . GLY B 1 258 ? -20.297 29.609 2.006 1 91.88 258 GLY B N 1
ATOM 5708 C CA . GLY B 1 258 ? -19.062 29.125 2.619 1 91.88 258 GLY B CA 1
ATOM 5709 C C . GLY B 1 258 ? -19.312 28.219 3.807 1 91.88 258 GLY B C 1
ATOM 5710 O O . GLY B 1 258 ? -20.266 27.438 3.814 1 91.88 258 GLY B O 1
ATOM 5711 N N . TRP B 1 259 ? -18.422 28.25 4.742 1 93.06 259 TRP B N 1
ATOM 5712 C CA . TRP B 1 259 ? -18.547 27.438 5.949 1 93.06 259 TRP B CA 1
ATOM 5713 C C . TRP B 1 259 ? -17.781 28.078 7.105 1 93.06 259 TRP B C 1
ATOM 5715 O O . TRP B 1 259 ? -16.969 28.984 6.902 1 93.06 259 TRP B O 1
ATOM 5725 N N . GLN B 1 260 ? -18.109 27.688 8.305 1 94.38 260 GLN B N 1
ATOM 5726 C CA . GLN B 1 260 ? -17.453 28.141 9.523 1 94.38 260 GLN B CA 1
ATOM 5727 C C . GLN B 1 260 ? -17.047 26.969 10.398 1 94.38 260 GLN B C 1
ATOM 5729 O O . GLN B 1 260 ? -17.828 26.031 10.602 1 94.38 260 GLN B O 1
ATOM 5734 N N . ALA B 1 261 ? -15.828 27.031 10.836 1 94.81 261 ALA B N 1
ATOM 5735 C CA . ALA B 1 261 ? -15.32 25.984 11.719 1 94.81 261 ALA B CA 1
ATOM 5736 C C . ALA B 1 261 ? -15.047 26.531 13.117 1 94.81 261 ALA B C 1
ATOM 5738 O O . ALA B 1 261 ? -14.438 27.594 13.266 1 94.81 261 ALA B O 1
ATOM 5739 N N . GLN B 1 262 ? -15.523 25.844 14.086 1 93.31 262 GLN B N 1
ATOM 5740 C CA . GLN B 1 262 ? -15.219 26.125 15.484 1 93.31 262 GLN B CA 1
ATOM 5741 C C . GLN B 1 262 ? -14.375 25.031 16.109 1 93.31 262 GLN B C 1
ATOM 5743 O O . GLN B 1 262 ? -14.789 23.859 16.156 1 93.31 262 GLN B O 1
ATOM 5748 N N . THR B 1 263 ? -13.219 25.391 16.531 1 93.69 263 THR B N 1
ATOM 5749 C CA . THR B 1 263 ? -12.234 24.453 17.047 1 93.69 263 THR B CA 1
ATOM 5750 C C . THR B 1 263 ? -11.859 24.797 18.484 1 93.69 263 THR B C 1
ATOM 5752 O O . THR B 1 263 ? -11.25 25.844 18.75 1 93.69 263 THR B O 1
ATOM 5755 N N . PRO B 1 264 ? -12.18 23.891 19.406 1 92.25 264 PRO B N 1
ATOM 5756 C CA . PRO B 1 264 ? -11.828 24.172 20.797 1 92.25 264 PRO B CA 1
ATOM 5757 C C . PRO B 1 264 ? -10.352 23.906 21.094 1 92.25 264 PRO B C 1
ATOM 5759 O O . PRO B 1 264 ? -9.836 22.828 20.797 1 92.25 264 PRO B O 1
ATOM 5762 N N . LEU B 1 265 ? -9.711 24.906 21.625 1 90.12 265 LEU B N 1
ATOM 5763 C CA . LEU B 1 265 ? -8.367 24.734 22.188 1 90.12 265 LEU B CA 1
ATOM 5764 C C . LEU B 1 265 ? -8.43 24.5 23.688 1 90.12 265 LEU B C 1
ATOM 5766 O O . LEU B 1 265 ? -9.477 24.125 24.219 1 90.12 265 LEU B O 1
ATOM 5770 N N . ARG B 1 266 ? -7.371 24.562 24.328 1 83.56 266 ARG B N 1
ATOM 5771 C CA . ARG B 1 266 ? -7.34 24.312 25.766 1 83.56 266 ARG B CA 1
ATOM 5772 C C . ARG B 1 266 ? -8.141 25.375 26.516 1 83.56 266 ARG B C 1
ATOM 5774 O O . ARG B 1 266 ? -8.922 25.047 27.406 1 83.56 266 ARG B O 1
ATOM 5781 N N . ALA B 1 267 ? -7.957 26.625 26.109 1 80.88 267 ALA B N 1
ATOM 5782 C CA . ALA B 1 267 ? -8.562 27.688 26.906 1 80.88 267 ALA B CA 1
ATOM 5783 C C . ALA B 1 267 ? -9.336 28.656 26.016 1 80.88 267 ALA B C 1
ATOM 5785 O O . ALA B 1 267 ? -9.711 29.75 26.438 1 80.88 267 ALA B O 1
ATOM 5786 N N . SER B 1 268 ? -9.516 28.312 24.797 1 87.69 268 SER B N 1
ATOM 5787 C CA . SER B 1 268 ? -10.172 29.219 23.875 1 87.69 268 SER B CA 1
ATOM 5788 C C . SER B 1 268 ? -10.836 28.469 22.734 1 87.69 268 SER B C 1
ATOM 5790 O O . SER B 1 268 ? -10.672 27.25 22.609 1 87.69 268 SER B O 1
ATOM 5792 N N . LEU B 1 269 ? -11.68 29.234 22.047 1 90.75 269 LEU B N 1
ATOM 5793 C CA . LEU B 1 269 ? -12.344 28.734 20.844 1 90.75 269 LEU B CA 1
ATOM 5794 C C . LEU B 1 269 ? -11.875 29.484 19.609 1 90.75 269 LEU B C 1
ATOM 5796 O O . LEU B 1 269 ? -11.961 30.719 19.562 1 90.75 269 LEU B O 1
ATOM 5800 N N . LEU B 1 270 ? -11.336 28.75 18.719 1 91.69 270 LEU B N 1
ATOM 5801 C CA . LEU B 1 270 ? -10.969 29.328 17.438 1 91.69 270 LEU B CA 1
ATOM 5802 C C . LEU B 1 270 ? -12.102 29.172 16.422 1 91.69 270 LEU B C 1
ATOM 5804 O O . LEU B 1 270 ? -12.719 28.109 16.328 1 91.69 270 LEU B O 1
ATOM 5808 N N . THR B 1 271 ? -12.406 30.234 15.727 1 92.19 271 THR B N 1
ATOM 5809 C CA . THR B 1 271 ? -13.406 30.203 14.664 1 92.19 271 THR B CA 1
ATOM 5810 C C . THR B 1 271 ? -12.789 30.594 13.32 1 92.19 271 THR B C 1
ATOM 5812 O O . THR B 1 271 ? -12.172 31.656 13.203 1 92.19 271 THR B O 1
ATOM 5815 N N . LEU B 1 272 ? -12.844 29.75 12.406 1 93.62 272 LEU B N 1
ATOM 5816 C CA . LEU B 1 272 ? -12.398 30 11.039 1 93.62 272 LEU B CA 1
ATOM 5817 C C . LEU B 1 272 ? -13.594 30.062 10.086 1 93.62 272 LEU B C 1
ATOM 5819 O O . LEU B 1 272 ? -14.414 29.156 10.047 1 93.62 272 LEU B O 1
ATOM 5823 N N . THR B 1 273 ? -13.734 31.156 9.391 1 93.5 273 THR B N 1
ATOM 5824 C CA . THR B 1 273 ? -14.789 31.328 8.398 1 93.5 273 THR B CA 1
ATOM 5825 C C . THR B 1 273 ? -14.195 31.438 6.996 1 93.5 273 THR B C 1
ATOM 5827 O O . THR B 1 273 ? -13.328 32.281 6.75 1 93.5 273 THR B O 1
ATOM 5830 N N . VAL B 1 274 ? -14.625 30.594 6.09 1 94 274 VAL B N 1
ATOM 5831 C CA . VAL B 1 274 ? -14.164 30.594 4.703 1 94 274 VAL B CA 1
ATOM 5832 C C . VAL B 1 274 ? -15.336 30.875 3.77 1 94 274 VAL B C 1
ATOM 5834 O O . VAL B 1 274 ? -16.359 30.203 3.83 1 94 274 VAL B O 1
ATOM 5837 N N . THR B 1 275 ? -15.227 31.875 2.932 1 92.88 275 THR B N 1
ATOM 5838 C CA . THR B 1 275 ? -16.297 32.281 2.025 1 92.88 275 THR B CA 1
ATOM 5839 C C . THR B 1 275 ? -15.727 32.625 0.646 1 92.88 275 THR B C 1
ATOM 5841 O O . THR B 1 275 ? -14.508 32.719 0.472 1 92.88 275 THR B O 1
ATOM 5844 N N . ASP B 1 276 ? -16.656 32.688 -0.23 1 91.06 276 ASP B N 1
ATOM 5845 C CA . ASP B 1 276 ? -16.297 33.281 -1.509 1 91.06 276 ASP B CA 1
ATOM 5846 C C . ASP B 1 276 ? -15.828 34.719 -1.325 1 91.06 276 ASP B C 1
ATOM 5848 O O . ASP B 1 276 ? -16.375 35.469 -0.489 1 91.06 276 ASP B O 1
ATOM 5852 N N . PRO B 1 277 ? -14.805 35.125 -2.166 1 87.31 277 PRO B N 1
ATOM 5853 C CA . PRO B 1 277 ? -14.289 36.469 -1.996 1 87.31 277 PRO B CA 1
ATOM 5854 C C . PRO B 1 277 ? -15.367 37.531 -2.166 1 87.31 277 PRO B C 1
ATOM 5856 O O . PRO B 1 277 ? -15.273 38.625 -1.581 1 87.31 277 PRO B O 1
ATOM 5859 N N . ASP B 1 278 ? -16.344 37.25 -2.902 1 80.88 278 ASP B N 1
ATOM 5860 C CA . ASP B 1 278 ? -17.375 38.25 -3.191 1 80.88 278 ASP B CA 1
ATOM 5861 C C . ASP B 1 278 ? -18.531 38.125 -2.195 1 80.88 278 ASP B C 1
ATOM 5863 O O . ASP B 1 278 ? -19.547 38.812 -2.334 1 80.88 278 ASP B O 1
ATOM 5867 N N . SER B 1 279 ? -18.312 37.281 -1.247 1 79.88 279 SER B N 1
ATOM 5868 C CA . SER B 1 279 ? -19.391 37.062 -0.286 1 79.88 279 SER B CA 1
ATOM 5869 C C . SER B 1 279 ? -19.625 38.312 0.555 1 79.88 279 SER B C 1
ATOM 5871 O O . SER B 1 279 ? -18.688 39 0.932 1 79.88 279 SER B O 1
ATOM 5873 N N . ALA B 1 280 ? -20.938 38.656 0.7 1 64.25 280 ALA B N 1
ATOM 5874 C CA . ALA B 1 280 ? -21.359 39.781 1.516 1 64.25 280 ALA B CA 1
ATOM 5875 C C . ALA B 1 280 ? -21.234 39.469 3.004 1 64.25 280 ALA B C 1
ATOM 5877 O O . ALA B 1 280 ? -21.469 40.344 3.852 1 64.25 280 ALA B O 1
ATOM 5878 N N . ALA B 1 281 ? -20.984 38.312 3.186 1 61.34 281 ALA B N 1
ATOM 5879 C CA . ALA B 1 281 ? -20.953 37.969 4.609 1 61.34 281 ALA B CA 1
ATOM 5880 C C . ALA B 1 281 ? -20.094 38.969 5.383 1 61.34 281 ALA B C 1
ATOM 5882 O O . ALA B 1 281 ? -19.125 39.5 4.848 1 61.34 281 ALA B O 1
ATOM 5883 N N . THR B 1 282 ? -20.703 39.438 6.531 1 58.91 282 THR B N 1
ATOM 5884 C CA . THR B 1 282 ? -20.234 40.5 7.414 1 58.91 282 THR B CA 1
ATOM 5885 C C . THR B 1 282 ? -18.797 40.25 7.871 1 58.91 282 THR B C 1
ATOM 5887 O O . THR B 1 282 ? -18.5 39.156 8.391 1 58.91 282 THR B O 1
ATOM 5890 N N . ALA B 1 283 ? -17.891 40.938 7.133 1 63.06 283 ALA B N 1
ATOM 5891 C CA . ALA B 1 283 ? -16.5 40.938 7.566 1 63.06 283 ALA B CA 1
ATOM 5892 C C . ALA B 1 283 ? -16.375 41.406 9.008 1 63.06 283 ALA B C 1
ATOM 5894 O O . ALA B 1 283 ? -16.969 42.438 9.375 1 63.06 283 ALA B O 1
ATOM 5895 N N . ASP B 1 284 ? -16.219 40.469 9.906 1 70.69 284 ASP B N 1
ATOM 5896 C CA . ASP B 1 284 ? -15.82 40.875 11.25 1 70.69 284 ASP B CA 1
ATOM 5897 C C . ASP B 1 284 ? -14.508 41.656 11.227 1 70.69 284 ASP B C 1
ATOM 5899 O O . ASP B 1 284 ? -13.453 41.094 10.93 1 70.69 284 ASP B O 1
ATOM 5903 N N . ALA B 1 285 ? -14.625 42.875 11.438 1 69.81 285 ALA B N 1
ATOM 5904 C CA . ALA B 1 285 ? -13.469 43.781 11.383 1 69.81 285 ALA B CA 1
ATOM 5905 C C . ALA B 1 285 ? -12.398 43.344 12.383 1 69.81 285 ALA B C 1
ATOM 5907 O O . ALA B 1 285 ? -11.219 43.656 12.195 1 69.81 285 ALA B O 1
ATOM 5908 N N . SER B 1 286 ? -12.812 42.625 13.367 1 77.81 286 SER B N 1
ATOM 5909 C CA . SER B 1 286 ? -11.859 42.219 14.391 1 77.81 286 SER B CA 1
ATOM 5910 C C . SER B 1 286 ? -11.18 40.906 14.016 1 77.81 286 SER B C 1
ATOM 5912 O O . SER B 1 286 ? -10.18 40.531 14.625 1 77.81 286 SER B O 1
ATOM 5914 N N . ALA B 1 287 ? -11.664 40.406 12.969 1 86.25 287 ALA B N 1
ATOM 5915 C CA . ALA B 1 287 ? -11.133 39.094 12.562 1 86.25 287 ALA B CA 1
ATOM 5916 C C . ALA B 1 287 ? -9.867 39.25 11.734 1 86.25 287 ALA B C 1
ATOM 5918 O O . ALA B 1 287 ? -9.75 40.188 10.938 1 86.25 287 ALA B O 1
ATOM 5919 N N . ARG B 1 288 ? -8.914 38.406 12.031 1 88.25 288 ARG B N 1
ATOM 5920 C CA . ARG B 1 288 ? -7.809 38.281 11.086 1 88.25 288 ARG B CA 1
ATOM 5921 C C . ARG B 1 288 ? -8.305 37.781 9.734 1 88.25 288 ARG B C 1
ATOM 5923 O O . ARG B 1 288 ? -8.961 36.719 9.672 1 88.25 288 ARG B O 1
ATOM 5930 N N . THR B 1 289 ? -8.016 38.5 8.609 1 88.25 289 THR B N 1
ATOM 5931 C CA . THR B 1 289 ? -8.562 38.156 7.305 1 88.25 289 THR B CA 1
ATOM 5932 C C . THR B 1 289 ? -7.445 37.969 6.277 1 88.25 289 THR B C 1
ATOM 5934 O O . THR B 1 289 ? -6.48 38.75 6.262 1 88.25 289 THR B O 1
ATOM 5937 N N . ALA B 1 290 ? -7.566 36.938 5.477 1 89.31 290 ALA B N 1
ATOM 5938 C CA . ALA B 1 290 ? -6.621 36.719 4.391 1 89.31 290 ALA B CA 1
ATOM 5939 C C . ALA B 1 290 ? -7.32 36.125 3.176 1 89.31 290 ALA B C 1
ATOM 5941 O O . ALA B 1 290 ? -8.391 35.5 3.299 1 89.31 290 ALA B O 1
ATOM 5942 N N . THR B 1 291 ? -6.703 36.344 2.023 1 89.62 291 THR B N 1
ATOM 5943 C CA . THR B 1 291 ? -7.191 35.719 0.798 1 89.62 291 THR B CA 1
ATOM 5944 C C . THR B 1 291 ? -6.391 34.469 0.471 1 89.62 291 THR B C 1
ATOM 5946 O O . THR B 1 291 ? -5.16 34.5 0.388 1 89.62 291 THR B O 1
ATOM 5949 N N . LEU B 1 292 ? -7.094 33.438 0.297 1 90.69 292 LEU B N 1
ATOM 5950 C CA . LEU B 1 292 ? -6.496 32.125 -0.019 1 90.69 292 LEU B CA 1
ATOM 5951 C C . LEU B 1 292 ? -6.734 31.766 -1.48 1 90.69 292 LEU B C 1
ATOM 5953 O O . LEU B 1 292 ? -7.863 31.828 -1.964 1 90.69 292 LEU B O 1
ATOM 5957 N N . ALA B 1 293 ? -5.715 31.469 -2.191 1 91 293 ALA B N 1
ATOM 5958 C CA . ALA B 1 293 ? -5.824 30.844 -3.504 1 91 293 ALA B CA 1
ATOM 5959 C C . ALA B 1 293 ? -5.449 29.359 -3.43 1 91 293 ALA B C 1
ATOM 5961 O O . ALA B 1 293 ? -4.383 29.016 -2.922 1 91 293 ALA B O 1
ATOM 5962 N N . VAL B 1 294 ? -6.34 28.516 -3.896 1 91.94 294 VAL B N 1
ATOM 5963 C CA . VAL B 1 294 ? -6.082 27.078 -3.898 1 91.94 294 VAL B CA 1
ATOM 5964 C C . VAL B 1 294 ? -5.355 26.688 -5.184 1 91.94 294 VAL B C 1
ATOM 5966 O O . VAL B 1 294 ? -5.863 26.922 -6.285 1 91.94 294 VAL B O 1
ATOM 5969 N N . TRP B 1 295 ? -4.137 26.125 -5.031 1 92.75 295 TRP B N 1
ATOM 5970 C CA . TRP B 1 295 ? -3.373 25.75 -6.215 1 92.75 295 TRP B CA 1
ATOM 5971 C C . TRP B 1 295 ? -2.305 24.719 -5.863 1 92.75 295 TRP B C 1
ATOM 5973 O O . TRP B 1 295 ? -2.018 24.484 -4.688 1 92.75 295 TRP B O 1
ATOM 5983 N N . GLN B 1 296 ? -1.763 24.109 -6.855 1 93.44 296 GLN B N 1
ATOM 5984 C CA . GLN B 1 296 ? -0.619 23.203 -6.781 1 93.44 296 GLN B CA 1
ATOM 5985 C C . GLN B 1 296 ? 0.453 23.594 -7.797 1 93.44 296 GLN B C 1
ATOM 5987 O O . GLN B 1 296 ? 0.14 23.938 -8.938 1 93.44 296 GLN B O 1
ATOM 5992 N N . ARG B 1 297 ? 1.688 23.625 -7.32 1 94.56 297 ARG B N 1
ATOM 5993 C CA . ARG B 1 297 ? 2.783 23.906 -8.242 1 94.56 297 ARG B CA 1
ATOM 5994 C C . ARG B 1 297 ? 3.002 22.75 -9.211 1 94.56 297 ARG B C 1
ATOM 5996 O O . ARG B 1 297 ? 2.758 21.594 -8.867 1 94.56 297 ARG B O 1
ATOM 6003 N N . ARG B 1 298 ? 3.477 23.078 -10.352 1 95.12 298 ARG B N 1
ATOM 6004 C CA . ARG B 1 298 ? 3.699 22.047 -11.359 1 95.12 298 ARG B CA 1
ATOM 6005 C C . ARG B 1 298 ? 4.711 21.016 -10.875 1 95.12 298 ARG B C 1
ATOM 6007 O O . ARG B 1 298 ? 4.617 19.844 -11.227 1 95.12 298 ARG B O 1
ATOM 6014 N N . ALA B 1 299 ? 5.676 21.531 -10.164 1 97.25 299 ALA B N 1
ATOM 6015 C CA . ALA B 1 299 ? 6.664 20.656 -9.539 1 97.25 299 ALA B CA 1
ATOM 6016 C C . ALA B 1 299 ? 7.023 21.156 -8.141 1 97.25 299 ALA B C 1
ATOM 6018 O O . ALA B 1 299 ? 7.266 22.344 -7.938 1 97.25 299 ALA B O 1
ATOM 6019 N N . ALA B 1 300 ? 7.051 20.234 -7.227 1 98.19 300 ALA B N 1
ATOM 6020 C CA . ALA B 1 300 ? 7.348 20.594 -5.844 1 98.19 300 ALA B CA 1
ATOM 6021 C C . ALA B 1 300 ? 8.852 20.703 -5.617 1 98.19 300 ALA B C 1
ATOM 6023 O O . ALA B 1 300 ? 9.305 21.281 -4.629 1 98.19 300 ALA B O 1
ATOM 6024 N N . TRP B 1 301 ? 9.602 20.078 -6.465 1 98.5 301 TRP B N 1
ATOM 6025 C CA . TRP B 1 301 ? 11.055 20.125 -6.422 1 98.5 301 TRP B CA 1
ATOM 6026 C C . TRP B 1 301 ? 11.633 20.484 -7.789 1 98.5 301 TRP B C 1
ATOM 6028 O O . TRP B 1 301 ? 11.297 19.859 -8.797 1 98.5 301 TRP B O 1
ATOM 6038 N N . ALA B 1 302 ? 12.438 21.531 -7.887 1 98.25 302 ALA B N 1
ATOM 6039 C CA . ALA B 1 302 ? 13.156 21.938 -9.094 1 98.25 302 ALA B CA 1
ATOM 6040 C C . ALA B 1 302 ? 14.586 22.359 -8.766 1 98.25 302 ALA B C 1
ATOM 6042 O O . ALA B 1 302 ? 14.82 23.094 -7.797 1 98.25 302 ALA B O 1
ATOM 6043 N N . GLY B 1 303 ? 15.57 21.875 -9.625 1 97.56 303 GLY B N 1
ATOM 6044 C CA . GLY B 1 303 ? 16.969 22.156 -9.32 1 97.56 303 GLY B CA 1
ATOM 6045 C C . GLY B 1 303 ? 17.375 21.688 -7.934 1 97.56 303 GLY B C 1
ATOM 6046 O O . GLY B 1 303 ? 17.234 20.516 -7.605 1 97.56 303 GLY B O 1
ATOM 6047 N N . ASN B 1 304 ? 17.828 22.625 -7.156 1 98 304 ASN B N 1
ATOM 6048 C CA . ASN B 1 304 ? 18.234 22.312 -5.789 1 98 304 ASN B CA 1
ATOM 6049 C C . ASN B 1 304 ? 17.297 22.953 -4.77 1 98 304 ASN B C 1
ATOM 6051 O O . ASN B 1 304 ? 17.719 23.297 -3.66 1 98 304 ASN B O 1
ATOM 6055 N N . CYS B 1 305 ? 16 23.094 -5.199 1 98.62 305 CYS B N 1
ATOM 6056 C CA . CYS B 1 305 ? 15.023 23.719 -4.32 1 98.62 305 CYS B CA 1
ATOM 6057 C C . CYS B 1 305 ? 13.766 22.859 -4.207 1 98.62 305 CYS B C 1
ATOM 6059 O O . CYS B 1 305 ? 13.172 22.484 -5.219 1 98.62 305 CYS B O 1
ATOM 6061 N N . VAL B 1 306 ? 13.367 22.578 -3.006 1 98.62 306 VAL B N 1
ATOM 6062 C CA . VAL B 1 306 ? 12.172 21.781 -2.717 1 98.62 306 VAL B CA 1
ATOM 6063 C C . VAL B 1 306 ? 11.148 22.656 -1.985 1 98.62 306 VAL B C 1
ATOM 6065 O O . VAL B 1 306 ? 11.477 23.312 -1.002 1 98.62 306 VAL B O 1
ATOM 6068 N N . GLY B 1 307 ? 9.961 22.625 -2.52 1 98.19 307 GLY B N 1
ATOM 6069 C CA . GLY B 1 307 ? 8.867 23.266 -1.817 1 98.19 307 GLY B CA 1
ATOM 6070 C C . GLY B 1 307 ? 8.195 22.375 -0.789 1 98.19 307 GLY B C 1
ATOM 6071 O O . GLY B 1 307 ? 7.922 21.203 -1.062 1 98.19 307 GLY B O 1
ATOM 6072 N N . ILE B 1 308 ? 7.902 22.953 0.355 1 97.19 308 ILE B N 1
ATOM 6073 C CA . ILE B 1 308 ? 7.25 22.25 1.458 1 97.19 308 ILE B CA 1
ATOM 6074 C C . ILE B 1 308 ? 5.977 23 1.856 1 97.19 308 ILE B C 1
ATOM 6076 O O . ILE B 1 308 ? 5.98 24.219 1.995 1 97.19 308 ILE B O 1
ATOM 6080 N N . GLY B 1 309 ? 4.961 22.188 2.053 1 94.94 309 GLY B N 1
ATOM 6081 C CA . GLY B 1 309 ? 3.705 22.812 2.447 1 94.94 309 GLY B CA 1
ATOM 6082 C C . GLY B 1 309 ? 3.119 23.719 1.38 1 94.94 309 GLY B C 1
ATOM 6083 O O . GLY B 1 309 ? 2.998 23.312 0.22 1 94.94 309 GLY B O 1
ATOM 6084 N N . GLN B 1 310 ? 2.793 24.906 1.771 1 94.75 310 GLN B N 1
ATOM 6085 C CA . GLN B 1 310 ? 2.045 25.828 0.918 1 94.75 310 GLN B CA 1
ATOM 6086 C C . GLN B 1 310 ? 2.939 26.406 -0.17 1 94.75 310 GLN B C 1
ATOM 6088 O O . GLN B 1 310 ? 2.447 27.016 -1.121 1 94.75 310 GLN B O 1
ATOM 6093 N N . ALA B 1 311 ? 4.219 26.172 -0.09 1 95.56 311 ALA B N 1
ATOM 6094 C CA . ALA B 1 311 ? 5.105 26.578 -1.179 1 95.56 311 ALA B CA 1
ATOM 6095 C C . ALA B 1 311 ? 4.941 25.656 -2.387 1 95.56 311 ALA B C 1
ATOM 6097 O O . ALA B 1 311 ? 5.324 26.016 -3.504 1 95.56 311 ALA B O 1
ATOM 6098 N N . ALA B 1 312 ? 4.375 24.5 -2.102 1 96.38 312 ALA B N 1
ATOM 6099 C CA . ALA B 1 312 ? 4.219 23.516 -3.164 1 96.38 312 ALA B CA 1
ATOM 6100 C C . ALA B 1 312 ? 2.746 23.312 -3.506 1 96.38 312 ALA B C 1
ATOM 6102 O O . ALA B 1 312 ? 2.4 23.062 -4.664 1 96.38 312 ALA B O 1
ATOM 6103 N N . CYS B 1 313 ? 1.938 23.359 -2.502 1 95.31 313 CYS B N 1
ATOM 6104 C CA . CYS B 1 313 ? 0.519 23.094 -2.691 1 95.31 313 CYS B CA 1
ATOM 6105 C C . CYS B 1 313 ? -0.319 23.781 -1.619 1 95.31 313 CYS B C 1
ATOM 6107 O O . CYS B 1 313 ? -0.038 23.641 -0.427 1 95.31 313 CYS B O 1
ATOM 6109 N N . VAL B 1 314 ? -1.346 24.469 -2.07 1 94.19 314 VAL B N 1
ATOM 6110 C CA . VAL B 1 314 ? -2.262 25.141 -1.156 1 94.19 314 VAL B CA 1
ATOM 6111 C C . VAL B 1 314 ? -3.641 24.5 -1.232 1 94.19 314 VAL B C 1
ATOM 6113 O O . VAL B 1 314 ? -4.246 24.438 -2.305 1 94.19 314 VAL B O 1
ATOM 6116 N N . ALA B 1 315 ? -4.098 24.016 -0.117 1 92.69 315 ALA B N 1
ATOM 6117 C CA . ALA B 1 315 ? -5.414 23.391 -0.042 1 92.69 315 ALA B CA 1
ATOM 6118 C C . ALA B 1 315 ? -6.332 24.156 0.908 1 92.69 315 ALA B C 1
ATOM 6120 O O . ALA B 1 315 ? -5.859 24.828 1.833 1 92.69 315 ALA B O 1
ATOM 6121 N N . GLU B 1 316 ? -7.641 24.078 0.625 1 93.06 316 GLU B N 1
ATOM 6122 C CA . GLU B 1 316 ? -8.633 24.656 1.53 1 93.06 316 GLU B CA 1
ATOM 6123 C C . GLU B 1 316 ? -8.625 23.938 2.881 1 93.06 316 GLU B C 1
ATOM 6125 O O . GLU B 1 316 ? -8.578 22.719 2.941 1 93.06 316 GLU B O 1
ATOM 6130 N N . PRO B 1 317 ? -8.617 24.641 3.949 1 94.12 317 PRO B N 1
ATOM 6131 C CA . PRO B 1 317 ? -8.492 24.031 5.273 1 94.12 317 PRO B CA 1
ATOM 6132 C C . PRO B 1 317 ? -9.828 23.516 5.812 1 94.12 317 PRO B C 1
ATOM 6134 O O . PRO B 1 317 ? -10.156 23.75 6.98 1 94.12 317 PRO B O 1
ATOM 6137 N N . LEU B 1 318 ? -10.586 22.844 4.996 1 93.31 318 LEU B N 1
ATOM 6138 C CA . LEU B 1 318 ? -11.844 22.203 5.359 1 93.31 318 LEU B CA 1
ATOM 6139 C C . LEU B 1 318 ? -11.602 20.844 6 1 93.31 318 LEU B C 1
ATOM 6141 O O . LEU B 1 318 ? -12.406 20.391 6.812 1 93.31 318 LEU B O 1
ATOM 6145 N N . THR B 1 319 ? -10.523 20.219 5.656 1 89.69 319 THR B N 1
ATOM 6146 C CA . THR B 1 319 ? -10.031 18.953 6.184 1 89.69 319 THR B CA 1
ATOM 6147 C C . THR B 1 319 ? -8.633 19.125 6.773 1 89.69 319 THR B C 1
ATOM 6149 O O . THR B 1 319 ? -8.023 20.188 6.652 1 89.69 319 THR B O 1
ATOM 6152 N N . PRO B 1 320 ? -8.195 18.047 7.426 1 94.19 320 PRO B N 1
ATOM 6153 C CA . PRO B 1 320 ? -6.816 18.141 7.914 1 94.19 320 PRO B CA 1
ATOM 6154 C C . PRO B 1 320 ? -5.785 18 6.797 1 94.19 320 PRO B C 1
ATOM 6156 O O . PRO B 1 320 ? -4.594 17.812 7.066 1 94.19 320 PRO B O 1
ATOM 6159 N N . ALA B 1 321 ? -6.195 18.062 5.566 1 93.75 321 ALA B N 1
ATOM 6160 C CA . ALA B 1 321 ? -5.352 17.797 4.406 1 93.75 321 ALA B CA 1
ATOM 6161 C C . ALA B 1 321 ? -4.141 18.719 4.383 1 93.75 321 ALA B C 1
ATOM 6163 O O . ALA B 1 321 ? -3.02 18.281 4.113 1 93.75 321 ALA B O 1
ATOM 6164 N N . PRO B 1 322 ? -4.297 20.047 4.66 1 95.25 322 PRO B N 1
ATOM 6165 C CA . PRO B 1 322 ? -3.104 20.891 4.613 1 95.25 322 PRO B CA 1
ATOM 6166 C C . PRO B 1 322 ? -2 20.422 5.555 1 95.25 322 PRO B C 1
ATOM 6168 O O . PRO B 1 322 ? -0.829 20.375 5.164 1 95.25 322 PRO B O 1
ATOM 6171 N N . MET B 1 323 ? -2.395 20.016 6.734 1 96.44 323 MET B N 1
ATOM 6172 C CA . MET B 1 323 ? -1.407 19.547 7.695 1 96.44 323 MET B CA 1
ATOM 6173 C C . MET B 1 323 ? -0.855 18.188 7.277 1 96.44 323 MET B C 1
ATOM 6175 O O . MET B 1 323 ? 0.332 17.906 7.461 1 96.44 323 MET B O 1
ATOM 6179 N N . ILE B 1 324 ? -1.72 17.375 6.773 1 96.94 324 ILE B N 1
ATOM 6180 C CA . ILE B 1 324 ? -1.282 16.062 6.293 1 96.94 324 ILE B CA 1
ATOM 6181 C C . ILE B 1 324 ? -0.231 16.234 5.199 1 96.94 324 ILE B C 1
ATOM 6183 O O . ILE B 1 324 ? 0.833 15.617 5.246 1 96.94 324 ILE B O 1
ATOM 6187 N N . LEU B 1 325 ? -0.512 17.078 4.266 1 96.62 325 LEU B N 1
ATOM 6188 C CA . LEU B 1 325 ? 0.384 17.297 3.137 1 96.62 325 LEU B CA 1
ATOM 6189 C C . LEU B 1 325 ? 1.707 17.891 3.598 1 96.62 325 LEU B C 1
ATOM 6191 O O . LEU B 1 325 ? 2.773 17.5 3.115 1 96.62 325 LEU B O 1
ATOM 6195 N N . LEU B 1 326 ? 1.644 18.812 4.504 1 97.12 326 LEU B N 1
ATOM 6196 C CA . LEU B 1 326 ? 2.854 19.422 5.055 1 97.12 326 LEU B CA 1
ATOM 6197 C C . LEU B 1 326 ? 3.752 18.359 5.68 1 97.12 326 LEU B C 1
ATOM 6199 O O . LEU B 1 326 ? 4.938 18.266 5.348 1 97.12 326 LEU B O 1
ATOM 6203 N N . GLN B 1 327 ? 3.158 17.578 6.52 1 97.69 327 GLN B N 1
ATOM 6204 C CA . GLN B 1 327 ? 3.918 16.531 7.195 1 97.69 327 GLN B CA 1
ATOM 6205 C C . GLN B 1 327 ? 4.5 15.539 6.195 1 97.69 327 GLN B C 1
ATOM 6207 O O . GLN B 1 327 ? 5.668 15.164 6.293 1 97.69 327 GLN B O 1
ATOM 6212 N N . ARG B 1 328 ? 3.717 15.195 5.285 1 97.38 328 ARG B N 1
ATOM 6213 C CA . ARG B 1 328 ? 4.148 14.211 4.297 1 97.38 328 ARG B CA 1
ATOM 6214 C C . ARG B 1 328 ? 5.254 14.773 3.41 1 97.38 328 ARG B C 1
ATOM 6216 O O . ARG B 1 328 ? 6.16 14.047 3.002 1 97.38 328 ARG B O 1
ATOM 6223 N N . ASP B 1 329 ? 5.16 16 3.055 1 98.12 329 ASP B N 1
ATOM 6224 C CA . ASP B 1 329 ? 6.242 16.656 2.314 1 98.12 329 ASP B CA 1
ATOM 6225 C C . ASP B 1 329 ? 7.57 16.516 3.059 1 98.12 329 ASP B C 1
ATOM 6227 O O . ASP B 1 329 ? 8.594 16.188 2.459 1 98.12 329 ASP B O 1
ATOM 6231 N N . ILE B 1 330 ? 7.516 16.797 4.305 1 98.19 330 ILE B N 1
ATOM 6232 C CA . ILE B 1 330 ? 8.727 16.781 5.121 1 98.19 330 ILE B CA 1
ATOM 6233 C C . ILE B 1 330 ? 9.258 15.359 5.23 1 98.19 330 ILE B C 1
ATOM 6235 O O . ILE B 1 330 ? 10.453 15.125 5.066 1 98.19 330 ILE B O 1
ATOM 6239 N N . GLU B 1 331 ? 8.375 14.484 5.477 1 95.81 331 GLU B N 1
ATOM 6240 C CA . GLU B 1 331 ? 8.789 13.086 5.59 1 95.81 331 GLU B CA 1
ATOM 6241 C C . GLU B 1 331 ? 9.391 12.578 4.285 1 95.81 331 GLU B C 1
ATOM 6243 O O . GLU B 1 331 ? 10.391 11.859 4.293 1 95.81 331 GLU B O 1
ATOM 6248 N N . ARG B 1 332 ? 8.742 12.891 3.232 1 95.06 332 ARG B N 1
ATOM 6249 C CA . ARG B 1 332 ? 9.242 12.516 1.914 1 95.06 332 ARG B CA 1
ATOM 6250 C C . ARG B 1 332 ? 10.633 13.094 1.675 1 95.06 332 ARG B C 1
ATOM 6252 O O . ARG B 1 332 ? 11.508 12.406 1.142 1 95.06 332 ARG B O 1
ATOM 6259 N N . LEU B 1 333 ? 10.812 14.312 2.047 1 96.25 333 LEU B N 1
ATOM 6260 C CA . LEU B 1 333 ? 12.117 14.953 1.924 1 96.25 333 LEU B CA 1
ATOM 6261 C C . LEU B 1 333 ? 13.172 14.195 2.723 1 96.25 333 LEU B C 1
ATOM 6263 O O . LEU B 1 333 ? 14.25 13.906 2.209 1 96.25 333 LEU B O 1
ATOM 6267 N N . LEU B 1 334 ? 12.852 13.906 3.945 1 92.75 334 LEU B N 1
ATOM 6268 C CA . LEU B 1 334 ? 13.805 13.211 4.809 1 92.75 334 LEU B CA 1
ATOM 6269 C C . LEU B 1 334 ? 14.172 11.852 4.23 1 92.75 334 LEU B C 1
ATOM 6271 O O . LEU B 1 334 ? 15.336 11.445 4.27 1 92.75 334 LEU B O 1
ATOM 6275 N N . ALA B 1 335 ? 13.211 11.211 3.674 1 87.56 335 ALA B N 1
ATOM 6276 C CA . ALA B 1 335 ? 13.445 9.891 3.104 1 87.56 335 ALA B CA 1
ATOM 6277 C C . ALA B 1 335 ? 14.328 9.969 1.859 1 87.56 335 ALA B C 1
ATOM 6279 O O . ALA B 1 335 ? 15 9 1.503 1 87.56 335 ALA B O 1
ATOM 6280 N N . LEU B 1 336 ? 14.359 11.164 1.244 1 89.88 336 LEU B N 1
ATOM 6281 C CA . LEU B 1 336 ? 15.055 11.312 -0.029 1 89.88 336 LEU B CA 1
ATOM 6282 C C . LEU B 1 336 ? 16.188 12.328 0.087 1 89.88 336 LEU B C 1
ATOM 6284 O O . LEU B 1 336 ? 16.562 12.961 -0.905 1 89.88 336 LEU B O 1
ATOM 6288 N N . LEU B 1 337 ? 16.625 12.562 1.26 1 91.06 337 LEU B N 1
ATOM 6289 C CA . LEU B 1 337 ? 17.75 13.484 1.397 1 91.06 337 LEU B CA 1
ATOM 6290 C C . LEU B 1 337 ? 18.906 13.07 0.503 1 91.06 337 LEU B C 1
ATOM 6292 O O . LEU B 1 337 ? 19.328 11.906 0.515 1 91.06 337 LEU B O 1
ATOM 6296 N N . PRO B 1 338 ? 19.375 13.992 -0.201 1 87.5 338 PRO B N 1
ATOM 6297 C CA . PRO B 1 338 ? 20.406 13.656 -1.179 1 87.5 338 PRO B CA 1
ATOM 6298 C C . PRO B 1 338 ? 21.672 13.102 -0.529 1 87.5 338 PRO B C 1
ATOM 6300 O O . PRO B 1 338 ? 22.078 13.555 0.546 1 87.5 338 PRO B O 1
ATOM 6303 N N . VAL B 1 339 ? 22.234 12.25 -1.241 1 83.06 339 VAL B N 1
ATOM 6304 C CA . VAL B 1 339 ? 23.484 11.648 -0.773 1 83.06 339 VAL B CA 1
ATOM 6305 C C . VAL B 1 339 ? 24.609 11.93 -1.771 1 83.06 339 VAL B C 1
ATOM 6307 O O . VAL B 1 339 ? 25.781 11.672 -1.488 1 83.06 339 VAL B O 1
ATOM 6310 N N . THR B 1 340 ? 24.188 12.5 -2.938 1 82.19 340 THR B N 1
ATOM 6311 C CA . THR B 1 340 ? 25.125 12.922 -3.967 1 82.19 340 THR B CA 1
ATOM 6312 C C . THR B 1 340 ? 24.812 14.336 -4.445 1 82.19 340 THR B C 1
ATOM 6314 O O . THR B 1 340 ? 23.734 14.867 -4.168 1 82.19 340 THR B O 1
ATOM 6317 N N . PRO B 1 341 ? 25.766 14.922 -5.098 1 84.19 341 PRO B N 1
ATOM 6318 C CA . PRO B 1 341 ? 25.5 16.25 -5.645 1 84.19 341 PRO B CA 1
ATOM 6319 C C . PRO B 1 341 ? 24.438 16.234 -6.746 1 84.19 341 PRO B C 1
ATOM 6321 O O . PRO B 1 341 ? 23.75 17.234 -6.953 1 84.19 341 PRO B O 1
ATOM 6324 N N . ASP B 1 342 ? 24.422 15.133 -7.441 1 87.38 342 ASP B N 1
ATOM 6325 C CA . ASP B 1 342 ? 23.359 14.992 -8.438 1 87.38 342 ASP B CA 1
ATOM 6326 C C . ASP B 1 342 ? 22.031 14.664 -7.77 1 87.38 342 ASP B C 1
ATOM 6328 O O . ASP B 1 342 ? 21.875 13.586 -7.188 1 87.38 342 ASP B O 1
ATOM 6332 N N . LEU B 1 343 ? 21.062 15.555 -7.953 1 90.75 343 LEU B N 1
ATOM 6333 C CA . LEU B 1 343 ? 19.781 15.477 -7.238 1 90.75 343 LEU B CA 1
ATOM 6334 C C . LEU B 1 343 ? 18.688 14.914 -8.141 1 90.75 343 LEU B C 1
ATOM 6336 O O . LEU B 1 343 ? 17.531 14.859 -7.742 1 90.75 343 LEU B O 1
ATOM 6340 N N . SER B 1 344 ? 19.016 14.469 -9.312 1 91 344 SER B N 1
ATOM 6341 C CA . SER B 1 344 ? 18.031 14.18 -10.352 1 91 344 SER B CA 1
ATOM 6342 C C . SER B 1 344 ? 17.125 13.016 -9.953 1 91 344 SER B C 1
ATOM 6344 O O . SER B 1 344 ? 15.922 13.055 -10.18 1 91 344 SER B O 1
ATOM 6346 N N . VAL B 1 345 ? 17.719 12.055 -9.328 1 88.94 345 VAL B N 1
ATOM 6347 C CA . VAL B 1 345 ? 16.953 10.859 -8.977 1 88.94 345 VAL B CA 1
ATOM 6348 C C . VAL B 1 345 ? 15.977 11.18 -7.852 1 88.94 345 VAL B C 1
ATOM 6350 O O . VAL B 1 345 ? 14.789 10.883 -7.953 1 88.94 345 VAL B O 1
ATOM 6353 N N . GLU B 1 346 ? 16.453 11.859 -6.828 1 91.25 346 GLU B N 1
ATOM 6354 C CA . GLU B 1 346 ? 15.609 12.227 -5.691 1 91.25 346 GLU B CA 1
ATOM 6355 C C . GLU B 1 346 ? 14.516 13.203 -6.105 1 91.25 346 GLU B C 1
ATOM 6357 O O . GLU B 1 346 ? 13.367 13.086 -5.656 1 91.25 346 GLU B O 1
ATOM 6362 N N . ARG B 1 347 ? 14.891 14.07 -6.957 1 94.62 347 ARG B N 1
ATOM 6363 C CA . ARG B 1 347 ? 13.945 15.078 -7.441 1 94.62 347 ARG B CA 1
ATOM 6364 C C . ARG B 1 347 ? 12.797 14.422 -8.203 1 94.62 347 ARG B C 1
ATOM 6366 O O . ARG B 1 347 ? 11.633 14.742 -7.969 1 94.62 347 ARG B O 1
ATOM 6373 N N . ARG B 1 348 ? 13.117 13.57 -9.047 1 91.75 348 ARG B N 1
ATOM 6374 C CA . ARG B 1 348 ? 12.094 12.891 -9.828 1 91.75 348 ARG B CA 1
ATOM 6375 C C . ARG B 1 348 ? 11.156 12.086 -8.922 1 91.75 348 ARG B C 1
ATOM 6377 O O . ARG B 1 348 ? 9.938 12.109 -9.109 1 91.75 348 ARG B O 1
ATOM 6384 N N . GLU B 1 349 ? 11.758 11.438 -7.992 1 90.5 349 GLU B N 1
ATOM 6385 C CA . GLU B 1 349 ? 10.945 10.617 -7.094 1 90.5 349 GLU B CA 1
ATOM 6386 C C . GLU B 1 349 ? 10.086 11.484 -6.18 1 90.5 349 GLU B C 1
ATOM 6388 O O . GLU B 1 349 ? 8.906 11.188 -5.965 1 90.5 349 GLU B O 1
ATOM 6393 N N . PHE B 1 350 ? 10.656 12.516 -5.676 1 95.38 350 PHE B N 1
ATOM 6394 C CA . PHE B 1 350 ? 9.891 13.43 -4.836 1 95.38 350 PHE B CA 1
ATOM 6395 C C . PHE B 1 350 ? 8.688 13.977 -5.594 1 95.38 350 PHE B C 1
ATOM 6397 O O . PHE B 1 350 ? 7.57 13.961 -5.082 1 95.38 350 PHE B O 1
ATOM 6404 N N . ASN B 1 351 ? 8.938 14.398 -6.777 1 96.31 351 ASN B N 1
ATOM 6405 C CA . ASN B 1 351 ? 7.875 14.992 -7.578 1 96.31 351 ASN B CA 1
ATOM 6406 C C . ASN B 1 351 ? 6.797 13.969 -7.922 1 96.31 351 ASN B C 1
ATOM 6408 O O . ASN B 1 351 ? 5.605 14.289 -7.898 1 96.31 351 ASN B O 1
ATOM 6412 N N . ARG B 1 352 ? 7.18 12.82 -8.242 1 91.25 352 ARG B N 1
ATOM 6413 C CA . ARG B 1 352 ? 6.203 11.773 -8.531 1 91.25 352 ARG B CA 1
ATOM 6414 C C . ARG B 1 352 ? 5.285 11.531 -7.34 1 91.25 352 ARG B C 1
ATOM 6416 O O . ARG B 1 352 ? 4.062 11.5 -7.488 1 91.25 352 ARG B O 1
ATOM 6423 N N . GLN B 1 353 ? 5.836 11.414 -6.234 1 93.38 353 GLN B N 1
ATOM 6424 C CA . GLN B 1 353 ? 5.062 11.141 -5.027 1 93.38 353 GLN B CA 1
ATOM 6425 C C . GLN B 1 353 ? 4.207 12.344 -4.633 1 93.38 353 GLN B C 1
ATOM 6427 O O . GLN B 1 353 ? 3.041 12.188 -4.266 1 93.38 353 GLN B O 1
ATOM 6432 N N . ALA B 1 354 ? 4.805 13.484 -4.711 1 95.88 354 ALA B N 1
ATOM 6433 C CA . ALA B 1 354 ? 4.09 14.703 -4.336 1 95.88 354 ALA B CA 1
ATOM 6434 C C . ALA B 1 354 ? 2.873 14.922 -5.23 1 95.88 354 ALA B C 1
ATOM 6436 O O . ALA B 1 354 ? 1.789 15.258 -4.746 1 95.88 354 ALA B O 1
ATOM 6437 N N . GLU B 1 355 ? 3.102 14.75 -6.445 1 93.44 355 GLU B N 1
ATOM 6438 C CA . GLU B 1 355 ? 2 14.922 -7.387 1 93.44 355 GLU B CA 1
ATOM 6439 C C . GLU B 1 355 ? 0.835 14 -7.051 1 93.44 355 GLU B C 1
ATOM 6441 O O . GLU B 1 355 ? -0.322 14.422 -7.047 1 93.44 355 GLU B O 1
ATOM 6446 N N . ALA B 1 356 ? 1.125 12.781 -6.793 1 91.31 356 ALA B N 1
ATOM 6447 C CA . ALA B 1 356 ? 0.087 11.812 -6.434 1 91.31 356 ALA B CA 1
ATOM 6448 C C . ALA B 1 356 ? -0.586 12.195 -5.121 1 91.31 356 ALA B C 1
ATOM 6450 O O . ALA B 1 356 ? -1.812 12.148 -5.004 1 91.31 356 ALA B O 1
ATOM 6451 N N . ASP B 1 357 ? 0.159 12.617 -4.227 1 93.62 357 ASP B N 1
ATOM 6452 C CA . ASP B 1 357 ? -0.326 13.008 -2.904 1 93.62 357 ASP B CA 1
ATOM 6453 C C . ASP B 1 357 ? -1.317 14.164 -2.998 1 93.62 357 ASP B C 1
ATOM 6455 O O . ASP B 1 357 ? -2.4 14.109 -2.412 1 93.62 357 ASP B O 1
ATOM 6459 N N . TYR B 1 358 ? -0.926 15.133 -3.719 1 93.62 358 TYR B N 1
ATOM 6460 C CA . TYR B 1 358 ? -1.755 16.328 -3.861 1 93.62 358 TYR B CA 1
ATOM 6461 C C . TYR B 1 358 ? -3.047 16 -4.605 1 93.62 358 TYR B C 1
ATOM 6463 O O . TYR B 1 358 ? -4.125 16.438 -4.199 1 93.62 358 TYR B O 1
ATOM 6471 N N . ALA B 1 359 ? -2.918 15.203 -5.57 1 90.94 359 ALA B N 1
ATOM 6472 C CA . ALA B 1 359 ? -4.09 14.82 -6.359 1 90.94 359 ALA B CA 1
ATOM 6473 C C . ALA B 1 359 ? -5.098 14.055 -5.508 1 90.94 359 ALA B C 1
ATOM 6475 O O . ALA B 1 359 ? -6.301 14.312 -5.574 1 90.94 359 ALA B O 1
ATOM 6476 N N . HIS B 1 360 ? -4.605 13.195 -4.746 1 92.62 360 HIS B N 1
ATOM 6477 C CA . HIS B 1 360 ? -5.492 12.359 -3.939 1 92.62 360 HIS B CA 1
ATOM 6478 C C . HIS B 1 360 ? -6.133 13.164 -2.812 1 92.62 360 HIS B C 1
ATOM 6480 O O . HIS B 1 360 ? -7.277 12.914 -2.438 1 92.62 360 HIS B O 1
ATOM 6486 N N . ALA B 1 361 ? -5.402 14.055 -2.254 1 92.44 361 ALA B N 1
ATOM 6487 C CA . ALA B 1 361 ? -5.996 14.953 -1.269 1 92.44 361 ALA B CA 1
ATOM 6488 C C . ALA B 1 361 ? -7.137 15.758 -1.881 1 92.44 361 ALA B C 1
ATOM 6490 O O . ALA B 1 361 ? -8.164 15.984 -1.235 1 92.44 361 ALA B O 1
ATOM 6491 N N . GLY B 1 362 ? -6.938 16.125 -3.078 1 91 362 GLY B N 1
ATOM 6492 C CA . GLY B 1 362 ? -7.969 16.859 -3.797 1 91 362 GLY B CA 1
ATOM 6493 C C . GLY B 1 362 ? -9.227 16.031 -4.023 1 91 362 GLY B C 1
ATOM 6494 O O . GLY B 1 362 ? -10.336 16.578 -4.004 1 91 362 GLY B O 1
ATOM 6495 N N . LEU B 1 363 ? -9.102 14.742 -4.25 1 91.19 363 LEU B N 1
ATOM 6496 C CA . LEU B 1 363 ? -10.266 13.875 -4.441 1 91.19 363 LEU B CA 1
ATOM 6497 C C . LEU B 1 363 ? -11.133 13.844 -3.191 1 91.19 363 LEU B C 1
ATOM 6499 O O . LEU B 1 363 ? -12.367 13.883 -3.287 1 91.19 363 LEU B O 1
ATOM 6503 N N . PHE B 1 364 ? -10.539 13.781 -2.092 1 92.88 364 PHE B N 1
ATOM 6504 C CA . PHE B 1 364 ? -11.281 13.734 -0.833 1 92.88 364 PHE B CA 1
ATOM 6505 C C . PHE B 1 364 ? -12.055 15.023 -0.61 1 92.88 364 PHE B C 1
ATOM 6507 O O . PHE B 1 364 ? -13.227 14.992 -0.237 1 92.88 364 PHE B O 1
ATOM 6514 N N . MET B 1 365 ? -11.383 16.094 -0.897 1 91.12 365 MET B N 1
ATOM 6515 C CA . MET B 1 365 ? -12.023 17.391 -0.775 1 91.12 365 MET B CA 1
ATOM 6516 C C . MET B 1 365 ? -13.219 17.5 -1.712 1 91.12 365 MET B C 1
ATOM 6518 O O . MET B 1 365 ? -14.289 17.953 -1.306 1 91.12 365 MET B O 1
ATOM 6522 N N . ARG B 1 366 ? -13.047 17.125 -2.877 1 90.44 366 ARG B N 1
ATOM 6523 C CA . ARG B 1 366 ? -14.109 17.203 -3.869 1 90.44 366 ARG B CA 1
ATOM 6524 C C . ARG B 1 366 ? -15.297 16.328 -3.473 1 90.44 366 ARG B C 1
ATOM 6526 O O . ARG B 1 366 ? -16.453 16.688 -3.729 1 90.44 366 ARG B O 1
ATOM 6533 N N . ALA B 1 367 ? -14.984 15.25 -2.91 1 91.81 367 ALA B N 1
ATOM 6534 C CA . ALA B 1 367 ? -16.031 14.32 -2.504 1 91.81 367 ALA B CA 1
ATOM 6535 C C . ALA B 1 367 ? -16.969 14.961 -1.489 1 91.81 367 ALA B C 1
ATOM 6537 O O . ALA B 1 367 ? -18.172 14.641 -1.443 1 91.81 367 ALA B O 1
ATOM 6538 N N . LEU B 1 368 ? -16.5 15.844 -0.708 1 91.25 368 LEU B N 1
ATOM 6539 C CA . LEU B 1 368 ? -17.297 16.531 0.307 1 91.25 368 LEU B CA 1
ATOM 6540 C C . LEU B 1 368 ? -18.375 17.391 -0.337 1 91.25 368 LEU B C 1
ATOM 6542 O O . LEU B 1 368 ? -19.344 17.781 0.324 1 91.25 368 LEU B O 1
ATOM 6546 N N . PHE B 1 369 ? -18.203 17.609 -1.64 1 87.94 369 PHE B N 1
ATOM 6547 C CA . PHE B 1 369 ? -19.109 18.547 -2.293 1 87.94 369 PHE B CA 1
ATOM 6548 C C . PHE B 1 369 ? -20.031 17.812 -3.27 1 87.94 369 PHE B C 1
ATOM 6550 O O . PHE B 1 369 ? -20.984 18.391 -3.777 1 87.94 369 PHE B O 1
ATOM 6557 N N . THR B 1 370 ? -19.734 16.625 -3.654 1 78.06 370 THR B N 1
ATOM 6558 C CA . THR B 1 370 ? -20.469 15.922 -4.699 1 78.06 370 THR B CA 1
ATOM 6559 C C . THR B 1 370 ? -21.922 15.672 -4.27 1 78.06 370 THR B C 1
ATOM 6561 O O . THR B 1 370 ? -22.844 15.805 -5.078 1 78.06 370 THR B O 1
ATOM 6564 N N . THR B 1 371 ? -22.156 15.219 -3.117 1 65.62 371 THR B N 1
ATOM 6565 C CA . THR B 1 371 ? -23.516 14.906 -2.691 1 65.62 371 THR B CA 1
ATOM 6566 C C . THR B 1 371 ? -24.156 16.125 -2.023 1 65.62 371 THR B C 1
ATOM 6568 O O . THR B 1 371 ? -25.328 16.078 -1.646 1 65.62 371 THR B O 1
ATOM 6571 N N . ALA B 1 372 ? -23.406 17.125 -1.923 1 62.09 372 ALA B N 1
ATOM 6572 C CA . ALA B 1 372 ? -23.906 18.266 -1.164 1 62.09 372 ALA B CA 1
ATOM 6573 C C . ALA B 1 372 ? -24.047 19.5 -2.053 1 62.09 372 ALA B C 1
ATOM 6575 O O . ALA B 1 372 ? -23.484 20.562 -1.74 1 62.09 372 ALA B O 1
ATOM 6576 N N . PRO B 1 373 ? -24.703 19.234 -3.166 1 62.41 373 PRO B N 1
ATOM 6577 C CA . PRO B 1 373 ? -24.703 20.469 -3.961 1 62.41 373 PRO B CA 1
ATOM 6578 C C . PRO B 1 373 ? -25.641 21.531 -3.396 1 62.41 373 PRO B C 1
ATOM 6580 O O . PRO B 1 373 ? -26.781 21.234 -3.045 1 62.41 373 PRO B O 1
ATOM 6583 N N . ARG B 1 374 ? -25.203 22.469 -2.551 1 65.88 374 ARG B N 1
ATOM 6584 C CA . ARG B 1 374 ? -26.016 23.625 -2.23 1 65.88 374 ARG B CA 1
ATOM 6585 C C . ARG B 1 374 ? -26.125 24.578 -3.424 1 65.88 374 ARG B C 1
ATOM 6587 O O . ARG B 1 374 ? -25.109 25.031 -3.953 1 65.88 374 ARG B O 1
ATOM 6594 N N . ASP B 1 375 ? -27.234 24.406 -4.156 1 63.22 375 ASP B N 1
ATOM 6595 C CA . ASP B 1 375 ? -27.484 25.234 -5.336 1 63.22 375 ASP B CA 1
ATOM 6596 C C . ASP B 1 375 ? -27.609 26.703 -4.953 1 63.22 375 ASP B C 1
ATOM 6598 O O . ASP B 1 375 ? -28.094 27.031 -3.865 1 63.22 375 ASP B O 1
ATOM 6602 N N . GLY B 1 376 ? -26.734 27.578 -5.535 1 64.56 376 GLY B N 1
ATOM 6603 C CA . GLY B 1 376 ? -27.078 29 -5.598 1 64.56 376 GLY B CA 1
ATOM 6604 C C . GLY B 1 376 ? -25.969 29.906 -5.109 1 64.56 376 GLY B C 1
ATOM 6605 O O . GLY B 1 376 ? -26.156 31.125 -5.051 1 64.56 376 GLY B O 1
ATOM 6606 N N . SER B 1 377 ? -24.938 29.25 -4.504 1 78.44 377 SER B N 1
ATOM 6607 C CA . SER B 1 377 ? -23.922 30.234 -4.141 1 78.44 377 SER B CA 1
ATOM 6608 C C . SER B 1 377 ? -22.641 30.031 -4.945 1 78.44 377 SER B C 1
ATOM 6610 O O . SER B 1 377 ? -22.406 28.953 -5.484 1 78.44 377 SER B O 1
ATOM 6612 N N . ALA B 1 378 ? -21.953 31.141 -5.066 1 82.69 378 ALA B N 1
ATOM 6613 C CA . ALA B 1 378 ? -20.703 31.141 -5.816 1 82.69 378 ALA B CA 1
ATOM 6614 C C . ALA B 1 378 ? -19.688 30.172 -5.203 1 82.69 378 ALA B C 1
ATOM 6616 O O . ALA B 1 378 ? -18.953 29.5 -5.926 1 82.69 378 ALA B O 1
ATOM 6617 N N . TYR B 1 379 ? -19.781 30.016 -3.934 1 89.12 379 TYR B N 1
ATOM 6618 C CA . TYR B 1 379 ? -18.828 29.141 -3.248 1 89.12 379 TYR B CA 1
ATOM 6619 C C . TYR B 1 379 ? -19.078 27.672 -3.623 1 89.12 379 TYR B C 1
ATOM 6621 O O . TYR B 1 379 ? -18.156 26.984 -4.059 1 89.12 379 TYR B O 1
ATOM 6629 N N . TRP B 1 380 ? -20.266 27.266 -3.504 1 87.38 380 TRP B N 1
ATOM 6630 C CA . TRP B 1 380 ? -20.594 25.859 -3.703 1 87.38 380 TRP B CA 1
ATOM 6631 C C . TRP B 1 380 ? -20.531 25.484 -5.18 1 87.38 380 TRP B C 1
ATOM 6633 O O . TRP B 1 380 ? -20.125 24.375 -5.527 1 87.38 380 TRP B O 1
ATOM 6643 N N . GLN B 1 381 ? -20.797 26.406 -6.031 1 82.62 381 GLN B N 1
ATOM 6644 C CA . GLN B 1 381 ? -20.672 26.172 -7.465 1 82.62 381 GLN B CA 1
ATOM 6645 C C . GLN B 1 381 ? -19.203 26.047 -7.879 1 82.62 381 GLN B C 1
ATOM 6647 O O . GLN B 1 381 ? -18.859 25.203 -8.711 1 82.62 381 GLN B O 1
ATOM 6652 N N . GLY B 1 382 ? -18.406 26.906 -7.285 1 81.5 382 GLY B N 1
ATOM 6653 C CA . GLY B 1 382 ? -16.984 26.859 -7.586 1 81.5 382 GLY B CA 1
ATOM 6654 C C . GLY B 1 382 ? -16.312 25.578 -7.117 1 81.5 382 GLY B C 1
ATOM 6655 O O . GLY B 1 382 ? -15.398 25.094 -7.77 1 81.5 382 GLY B O 1
ATOM 6656 N N . ALA B 1 383 ? -16.812 25.062 -6.105 1 81.38 383 ALA B N 1
ATOM 6657 C CA . ALA B 1 383 ? -16.219 23.875 -5.527 1 81.38 383 ALA B CA 1
ATOM 6658 C C . ALA B 1 383 ? -16.5 22.641 -6.379 1 81.38 383 ALA B C 1
ATOM 6660 O O . ALA B 1 383 ? -15.789 21.641 -6.297 1 81.38 383 ALA B O 1
ATOM 6661 N N . THR B 1 384 ? -17.484 22.703 -7.23 1 73.88 384 THR B N 1
ATOM 6662 C CA . THR B 1 384 ? -17.891 21.562 -8.047 1 73.88 384 THR B CA 1
ATOM 6663 C C . THR B 1 384 ? -17.672 21.844 -9.531 1 73.88 384 THR B C 1
ATOM 6665 O O . THR B 1 384 ? -18.203 21.141 -10.391 1 73.88 384 THR B O 1
ATOM 6668 N N . ALA B 1 385 ? -16.984 22.906 -9.758 1 69.94 385 ALA B N 1
ATOM 6669 C CA . ALA B 1 385 ? -16.891 23.391 -11.133 1 69.94 385 ALA B CA 1
ATOM 6670 C C . ALA B 1 385 ? -16.094 22.438 -12 1 69.94 385 ALA B C 1
ATOM 6672 O O . ALA B 1 385 ? -16.391 22.266 -13.188 1 69.94 385 ALA B O 1
ATOM 6673 N N . GLU B 1 386 ? -15.125 21.844 -11.469 1 68 386 GLU B N 1
ATOM 6674 C CA . GLU B 1 386 ? -14.336 20.906 -12.266 1 68 386 GLU B CA 1
ATOM 6675 C C . GLU B 1 386 ? -15.023 19.547 -12.352 1 68 386 GLU B C 1
ATOM 6677 O O . GLU B 1 386 ? -15.633 19.07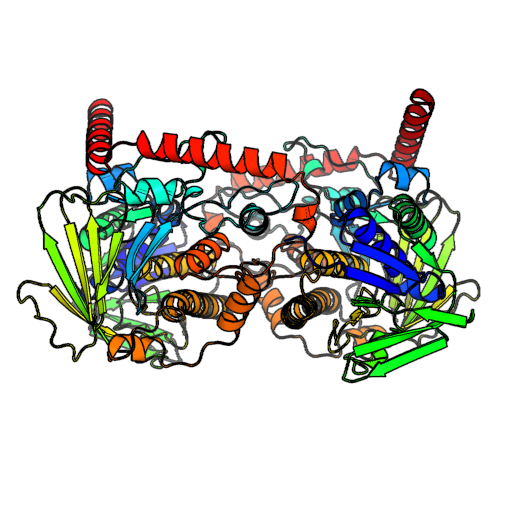8 -11.391 1 68 386 GLU B O 1
ATOM 6682 N N . PRO B 1 387 ? -15.016 19.125 -13.609 1 62.16 387 PRO B N 1
ATOM 6683 C CA . PRO B 1 387 ? -15.625 17.797 -13.75 1 62.16 387 PRO B CA 1
ATOM 6684 C C . PRO B 1 387 ? -15.031 16.766 -12.789 1 62.16 387 PRO B C 1
ATOM 6686 O O . PRO B 1 387 ? -13.852 16.844 -12.445 1 62.16 387 PRO B O 1
ATOM 6689 N N . GLU B 1 388 ? -16.016 16.016 -12.414 1 66.12 388 GLU B N 1
ATOM 6690 C CA . GLU B 1 388 ? -15.594 14.945 -11.508 1 66.12 388 GLU B CA 1
ATOM 6691 C C . GLU B 1 388 ? -14.469 14.117 -12.125 1 66.12 388 GLU B C 1
ATOM 6693 O O . GLU B 1 388 ? -14.617 13.578 -13.219 1 66.12 388 GLU B O 1
ATOM 6698 N N . GLU B 1 389 ? -13.531 14.055 -11.43 1 81.19 389 GLU B N 1
ATOM 6699 C CA . GLU B 1 389 ? -12.367 13.273 -11.836 1 81.19 389 GLU B CA 1
ATOM 6700 C C . GLU B 1 389 ? -12.711 11.789 -11.922 1 81.19 389 GLU B C 1
ATOM 6702 O O . GLU B 1 389 ? -13.516 11.281 -11.133 1 81.19 389 GLU B O 1
ATOM 6707 N N . ALA B 1 390 ? -12.305 11.156 -12.938 1 83.81 390 ALA B N 1
ATOM 6708 C CA . ALA B 1 390 ? -12.578 9.75 -13.195 1 83.81 390 ALA B CA 1
ATOM 6709 C C . ALA B 1 390 ? -12.273 8.898 -11.961 1 83.81 390 ALA B C 1
ATOM 6711 O O . ALA B 1 390 ? -13.016 7.957 -11.648 1 83.81 390 ALA B O 1
ATOM 6712 N N . ARG B 1 391 ? -11.32 9.211 -11.234 1 88.5 391 ARG B N 1
ATOM 6713 C CA . ARG B 1 391 ? -10.938 8.461 -10.039 1 88.5 391 ARG B CA 1
ATOM 6714 C C . ARG B 1 391 ? -11.969 8.617 -8.938 1 88.5 391 ARG B C 1
ATOM 6716 O O . ARG B 1 391 ? -12.25 7.676 -8.203 1 88.5 391 ARG B O 1
ATOM 6723 N N . LEU B 1 392 ? -12.484 9.828 -8.797 1 91.81 392 LEU B N 1
ATOM 6724 C CA . LEU B 1 392 ? -13.508 10.047 -7.781 1 91.81 392 LEU B CA 1
ATOM 6725 C C . LEU B 1 392 ? -14.789 9.305 -8.133 1 91.81 392 LEU B C 1
ATOM 6727 O O . LEU B 1 392 ? -15.406 8.672 -7.27 1 91.81 392 LEU B O 1
ATOM 6731 N N . ARG B 1 393 ? -15.164 9.383 -9.391 1 90.38 393 ARG B N 1
ATOM 6732 C CA . ARG B 1 393 ? -16.344 8.641 -9.844 1 90.38 393 ARG B CA 1
ATOM 6733 C C . ARG B 1 393 ? -16.188 7.152 -9.562 1 90.38 393 ARG B C 1
ATOM 6735 O O . ARG B 1 393 ? -17.141 6.5 -9.133 1 90.38 393 ARG B O 1
ATOM 6742 N N . LEU B 1 394 ? -15.023 6.699 -9.789 1 88.12 394 LEU B N 1
ATOM 6743 C CA . LEU B 1 394 ? -14.742 5.289 -9.531 1 88.12 394 LEU B CA 1
ATOM 6744 C C . LEU B 1 394 ? -14.938 4.961 -8.055 1 88.12 394 LEU B C 1
ATOM 6746 O O . LEU B 1 394 ? -15.562 3.953 -7.711 1 88.12 394 LEU B O 1
ATOM 6750 N N . LYS B 1 395 ? -14.461 5.734 -7.223 1 92.12 395 LYS B N 1
ATOM 6751 C CA . LYS B 1 395 ? -14.594 5.512 -5.785 1 92.12 395 LYS B CA 1
ATOM 6752 C C . LYS B 1 395 ? -16.062 5.488 -5.359 1 92.12 395 LYS B C 1
ATOM 6754 O O . LYS B 1 395 ? -16.469 4.617 -4.598 1 92.12 395 LYS B O 1
ATOM 6759 N N . ILE B 1 396 ? -16.781 6.418 -5.895 1 92.94 396 ILE B N 1
ATOM 6760 C CA . ILE B 1 396 ? -18.172 6.559 -5.52 1 92.94 396 ILE B CA 1
ATOM 6761 C C . ILE B 1 396 ? -18.969 5.371 -6.055 1 92.94 396 ILE B C 1
ATOM 6763 O O . ILE B 1 396 ? -19.734 4.746 -5.316 1 92.94 396 ILE B O 1
ATOM 6767 N N . GLU B 1 397 ? -18.734 5.023 -7.258 1 90.5 397 GLU B N 1
ATOM 6768 C CA . GLU B 1 397 ? -19.469 3.936 -7.891 1 90.5 397 GLU B CA 1
ATOM 6769 C C . GLU B 1 397 ? -19.172 2.604 -7.207 1 90.5 397 GLU B C 1
ATOM 6771 O O . GLU B 1 397 ? -20.094 1.802 -6.988 1 90.5 397 GLU B O 1
ATOM 6776 N N . GLN B 1 398 ? -17.953 2.428 -6.906 1 90.44 398 GLN B N 1
ATOM 6777 C CA . GLN B 1 398 ? -17.578 1.181 -6.246 1 90.44 398 GLN B CA 1
ATOM 6778 C C . GLN B 1 398 ? -18.25 1.063 -4.875 1 90.44 398 GLN B C 1
ATOM 6780 O O . GLN B 1 398 ? -18.703 -0.014 -4.492 1 90.44 398 GLN B O 1
ATOM 6785 N N . PHE B 1 399 ? -18.312 2.064 -4.188 1 94.06 399 PHE B N 1
ATOM 6786 C CA . PHE B 1 399 ? -18.953 2.031 -2.875 1 94.06 399 PHE B CA 1
ATOM 6787 C C . PHE B 1 399 ? -20.453 1.841 -3.002 1 94.06 399 PHE B C 1
ATOM 6789 O O . PHE B 1 399 ? -21.031 0.998 -2.316 1 94.06 399 PHE B O 1
ATOM 6796 N N . GLU B 1 400 ? -21.047 2.641 -3.848 1 92 400 GLU B N 1
ATOM 6797 C CA . GLU B 1 400 ? -22.5 2.604 -3.977 1 92 400 GLU B CA 1
ATOM 6798 C C . GLU B 1 400 ? -22.969 1.254 -4.512 1 92 400 GLU B C 1
ATOM 6800 O O . GLU B 1 400 ? -24.062 0.791 -4.168 1 92 400 GLU B O 1
ATOM 6805 N N . SER B 1 401 ? -22.172 0.662 -5.273 1 88.31 401 SER B N 1
ATOM 6806 C CA . SER B 1 401 ? -22.547 -0.621 -5.859 1 88.31 401 SER B CA 1
ATOM 6807 C C . SER B 1 401 ? -22.5 -1.737 -4.82 1 88.31 401 SER B C 1
ATOM 6809 O O . SER B 1 401 ? -23.469 -2.486 -4.66 1 88.31 401 SER B O 1
ATOM 6811 N N . ARG B 1 402 ? -21.359 -1.804 -4.008 1 88.62 402 ARG B N 1
ATOM 6812 C CA . ARG B 1 402 ? -21.234 -2.99 -3.166 1 88.62 402 ARG B CA 1
ATOM 6813 C C . ARG B 1 402 ? -20.516 -2.658 -1.863 1 88.62 402 ARG B C 1
ATOM 6815 O O . ARG B 1 402 ? -20.062 -3.557 -1.15 1 88.62 402 ARG B O 1
ATOM 6822 N N . GLY B 1 403 ? -20.266 -1.474 -1.652 1 91 403 GLY B N 1
ATOM 6823 C CA . GLY B 1 403 ? -19.703 -1.079 -0.374 1 91 403 GLY B CA 1
ATOM 6824 C C . GLY B 1 403 ? -18.188 -1.197 -0.332 1 91 403 GLY B C 1
ATOM 6825 O O . GLY B 1 403 ? -17.609 -1.412 0.733 1 91 403 GLY B O 1
ATOM 6826 N N . LEU B 1 404 ? -17.531 -1.094 -1.462 1 88.94 404 LEU B N 1
ATOM 6827 C CA . LEU B 1 404 ? -16.078 -1.193 -1.489 1 88.94 404 LEU B CA 1
ATOM 6828 C C . LEU B 1 404 ? -15.438 0.188 -1.42 1 88.94 404 LEU B C 1
ATOM 6830 O O . LEU B 1 404 ? -15.469 0.941 -2.396 1 88.94 404 LEU B O 1
ATOM 6834 N N . PRO B 1 405 ? -14.859 0.513 -0.318 1 91.31 405 PRO B N 1
ATOM 6835 C CA . PRO B 1 405 ? -14.07 1.749 -0.283 1 91.31 405 PRO B CA 1
ATOM 6836 C C . PRO B 1 405 ? -12.727 1.611 -0.985 1 91.31 405 PRO B C 1
ATOM 6838 O O . PRO B 1 405 ? -11.984 0.654 -0.733 1 91.31 405 PRO B O 1
ATOM 6841 N N . VAL B 1 406 ? -12.43 2.531 -1.86 1 88 406 VAL B N 1
ATOM 6842 C CA . VAL B 1 406 ? -11.203 2.482 -2.641 1 88 406 VAL B CA 1
ATOM 6843 C C . VAL B 1 406 ? -10.227 3.545 -2.135 1 88 406 VAL B C 1
ATOM 6845 O O . VAL B 1 406 ? -10.609 4.695 -1.915 1 88 406 VAL B O 1
ATOM 6848 N N . ALA B 1 407 ? -9.031 3.148 -1.848 1 85.88 407 ALA B N 1
ATOM 6849 C CA . ALA B 1 407 ? -7.914 4.059 -1.596 1 85.88 407 ALA B CA 1
ATOM 6850 C C . ALA B 1 407 ? -6.73 3.744 -2.51 1 85.88 407 ALA B C 1
ATOM 6852 O O . ALA B 1 407 ? -6.281 2.598 -2.582 1 85.88 407 ALA B O 1
ATOM 6853 N N . PHE B 1 408 ? -6.23 4.715 -3.193 1 84.94 408 PHE B N 1
ATOM 6854 C CA . PHE B 1 408 ? -5.125 4.543 -4.133 1 84.94 408 PHE B CA 1
ATOM 6855 C C . PHE B 1 408 ? -3.785 4.602 -3.408 1 84.94 408 PHE B C 1
ATOM 6857 O O . PHE B 1 408 ? -3.721 4.992 -2.24 1 84.94 408 PHE B O 1
ATOM 6864 N N . ASP B 1 409 ? -2.762 4.27 -4.156 1 81.38 409 ASP B N 1
ATOM 6865 C CA . ASP B 1 409 ? -1.398 4.363 -3.641 1 81.38 409 ASP B CA 1
ATOM 6866 C C . ASP B 1 409 ? -1.032 5.809 -3.311 1 81.38 409 ASP B C 1
ATOM 6868 O O . ASP B 1 409 ? -1.369 6.727 -4.062 1 81.38 409 ASP B O 1
ATOM 6872 N N . LEU B 1 410 ? -0.415 5.984 -2.184 1 81.56 410 LEU B N 1
ATOM 6873 C CA . LEU B 1 410 ? 0.099 7.273 -1.729 1 81.56 410 LEU B CA 1
ATOM 6874 C C . LEU B 1 410 ? -1.043 8.227 -1.384 1 81.56 410 LEU B C 1
ATOM 6876 O O . LEU B 1 410 ? -0.874 9.445 -1.42 1 81.56 410 LEU B O 1
ATOM 6880 N N . GLU B 1 411 ? -2.176 7.566 -1.073 1 89.06 411 GLU B N 1
ATOM 6881 C CA . GLU B 1 411 ? -3.299 8.406 -0.674 1 89.06 411 GLU B CA 1
ATOM 6882 C C . GLU B 1 411 ? -3.201 8.797 0.798 1 89.06 411 GLU B C 1
ATOM 6884 O O . GLU B 1 411 ? -2.924 7.953 1.652 1 89.06 411 GLU B O 1
ATOM 6889 N N . PRO B 1 412 ? -3.463 10.094 1.009 1 91.62 412 PRO B N 1
ATOM 6890 C CA . PRO B 1 412 ? -3.383 10.562 2.395 1 91.62 412 PRO B CA 1
ATOM 6891 C C . PRO B 1 412 ? -4.523 10.031 3.262 1 91.62 412 PRO B C 1
ATOM 6893 O O . PRO B 1 412 ? -4.375 9.906 4.48 1 91.62 412 PRO B O 1
ATOM 6896 N N . PHE B 1 413 ? -5.652 9.727 2.67 1 94.94 413 PHE B N 1
ATOM 6897 C CA . PHE B 1 413 ? -6.82 9.266 3.414 1 94.94 413 PHE B CA 1
ATOM 6898 C C . PHE B 1 413 ? -7.008 7.758 3.242 1 94.94 413 PHE B C 1
ATOM 6900 O O . PHE B 1 413 ? -6.926 7.242 2.125 1 94.94 413 PHE B O 1
ATOM 6907 N N . SER B 1 414 ? -7.277 7.105 4.355 1 94.12 414 SER B N 1
ATOM 6908 C CA . SER B 1 414 ? -7.387 5.652 4.379 1 94.12 414 SER B CA 1
ATOM 6909 C C . SER B 1 414 ? -8.734 5.191 3.824 1 94.12 414 SER B C 1
ATOM 6911 O O . SER B 1 414 ? -9.617 6.012 3.564 1 94.12 414 SER B O 1
ATOM 6913 N N . ARG B 1 415 ? -8.867 3.896 3.666 1 94.19 415 ARG B N 1
ATOM 6914 C CA . ARG B 1 415 ? -10.141 3.309 3.264 1 94.19 415 ARG B CA 1
ATOM 6915 C C . ARG B 1 415 ? -11.227 3.594 4.297 1 94.19 415 ARG B C 1
ATOM 6917 O O . ARG B 1 415 ? -12.391 3.781 3.947 1 94.19 415 ARG B O 1
ATOM 6924 N N . GLU B 1 416 ? -10.82 3.578 5.516 1 95.5 416 GLU B N 1
ATOM 6925 C CA . GLU B 1 416 ? -11.766 3.873 6.586 1 95.5 416 GLU B CA 1
ATOM 6926 C C . GLU B 1 416 ? -12.25 5.32 6.512 1 95.5 416 GLU B C 1
ATOM 6928 O O . GLU B 1 416 ? -13.43 5.598 6.73 1 95.5 416 GLU B O 1
ATOM 6933 N N . ASP B 1 417 ? -11.344 6.219 6.227 1 96.38 417 ASP B N 1
ATOM 6934 C CA . ASP B 1 417 ? -11.734 7.613 6.039 1 96.38 417 ASP B CA 1
ATOM 6935 C C . ASP B 1 417 ? -12.789 7.75 4.941 1 96.38 417 ASP B C 1
ATOM 6937 O O . ASP B 1 417 ? -13.781 8.461 5.109 1 96.38 417 ASP B O 1
ATOM 6941 N N . TRP B 1 418 ? -12.547 7.059 3.863 1 96.56 418 TRP B N 1
ATOM 6942 C CA . TRP B 1 418 ? -13.469 7.113 2.738 1 96.56 418 TRP B CA 1
ATOM 6943 C C . TRP B 1 418 ? -14.805 6.469 3.1 1 96.56 418 TRP B C 1
ATOM 6945 O O . TRP B 1 418 ? -15.867 6.973 2.725 1 96.56 418 TRP B O 1
ATOM 6955 N N . LEU B 1 419 ? -14.75 5.34 3.803 1 96.88 419 LEU B N 1
ATOM 6956 C CA . LEU B 1 419 ? -15.969 4.684 4.242 1 96.88 419 LEU B CA 1
ATOM 6957 C C . LEU B 1 419 ? -16.844 5.633 5.062 1 96.88 419 LEU B C 1
ATOM 6959 O O . LEU B 1 419 ? -18.031 5.785 4.789 1 96.88 419 LEU B O 1
ATOM 6963 N N . ILE B 1 420 ? -16.266 6.285 5.988 1 97.19 420 ILE B N 1
ATOM 6964 C CA . ILE B 1 420 ? -16.969 7.211 6.871 1 97.19 420 ILE B CA 1
ATOM 6965 C C . ILE B 1 420 ? -17.516 8.383 6.059 1 97.19 420 ILE B C 1
ATOM 6967 O O . ILE B 1 420 ? -18.656 8.812 6.262 1 97.19 420 ILE B O 1
ATOM 6971 N N . LEU B 1 421 ? -16.719 8.867 5.129 1 96 421 LEU B N 1
ATOM 6972 C CA . LEU B 1 421 ? -17.156 9.969 4.273 1 96 421 LEU B CA 1
ATOM 6973 C C . LEU B 1 421 ? -18.375 9.57 3.445 1 96 421 LEU B C 1
ATOM 6975 O O . LEU B 1 421 ? -19.344 10.328 3.354 1 96 421 LEU B O 1
ATOM 6979 N N . HIS B 1 422 ? -18.328 8.391 2.824 1 95.38 422 HIS B N 1
ATOM 6980 C CA . HIS B 1 422 ? -19.453 7.945 2.01 1 95.38 422 HIS B CA 1
ATOM 6981 C C . HIS B 1 422 ? -20.734 7.887 2.83 1 95.38 422 HIS B C 1
ATOM 6983 O O . HIS B 1 422 ? -21.766 8.453 2.43 1 95.38 422 HIS B O 1
ATOM 6989 N N . TYR B 1 423 ? -20.688 7.297 3.971 1 95.06 423 TYR B N 1
ATOM 6990 C CA . TYR B 1 423 ? -21.859 7.211 4.832 1 95.06 423 TYR B CA 1
ATOM 6991 C C . TYR B 1 423 ? -22.312 8.594 5.289 1 95.06 423 TYR B C 1
ATOM 6993 O O . TYR B 1 423 ? -23.5 8.898 5.305 1 95.06 423 TYR B O 1
ATOM 7001 N N . GLY B 1 424 ? -21.312 9.383 5.676 1 93.69 424 GLY B N 1
ATOM 7002 C CA . GLY B 1 424 ? -21.609 10.734 6.141 1 93.69 424 GLY B CA 1
ATOM 7003 C C . GLY B 1 424 ? -22.297 11.586 5.09 1 93.69 424 GLY B C 1
ATOM 7004 O O . GLY B 1 424 ? -23.156 12.398 5.414 1 93.69 424 GLY B O 1
ATOM 7005 N N . MET B 1 425 ? -21.906 11.383 3.869 1 91.88 425 MET B N 1
ATOM 7006 C CA . MET B 1 425 ? -22.438 12.164 2.764 1 91.88 425 MET B CA 1
ATOM 7007 C C . MET B 1 425 ? -23.781 11.602 2.299 1 91.88 425 MET B C 1
ATOM 7009 O O . MET B 1 425 ? -24.344 12.062 1.304 1 91.88 425 MET B O 1
ATOM 7013 N N . GLY B 1 426 ? -24.188 10.578 2.963 1 90.25 426 GLY B N 1
ATOM 7014 C CA . GLY B 1 426 ? -25.531 10.055 2.703 1 90.25 426 GLY B CA 1
ATOM 7015 C C . GLY B 1 426 ? -25.531 8.93 1.686 1 90.25 426 GLY B C 1
ATOM 7016 O O . GLY B 1 426 ? -26.594 8.461 1.285 1 90.25 426 GLY B O 1
ATOM 7017 N N . ARG B 1 427 ? -24.391 8.508 1.303 1 91.94 427 ARG B N 1
ATOM 7018 C CA . ARG B 1 427 ? -24.328 7.402 0.355 1 91.94 427 ARG B CA 1
ATOM 7019 C C . ARG B 1 427 ? -24.453 6.062 1.069 1 91.94 427 ARG B C 1
ATOM 7021 O O . ARG B 1 427 ? -24.062 5.93 2.23 1 91.94 427 ARG B O 1
ATOM 7028 N N . ARG B 1 428 ? -25.078 5.156 0.38 1 93.31 428 ARG B N 1
ATOM 7029 C CA . ARG B 1 428 ? -25.234 3.797 0.885 1 93.31 428 ARG B CA 1
ATOM 7030 C C . ARG B 1 428 ? -24.984 2.77 -0.212 1 93.31 428 ARG B C 1
ATOM 7032 O O . ARG B 1 428 ? -25.375 2.973 -1.363 1 93.31 428 ARG B O 1
ATOM 7039 N N . PRO B 1 429 ? -24.344 1.737 0.185 1 92.81 429 PRO B N 1
ATOM 7040 C CA . PRO B 1 429 ? -24.188 0.689 -0.826 1 92.81 429 PRO B CA 1
ATOM 7041 C C . PRO B 1 429 ? -25.5 -0.013 -1.158 1 92.81 429 PRO B C 1
ATOM 7043 O O . PRO B 1 429 ? -26.328 -0.242 -0.269 1 92.81 429 PRO B O 1
ATOM 7046 N N . ALA B 1 430 ? -25.672 -0.244 -2.406 1 89.12 430 ALA B N 1
ATOM 7047 C CA . ALA B 1 430 ? -26.875 -0.945 -2.855 1 89.12 430 ALA B CA 1
ATOM 7048 C C . ALA B 1 430 ? -26.828 -2.414 -2.445 1 89.12 430 ALA B C 1
ATOM 7050 O O . ALA B 1 430 ? -27.875 -3.021 -2.195 1 89.12 430 ALA B O 1
ATOM 7051 N N . ARG B 1 431 ? -25.703 -2.941 -2.441 1 89.62 431 ARG B N 1
ATOM 7052 C CA . ARG B 1 431 ? -25.484 -4.344 -2.098 1 89.62 431 ARG B CA 1
ATOM 7053 C C . ARG B 1 431 ? -24.25 -4.516 -1.224 1 89.62 431 ARG B C 1
ATOM 7055 O O . ARG B 1 431 ? -23.688 -3.535 -0.737 1 89.62 431 ARG B O 1
ATOM 7062 N N . TYR B 1 432 ? -24.031 -5.734 -0.798 1 90.25 432 TYR B N 1
ATOM 7063 C CA . TYR B 1 432 ? -22.906 -6.07 0.066 1 90.25 432 TYR B CA 1
ATOM 7064 C C . TYR B 1 432 ? -22.156 -7.289 -0.459 1 90.25 432 TYR B C 1
ATOM 7066 O O . TYR B 1 432 ? -22.562 -7.898 -1.447 1 90.25 432 TYR B O 1
ATOM 7074 N N . ASP B 1 433 ? -21.047 -7.504 0.075 1 86.44 433 ASP B N 1
ATOM 7075 C CA . ASP B 1 433 ? -20.25 -8.68 -0.272 1 86.44 433 ASP B CA 1
ATOM 7076 C C . ASP B 1 433 ? -21.031 -9.969 -0.035 1 86.44 433 ASP B C 1
ATOM 7078 O O . ASP B 1 433 ? -21.531 -10.195 1.065 1 86.44 433 ASP B O 1
ATOM 7082 N N . ARG B 1 434 ? -21.031 -10.82 -0.966 1 85.12 434 ARG B N 1
ATOM 7083 C CA . ARG B 1 434 ? -21.797 -12.062 -0.92 1 85.12 434 ARG B CA 1
ATOM 7084 C C . ARG B 1 434 ? -21.312 -12.961 0.212 1 85.12 434 ARG B C 1
ATOM 7086 O O . ARG B 1 434 ? -22.094 -13.766 0.742 1 85.12 434 ARG B O 1
ATOM 7093 N N . THR B 1 435 ? -20.109 -12.805 0.574 1 83.69 435 THR B N 1
ATOM 7094 C CA . THR B 1 435 ? -19.531 -13.648 1.616 1 83.69 435 THR B CA 1
ATOM 7095 C C . THR B 1 435 ? -20.219 -13.398 2.957 1 83.69 435 THR B C 1
ATOM 7097 O O . THR B 1 435 ? -20.188 -14.25 3.846 1 83.69 435 THR B O 1
ATOM 7100 N N . ALA B 1 436 ? -20.875 -12.289 3.045 1 88.44 436 ALA B N 1
ATOM 7101 C CA . ALA B 1 436 ? -21.562 -11.945 4.285 1 88.44 436 ALA B CA 1
ATOM 7102 C C . ALA B 1 436 ? -22.766 -12.867 4.52 1 88.44 436 ALA B C 1
ATOM 7104 O O . ALA B 1 436 ? -23.234 -13.016 5.652 1 88.44 436 ALA B O 1
ATOM 7105 N N . ASP B 1 437 ? -23.219 -13.484 3.48 1 86.69 437 ASP B N 1
ATOM 7106 C CA . ASP B 1 437 ? -24.391 -14.336 3.58 1 86.69 437 ASP B CA 1
ATOM 7107 C C . ASP B 1 437 ? -24.047 -15.664 4.25 1 86.69 437 ASP B C 1
ATOM 7109 O O . ASP B 1 437 ? -24.953 -16.422 4.637 1 86.69 437 ASP B O 1
ATOM 7113 N N . ARG B 1 438 ? -22.781 -15.898 4.438 1 84.44 438 ARG B N 1
ATOM 7114 C CA . ARG B 1 438 ? -22.344 -17.125 5.105 1 84.44 438 ARG B CA 1
ATOM 7115 C C . ARG B 1 438 ? -22.672 -17.078 6.594 1 84.44 438 ARG B C 1
ATOM 7117 O O . ARG B 1 438 ? -22.844 -18.125 7.23 1 84.44 438 ARG B O 1
ATOM 7124 N N . ALA B 1 439 ? -22.719 -15.914 7.105 1 87.31 439 ALA B N 1
ATOM 7125 C CA . ALA B 1 439 ? -22.938 -15.758 8.539 1 87.31 439 ALA B CA 1
ATOM 7126 C C . ALA B 1 439 ? -24.406 -15.898 8.891 1 87.31 439 ALA B C 1
ATOM 7128 O O . ALA B 1 439 ? -25.281 -15.516 8.102 1 87.31 439 ALA B O 1
ATOM 7129 N N . ASP B 1 440 ? -24.672 -16.453 10.016 1 88.62 440 ASP B N 1
ATOM 7130 C CA . ASP B 1 440 ? -26.031 -16.516 10.547 1 88.62 440 ASP B CA 1
ATOM 7131 C C . ASP B 1 440 ? -26.562 -15.109 10.828 1 88.62 440 ASP B C 1
ATOM 7133 O O . ASP B 1 440 ? -26.031 -14.391 11.672 1 88.62 440 ASP B O 1
ATOM 7137 N N . PRO B 1 441 ? -27.641 -14.797 10.148 1 87.31 441 PRO B N 1
ATOM 7138 C CA . PRO B 1 441 ? -28.156 -13.438 10.297 1 87.31 441 PRO B CA 1
ATOM 7139 C C . PRO B 1 441 ? -28.5 -13.086 11.742 1 87.31 441 PRO B C 1
ATOM 7141 O O . PRO B 1 441 ? -28.328 -11.938 12.164 1 87.31 441 PRO B O 1
ATOM 7144 N N . ALA B 1 442 ? -28.984 -14.055 12.477 1 93.31 442 ALA B N 1
ATOM 7145 C CA . ALA B 1 442 ? -29.344 -13.797 13.867 1 93.31 442 ALA B CA 1
ATOM 7146 C C . ALA B 1 442 ? -28.109 -13.492 14.711 1 93.31 442 ALA B C 1
ATOM 7148 O O . ALA B 1 442 ? -28.156 -12.625 15.586 1 93.31 442 ALA B O 1
ATOM 7149 N N . ARG B 1 443 ? -27.094 -14.211 14.398 1 93.38 443 ARG B N 1
ATOM 7150 C CA . ARG B 1 443 ? -25.844 -13.977 15.109 1 93.38 443 ARG B CA 1
ATOM 7151 C C . ARG B 1 443 ? -25.266 -12.609 14.758 1 93.38 443 ARG B C 1
ATOM 7153 O O . ARG B 1 443 ? -24.734 -11.914 15.633 1 93.38 443 ARG B O 1
ATOM 7160 N N . VAL B 1 444 ? -25.391 -12.258 13.547 1 93.88 444 VAL B N 1
ATOM 7161 C CA . VAL B 1 444 ? -24.891 -10.961 13.086 1 93.88 444 VAL B CA 1
ATOM 7162 C C . VAL B 1 444 ? -25.688 -9.844 13.766 1 93.88 444 VAL B C 1
ATOM 7164 O O . VAL B 1 444 ? -25.094 -8.875 14.25 1 93.88 444 VAL B O 1
ATOM 7167 N N . GLU B 1 445 ? -26.969 -10 13.773 1 94.75 445 GLU B N 1
ATOM 7168 C CA . GLU B 1 445 ? -27.828 -9 14.398 1 94.75 445 GLU B CA 1
ATOM 7169 C C . GLU B 1 445 ? -27.469 -8.812 15.875 1 94.75 445 GLU B C 1
ATOM 7171 O O . GLU B 1 445 ? -27.375 -7.684 16.359 1 94.75 445 GLU B O 1
ATOM 7176 N N . ALA B 1 446 ? -27.25 -9.945 16.516 1 95.94 446 ALA B N 1
ATOM 7177 C CA . ALA B 1 446 ? -26.906 -9.898 17.938 1 95.94 446 ALA B CA 1
ATOM 7178 C C . ALA B 1 446 ? -25.547 -9.219 18.141 1 95.94 446 ALA B C 1
ATOM 7180 O O . ALA B 1 446 ? -25.375 -8.438 19.078 1 95.94 446 ALA B O 1
ATOM 7181 N N . TYR B 1 447 ? -24.656 -9.57 17.297 1 94.81 447 TYR B N 1
ATOM 7182 C CA . TYR B 1 447 ? -23.312 -8.992 17.375 1 94.81 447 TYR B CA 1
ATOM 7183 C C . TYR B 1 447 ? -23.375 -7.484 17.172 1 94.81 447 TYR B C 1
ATOM 7185 O O . TYR B 1 447 ? -22.766 -6.73 17.938 1 94.81 447 TYR B O 1
ATOM 7193 N N . LEU B 1 448 ? -24.094 -7.012 16.172 1 94.81 448 LEU B N 1
ATOM 7194 C CA . LEU B 1 448 ? -24.203 -5.586 15.891 1 94.81 448 LEU B CA 1
ATOM 7195 C C . LEU B 1 448 ? -24.859 -4.848 17.047 1 94.81 448 LEU B C 1
ATOM 7197 O O . LEU B 1 448 ? -24.438 -3.756 17.422 1 94.81 448 LEU B O 1
ATOM 7201 N N . ALA B 1 449 ? -25.875 -5.473 17.609 1 96.19 449 ALA B N 1
ATOM 7202 C CA . ALA B 1 449 ? -26.562 -4.863 18.734 1 96.19 449 ALA B CA 1
ATOM 7203 C C . ALA B 1 449 ? -25.641 -4.734 19.938 1 96.19 449 ALA B C 1
ATOM 7205 O O . ALA B 1 449 ? -25.656 -3.713 20.641 1 96.19 449 ALA B O 1
ATOM 7206 N N . ALA B 1 450 ? -24.922 -5.785 20.141 1 95.94 450 ALA B N 1
ATOM 7207 C CA . ALA B 1 450 ? -23.969 -5.77 21.266 1 95.94 450 ALA B CA 1
ATOM 7208 C C . ALA B 1 450 ? -22.906 -4.695 21.062 1 95.94 450 ALA B C 1
ATOM 7210 O O . ALA B 1 450 ? -22.578 -3.965 22 1 95.94 450 ALA B O 1
ATOM 7211 N N . GLN B 1 451 ? -22.375 -4.637 19.859 1 94.56 451 GLN B N 1
ATOM 7212 C CA . GLN B 1 451 ? -21.375 -3.627 19.547 1 94.56 451 GLN B CA 1
ATOM 7213 C C . GLN B 1 451 ? -21.922 -2.221 19.766 1 94.56 451 GLN B C 1
ATOM 7215 O O . GLN B 1 451 ? -21.25 -1.378 20.359 1 94.56 451 GLN B O 1
ATOM 7220 N N . ARG B 1 452 ? -23.109 -2 19.281 1 95.88 452 ARG B N 1
ATOM 7221 C CA . ARG B 1 452 ? -23.75 -0.695 19.406 1 95.88 452 ARG B CA 1
ATOM 7222 C C . ARG B 1 452 ? -23.906 -0.318 20.875 1 95.88 452 ARG B C 1
ATOM 7224 O O . ARG B 1 452 ? -23.609 0.81 21.281 1 95.88 452 ARG B O 1
ATOM 7231 N N . ARG B 1 453 ? -24.312 -1.254 21.656 1 96.94 453 ARG B N 1
ATOM 7232 C CA . ARG B 1 453 ? -24.531 -1.023 23.078 1 96.94 453 ARG B CA 1
ATOM 7233 C C . ARG B 1 453 ? -23.219 -0.719 23.797 1 96.94 453 ARG B C 1
ATOM 7235 O O . ARG B 1 453 ? -23.141 0.228 24.578 1 96.94 453 ARG B O 1
ATOM 7242 N N . ASP B 1 454 ? -22.234 -1.492 23.516 1 96.62 454 ASP B N 1
ATOM 7243 C CA . ASP B 1 454 ? -20.953 -1.33 24.172 1 96.62 454 ASP B CA 1
ATOM 7244 C C . ASP B 1 454 ? -20.312 0.01 23.797 1 96.62 454 ASP B C 1
ATOM 7246 O O . ASP B 1 454 ? -19.797 0.712 24.672 1 96.62 454 ASP B O 1
ATOM 7250 N N . ILE B 1 455 ? -20.359 0.294 22.578 1 97.12 455 ILE B N 1
ATOM 7251 C CA . ILE B 1 455 ? -19.75 1.525 22.078 1 97.12 455 ILE B CA 1
ATOM 7252 C C . ILE B 1 455 ? -20.484 2.732 22.672 1 97.12 455 ILE B C 1
ATOM 7254 O O . ILE B 1 455 ? -19.844 3.682 23.141 1 97.12 455 ILE B O 1
ATOM 7258 N N . ASP B 1 456 ? -21.781 2.684 22.672 1 97.5 456 ASP B N 1
ATOM 7259 C CA . ASP B 1 456 ? -22.578 3.76 23.25 1 97.5 456 ASP B CA 1
ATOM 7260 C C . ASP B 1 456 ? -22.266 3.924 24.734 1 97.5 456 ASP B C 1
ATOM 7262 O O . ASP B 1 456 ? -22.141 5.047 25.234 1 97.5 456 ASP B O 1
ATOM 7266 N N . GLY B 1 457 ? -22.172 2.783 25.391 1 97.69 457 GLY B N 1
ATOM 7267 C CA . GLY B 1 457 ? -21.844 2.816 26.812 1 97.69 457 GLY B CA 1
ATOM 7268 C C . GLY B 1 457 ? -20.516 3.48 27.094 1 97.69 457 GLY B C 1
ATOM 7269 O O . GLY B 1 457 ? -20.406 4.316 28 1 97.69 457 GLY B O 1
ATOM 7270 N N . VAL B 1 458 ? -19.547 3.178 26.359 1 97.19 458 VAL B N 1
ATOM 7271 C CA . VAL B 1 458 ? -18.203 3.734 26.531 1 97.19 458 VAL B CA 1
ATOM 7272 C C . VAL B 1 458 ? -18.219 5.23 26.219 1 97.19 458 VAL B C 1
ATOM 7274 O O . VAL B 1 458 ? -17.656 6.031 26.969 1 97.19 458 VAL B O 1
ATOM 7277 N N . ALA B 1 459 ? -18.859 5.602 25.141 1 96.69 459 ALA B N 1
ATOM 7278 C CA . ALA B 1 459 ? -18.922 7.008 24.75 1 96.69 459 ALA B CA 1
ATOM 7279 C C . ALA B 1 459 ? -19.594 7.852 25.812 1 96.69 459 ALA B C 1
ATOM 7281 O O . ALA B 1 459 ? -19.172 8.969 26.109 1 96.69 459 ALA B O 1
ATOM 7282 N N . ARG B 1 460 ? -20.609 7.32 26.438 1 96.38 460 ARG B N 1
ATOM 7283 C CA . ARG B 1 460 ? -21.375 8.031 27.469 1 96.38 460 ARG B CA 1
ATOM 7284 C C . ARG B 1 460 ? -20.547 8.188 28.734 1 96.38 460 ARG B C 1
ATOM 7286 O O . ARG B 1 460 ? -20.75 9.141 29.5 1 96.38 460 ARG B O 1
ATOM 7293 N N . ALA B 1 461 ? -19.656 7.332 28.906 1 96.81 461 ALA B N 1
ATOM 7294 C CA . ALA B 1 461 ? -18.891 7.309 30.141 1 96.81 461 ALA B CA 1
ATOM 7295 C C . ALA B 1 461 ? -17.688 8.25 30.062 1 96.81 461 ALA B C 1
ATOM 7297 O O . ALA B 1 461 ? -17.078 8.57 31.078 1 96.81 461 ALA B O 1
ATOM 7298 N N . LEU B 1 462 ? -17.328 8.758 28.938 1 96.12 462 LEU B N 1
ATOM 7299 C CA . LEU B 1 462 ? -16.172 9.625 28.781 1 96.12 462 LEU B CA 1
ATOM 7300 C C . LEU B 1 462 ? -16.438 11.008 29.359 1 96.12 462 LEU B C 1
ATOM 7302 O O . LEU B 1 462 ? -17.547 11.531 29.266 1 96.12 462 LEU B O 1
ATOM 7306 N N . PRO B 1 463 ? -15.453 11.578 29.906 1 95.12 463 PRO B N 1
ATOM 7307 C CA . PRO B 1 463 ? -15.625 12.945 30.406 1 95.12 463 PRO B CA 1
ATOM 7308 C C . PRO B 1 463 ? -15.648 13.992 29.297 1 95.12 463 PRO B C 1
ATOM 7310 O O . PRO B 1 463 ? -15.148 13.742 28.203 1 95.12 463 PRO B O 1
ATOM 7313 N N . PRO B 1 464 ? -16.203 15.148 29.625 1 92.06 464 PRO B N 1
ATOM 7314 C CA . PRO B 1 464 ? -16.062 16.266 28.672 1 92.06 464 PRO B CA 1
ATOM 7315 C C . PRO B 1 464 ? -14.602 16.594 28.375 1 92.06 464 PRO B C 1
ATOM 7317 O O . PRO B 1 464 ? -13.75 16.516 29.266 1 92.06 464 PRO B O 1
ATOM 7320 N N . HIS B 1 465 ? -14.359 16.969 27.203 1 92.88 465 HIS B N 1
ATOM 7321 C CA . HIS B 1 465 ? -13.016 17.234 26.703 1 92.88 465 HIS B CA 1
ATOM 7322 C C . HIS B 1 465 ? -12.266 18.203 27.609 1 92.88 465 HIS B C 1
ATOM 7324 O O . HIS B 1 465 ? -11.117 17.953 27.969 1 92.88 465 HIS B O 1
ATOM 7330 N N . HIS B 1 466 ? -12.891 19.281 28 1 88.12 466 HIS B N 1
ATOM 7331 C CA . HIS B 1 466 ? -12.211 20.297 28.812 1 88.12 466 HIS B CA 1
ATOM 7332 C C . HIS B 1 466 ? -11.812 19.75 30.172 1 88.12 466 HIS B C 1
ATOM 7334 O O . HIS B 1 466 ? -10.742 20.078 30.688 1 88.12 466 HIS B O 1
ATOM 7340 N N . GLN B 1 467 ? -12.688 18.953 30.719 1 90.75 467 GLN B N 1
ATOM 7341 C CA . GLN B 1 467 ? -12.383 18.359 32 1 90.75 467 GLN B CA 1
ATOM 7342 C C . GLN B 1 467 ? -11.234 17.359 31.906 1 90.75 467 GLN B C 1
ATOM 7344 O O . GLN B 1 467 ? -10.367 17.297 32.781 1 90.75 467 GLN B O 1
ATOM 7349 N N . TYR B 1 468 ? -11.328 16.672 30.891 1 93.12 468 TYR B N 1
ATOM 7350 C CA . TYR B 1 468 ? -10.25 15.719 30.656 1 93.12 468 TYR B CA 1
ATOM 7351 C C . TYR B 1 468 ? -8.914 16.438 30.516 1 93.12 468 TYR B C 1
ATOM 7353 O O . TYR B 1 468 ? -7.914 16.031 31.125 1 93.12 468 TYR B O 1
ATOM 7361 N N . LEU B 1 469 ? -8.828 17.453 29.703 1 91.25 469 LEU B N 1
ATOM 7362 C CA . LEU B 1 469 ? -7.602 18.219 29.469 1 91.25 469 LEU B CA 1
ATOM 7363 C C . LEU B 1 469 ? -7.109 18.875 30.75 1 91.25 469 LEU B C 1
ATOM 7365 O O . LEU B 1 469 ? -5.902 18.953 30.984 1 91.25 469 LEU B O 1
ATOM 7369 N N . ASP B 1 470 ? -8.031 19.328 31.516 1 89.56 470 ASP B N 1
ATOM 7370 C CA . ASP B 1 470 ? -7.664 19.922 32.812 1 89.56 470 ASP B CA 1
ATOM 7371 C C . ASP B 1 470 ? -6.996 18.906 33.719 1 89.56 470 ASP B C 1
ATOM 7373 O O . ASP B 1 470 ? -5.977 19.188 34.344 1 89.56 470 ASP B O 1
ATOM 7377 N N . GLY B 1 471 ? -7.645 17.797 33.781 1 91.75 471 GLY B N 1
ATOM 7378 C CA . GLY B 1 471 ? -7.066 16.734 34.594 1 91.75 471 GLY B CA 1
ATOM 7379 C C . GLY B 1 471 ? -5.688 16.312 34.094 1 91.75 471 GLY B C 1
ATOM 7380 O O . GLY B 1 471 ? -4.781 16.109 34.906 1 91.75 471 GLY B O 1
ATOM 7381 N N . LEU B 1 472 ? -5.59 16.188 32.844 1 92.62 472 LEU B N 1
ATOM 7382 C CA . LEU B 1 472 ? -4.312 15.812 32.25 1 92.62 472 LEU B CA 1
ATOM 7383 C C . LEU B 1 472 ? -3.248 16.875 32.531 1 92.62 472 LEU B C 1
ATOM 7385 O O . LEU B 1 472 ? -2.104 16.531 32.844 1 92.62 472 LEU B O 1
ATOM 7389 N N . THR B 1 473 ? -3.58 18.078 32.375 1 91.31 473 THR B N 1
ATOM 7390 C CA . THR B 1 473 ? -2.66 19.172 32.656 1 91.31 473 THR B CA 1
ATOM 7391 C C . THR B 1 473 ? -2.199 19.156 34.094 1 91.31 473 THR B C 1
ATOM 7393 O O . THR B 1 473 ? -1.014 19.328 34.375 1 91.31 473 THR B O 1
ATOM 7396 N N . GLY B 1 474 ? -3.125 18.969 34.969 1 92.44 474 GLY B N 1
ATOM 7397 C CA . GLY B 1 474 ? -2.779 18.859 36.375 1 92.44 474 GLY B CA 1
ATOM 7398 C C . GLY B 1 474 ? -1.833 17.703 36.656 1 92.44 474 GLY B C 1
ATOM 7399 O O . GLY B 1 474 ? -0.858 17.875 37.406 1 92.44 474 GLY B O 1
ATOM 7400 N N . TYR B 1 475 ? -2.137 16.672 36.094 1 94.25 475 TYR B N 1
ATOM 7401 C CA . TYR B 1 475 ? -1.306 15.484 36.281 1 94.25 475 TYR B CA 1
ATOM 7402 C C . TYR B 1 475 ? 0.111 15.727 35.75 1 94.25 475 TYR B C 1
ATOM 7404 O O . TYR B 1 475 ? 1.085 15.406 36.438 1 94.25 475 TYR B O 1
ATOM 7412 N N . LEU B 1 476 ? 0.248 16.297 34.562 1 93.75 476 LEU B N 1
ATOM 7413 C CA . LEU B 1 476 ? 1.548 16.531 33.969 1 93.75 476 LEU B CA 1
ATOM 7414 C C . LEU B 1 476 ? 2.357 17.547 34.75 1 93.75 476 LEU B C 1
ATOM 7416 O O . LEU B 1 476 ? 3.576 17.406 34.875 1 93.75 476 LEU B O 1
ATOM 7420 N N . ARG B 1 477 ? 1.752 18.484 35.312 1 93.25 477 ARG B N 1
ATOM 7421 C CA . ARG B 1 477 ? 2.432 19.484 36.156 1 93.25 477 ARG B CA 1
ATOM 7422 C C . ARG B 1 477 ? 2.963 18.844 37.438 1 93.25 477 ARG B C 1
ATOM 7424 O O . ARG B 1 477 ? 4.059 19.188 37.875 1 93.25 477 ARG B O 1
ATOM 7431 N N . GLN B 1 478 ? 2.18 17.969 37.938 1 92.25 478 GLN B N 1
ATOM 7432 C CA . GLN B 1 478 ? 2.609 17.266 39.125 1 92.25 478 GLN B CA 1
ATOM 7433 C C . GLN B 1 478 ? 3.826 16.391 38.844 1 92.25 478 GLN B C 1
ATOM 7435 O O . GLN B 1 478 ? 4.738 16.297 39.688 1 92.25 478 GLN B O 1
ATOM 7440 N N . GLN B 1 479 ? 3.838 15.766 37.75 1 89.38 479 GLN B N 1
ATOM 7441 C CA . GLN B 1 479 ? 4.965 14.922 37.375 1 89.38 479 GLN B CA 1
ATOM 7442 C C . GLN B 1 479 ? 6.23 15.742 37.156 1 89.38 479 GLN B C 1
ATOM 7444 O O . GLN B 1 479 ? 7.332 15.289 37.469 1 89.38 479 GLN B O 1
ATOM 7449 N N . GLN B 1 480 ? 6.078 16.875 36.531 1 83.81 480 GLN B N 1
ATOM 7450 C CA . GLN B 1 480 ? 7.223 17.766 36.344 1 83.81 480 GLN B CA 1
ATOM 7451 C C . GLN B 1 480 ? 7.746 18.312 37.656 1 83.81 480 GLN B C 1
ATOM 7453 O O . GLN B 1 480 ? 8.953 18.5 37.812 1 83.81 480 GLN B O 1
ATOM 7458 N N . GLY B 1 481 ? 6.824 18.641 38.562 1 73.88 481 GLY B N 1
ATOM 7459 C CA . GLY B 1 481 ? 7.227 19.109 39.875 1 73.88 481 GLY B CA 1
ATOM 7460 C C . GLY B 1 481 ? 7.953 18.047 40.688 1 73.88 481 GLY B C 1
ATOM 7461 O O . GLY B 1 481 ? 8.844 18.375 41.469 1 73.88 481 GLY B O 1
ATOM 7462 N N . GLN B 1 482 ? 7.664 16.828 40.406 1 69.44 482 GLN B N 1
ATOM 7463 C CA . GLN B 1 482 ? 8.32 15.75 41.156 1 69.44 482 GLN B CA 1
ATOM 7464 C C . GLN B 1 482 ? 9.703 15.461 40.594 1 69.44 482 GLN B C 1
ATOM 7466 O O . GLN B 1 482 ? 10.602 15.008 41.312 1 69.44 482 GLN B O 1
ATOM 7471 N N . THR B 1 483 ? 9.789 15.586 39.312 1 58.06 483 THR B N 1
ATOM 7472 C CA . THR B 1 483 ? 11.094 15.352 38.719 1 58.06 483 THR B CA 1
ATOM 7473 C C . THR B 1 483 ? 12 16.562 38.875 1 58.06 483 THR B C 1
ATOM 7475 O O . THR B 1 483 ? 13.219 16.469 38.719 1 58.06 483 THR B O 1
ATOM 7478 N N . ALA B 1 484 ? 11.453 17.781 39.219 1 46.84 484 ALA B N 1
ATOM 7479 C CA . ALA B 1 484 ? 12.266 18.953 39.562 1 46.84 484 ALA B CA 1
ATOM 7480 C C . ALA B 1 484 ? 12.719 18.922 41 1 46.84 484 ALA B C 1
ATOM 7482 O O . ALA B 1 484 ? 11.953 18.531 41.875 1 46.84 484 ALA B O 1
#

pLDDT: mean 90.42, std 9.08, range [46.28, 98.62]

InterPro domains:
  IPR006905 Flavin-dependent halogenase [PF04820] (8-440)
  IPR036188 FAD/NAD(P)-binding domain superfamily [G3DSA:3.50.50.60] (2-475)
  IPR036188 FAD/NAD(P)-binding domain superfamily [SSF51905] (6-381)
  IPR050816 Flavin-dependent halogenases [PTHR43747] (3-224)